Protein AF-0000000066233665 (afdb_homodimer)

Nearest PDB structures (foldseek):
  8wig-assembly1_B  TM=9.824E-01  e=1.191E-53  Escherichia coli
  8wih-assembly1_B  TM=9.790E-01  e=6.496E-54  Escherichia coli
  8h99-assembly1_B  TM=9.794E-01  e=9.043E-54  Escherichia coli
  8wia-assembly1_B  TM=9.807E-01  e=1.485E-53  Escherichia coli
  8wij-assembly1_A  TM=9.753E-01  e=6.954E-53  Escherichia coli

Solvent-accessible surface area (backbone atoms only — not comparable to full-atom values): 56764 Å² total; per-residue (Å²): 112,76,82,47,48,55,32,14,45,42,27,32,50,40,32,38,49,43,38,39,71,67,69,81,43,44,45,45,34,32,30,63,58,94,86,32,11,31,36,32,24,61,35,95,61,82,72,49,69,70,62,56,43,74,36,48,55,63,69,87,78,88,67,43,80,46,68,49,99,82,68,51,37,32,39,40,48,96,89,40,65,27,39,40,49,80,64,81,71,52,86,87,54,68,39,53,38,52,48,69,74,48,70,47,78,42,66,92,43,51,88,43,55,25,30,32,38,32,28,42,29,20,66,39,68,66,55,46,50,49,49,51,50,46,47,53,57,44,46,48,34,39,39,64,51,36,27,52,76,55,48,19,47,49,69,54,83,51,25,49,86,38,34,52,35,31,30,43,45,30,31,45,32,52,51,45,54,48,53,53,48,49,54,55,38,50,77,72,60,40,37,49,37,46,69,68,48,62,29,31,46,56,49,31,50,33,66,42,46,46,78,76,41,46,85,31,44,54,64,43,69,48,95,88,76,43,52,31,27,44,35,64,62,59,63,69,62,54,49,53,58,59,64,72,47,92,39,44,55,83,56,48,66,43,37,40,27,30,79,44,65,25,32,37,54,64,55,78,88,67,47,44,69,48,67,30,47,24,47,48,33,24,51,36,31,42,32,40,25,49,76,90,47,46,44,62,51,51,42,52,50,52,53,53,44,51,51,53,39,37,58,76,68,35,50,73,88,26,45,45,42,32,40,18,32,69,25,92,70,57,56,74,52,70,66,52,50,50,52,36,44,48,39,53,51,50,29,34,57,76,68,67,51,79,66,44,80,38,80,46,61,20,46,44,49,29,28,27,40,38,33,30,37,44,43,78,82,70,45,77,41,82,46,22,40,41,31,37,28,60,33,56,34,58,53,69,60,43,60,27,32,40,94,85,64,46,77,42,66,44,33,36,35,42,34,20,63,56,34,24,58,44,33,43,50,32,50,47,30,30,46,43,45,50,48,45,34,52,59,51,29,58,42,32,33,38,36,36,45,75,47,78,87,41,44,62,56,50,50,52,50,46,51,56,40,44,74,68,72,41,45,61,50,72,54,77,66,90,62,56,70,69,58,52,50,50,50,40,53,74,62,24,38,43,29,36,38,41,38,46,70,69,25,60,77,70,55,28,31,28,41,34,40,76,88,81,39,73,46,72,75,36,48,54,67,61,52,52,54,35,45,50,49,30,38,74,68,45,35,71,58,75,56,30,56,67,68,72,99,112,75,81,46,49,55,32,14,44,40,27,32,49,40,32,39,50,43,38,40,71,67,70,81,44,46,45,44,35,31,30,63,59,93,86,33,11,32,36,31,24,61,36,95,61,83,71,52,69,70,62,56,44,73,36,47,54,62,72,86,79,89,69,43,79,44,67,49,97,83,68,50,36,31,40,40,46,96,90,41,66,25,40,40,48,80,65,80,71,53,85,86,53,66,38,53,38,51,47,69,75,49,71,48,76,41,65,93,44,51,88,43,56,26,29,31,39,31,26,43,28,20,66,40,66,66,56,45,50,48,50,51,51,47,48,54,57,43,45,46,34,39,38,64,51,37,26,53,77,55,49,17,46,48,69,55,83,51,27,49,87,37,35,53,36,31,30,44,45,30,31,45,32,52,49,45,54,49,52,52,48,50,54,54,37,49,77,72,59,38,37,48,35,45,68,70,49,63,31,32,47,57,48,32,49,32,66,44,44,46,80,77,39,47,83,32,44,55,62,43,70,47,95,89,77,43,52,31,27,42,36,62,62,61,63,69,61,55,49,53,59,60,65,70,47,91,39,46,55,82,58,48,65,42,37,39,28,31,80,44,65,27,30,37,54,63,58,77,88,68,47,44,69,47,66,30,47,24,48,47,34,24,49,37,31,42,34,40,25,50,76,89,47,47,43,62,50,50,43,51,51,51,53,52,44,52,51,53,40,36,56,76,70,35,48,72,90,26,46,46,42,30,40,17,32,68,25,92,70,58,56,77,53,70,66,54,51,50,52,37,44,48,40,52,50,51,29,35,58,76,67,68,52,78,65,45,79,38,79,47,61,21,48,43,49,29,28,28,39,36,33,30,38,43,43,77,83,69,45,77,40,81,44,22,38,41,30,37,28,61,36,54,34,58,54,68,61,43,60,27,33,39,96,86,65,46,77,41,66,45,33,35,35,41,36,19,62,56,34,23,58,44,33,42,49,31,50,46,32,30,46,42,44,49,46,46,35,50,57,50,28,60,43,30,33,37,36,36,45,75,46,79,89,42,44,63,58,49,49,51,50,47,52,55,40,44,73,67,74,41,44,61,51,72,54,78,67,90,64,55,67,69,59,52,51,51,50,40,53,73,62,24,39,41,29,36,38,42,38,48,71,68,24,59,77,68,55,28,31,28,41,33,40,76,89,80,38,73,47,73,74,36,47,52,66,61,51,52,54,35,44,51,50,31,38,74,66,45,36,71,57,74,56,30,56,68,69,72,100

Sequence (1098 aa):
MESYKEVWLKAGLIYALNLLSSGNLKPVEIGLGERYFYVDIDSPDILTLDEAKDFAKYNQYDYQLVEDNRGSITVVYNGHQIKLNGGKPNQNVHPKYFQILSISVHHPSPEKQYVRVLGVGFEKEEQLKDYLNWLEKVSEYDHRIIGDRLDLFSFPEEAPPGVVLFHPNGQIIRKEMMRFMEEINDSMGYKEVYTSHVYRSLLWKISGHYDYYKDKMLLFEIDNDEELGIKPMNCPAHILIYKSKVRSYKDLPIRFSEFGHVYRWEKKGELYGLLRVRGFTQDDGHIFLREDQIKDEIKLLMKKTLDVLAIFGFKGDDVRVNLSTRPDESIGTDEQWNKATDALISALNELNIKYEVKEKEGAFYGPKIDFDIRDSLSRWWQLSTIQVDFNLPERFKLEYVDKDGSKKRPVMVHRAIYGSIDRFMAILLEHFRGKLPTWLSPIQVRVLPITDEIEDYGNSLMAKLRENKIRVDMDSGEETLSKRIKKAYDDGVPYLIIVGRKEKDEGKVTVRARGNIEIRGINVEKFVQALVEEIRNKDLNQSAVSKLKMESYKEVWLKAGLIYALNLLSSGNLKPVEIGLGERYFYVDIDSPDILTLDEAKDFAKYNQYDYQLVEDNRGSITVVYNGHQIKLNGGKPNQNVHPKYFQILSISVHHPSPEKQYVRVLGVGFEKEEQLKDYLNWLEKVSEYDHRIIGDRLDLFSFPEEAPPGVVLFHPNGQIIRKEMMRFMEEINDSMGYKEVYTSHVYRSLLWKISGHYDYYKDKMLLFEIDNDEELGIKPMNCPAHILIYKSKVRSYKDLPIRFSEFGHVYRWEKKGELYGLLRVRGFTQDDGHIFLREDQIKDEIKLLMKKTLDVLAIFGFKGDDVRVNLSTRPDESIGTDEQWNKATDALISALNELNIKYEVKEKEGAFYGPKIDFDIRDSLSRWWQLSTIQVDFNLPERFKLEYVDKDGSKKRPVMVHRAIYGSIDRFMAILLEHFRGKLPTWLSPIQVRVLPITDEIEDYGNSLMAKLRENKIRVDMDSGEETLSKRIKKAYDDGVPYLIIVGRKEKDEGKVTVRARGNIEIRGINVEKFVQALVEEIRNKDLNQSAVSKLK

InterPro domains:
  IPR002314 Aminoacyl-tRNA synthetase, class II (G/ P/ S/T) [PF00587] (220-432)
  IPR002320 Threonine-tRNA ligase, class IIa [MF_00184] (4-537)
  IPR002320 Threonine-tRNA ligase, class IIa [PR01047] (230-258)
  IPR002320 Threonine-tRNA ligase, class IIa [PR01047] (263-286)
  IPR002320 Threonine-tRNA ligase, class IIa [PR01047] (367-395)
  IPR002320 Threonine-tRNA ligase, class IIa [PR01047] (410-423)
  IPR002320 Threonine-tRNA ligase, class IIa [PR01047] (437-449)
  IPR002320 Threonine-tRNA ligase, class IIa [TIGR00418] (47-534)
  IPR004154 Anticodon-binding [PF03129] (444-533)
  IPR006195 Aminoacyl-tRNA synthetase, class II [PS50862] (130-437)
  IPR018163 Threonyl/alanyl tRNA synthetase, class II-like, putative editing domain superfamily [SSF55186] (23-139)
  IPR033728 Threonine-tRNA ligase catalytic core domain [cd00771] (142-442)
  IPR036621 Anticodon-binding domain superfamily [G3DSA:3.40.50.800] (435-547)
  IPR045864 Class II Aminoacyl-tRNA synthetase/Biotinyl protein ligase (BPL) and lipoyl protein ligase (LPL) [G3DSA:3.30.930.10] (121-434)
  IPR045864 Class II Aminoacyl-tRNA synthetase/Biotinyl protein ligase (BPL) and lipoyl protein ligase (LPL) [SSF55681] (142-429)
  IPR047246 Threonine-tRNA ligase, class IIa, anticodon-binding domain [cd00860] (442-532)

Secondary structure (DSSP, 8-state):
-GGGHHHHHHHHHHHHHHHHHTSS--EEEEEE-SSSEEEEE--SSPPPHHHHHTT-S------EEEE-TTS-EEEEETTEEEEE-SSPPPTT----EEEEEEEEEEEEETTEEEEEEEEEEESSHHHHHHHHHHHHHHHTT-HHHHHHHTT-EE--TTSPTT--EE-HHHHHHHHHHHHHHHHHHHHTT-EE-EE-SEEEHHHHHHHSHHHHHGGGSEEEEETTTEEEEE-S-SHHHHHHHHHTS--BGGGPSEEEEEEEEEE----GGG-BTTTB-SEEEEEEEEEEE-GGGHHHHHHHHHHHHHHHHHHTT--GGGEEEEEE---SS--S-HHHHHHHHHHHHHHHHHTT---EEETT-SBTTB-EEEEEEE-TTS-EEEEEEEEEESHHHHHTT--EE-TTS-EE--EEEEEEEEEEHHHHHHHHHHHTTT---GGG-S--EEEEESSGGGHHHHHHHHHHHHHTT--EEE---SS-HHHHHHHHHHTT-SEEEEE-HHHHHHTEEEEEETTTEEEEEEEHHHHHHHHHHHHHTT-SS-HHHHHH-/-GGGHHHHHHHHHHHHHHHHHHSS--EEEEEE-SSSEEEEE--SSPPPHHHHHTT-S------EEEE-TTS-EEEEETTEEEEE-S-PPPTT----EEEEEEEEEEEEETTEEEEEEEEEEESSHHHHHHHHHHHHHHHTT-HHHHHHHTT-EE--TTSPTT--EE-HHHHHHHHHHHHHHHHHHHHTT-EE-EE-SEEEHHHHHHHSHHHHHGGGSEEEEETTTEEEEE-S-SHHHHHHHHHTS--BGGGPSEEEEEEEEEE----GGG-BTTTB-SEEEEEEEEEEE-GGGHHHHHHHHHHHHHHHHHHTT--GGGEEEEEE---SS--S-HHHHHHHHHHHHHHHHHTT---EEETT-SBTTB-EEEEEEE-TTS-EEEEEEEEEESHHHHHTT--EE-TTS-EE--EEEEEEEEEEHHHHHHHHHHHTTT---GGG-S--EEEEESSGGGHHHHHHHHHHHHHTT--EEE---SS-HHHHHHHHHHTT-SEEEEE-HHHHHHTEEEEEETTTEEEEEEEHHHHHHHHHHHHHTT-SS-HHHHHH-

Foldseek 3Di:
DVVQLLLQLVQQVQLQVLQVVVVPWAWAEWEDDPQWIKTWIQDPDADDQVRSVVSNFFDDDDWDWDADPVGWIWIGDPNHIHTYYRHDHDPPHGFGGKDWDDWDWAPPDPVTIIIMTIMGTHNDPVVVVVSVVVCVVCCLFQLVNLCVLLVAWDDGPVDDFQDIDGDPQVVLLLVLVVVVVVVLCVVVPADEDDDDFKDFVVLCVLQVCCVVQVVFWAWDDDPPPTIMTTAQDCVSVVVVVLVPDAAALVCPWHKYWYQDKGATRDDNVPDDFLQRGGIFTFRKMKIWHALVCLLVVLLVQVVSLQVVCVLLPFHDPQKAKEKEAAAPQADDDPVLAVSFSVSNVVSCVVVVHDHYYDYRPADRFYIKMWMWGAAPVRDIDTFKMKTKGPDSQVSVVDWHQYPVRDIDTIIMIMITSRRTSRNNVSRSCSRCSSQFFLLSGSAQEEEEEQDPVCVVVVVVLVVVLVVLVHRYYYDDDPDHPVVVVVSCVSSNHAKYWYDYPVCSVLQFTWIAGPPRDIDGGFHSVLLSVLSSVSNVSSPRDSVSSVSRD/DVVQLLLQLVQQVQLQVLQVVVVPWAWAEWEDDPQWIKTWIQDPDADDQVRSVVSNFFDDDDWDWDADPVGWIWIGDPNHIHTYYRHDHDPPHGFGGKDWDDWDWAPPDPVTIIIMTIMGTHNDPVVVVVSVVVVVVCCLFQLVNLCVLLVAWDDGPVDDFQDIGGDPQVVLLLVLVVVVVVVLCVVVPADEDDDDFKDFVVLCVLQVCCVVQVVFWAWDDDPPPTIMTTAQDCVSVVVVVLVVDAAALVCPWHKYWYQDKGATRDDNVPDDFLQRGGIFTFRKMKIWHALVCLLVVLLVQVVSLQVVCVLLPFHDPQKAKEKEAAAPQADDDPVQAVSFSVSNVVSCVVVVHDHYYDYRPADRFYIKMWMWGAAQVRDIDTFKMKTKGPDSQVSVVDWHQYPVRDIDTIIMIMITSRRTSRNNVSRSCSRCSSQFFLLSGSAQEEEEEQDPVCVVVVVVLVVVLVVLVHRYYYDDDPDHPVVVVVSCVSSNHAKYWYDYPVCSVLQFTWIAGPPRDIDGGFHSVLLSVLSSVSNVSSPRDSVSSVSRD

Structure (mmCIF, N/CA/C/O backbone):
data_AF-0000000066233665-model_v1
#
loop_
_entity.id
_entity.type
_entity.pdbx_description
1 polymer 'Threonine--tRNA ligase catalytic subunit'
#
loop_
_atom_site.group_PDB
_atom_site.id
_atom_site.type_symbol
_atom_site.label_atom_id
_atom_site.label_alt_id
_atom_site.label_comp_id
_atom_site.label_asym_id
_atom_site.label_entity_id
_atom_site.label_seq_id
_atom_site.pdbx_PDB_ins_code
_atom_site.Cartn_x
_atom_site.Cartn_y
_atom_site.Cartn_z
_atom_site.occupancy
_atom_site.B_iso_or_equiv
_atom_site.auth_seq_id
_atom_site.auth_comp_id
_atom_site.auth_asym_id
_atom_site.auth_atom_id
_atom_site.pdbx_PDB_model_num
ATOM 1 N N . MET A 1 1 ? -17.406 -34.188 -2.75 1 59.78 1 MET A N 1
ATOM 2 C CA . MET A 1 1 ? -15.977 -34.062 -2.498 1 59.78 1 MET A CA 1
ATOM 3 C C . MET A 1 1 ? -15.625 -34.594 -1.113 1 59.78 1 MET A C 1
ATOM 5 O O . MET A 1 1 ? -14.625 -35.312 -0.953 1 59.78 1 MET A O 1
ATOM 9 N N . GLU A 1 2 ? -16.531 -34.438 -0.246 1 65.75 2 GLU A N 1
ATOM 10 C CA . GLU A 1 2 ? -16.281 -34.906 1.116 1 65.75 2 GLU A CA 1
ATOM 11 C C . GLU A 1 2 ? -16.234 -36.438 1.182 1 65.75 2 GLU A C 1
ATOM 13 O O . GLU A 1 2 ? -15.469 -37 1.967 1 65.75 2 GLU A O 1
ATOM 18 N N . SER A 1 3 ? -16.922 -37 0.228 1 73.75 3 SER A N 1
ATOM 19 C CA . SER A 1 3 ? -17.031 -38.469 0.243 1 73.75 3 SER A CA 1
ATOM 20 C C . SER A 1 3 ? -15.711 -39.125 -0.16 1 73.75 3 SER A C 1
ATOM 22 O O . SER A 1 3 ? -15.461 -40.281 0.162 1 73.75 3 SER A O 1
ATOM 24 N N . TYR A 1 4 ? -14.852 -38.344 -0.775 1 85.88 4 TYR A N 1
ATOM 25 C CA . TYR A 1 4 ? -13.617 -38.938 -1.283 1 85.88 4 TYR A CA 1
ATOM 26 C C . TYR A 1 4 ? -12.477 -38.781 -0.28 1 85.88 4 TYR A C 1
ATOM 28 O O . TYR A 1 4 ? -11.383 -39.281 -0.486 1 85.88 4 TYR A O 1
ATOM 36 N N . LYS A 1 5 ? -12.688 -38.156 0.796 1 88.44 5 LYS A N 1
ATOM 37 C CA . LYS A 1 5 ? -11.633 -37.844 1.759 1 88.44 5 LYS A CA 1
ATOM 38 C C . LYS A 1 5 ? -11.047 -39.125 2.34 1 88.44 5 LYS A C 1
ATOM 40 O O . LYS A 1 5 ? -9.828 -39.25 2.51 1 88.44 5 LYS A O 1
ATOM 45 N N . GLU A 1 6 ? -11.945 -40.062 2.58 1 90.19 6 GLU A N 1
ATOM 46 C CA . GLU A 1 6 ? -11.469 -41.312 3.141 1 90.19 6 GLU A CA 1
ATOM 47 C C . GLU A 1 6 ? -10.609 -42.094 2.139 1 90.19 6 GLU A C 1
ATOM 49 O O . GLU A 1 6 ? -9.594 -42.688 2.508 1 90.19 6 GLU A O 1
ATOM 54 N N . VAL A 1 7 ? -11.031 -42.062 0.941 1 93.38 7 VAL A N 1
ATOM 55 C CA . VAL A 1 7 ? -10.297 -42.75 -0.11 1 93.38 7 VAL A CA 1
ATOM 56 C C . VAL A 1 7 ? -8.953 -42.062 -0.349 1 93.38 7 VAL A C 1
ATOM 58 O O . VAL A 1 7 ? -7.938 -42.719 -0.551 1 93.38 7 VAL A O 1
ATOM 61 N N . TRP A 1 8 ? -8.977 -40.75 -0.298 1 94.31 8 TRP A N 1
ATOM 62 C CA . TRP A 1 8 ? -7.75 -40 -0.495 1 94.31 8 TRP A CA 1
ATOM 63 C C . TRP A 1 8 ? -6.758 -40.25 0.636 1 94.31 8 TRP A C 1
ATOM 65 O O . TRP A 1 8 ? -5.551 -40.344 0.402 1 94.31 8 TRP A O 1
ATOM 75 N N . LEU A 1 9 ? -7.293 -40.312 1.78 1 94.56 9 LEU A N 1
ATOM 76 C CA . LEU A 1 9 ? -6.41 -40.594 2.906 1 94.56 9 LEU A CA 1
ATOM 77 C C . LEU A 1 9 ? -5.711 -41.938 2.732 1 94.56 9 LEU A C 1
ATOM 79 O O . LEU A 1 9 ? -4.504 -42.031 2.947 1 94.56 9 LEU A O 1
ATOM 83 N N . LYS A 1 10 ? -6.477 -42.938 2.418 1 94.44 10 LYS A N 1
ATOM 84 C CA . LYS A 1 10 ? -5.914 -44.25 2.189 1 94.44 10 LYS A CA 1
ATOM 85 C C . LYS A 1 10 ? -4.934 -44.25 1.021 1 94.44 10 LYS A C 1
ATOM 87 O O . LYS A 1 10 ? -3.893 -44.906 1.073 1 94.44 10 LYS A O 1
ATOM 92 N N . ALA A 1 11 ? -5.297 -43.562 0.01 1 95.94 11 ALA A N 1
ATOM 93 C CA . ALA A 1 11 ? -4.41 -43.438 -1.144 1 95.94 11 ALA A CA 1
ATOM 94 C C . ALA A 1 11 ? -3.082 -42.812 -0.747 1 95.94 11 ALA A C 1
ATOM 96 O O . ALA A 1 11 ? -2.018 -43.25 -1.179 1 95.94 11 ALA A O 1
ATOM 97 N N . GLY A 1 12 ? -3.162 -41.719 0.009 1 96.44 12 GLY A N 1
ATOM 98 C CA . GLY A 1 12 ? -1.951 -41.062 0.504 1 96.44 12 GLY A CA 1
ATOM 99 C C . GLY A 1 12 ? -1.077 -42 1.321 1 96.44 12 GLY A C 1
ATOM 100 O O . GLY A 1 12 ? 0.15 -41.969 1.211 1 96.44 12 GLY A O 1
ATOM 101 N N . LEU A 1 13 ? -1.765 -42.781 2.078 1 96.12 13 LEU A N 1
ATOM 102 C CA . LEU A 1 13 ? -1.057 -43.75 2.896 1 96.12 13 LEU A CA 1
ATOM 103 C C . LEU A 1 13 ? -0.314 -44.781 2.021 1 96.12 13 LEU A C 1
ATOM 105 O O . LEU A 1 13 ? 0.868 -45.031 2.244 1 96.12 13 LEU A O 1
ATOM 109 N N . ILE A 1 14 ? -0.956 -45.312 1.066 1 96.12 14 ILE A N 1
ATOM 110 C CA . ILE A 1 14 ? -0.34 -46.281 0.156 1 96.12 14 ILE A CA 1
ATOM 111 C C . ILE A 1 14 ? 0.827 -45.625 -0.576 1 96.12 14 ILE A C 1
ATOM 113 O O . ILE A 1 14 ? 1.903 -46.219 -0.698 1 96.12 14 ILE A O 1
ATOM 117 N N . TYR A 1 15 ? 0.581 -44.406 -1.04 1 96.62 15 TYR A N 1
ATOM 118 C CA . TYR A 1 15 ? 1.618 -43.688 -1.743 1 96.62 15 TYR A CA 1
ATOM 119 C C . TYR A 1 15 ? 2.852 -43.5 -0.866 1 96.62 15 TYR A C 1
ATOM 121 O O . TYR A 1 15 ? 3.979 -43.719 -1.318 1 96.62 15 TYR A O 1
ATOM 129 N N . ALA A 1 16 ? 2.643 -43.156 0.366 1 96.62 16 ALA A N 1
ATOM 130 C CA . ALA A 1 16 ? 3.74 -42.938 1.307 1 96.62 16 ALA A CA 1
ATOM 131 C C . ALA A 1 16 ? 4.516 -44.25 1.536 1 96.62 16 ALA A C 1
ATOM 133 O O . ALA A 1 16 ? 5.746 -44.219 1.612 1 96.62 16 ALA A O 1
ATOM 134 N N . LEU A 1 17 ? 3.797 -45.25 1.627 1 95.75 17 LEU A N 1
ATOM 135 C CA . LEU A 1 17 ? 4.438 -46.531 1.875 1 95.75 17 LEU A CA 1
ATOM 136 C C . LEU A 1 17 ? 5.191 -47.031 0.638 1 95.75 17 LEU A C 1
ATOM 138 O O . LEU A 1 17 ? 6.23 -47.688 0.753 1 95.75 17 LEU A O 1
ATOM 142 N N . ASN A 1 18 ? 4.656 -46.719 -0.558 1 95.69 18 ASN A N 1
ATOM 143 C CA . ASN A 1 18 ? 5.41 -46.969 -1.781 1 95.69 18 ASN A CA 1
ATOM 144 C C . ASN A 1 18 ? 6.762 -46.25 -1.763 1 95.69 18 ASN A C 1
ATOM 146 O O . ASN A 1 18 ? 7.781 -46.844 -2.145 1 95.69 18 ASN A O 1
ATOM 150 N N . LEU A 1 19 ? 6.734 -45 -1.398 1 94.44 19 LEU A N 1
ATOM 151 C CA . LEU A 1 19 ? 7.953 -44.188 -1.303 1 94.44 19 LEU A CA 1
ATOM 152 C C . LEU A 1 19 ? 8.93 -44.812 -0.313 1 94.44 19 LEU A C 1
ATOM 154 O O . LEU A 1 19 ? 10.117 -44.969 -0.616 1 94.44 19 LEU A O 1
ATOM 158 N N . LEU A 1 20 ? 8.391 -45.188 0.808 1 93.25 20 LEU A N 1
ATOM 159 C CA . LEU A 1 20 ? 9.211 -45.75 1.872 1 93.25 20 LEU A CA 1
ATOM 160 C C . LEU A 1 20 ? 9.836 -47.062 1.438 1 93.25 20 LEU A C 1
ATOM 162 O O . LEU A 1 20 ? 10.992 -47.344 1.761 1 93.25 20 LEU A O 1
ATOM 166 N N . SER A 1 21 ? 9.141 -47.844 0.785 1 92.38 21 SER A N 1
ATOM 167 C CA . SER A 1 21 ? 9.586 -49.156 0.357 1 92.38 21 SER A CA 1
ATOM 168 C C . SER A 1 21 ? 10.672 -49.062 -0.706 1 92.38 21 SER A C 1
ATOM 170 O O . SER A 1 21 ? 11.438 -50 -0.905 1 92.38 21 SER A O 1
ATOM 172 N N . SER A 1 22 ? 10.664 -47.969 -1.394 1 87.56 22 SER A N 1
ATOM 173 C CA . SER A 1 22 ? 11.711 -47.75 -2.393 1 87.56 22 SER A CA 1
ATOM 174 C C . SER A 1 22 ? 13.078 -47.594 -1.736 1 87.56 22 SER A C 1
ATOM 176 O O . SER A 1 22 ? 14.109 -47.781 -2.383 1 87.56 22 SER A O 1
ATOM 178 N N . GLY A 1 23 ? 13.18 -47.219 -0.486 1 81.62 23 GLY A N 1
ATOM 179 C CA . GLY A 1 23 ? 14.398 -47.125 0.297 1 81.62 23 GLY A CA 1
ATOM 180 C C . GLY A 1 23 ? 15.078 -45.781 0.174 1 81.62 23 GLY A C 1
ATOM 181 O O . GLY A 1 23 ? 15.969 -45.438 0.965 1 81.62 23 GLY A O 1
ATOM 182 N N . ASN A 1 24 ? 14.734 -44.938 -0.724 1 82.75 24 ASN A N 1
ATOM 183 C CA . ASN A 1 24 ? 15.477 -43.719 -0.983 1 82.75 24 ASN A CA 1
ATOM 184 C C . ASN A 1 24 ? 14.742 -42.5 -0.442 1 82.75 24 ASN A C 1
ATOM 186 O O . ASN A 1 24 ? 15.336 -41.406 -0.31 1 82.75 24 ASN A O 1
ATOM 190 N N . LEU A 1 25 ? 13.5 -42.656 -0.173 1 89.69 25 LEU A N 1
ATOM 191 C CA . LEU A 1 25 ? 12.68 -41.5 0.232 1 89.69 25 LEU A CA 1
ATOM 192 C C . LEU A 1 25 ? 12.023 -41.781 1.585 1 89.69 25 LEU A C 1
ATOM 194 O O . LEU A 1 25 ? 11.695 -42.906 1.913 1 89.69 25 LEU A O 1
ATOM 198 N N . LYS A 1 26 ? 11.914 -40.719 2.381 1 91.88 26 LYS A N 1
ATOM 199 C CA . LYS A 1 26 ? 11.398 -40.844 3.738 1 91.88 26 LYS A CA 1
ATOM 200 C C . LYS A 1 26 ? 10.156 -39.969 3.93 1 91.88 26 LYS A C 1
ATOM 202 O O . LYS A 1 26 ? 10.25 -38.844 4.41 1 91.88 26 LYS A O 1
ATOM 207 N N . PRO A 1 27 ? 8.945 -40.594 3.645 1 95.5 27 PRO A N 1
ATOM 208 C CA . PRO A 1 27 ? 7.723 -39.844 3.971 1 95.5 27 PRO A CA 1
ATOM 209 C C . PRO A 1 27 ? 7.559 -39.625 5.469 1 95.5 27 PRO A C 1
ATOM 211 O O . PRO A 1 27 ? 7.863 -40.5 6.273 1 95.5 27 PRO A O 1
ATOM 214 N N . VAL A 1 28 ? 7.125 -38.375 5.809 1 95.06 28 VAL A N 1
ATOM 215 C CA . VAL A 1 28 ? 7.086 -38.062 7.23 1 95.06 28 VAL A CA 1
ATOM 216 C C . VAL A 1 28 ? 5.66 -37.688 7.637 1 95.06 28 VAL A C 1
ATOM 218 O O . VAL A 1 28 ? 5.305 -37.781 8.812 1 95.06 28 VAL A O 1
ATOM 221 N N . GLU A 1 29 ? 4.879 -37.281 6.719 1 94.94 29 GLU A N 1
ATOM 222 C CA . GLU A 1 29 ? 3.521 -36.875 7.059 1 94.94 29 GLU A CA 1
ATOM 223 C C . GLU A 1 29 ? 2.564 -37.094 5.891 1 94.94 29 GLU A C 1
ATOM 225 O O . GLU A 1 29 ? 2.945 -36.906 4.73 1 94.94 29 GLU A O 1
ATOM 230 N N . ILE A 1 30 ? 1.408 -37.562 6.254 1 95.38 30 ILE A N 1
ATOM 231 C CA . ILE A 1 30 ? 0.298 -37.688 5.316 1 95.38 30 ILE A CA 1
ATOM 232 C C . ILE A 1 30 ? -0.886 -36.844 5.797 1 95.38 30 ILE A C 1
ATOM 234 O O . ILE A 1 30 ? -1.184 -36.812 6.992 1 95.38 30 ILE A O 1
ATOM 238 N N . GLY A 1 31 ? -1.493 -36.188 4.824 1 92.81 31 GLY A N 1
ATOM 239 C CA . GLY A 1 31 ? -2.682 -35.438 5.203 1 92.81 31 GLY A CA 1
ATOM 240 C C . GLY A 1 31 ? -3.637 -35.219 4.047 1 92.81 31 GLY A C 1
ATOM 241 O O . GLY A 1 31 ? -3.469 -35.781 2.971 1 92.81 31 GLY A O 1
ATOM 242 N N . LEU A 1 32 ? -4.789 -34.469 4.426 1 89.25 32 LEU A N 1
ATOM 243 C CA . LEU A 1 32 ? -5.832 -34.156 3.447 1 89.25 32 LEU A CA 1
ATOM 244 C C . LEU A 1 32 ? -5.922 -32.656 3.186 1 89.25 32 LEU A C 1
ATOM 246 O O . LEU A 1 32 ? -5.781 -31.859 4.109 1 89.25 32 LEU A O 1
ATOM 250 N N . GLY A 1 33 ? -5.938 -32.375 1.944 1 81.75 33 GLY A N 1
ATOM 251 C CA . GLY A 1 33 ? -6.312 -31.016 1.539 1 81.75 33 GLY A CA 1
ATOM 252 C C . GLY A 1 33 ? -7.785 -30.891 1.19 1 81.75 33 GLY A C 1
ATOM 253 O O . GLY A 1 33 ? -8.602 -31.703 1.623 1 81.75 33 GLY A O 1
ATOM 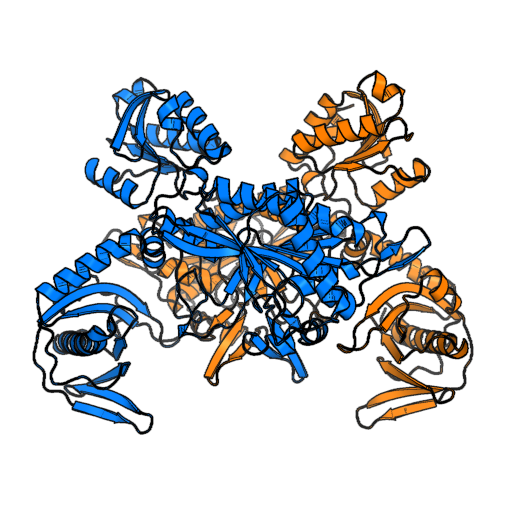254 N N . GLU A 1 34 ? -8.086 -29.828 0.481 1 76.44 34 GLU A N 1
ATOM 255 C CA . GLU A 1 34 ? -9.477 -29.609 0.093 1 76.44 34 GLU A CA 1
ATOM 256 C C . GLU A 1 34 ? -9.93 -30.625 -0.957 1 76.44 34 GLU A C 1
ATOM 258 O O . GLU A 1 34 ? -11.094 -31.031 -0.97 1 76.44 34 GLU A O 1
ATOM 263 N N . ARG A 1 35 ? -8.977 -30.906 -1.84 1 82.88 35 ARG A N 1
ATOM 264 C CA . ARG A 1 35 ? -9.375 -31.719 -2.982 1 82.88 35 ARG A CA 1
ATOM 265 C C . ARG A 1 35 ? -8.32 -32.781 -3.289 1 82.88 35 ARG A C 1
ATOM 267 O O . ARG A 1 35 ? -8.211 -33.25 -4.43 1 82.88 35 ARG A O 1
ATOM 274 N N . TYR A 1 36 ? -7.508 -33.094 -2.297 1 90.44 36 TYR A N 1
ATOM 275 C CA . TYR A 1 36 ? -6.391 -33.969 -2.545 1 90.44 36 TYR A CA 1
ATOM 276 C C . TYR A 1 36 ? -5.777 -34.469 -1.234 1 90.44 36 TYR A C 1
ATOM 278 O O . TYR A 1 36 ? -6.121 -33.969 -0.161 1 90.44 36 TYR A O 1
ATOM 286 N N . PHE A 1 37 ? -4.957 -35.5 -1.311 1 94.12 37 PHE A N 1
ATOM 287 C CA . PHE A 1 37 ? -4.059 -35.844 -0.212 1 94.12 37 PHE A CA 1
ATOM 288 C C . PHE A 1 37 ? -2.689 -35.188 -0.412 1 94.12 37 PHE A C 1
ATOM 290 O O . PHE A 1 37 ? -2.344 -34.781 -1.523 1 94.12 37 PHE A O 1
ATOM 297 N N . TYR A 1 38 ? -1.978 -35.031 0.66 1 94.31 38 TYR A N 1
ATOM 298 C CA . TYR A 1 38 ? -0.584 -34.625 0.53 1 94.31 38 TYR A CA 1
ATOM 299 C C . TYR A 1 38 ? 0.332 -35.562 1.324 1 94.31 38 TYR A C 1
ATOM 301 O O . TYR A 1 38 ? -0.09 -36.156 2.314 1 94.31 38 TYR A O 1
ATOM 309 N N . VAL A 1 39 ? 1.499 -35.781 0.805 1 95.5 39 VAL A N 1
ATOM 310 C CA . VAL A 1 39 ? 2.557 -36.531 1.479 1 95.5 39 VAL A CA 1
ATOM 311 C C . VAL A 1 3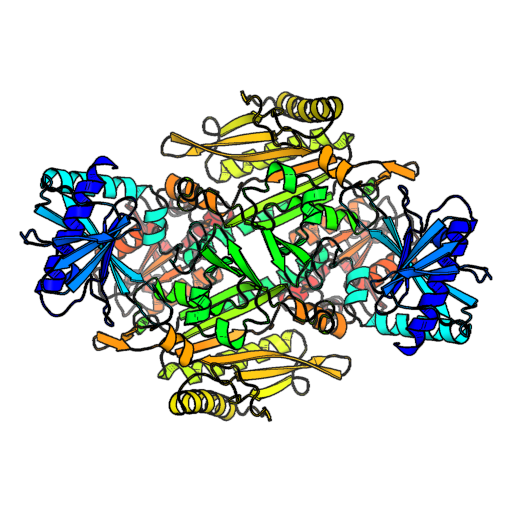9 ? 3.822 -35.688 1.558 1 95.5 39 VAL A C 1
ATOM 313 O O . VAL A 1 39 ? 4.336 -35.219 0.533 1 95.5 39 VAL A O 1
ATOM 316 N N . ASP A 1 40 ? 4.266 -35.438 2.727 1 94.12 40 ASP A N 1
ATOM 317 C CA . ASP A 1 40 ? 5.52 -34.719 2.939 1 94.12 40 ASP A CA 1
ATOM 318 C C . ASP A 1 40 ? 6.703 -35.688 3.002 1 94.12 40 ASP A C 1
ATOM 320 O O . ASP A 1 40 ? 6.645 -36.719 3.701 1 94.12 40 ASP A O 1
ATOM 324 N N . ILE A 1 41 ? 7.652 -35.438 2.275 1 94.19 41 ILE A N 1
ATOM 325 C CA . ILE A 1 41 ? 8.828 -36.281 2.168 1 94.19 41 ILE A CA 1
ATOM 326 C C . ILE A 1 41 ? 10.062 -35.531 2.662 1 94.19 41 ILE A C 1
ATOM 328 O O . ILE A 1 41 ? 10.352 -34.438 2.193 1 94.19 41 ILE A O 1
ATOM 332 N N . ASP A 1 42 ? 10.719 -36.094 3.629 1 90.5 42 ASP A N 1
ATOM 333 C CA . ASP A 1 42 ? 11.977 -35.531 4.098 1 90.5 42 ASP A CA 1
ATOM 334 C C . ASP A 1 42 ? 13.102 -35.781 3.092 1 90.5 42 ASP A C 1
ATOM 336 O O . ASP A 1 42 ? 13.781 -36.812 3.152 1 90.5 42 ASP A O 1
ATOM 340 N N . SER A 1 43 ? 13.18 -34.906 2.184 1 79.44 43 SER A N 1
ATOM 341 C CA . SER A 1 43 ? 14.188 -35 1.131 1 79.44 43 SER A CA 1
ATOM 342 C C . SER A 1 43 ? 14.836 -33.656 0.844 1 79.44 43 SER A C 1
ATOM 344 O O . SER A 1 43 ? 14.156 -32.625 0.774 1 79.44 43 SER A O 1
ATOM 346 N N . PRO A 1 44 ? 16.156 -33.781 0.846 1 66.94 44 PRO A N 1
ATOM 347 C CA . PRO A 1 44 ? 16.828 -32.531 0.477 1 66.94 44 PRO A CA 1
ATOM 348 C C . PRO A 1 44 ? 16.609 -32.156 -0.985 1 66.94 44 PRO A C 1
ATOM 350 O O . PRO A 1 44 ? 16.672 -30.969 -1.334 1 66.94 44 PRO A O 1
ATOM 353 N N . ASP A 1 45 ? 16.391 -33.188 -1.775 1 68.06 45 ASP A N 1
ATOM 354 C CA . ASP A 1 45 ? 16.266 -32.969 -3.209 1 68.06 45 ASP A CA 1
ATOM 355 C C . ASP A 1 45 ? 14.805 -32.844 -3.627 1 68.06 45 ASP A C 1
ATOM 357 O O . ASP A 1 45 ? 13.953 -33.562 -3.074 1 68.06 45 ASP A O 1
ATOM 361 N N . ILE A 1 46 ? 14.578 -31.938 -4.52 1 68.62 46 ILE A N 1
ATOM 362 C CA . ILE A 1 46 ? 13.219 -31.812 -5.039 1 68.62 46 ILE A CA 1
ATOM 363 C C . ILE A 1 46 ? 12.922 -32.969 -5.984 1 68.62 46 ILE A C 1
ATOM 365 O O . ILE A 1 46 ? 13.766 -33.375 -6.797 1 68.62 46 ILE A O 1
ATOM 369 N N . LEU A 1 47 ? 11.844 -33.719 -5.719 1 77.12 47 LEU A N 1
ATOM 370 C CA . LEU A 1 47 ? 11.32 -34.781 -6.605 1 77.12 47 LEU A CA 1
ATOM 371 C C . LEU A 1 47 ? 10.641 -34.156 -7.82 1 77.12 47 LEU A C 1
ATOM 373 O O . LEU A 1 47 ? 9.891 -33.156 -7.691 1 77.12 47 LEU A O 1
ATOM 377 N N . THR A 1 48 ? 11 -34.688 -9 1 78.81 48 THR A N 1
ATOM 378 C CA . THR A 1 48 ? 10.266 -34.25 -10.188 1 78.81 48 THR A CA 1
ATOM 379 C C . THR A 1 48 ? 8.875 -34.844 -10.219 1 78.81 48 THR A C 1
ATOM 381 O O . THR A 1 48 ? 8.617 -35.875 -9.547 1 78.81 48 THR A O 1
ATOM 384 N N . LEU A 1 49 ? 8.062 -34.312 -10.969 1 84.31 49 LEU A N 1
ATOM 385 C CA . LEU A 1 49 ? 6.699 -34.812 -11.102 1 84.31 49 LEU A CA 1
ATOM 386 C C . LEU A 1 49 ? 6.711 -36.25 -11.664 1 84.31 49 LEU A C 1
ATOM 388 O O . LEU A 1 49 ? 5.93 -37.094 -11.227 1 84.31 49 LEU A O 1
ATOM 392 N N . ASP A 1 50 ? 7.59 -36.469 -12.594 1 85.94 50 ASP A N 1
ATOM 393 C CA . ASP A 1 50 ? 7.668 -37.781 -13.203 1 85.94 50 ASP A CA 1
ATOM 394 C C . ASP A 1 50 ? 8.125 -38.844 -12.188 1 85.94 50 ASP A C 1
ATOM 396 O O . ASP A 1 50 ? 7.602 -39.938 -12.156 1 85.94 50 ASP A O 1
ATOM 400 N N . GLU A 1 51 ? 9.031 -38.438 -11.398 1 85.81 51 GLU A N 1
ATOM 401 C CA . GLU A 1 51 ? 9.492 -39.344 -10.352 1 85.81 51 GLU A CA 1
ATOM 402 C C . GLU A 1 51 ? 8.383 -39.625 -9.344 1 85.81 51 GLU A C 1
ATOM 404 O O . GLU A 1 51 ? 8.219 -40.781 -8.898 1 85.81 51 GLU A O 1
ATOM 409 N N . ALA A 1 52 ? 7.711 -38.625 -9.016 1 91.06 52 ALA A N 1
ATOM 410 C CA . ALA A 1 52 ? 6.637 -38.75 -8.039 1 91.06 52 ALA A CA 1
ATOM 411 C C . ALA A 1 52 ? 5.543 -39.688 -8.547 1 91.06 52 ALA A C 1
ATOM 413 O O . ALA A 1 52 ? 4.945 -40.438 -7.77 1 91.06 52 ALA A O 1
ATOM 414 N N . LYS A 1 53 ? 5.297 -39.688 -9.82 1 93.38 53 LYS A N 1
ATOM 415 C CA . LYS A 1 53 ? 4.238 -40.5 -10.438 1 93.38 53 LYS A CA 1
ATOM 416 C C . LYS A 1 53 ? 4.562 -42 -10.375 1 93.38 53 LYS A C 1
ATOM 418 O O . LYS A 1 53 ? 3.658 -42.812 -10.352 1 93.38 53 LYS A O 1
ATOM 423 N N . ASP A 1 54 ? 5.801 -42.281 -10.352 1 91.88 54 ASP A N 1
ATOM 424 C CA . ASP A 1 54 ? 6.234 -43.656 -10.359 1 91.88 54 ASP A CA 1
ATOM 425 C C . ASP A 1 54 ? 5.75 -44.406 -9.102 1 91.88 54 ASP A C 1
ATOM 427 O O . ASP A 1 54 ? 5.602 -45.625 -9.109 1 91.88 54 ASP A O 1
ATOM 431 N N . PHE A 1 55 ? 5.477 -43.688 -8.07 1 94 55 PHE A N 1
ATOM 432 C CA . PHE A 1 55 ? 5.09 -44.281 -6.805 1 94 55 PHE A CA 1
ATOM 433 C C . PHE A 1 55 ? 3.574 -44.312 -6.656 1 94 55 PHE A C 1
ATOM 435 O O . PHE A 1 55 ? 3.051 -44.844 -5.676 1 94 55 PHE A O 1
ATOM 442 N N . ALA A 1 56 ? 2.881 -43.75 -7.617 1 94.81 56 ALA A N 1
ATOM 443 C CA . ALA A 1 56 ? 1.423 -43.688 -7.566 1 94.81 56 ALA A CA 1
ATOM 444 C C . ALA A 1 56 ? 0.785 -44.969 -8.086 1 94.81 56 ALA A C 1
ATOM 446 O O . ALA A 1 56 ? 0.126 -44.969 -9.133 1 94.81 56 ALA A O 1
ATOM 447 N N . LYS A 1 57 ? 0.93 -46 -7.398 1 92.62 57 LYS A N 1
ATOM 448 C CA . LYS A 1 57 ? 0.393 -47.312 -7.762 1 92.62 57 LYS A CA 1
ATOM 449 C C . LYS A 1 57 ? -0.184 -48.031 -6.547 1 92.62 57 LYS A C 1
ATOM 451 O O . LYS A 1 57 ? 0.21 -47.75 -5.41 1 92.62 57 LYS A O 1
ATOM 456 N N . TYR A 1 58 ? -1.045 -48.906 -6.828 1 93.5 58 TYR A N 1
ATOM 457 C CA . TYR A 1 58 ? -1.686 -49.656 -5.75 1 93.5 58 TYR A CA 1
ATOM 458 C C . TYR A 1 58 ? -0.766 -50.75 -5.227 1 93.5 58 TYR A C 1
ATOM 460 O O . TYR A 1 58 ? -0.099 -51.438 -6.004 1 93.5 58 TYR A O 1
ATOM 468 N N . ASN A 1 59 ? -0.659 -50.812 -3.971 1 92.44 59 ASN A N 1
ATOM 469 C CA . ASN A 1 59 ? 0.024 -51.875 -3.25 1 92.44 59 ASN A CA 1
ATOM 470 C C . ASN A 1 59 ? -0.638 -52.156 -1.905 1 92.44 59 ASN A C 1
ATOM 472 O O . ASN A 1 59 ? -1.412 -51.344 -1.406 1 92.44 59 ASN A O 1
ATOM 476 N N . GLN A 1 60 ? -0.377 -53.312 -1.453 1 91 60 GLN A N 1
ATOM 477 C CA . GLN A 1 60 ? -0.888 -53.688 -0.139 1 91 60 GLN A CA 1
ATOM 478 C C . GLN A 1 60 ? 0.242 -53.812 0.881 1 91 60 GLN A C 1
ATOM 480 O O . GLN A 1 60 ? 1.294 -54.375 0.592 1 91 60 GLN A O 1
ATOM 485 N N . TYR A 1 61 ? -0.043 -53.125 1.963 1 92.56 61 TYR A N 1
ATOM 486 C CA . TYR A 1 61 ? 0.959 -53.156 3.023 1 92.56 61 TYR A CA 1
ATOM 487 C C . TYR A 1 61 ? 0.329 -53.5 4.363 1 92.56 61 TYR A C 1
ATOM 489 O O . TYR A 1 61 ? -0.84 -53.188 4.609 1 92.56 61 TYR A O 1
ATOM 497 N N . ASP A 1 62 ? 1.107 -54.188 5.137 1 91.12 62 ASP A N 1
ATOM 498 C CA . ASP A 1 62 ? 0.748 -54.406 6.535 1 91.12 62 ASP A CA 1
ATOM 499 C C . ASP A 1 62 ? 1.425 -53.375 7.438 1 91.12 62 ASP A C 1
ATOM 501 O O . ASP A 1 62 ? 2.646 -53.406 7.602 1 91.12 62 ASP A O 1
ATOM 505 N N . TYR A 1 63 ? 0.663 -52.438 7.973 1 93 63 TYR A N 1
ATOM 506 C CA . TYR A 1 63 ? 1.2 -51.406 8.828 1 93 63 TYR A CA 1
ATOM 507 C C . TYR A 1 63 ? 0.433 -51.312 10.141 1 93 63 TYR A C 1
ATOM 509 O O . TYR A 1 63 ? -0.634 -51.906 10.281 1 93 63 TYR A O 1
ATOM 517 N N . GLN A 1 64 ? 1.009 -50.625 11.133 1 93.56 64 GLN A N 1
ATOM 518 C CA . GLN A 1 64 ? 0.378 -50.438 12.43 1 93.56 64 GLN A CA 1
ATOM 519 C C . GLN A 1 64 ? -0.007 -48.969 12.641 1 93.56 64 GLN A C 1
ATOM 521 O O . GLN A 1 64 ? 0.699 -48.062 12.195 1 93.56 64 GLN A O 1
ATOM 526 N N . LEU A 1 65 ? -1.176 -48.781 13.242 1 93.56 65 LEU A N 1
ATOM 527 C CA . LEU A 1 65 ? -1.618 -47.469 13.617 1 93.56 65 LEU A CA 1
ATOM 528 C C . LEU A 1 65 ? -1.466 -47.25 15.125 1 93.56 65 LEU A C 1
ATOM 530 O O . LEU A 1 65 ? -1.91 -48.062 15.922 1 93.56 65 LEU A O 1
ATOM 534 N N . VAL A 1 66 ? -0.758 -46.219 15.406 1 92.81 66 VAL A N 1
ATOM 535 C CA . VAL A 1 66 ? -0.581 -45.875 16.812 1 92.81 66 VAL A CA 1
ATOM 536 C C . VAL A 1 66 ? -1.225 -44.5 17.078 1 92.81 66 VAL A C 1
ATOM 538 O O . VAL A 1 66 ? -0.987 -43.531 16.359 1 92.81 66 VAL A O 1
ATOM 541 N N . GLU A 1 67 ? -2.057 -44.469 18 1 90.88 67 GLU A N 1
ATOM 542 C CA . GLU A 1 67 ? -2.703 -43.219 18.406 1 90.88 67 GLU A CA 1
ATOM 543 C C . GLU A 1 67 ? -2.188 -42.75 19.766 1 90.88 67 GLU A C 1
ATOM 545 O O . GLU A 1 67 ? -2.141 -43.531 20.734 1 90.88 67 GLU A O 1
ATOM 550 N N . ASP A 1 68 ? -1.744 -41.562 19.766 1 85.56 68 ASP A N 1
ATOM 551 C CA . ASP A 1 68 ? -1.246 -41.031 21.031 1 85.56 68 ASP A CA 1
ATOM 552 C C . ASP A 1 68 ? -2.377 -40.438 21.859 1 85.56 68 ASP A C 1
ATOM 554 O O . ASP A 1 68 ? -3.537 -40.438 21.438 1 85.56 68 ASP A O 1
ATOM 558 N N . ASN A 1 69 ? -2.055 -39.906 23.156 1 82.94 69 ASN A N 1
ATOM 559 C CA . ASN A 1 69 ? -3.027 -39.406 24.109 1 82.94 69 ASN A CA 1
ATOM 560 C C . ASN A 1 69 ? -3.672 -38.094 23.609 1 82.94 69 ASN A C 1
ATOM 562 O O . ASN A 1 69 ? -4.742 -37.719 24.078 1 82.94 69 ASN A O 1
ATOM 566 N N . ARG A 1 70 ? -3.113 -37.594 22.672 1 78.06 70 ARG A N 1
ATOM 567 C CA . ARG A 1 70 ? -3.648 -36.312 22.188 1 78.06 70 ARG A CA 1
ATOM 568 C C . ARG A 1 70 ? -4.492 -36.531 20.922 1 78.06 70 ARG A C 1
ATOM 570 O O . ARG A 1 70 ? -4.93 -35.562 20.297 1 78.06 70 ARG A O 1
ATOM 577 N N . GLY A 1 71 ? -4.551 -37.719 20.516 1 81.94 71 GLY A N 1
ATOM 578 C CA . GLY A 1 71 ? -5.383 -38.031 19.359 1 81.94 71 GLY A CA 1
ATOM 579 C C . GLY A 1 71 ? -4.613 -38.031 18.047 1 81.94 71 GLY A C 1
ATOM 580 O O . GLY A 1 71 ? -5.203 -38.188 16.984 1 81.94 71 GLY A O 1
ATOM 581 N N . SER A 1 72 ? -3.342 -37.906 18.141 1 87.38 72 SER A N 1
ATOM 582 C CA . SER A 1 72 ? -2.521 -37.938 16.922 1 87.38 72 SER A CA 1
ATOM 583 C C . SER A 1 72 ? -2.27 -39.375 16.469 1 87.38 72 SER A C 1
ATOM 585 O O . SER A 1 72 ? -2.004 -40.25 17.281 1 87.38 72 SER A O 1
ATOM 587 N N . ILE A 1 73 ? -2.461 -39.625 15.219 1 93.06 73 ILE A N 1
ATOM 588 C CA . ILE A 1 73 ? -2.311 -40.938 14.664 1 93.06 73 ILE A CA 1
ATOM 589 C C . ILE A 1 73 ? -0.988 -41.062 13.906 1 93.06 73 ILE A C 1
ATOM 591 O O . ILE A 1 73 ? -0.625 -40.156 13.156 1 93.06 73 ILE A O 1
ATOM 595 N N . THR A 1 74 ? -0.274 -42.094 14.133 1 94.88 74 THR A N 1
ATOM 596 C CA . THR A 1 74 ? 0.99 -42.344 13.461 1 94.88 74 THR A CA 1
ATOM 597 C C . THR A 1 74 ? 0.969 -43.719 12.805 1 94.88 74 THR A C 1
ATOM 599 O O . THR A 1 74 ? 0.478 -44.688 13.391 1 94.88 74 THR A O 1
ATOM 602 N N . VAL A 1 75 ? 1.41 -43.781 11.609 1 94.56 75 VAL A N 1
ATOM 603 C CA . VAL A 1 75 ? 1.572 -45.062 10.891 1 94.56 75 VAL A CA 1
ATOM 604 C C . VAL A 1 75 ? 2.984 -45.594 11.109 1 94.56 75 VAL A C 1
ATOM 606 O O . VAL A 1 75 ? 3.967 -44.875 10.922 1 94.56 75 VAL A O 1
ATOM 609 N N . VAL A 1 76 ? 3.037 -46.812 11.578 1 94.62 76 VAL A N 1
ATOM 610 C CA . VAL A 1 76 ? 4.34 -47.438 11.789 1 94.62 76 VAL A CA 1
ATOM 611 C C . VAL A 1 76 ? 4.547 -48.562 10.773 1 94.62 76 VAL A C 1
ATOM 613 O O . VAL A 1 76 ? 3.734 -49.469 10.688 1 94.62 76 VAL A O 1
ATOM 616 N N . TYR A 1 77 ? 5.609 -48.469 9.992 1 93.88 77 TYR A N 1
ATOM 617 C CA . TYR A 1 77 ? 5.965 -49.469 8.992 1 93.88 77 TYR A CA 1
ATOM 618 C C . TYR A 1 77 ? 7.473 -49.688 8.953 1 93.88 77 TYR A C 1
ATOM 620 O O . TYR A 1 77 ? 8.242 -48.75 8.68 1 93.88 77 TYR A O 1
ATOM 628 N N . ASN A 1 78 ? 7.914 -50.875 9.203 1 90.5 78 ASN A N 1
ATOM 629 C CA . ASN A 1 78 ? 9.328 -51.25 9.211 1 90.5 78 ASN A CA 1
ATOM 630 C C . ASN A 1 78 ? 10.156 -50.312 10.055 1 90.5 78 ASN A C 1
ATOM 632 O O . ASN A 1 78 ? 11.195 -49.812 9.602 1 90.5 78 ASN A O 1
ATOM 636 N N . GLY A 1 79 ? 9.625 -49.906 11.18 1 89.94 79 GLY A N 1
ATOM 637 C CA . GLY A 1 79 ? 10.344 -49.062 12.125 1 89.94 79 GLY A CA 1
ATOM 638 C C . GLY A 1 79 ? 10.25 -47.594 11.812 1 89.94 79 GLY A C 1
ATOM 639 O O . GLY A 1 79 ? 10.734 -46.75 12.578 1 89.94 79 GLY A O 1
ATOM 640 N N . HIS A 1 80 ? 9.664 -47.281 10.703 1 93.62 80 HIS A N 1
ATOM 641 C CA . HIS A 1 80 ? 9.5 -45.875 10.32 1 93.62 80 HIS A CA 1
ATOM 642 C C . HIS A 1 80 ? 8.141 -45.344 10.742 1 93.62 80 HIS A C 1
ATOM 644 O O . HIS A 1 80 ? 7.133 -46.062 10.656 1 93.62 80 HIS A O 1
ATOM 650 N N . GLN A 1 81 ? 8.148 -44.125 11.195 1 94.75 81 GLN A N 1
ATOM 651 C CA . GLN A 1 81 ? 6.91 -43.469 11.656 1 94.75 81 GLN A CA 1
ATOM 652 C C . GLN A 1 81 ? 6.492 -42.344 10.719 1 94.75 81 GLN A C 1
ATOM 654 O O . GLN A 1 81 ? 7.312 -41.5 10.352 1 94.75 81 GLN A O 1
ATOM 659 N N . ILE A 1 82 ? 5.234 -42.406 10.312 1 96.19 82 ILE A N 1
ATOM 660 C CA . ILE A 1 82 ? 4.66 -41.375 9.469 1 96.19 82 ILE A CA 1
ATOM 661 C C . ILE A 1 82 ? 3.43 -40.781 10.148 1 96.19 82 ILE A C 1
ATOM 663 O O . ILE A 1 82 ? 2.486 -41.5 10.484 1 96.19 82 ILE A O 1
ATOM 667 N N . LYS A 1 83 ? 3.457 -39.469 10.344 1 95.06 83 LYS A N 1
ATOM 668 C CA . LYS A 1 83 ? 2.311 -38.812 10.953 1 95.06 83 LYS A CA 1
ATOM 669 C C . LYS A 1 83 ? 1.12 -38.781 10 1 95.06 83 LYS A C 1
ATOM 671 O O . LYS A 1 83 ? 1.274 -38.469 8.82 1 95.06 83 LYS A O 1
ATOM 676 N N . LEU A 1 84 ? -0.005 -39.125 10.477 1 93.81 84 LEU A N 1
ATOM 677 C CA . LEU A 1 84 ? -1.227 -39.125 9.68 1 93.81 84 LEU A CA 1
ATOM 678 C C . LEU A 1 84 ? -2.195 -38.062 10.156 1 93.81 84 LEU A C 1
ATOM 680 O O . LEU A 1 84 ? -2.736 -38.156 11.266 1 93.81 84 LEU A O 1
ATOM 684 N N . ASN A 1 85 ? -2.344 -36.969 9.219 1 88.31 85 ASN A N 1
ATOM 685 C CA . ASN A 1 85 ? -3.279 -35.906 9.492 1 88.31 85 ASN A CA 1
ATOM 686 C C . ASN A 1 85 ? -4.574 -36.062 8.695 1 88.31 85 ASN A C 1
ATOM 688 O O . ASN A 1 85 ? -4.555 -36.094 7.465 1 88.31 85 ASN A O 1
ATOM 692 N N . GLY A 1 86 ? -5.609 -36.5 9.234 1 79.06 86 GLY A N 1
ATOM 693 C CA . GLY A 1 86 ? -6.875 -36.688 8.539 1 79.06 86 GLY A CA 1
ATOM 694 C C . GLY A 1 86 ? -7.758 -37.719 9.172 1 79.06 86 GLY A C 1
ATOM 695 O O . GLY A 1 86 ? -8.812 -38.094 8.633 1 79.06 86 GLY A O 1
ATOM 696 N N . GLY A 1 87 ? -7.246 -38.281 10.211 1 82.19 87 GLY A N 1
ATOM 697 C CA . GLY A 1 87 ? -8.031 -39.281 10.906 1 82.19 87 GLY A CA 1
ATOM 698 C C . GLY A 1 87 ? -7.582 -40.688 10.625 1 82.19 87 GLY A C 1
ATOM 699 O O . GLY A 1 87 ? -6.535 -40.906 10.008 1 82.19 87 GLY A O 1
ATOM 700 N N . LYS A 1 88 ? -8.367 -41.656 11.125 1 87.19 88 LYS A N 1
ATOM 701 C CA . LYS A 1 88 ? -8.047 -43.062 10.953 1 87.19 88 LYS A CA 1
ATOM 702 C C . LYS A 1 88 ? -8.461 -43.562 9.57 1 87.19 88 LYS A C 1
ATOM 704 O O . LYS A 1 88 ? -9.57 -43.281 9.109 1 87.19 88 LYS A O 1
ATOM 709 N N . PRO A 1 89 ? -7.516 -44.25 8.945 1 89.94 89 PRO A N 1
ATOM 710 C CA . PRO A 1 89 ? -7.852 -44.75 7.621 1 89.94 89 PRO A CA 1
ATOM 711 C C . PRO A 1 89 ? -8.969 -45.812 7.656 1 89.94 89 PRO A C 1
ATOM 713 O O . PRO A 1 89 ? -9.016 -46.625 8.57 1 89.94 89 PRO A O 1
ATOM 716 N N . ASN A 1 90 ? -9.789 -45.688 6.727 1 88.75 90 ASN A N 1
ATOM 717 C CA . ASN A 1 90 ? -10.844 -46.688 6.562 1 88.75 90 ASN A CA 1
ATOM 718 C C . ASN A 1 90 ? -10.32 -47.969 5.934 1 88.75 90 ASN A C 1
ATOM 720 O O . ASN A 1 90 ? -9.859 -47.969 4.793 1 88.75 90 ASN A O 1
ATOM 724 N N . GLN A 1 91 ? -10.531 -49.062 6.582 1 85.25 91 GLN A N 1
ATOM 725 C CA . GLN A 1 91 ? -9.977 -50.312 6.133 1 85.25 91 GLN A CA 1
ATOM 726 C C . GLN A 1 91 ? -10.781 -50.906 4.969 1 85.25 91 GLN A C 1
ATOM 728 O O . GLN A 1 91 ? -10.297 -51.75 4.242 1 85.25 91 GLN A O 1
ATOM 733 N N . ASN A 1 92 ? -11.906 -50.344 4.762 1 88.5 92 ASN A N 1
ATOM 734 C CA . ASN A 1 92 ? -12.789 -50.906 3.742 1 88.5 92 ASN A CA 1
ATOM 735 C C . ASN A 1 92 ? -12.617 -50.188 2.406 1 88.5 92 ASN A C 1
ATOM 737 O O . ASN A 1 92 ? -13.305 -50.5 1.434 1 88.5 92 ASN A O 1
ATOM 741 N N . VAL A 1 93 ? -11.766 -49.25 2.393 1 90.88 93 VAL A N 1
ATOM 742 C CA . VAL A 1 93 ? -11.531 -48.5 1.155 1 90.88 93 VAL A CA 1
ATOM 743 C C . VAL A 1 93 ? -10.203 -48.938 0.534 1 90.88 93 VAL A C 1
ATOM 745 O O . VAL A 1 93 ? -9.211 -49.125 1.24 1 90.88 93 VAL A O 1
ATOM 748 N N . HIS A 1 94 ? -10.234 -49.188 -0.818 1 91.69 94 HIS A N 1
ATOM 749 C CA . HIS A 1 94 ? -9.039 -49.688 -1.501 1 91.69 94 HIS A CA 1
ATOM 750 C C . HIS A 1 94 ? -8.773 -48.875 -2.779 1 91.69 94 HIS A C 1
ATOM 752 O O . HIS A 1 94 ? -9.078 -49.344 -3.877 1 91.69 94 HIS A O 1
ATOM 758 N N . PRO A 1 95 ? -8.164 -47.75 -2.668 1 95.25 95 PRO A N 1
ATOM 759 C CA . PRO A 1 95 ? -7.828 -47 -3.873 1 95.25 95 PRO A CA 1
ATOM 760 C C . PRO A 1 95 ? -6.855 -47.75 -4.789 1 95.25 95 PRO A C 1
ATOM 762 O O . PRO A 1 95 ? -5.805 -48.188 -4.336 1 95.25 95 PRO A O 1
ATOM 765 N N . LYS A 1 96 ? -7.168 -47.844 -6.113 1 94.81 96 LYS A N 1
ATOM 766 C CA . LYS A 1 96 ? -6.352 -48.562 -7.074 1 94.81 96 LYS A CA 1
ATOM 767 C C . LYS A 1 96 ? -5.805 -47.625 -8.156 1 94.81 96 LYS A C 1
ATOM 769 O O . LYS A 1 96 ? -4.824 -47.969 -8.82 1 94.81 96 LYS A O 1
ATOM 774 N N . TYR A 1 97 ? -6.453 -46.562 -8.32 1 95.69 97 TYR A N 1
ATOM 775 C CA . TYR A 1 97 ? -6.074 -45.625 -9.359 1 95.69 97 TYR A CA 1
ATOM 776 C C . TYR A 1 97 ? -5.609 -44.312 -8.742 1 95.69 97 TYR A C 1
ATOM 778 O O . TYR A 1 97 ? -6.32 -43.719 -7.938 1 95.69 97 TYR A O 1
ATOM 786 N N . PHE A 1 98 ? -4.422 -43.906 -9.172 1 95.5 98 PHE A N 1
ATOM 787 C CA . PHE A 1 98 ? -3.781 -42.75 -8.57 1 95.5 98 PHE A CA 1
ATOM 788 C C . PHE A 1 98 ? -3.41 -41.719 -9.633 1 95.5 98 PHE A C 1
ATOM 790 O O . PHE A 1 98 ? -3.186 -42.062 -10.789 1 95.5 98 PHE A O 1
ATOM 797 N N . GLN A 1 99 ? -3.422 -40.438 -9.234 1 94.62 99 GLN A N 1
ATOM 798 C CA . GLN A 1 99 ? -2.854 -39.344 -10.031 1 94.62 99 GLN A CA 1
ATOM 799 C C . GLN A 1 99 ? -2.162 -38.312 -9.148 1 94.62 99 GLN A C 1
ATOM 801 O O . GLN A 1 99 ? -2.713 -37.906 -8.133 1 94.62 99 GLN A O 1
ATOM 806 N N . ILE A 1 100 ? -0.899 -38.031 -9.492 1 94.69 100 ILE A N 1
ATOM 807 C CA . ILE A 1 100 ? -0.184 -36.969 -8.797 1 94.69 100 ILE A CA 1
ATOM 808 C C . ILE A 1 100 ? -0.472 -35.625 -9.477 1 94.69 100 ILE A C 1
ATOM 810 O O . ILE A 1 100 ? -0.382 -35.5 -10.703 1 94.69 100 ILE A O 1
ATOM 814 N N . LEU A 1 101 ? -0.84 -34.719 -8.648 1 89 101 LEU A N 1
ATOM 815 C CA . LEU A 1 101 ? -1.304 -33.438 -9.172 1 89 101 LEU A CA 1
ATOM 816 C C . LEU A 1 101 ? -0.169 -32.406 -9.211 1 89 101 LEU A C 1
ATOM 818 O O . LEU A 1 101 ? -0.006 -31.688 -10.195 1 89 101 LEU A O 1
ATOM 822 N N . SER A 1 102 ? 0.569 -32.281 -8.133 1 87 102 SER A N 1
ATOM 823 C CA . SER A 1 102 ? 1.629 -31.281 -8.086 1 87 102 SER A CA 1
ATOM 824 C C . SER A 1 102 ? 2.648 -31.609 -7 1 87 102 SER A C 1
ATOM 826 O O . SER A 1 102 ? 2.426 -32.5 -6.176 1 87 102 SER A O 1
ATOM 828 N N . ILE A 1 103 ? 3.83 -30.938 -7.082 1 86.56 103 ILE A N 1
ATOM 829 C CA . ILE A 1 103 ? 4.906 -31.062 -6.102 1 86.56 103 ILE A CA 1
ATOM 830 C C . ILE A 1 103 ? 5.336 -29.672 -5.637 1 86.56 103 ILE A C 1
ATOM 832 O O . ILE A 1 103 ? 5.414 -28.734 -6.441 1 86.56 103 ILE A O 1
ATOM 836 N N . SER A 1 104 ? 5.504 -29.547 -4.301 1 82.38 104 SER A N 1
ATOM 837 C CA . SER A 1 104 ? 5.965 -28.281 -3.756 1 82.38 104 SER A CA 1
ATOM 838 C C . SER A 1 104 ? 6.926 -28.484 -2.592 1 82.38 104 SER A C 1
ATOM 840 O O . SER A 1 104 ? 7.277 -29.625 -2.27 1 82.38 104 SER A O 1
ATOM 842 N N . VAL A 1 105 ? 7.48 -27.422 -2.092 1 79.56 105 VAL A N 1
ATOM 843 C CA . VAL A 1 105 ? 8.375 -27.469 -0.939 1 79.56 105 VAL A CA 1
ATOM 844 C C . VAL A 1 105 ? 7.664 -26.891 0.288 1 79.56 105 VAL A C 1
ATOM 846 O O . VAL A 1 105 ? 6.82 -26 0.168 1 79.56 105 VAL A O 1
ATOM 849 N N . HIS A 1 106 ? 7.977 -27.547 1.388 1 80.19 106 HIS A N 1
ATOM 850 C CA . HIS A 1 106 ? 7.348 -27.188 2.652 1 80.19 106 HIS A CA 1
ATOM 851 C C . HIS A 1 106 ? 8.367 -27.141 3.783 1 80.19 106 HIS A C 1
ATOM 853 O O . HIS A 1 106 ? 9.234 -28.016 3.879 1 80.19 106 HIS A O 1
ATOM 859 N N . HIS A 1 107 ? 8.258 -26.062 4.664 1 79.31 107 HIS A N 1
ATOM 860 C CA . HIS A 1 107 ? 9.133 -25.953 5.828 1 79.31 107 HIS A CA 1
ATOM 861 C C . HIS A 1 107 ? 8.352 -26.172 7.121 1 79.31 107 HIS A C 1
ATOM 863 O O . HIS A 1 107 ? 7.797 -25.234 7.68 1 79.31 107 HIS A O 1
ATOM 869 N N . PRO A 1 108 ? 8.398 -27.375 7.656 1 80 108 PRO A N 1
ATOM 870 C CA . PRO A 1 108 ? 7.719 -27.594 8.938 1 80 108 PRO A CA 1
ATOM 871 C C . PRO A 1 108 ? 8.43 -26.922 10.109 1 80 108 PRO A C 1
ATOM 873 O O . PRO A 1 108 ? 7.805 -26.656 11.141 1 80 108 PRO A O 1
ATOM 876 N N . SER A 1 109 ? 9.742 -26.719 9.961 1 81.62 109 SER A N 1
ATOM 877 C CA . SER A 1 109 ? 10.586 -25.984 10.891 1 81.62 109 SER A CA 1
ATOM 878 C C . SER A 1 109 ? 11.656 -25.188 10.156 1 81.62 109 SER A C 1
ATOM 880 O O . SER A 1 109 ? 11.852 -25.359 8.953 1 81.62 109 SER A O 1
ATOM 882 N N . PRO A 1 110 ? 12.258 -24.375 10.883 1 77.81 110 PRO A N 1
ATOM 883 C CA . PRO A 1 110 ? 13.266 -23.547 10.227 1 77.81 110 PRO A CA 1
ATOM 884 C C . PRO A 1 110 ? 14.422 -24.359 9.648 1 77.81 110 PRO A C 1
ATOM 886 O O . PRO A 1 110 ? 15.055 -23.938 8.68 1 77.81 110 PRO A O 1
ATOM 889 N N . GLU A 1 111 ? 14.656 -25.438 10.219 1 80.94 111 GLU A N 1
ATOM 890 C CA . GLU A 1 111 ? 15.852 -26.188 9.867 1 80.94 111 GLU A CA 1
ATOM 891 C C . GLU A 1 111 ? 15.531 -27.281 8.859 1 80.94 111 GLU A C 1
ATOM 893 O O . GLU A 1 111 ? 16.438 -27.891 8.289 1 80.94 111 GLU A O 1
ATOM 898 N N . LYS A 1 112 ? 14.312 -27.531 8.672 1 84.94 112 LYS A N 1
ATOM 899 C CA . LYS A 1 112 ? 13.906 -28.672 7.859 1 84.94 112 LYS A CA 1
ATOM 900 C C . LYS A 1 112 ? 13.055 -28.234 6.676 1 84.94 112 LYS A C 1
ATOM 902 O O . LYS A 1 112 ? 12.195 -27.359 6.812 1 84.94 112 LYS A O 1
ATOM 907 N N . GLN A 1 113 ? 13.359 -28.797 5.574 1 84.25 113 GLN A N 1
ATOM 908 C CA . GLN A 1 113 ? 12.578 -28.625 4.359 1 84.25 113 GLN A CA 1
ATOM 909 C C . GLN A 1 113 ? 12.047 -29.953 3.844 1 84.25 113 GLN A C 1
ATOM 911 O O . GLN A 1 113 ? 12.773 -30.938 3.791 1 84.25 113 GLN A O 1
ATOM 916 N N . TYR A 1 114 ? 10.758 -29.984 3.527 1 89.06 114 TYR A N 1
ATOM 917 C CA . TYR A 1 114 ? 10.133 -31.172 2.957 1 89.06 114 TYR A CA 1
ATOM 918 C C . TYR A 1 114 ? 9.711 -30.922 1.512 1 89.06 114 TYR A C 1
ATOM 920 O O . TYR A 1 114 ? 9.617 -29.766 1.072 1 89.06 114 TYR A O 1
ATOM 928 N N . VAL A 1 115 ? 9.664 -31.984 0.809 1 89.12 115 VAL A N 1
ATOM 929 C CA . VAL A 1 115 ? 8.961 -32 -0.471 1 89.12 115 VAL A CA 1
ATOM 930 C C . VAL A 1 115 ? 7.527 -32.469 -0.269 1 89.12 115 VAL A C 1
ATOM 932 O O . VAL A 1 115 ? 7.289 -33.5 0.344 1 89.12 115 VAL A O 1
ATOM 935 N N . ARG A 1 116 ? 6.621 -31.672 -0.775 1 91.25 116 ARG A N 1
ATOM 936 C CA . ARG A 1 116 ? 5.219 -32.062 -0.639 1 91.25 116 ARG A CA 1
ATOM 937 C C . ARG A 1 116 ? 4.629 -32.469 -1.983 1 91.25 116 ARG A C 1
ATOM 939 O O . ARG A 1 116 ? 4.68 -31.703 -2.949 1 91.25 116 ARG A O 1
ATOM 946 N N . VAL A 1 117 ? 4.062 -33.688 -1.935 1 93.25 117 VAL A N 1
ATOM 947 C CA . VAL A 1 117 ? 3.412 -34.219 -3.133 1 93.25 117 VAL A CA 1
ATOM 948 C C . VAL A 1 117 ? 1.896 -34.188 -2.938 1 93.25 117 VAL A C 1
ATOM 950 O O . VAL A 1 117 ? 1.395 -34.688 -1.923 1 93.25 117 VAL A O 1
ATOM 953 N N . LEU A 1 118 ? 1.211 -33.625 -3.887 1 93.75 118 LEU A N 1
ATOM 954 C CA . LEU A 1 118 ? -0.248 -33.625 -3.896 1 93.75 118 LEU A CA 1
ATOM 955 C C . LEU A 1 118 ? -0.774 -34.656 -4.898 1 93.75 118 LEU A C 1
ATOM 957 O O . LEU A 1 118 ? -0.283 -34.75 -6.027 1 93.75 118 LEU A O 1
ATOM 961 N N . GLY A 1 119 ? -1.759 -35.469 -4.402 1 94.81 119 GLY A N 1
ATOM 962 C CA . GLY A 1 119 ? -2.338 -36.438 -5.297 1 94.81 119 GLY A CA 1
ATOM 963 C C . GLY A 1 119 ? -3.75 -36.844 -4.91 1 94.81 119 GLY A C 1
ATOM 964 O O . GLY A 1 119 ? -4.289 -36.344 -3.918 1 94.81 119 GLY A O 1
ATOM 965 N N . VAL A 1 120 ? -4.344 -37.688 -5.797 1 95.31 120 VAL A N 1
ATOM 966 C CA . VAL A 1 120 ? -5.668 -38.25 -5.551 1 95.31 120 VAL A CA 1
ATOM 967 C C . VAL A 1 120 ? -5.652 -39.75 -5.855 1 95.31 120 VAL A C 1
ATOM 969 O O . VAL A 1 120 ? -4.762 -40.25 -6.547 1 95.31 120 VAL A O 1
ATOM 972 N N . GLY A 1 121 ? -6.547 -40.438 -5.188 1 94.94 121 GLY A N 1
ATOM 973 C CA . GLY A 1 121 ? -6.75 -41.875 -5.418 1 94.94 121 GLY A CA 1
ATOM 974 C C . GLY A 1 121 ? -8.211 -42.281 -5.379 1 94.94 121 GLY A C 1
ATOM 975 O O . GLY A 1 121 ? -9 -41.719 -4.625 1 94.94 121 GLY A O 1
ATOM 976 N N . PHE A 1 122 ? -8.477 -43.281 -6.242 1 95.31 122 PHE A N 1
ATOM 977 C CA . PHE A 1 122 ? -9.852 -43.75 -6.32 1 95.31 122 PHE A CA 1
ATOM 978 C C . PHE A 1 122 ? -9.898 -45.25 -6.441 1 95.31 122 PHE A C 1
ATOM 980 O O . PHE A 1 122 ? -8.898 -45.906 -6.781 1 95.31 122 PHE A O 1
ATOM 987 N N . GLU A 1 123 ? -11.039 -45.812 -6.141 1 94.44 123 GLU A N 1
ATOM 988 C CA . GLU A 1 123 ? -11.219 -47.25 -6.207 1 94.44 123 GLU A CA 1
ATOM 989 C C . GLU A 1 123 ? -11.539 -47.688 -7.629 1 94.44 123 GLU A C 1
ATOM 991 O O . GLU A 1 123 ? -11.219 -48.812 -8.016 1 94.44 123 GLU A O 1
ATOM 996 N N . LYS A 1 124 ? -12.195 -46.844 -8.32 1 94.38 124 LYS A N 1
ATOM 997 C CA . LYS A 1 124 ? -12.562 -47.125 -9.703 1 94.38 124 LYS A CA 1
ATOM 998 C C . LYS A 1 124 ? -11.93 -46.125 -10.656 1 94.38 124 LYS A C 1
ATOM 1000 O O . LYS A 1 124 ? -11.758 -44.969 -10.32 1 94.38 124 LYS A O 1
ATOM 1005 N N . GLU A 1 125 ? -11.609 -46.75 -11.781 1 94.19 125 GLU A N 1
ATOM 1006 C CA . GLU A 1 125 ? -10.992 -45.906 -12.805 1 94.19 125 GLU A CA 1
ATOM 1007 C C . GLU A 1 125 ? -11.945 -44.781 -13.25 1 94.19 125 GLU A C 1
ATOM 1009 O O . GLU A 1 125 ? -11.516 -43.656 -13.508 1 94.19 125 GLU A O 1
ATOM 1014 N N . GLU A 1 126 ? -13.18 -45.125 -13.305 1 94.06 126 GLU A N 1
ATOM 1015 C CA . GLU A 1 126 ? -14.195 -44.188 -13.727 1 94.06 126 GLU A CA 1
ATOM 1016 C C . GLU A 1 126 ? -14.266 -43 -12.758 1 94.06 126 GLU A C 1
ATOM 1018 O O . GLU A 1 126 ? -14.484 -41.844 -13.172 1 94.06 126 GLU A O 1
ATOM 1023 N N . GLN A 1 127 ? -14.102 -43.312 -11.523 1 93.06 127 GLN A N 1
ATOM 1024 C CA . GLN A 1 127 ? -14.117 -42.25 -10.523 1 93.06 127 GLN A CA 1
ATOM 1025 C C . GLN A 1 127 ? -12.953 -41.281 -10.719 1 93.06 127 GLN A C 1
ATOM 1027 O O . GLN A 1 127 ? -13.117 -40.062 -10.555 1 93.06 127 GLN A O 1
ATOM 1032 N N . LEU A 1 128 ? -11.844 -41.812 -10.961 1 94.12 128 LEU A N 1
ATOM 1033 C CA . LEU A 1 128 ? -10.68 -40.969 -11.227 1 94.12 128 LEU A CA 1
ATOM 1034 C C . LEU A 1 128 ? -10.898 -40.094 -12.477 1 94.12 128 LEU A C 1
ATOM 1036 O O . LEU A 1 128 ? -10.617 -38.906 -12.461 1 94.12 128 LEU A O 1
ATOM 1040 N N . LYS A 1 129 ? -11.438 -40.719 -13.5 1 93.12 129 LYS A N 1
ATOM 1041 C CA . LYS A 1 129 ? -11.711 -40 -14.727 1 93.12 129 LYS A CA 1
ATOM 1042 C C . LYS A 1 129 ? -12.727 -38.875 -14.492 1 93.12 129 LYS A C 1
ATOM 1044 O O . LYS A 1 129 ? -12.562 -37.781 -14.992 1 93.12 129 LYS A O 1
ATOM 1049 N N . ASP A 1 130 ? -13.719 -39.219 -13.75 1 91.94 130 ASP A N 1
ATOM 1050 C CA . ASP A 1 130 ? -14.742 -38.219 -13.414 1 91.94 130 ASP A CA 1
ATOM 1051 C C . ASP A 1 130 ? -14.141 -37.062 -12.641 1 91.94 130 ASP A C 1
ATOM 1053 O O . ASP A 1 130 ? -14.477 -35.906 -12.891 1 91.94 130 ASP A O 1
ATOM 1057 N N . TYR A 1 131 ? -13.352 -37.344 -11.703 1 90.44 131 TYR A N 1
ATOM 1058 C CA . TYR A 1 131 ? -12.688 -36.312 -10.914 1 90.44 131 TYR A CA 1
ATOM 1059 C C . TYR A 1 131 ? -11.812 -35.438 -11.789 1 90.44 131 TYR A C 1
ATOM 1061 O O . TYR A 1 131 ? -11.828 -34.219 -11.664 1 90.44 131 TYR A O 1
ATOM 1069 N N . LEU A 1 132 ? -11.078 -36.094 -12.594 1 90.88 132 LEU A N 1
ATOM 1070 C CA . LEU A 1 132 ? -10.18 -35.344 -13.461 1 90.88 132 LEU A CA 1
ATOM 1071 C C . LEU A 1 132 ? -10.969 -34.469 -14.445 1 90.88 132 LEU A C 1
ATOM 1073 O O . LEU A 1 132 ? -10.562 -33.344 -14.742 1 90.88 132 LEU A O 1
ATOM 1077 N N . ASN A 1 133 ? -12.062 -35 -14.914 1 88.75 133 ASN A N 1
ATOM 1078 C CA . ASN A 1 133 ? -12.961 -34.188 -15.75 1 88.75 133 ASN A CA 1
ATOM 1079 C C . ASN A 1 133 ? -13.539 -33 -14.984 1 88.75 133 ASN A C 1
ATOM 1081 O O . ASN A 1 133 ? -13.641 -31.906 -15.523 1 88.75 133 ASN A O 1
ATOM 1085 N N . TRP A 1 134 ? -13.922 -33.344 -13.828 1 84.25 134 TRP A N 1
ATOM 1086 C CA . TRP A 1 134 ? -14.43 -32.281 -12.969 1 84.25 134 TRP A CA 1
ATOM 1087 C C . TRP A 1 134 ? -13.352 -31.219 -12.727 1 84.25 134 TRP A C 1
ATOM 1089 O O . TRP A 1 134 ? -13.625 -30.016 -12.797 1 84.25 134 TRP A O 1
ATOM 1099 N N . LEU A 1 135 ? -12.227 -31.703 -12.398 1 84.31 135 LEU A N 1
ATOM 1100 C CA . LEU A 1 135 ? -11.109 -30.797 -12.148 1 84.31 135 LEU A CA 1
ATOM 1101 C C . LEU A 1 135 ? -10.82 -29.938 -13.383 1 84.31 135 LEU A C 1
ATOM 1103 O O . LEU A 1 135 ? -10.523 -28.75 -13.258 1 84.31 135 LEU A O 1
ATOM 1107 N N . GLU A 1 136 ? -10.859 -30.531 -14.461 1 83.56 136 GLU A N 1
ATOM 1108 C CA . GLU A 1 136 ? -10.672 -29.812 -15.711 1 83.56 136 GLU A CA 1
ATOM 1109 C C . GLU A 1 136 ? -11.75 -28.75 -15.906 1 83.56 136 GLU A C 1
ATOM 1111 O O . GLU A 1 136 ? -11.453 -27.625 -16.312 1 83.56 136 GLU A O 1
ATOM 1116 N N . LYS A 1 137 ? -12.945 -29.078 -15.625 1 81.5 137 LYS A N 1
ATOM 1117 C CA . LYS A 1 137 ? -14.055 -28.141 -15.758 1 81.5 137 LYS A CA 1
ATOM 1118 C C . LYS A 1 137 ? -13.914 -26.984 -14.766 1 81.5 137 LYS A C 1
ATOM 1120 O O . LYS A 1 137 ? -14.078 -25.812 -15.133 1 81.5 137 LYS A O 1
ATOM 1125 N N . VAL A 1 138 ? -13.602 -27.406 -13.578 1 83.19 138 VAL A N 1
ATOM 1126 C CA . VAL A 1 138 ? -13.477 -26.375 -12.539 1 83.19 138 VAL A CA 1
ATOM 1127 C C . VAL A 1 138 ? -12.258 -25.5 -12.836 1 83.19 138 VAL A C 1
ATOM 1129 O O . VAL A 1 138 ? -12.266 -24.312 -12.523 1 83.19 138 VAL A O 1
ATOM 1132 N N . SER A 1 139 ? -11.258 -26.141 -13.359 1 83.62 139 SER A N 1
ATOM 1133 C CA . SER A 1 139 ? -10.031 -25.422 -13.672 1 83.62 139 SER A CA 1
ATOM 1134 C C . SER A 1 139 ? -10.289 -24.297 -14.68 1 83.62 139 SER A C 1
ATOM 1136 O O . SER A 1 139 ? -9.5 -23.359 -14.789 1 83.62 139 SER A O 1
ATOM 1138 N N . GLU A 1 140 ? -11.383 -24.453 -15.305 1 85.56 140 GLU A N 1
ATOM 1139 C CA . GLU A 1 140 ? -11.727 -23.453 -16.297 1 85.56 140 GLU A CA 1
ATOM 1140 C C . GLU A 1 140 ? -12.195 -22.156 -15.633 1 85.56 140 GLU A C 1
ATOM 1142 O O . GLU A 1 140 ? -12.07 -21.078 -16.219 1 85.56 140 GLU A O 1
ATOM 1147 N N . TYR A 1 141 ? -12.688 -22.359 -14.414 1 90 141 TYR A N 1
ATOM 1148 C CA . TYR A 1 141 ? -13.266 -21.125 -13.922 1 90 141 TYR A CA 1
ATOM 1149 C C . TYR A 1 141 ? -12.812 -20.828 -12.492 1 90 141 TYR A C 1
ATOM 1151 O O . TYR A 1 141 ? -12.914 -19.703 -12.023 1 90 141 TYR A O 1
ATOM 1159 N N . ASP A 1 142 ? -12.344 -21.781 -11.758 1 93.44 142 ASP A N 1
ATOM 1160 C CA . ASP A 1 142 ? -11.914 -21.547 -10.383 1 93.44 142 ASP A CA 1
ATOM 1161 C C . ASP A 1 142 ? -10.688 -20.641 -10.328 1 93.44 142 ASP A C 1
ATOM 1163 O O . ASP A 1 142 ? -9.617 -21.016 -10.828 1 93.44 142 ASP A O 1
ATOM 1167 N N . HIS A 1 143 ? -10.805 -19.469 -9.633 1 96.5 143 HIS A N 1
ATOM 1168 C CA . HIS A 1 143 ? -9.75 -18.469 -9.664 1 96.5 143 HIS A CA 1
ATOM 1169 C C . HIS A 1 143 ? -8.477 -18.984 -9.016 1 96.5 143 HIS A C 1
ATOM 1171 O O . HIS A 1 143 ? -7.379 -18.516 -9.328 1 96.5 143 HIS A O 1
ATOM 1177 N N . ARG A 1 144 ? -8.57 -19.969 -8.117 1 95.38 144 ARG A N 1
ATOM 1178 C CA . ARG A 1 144 ? -7.395 -20.531 -7.469 1 95.38 144 ARG A CA 1
ATOM 1179 C C . ARG A 1 144 ? -6.543 -21.312 -8.469 1 95.38 144 ARG A C 1
ATOM 1181 O O . ARG A 1 144 ? -5.312 -21.219 -8.453 1 95.38 144 ARG A O 1
ATOM 1188 N N . ILE A 1 145 ? -7.125 -22 -9.266 1 92.69 145 ILE A N 1
ATOM 1189 C CA . ILE A 1 145 ? -6.43 -22.797 -10.281 1 92.69 145 ILE A CA 1
ATOM 1190 C C . ILE A 1 145 ? -5.906 -21.875 -11.383 1 92.69 145 ILE A C 1
ATOM 1192 O O . ILE A 1 145 ? -4.766 -22.016 -11.828 1 92.69 145 ILE A O 1
ATOM 1196 N N . ILE A 1 146 ? -6.773 -20.953 -11.82 1 95.38 146 ILE A N 1
ATOM 1197 C CA . ILE A 1 146 ? -6.367 -19.969 -12.82 1 95.38 146 ILE A CA 1
ATOM 1198 C C . ILE A 1 146 ? -5.16 -19.188 -12.305 1 95.38 146 ILE A C 1
ATOM 1200 O O . ILE A 1 146 ? -4.203 -18.953 -13.047 1 95.38 146 ILE A O 1
ATOM 1204 N N . GLY A 1 147 ? -5.25 -18.766 -11.039 1 96.31 147 GLY A N 1
ATOM 1205 C CA . GLY A 1 147 ? -4.164 -18.016 -10.43 1 96.31 147 GLY A CA 1
ATOM 1206 C C . GLY A 1 147 ? -2.842 -18.766 -10.445 1 96.31 147 GLY A C 1
ATOM 1207 O O . GLY A 1 147 ? -1.791 -18.172 -10.703 1 96.31 147 GLY A O 1
ATOM 1208 N N . ASP A 1 148 ? -2.879 -20.016 -10.172 1 92 148 ASP A N 1
ATOM 1209 C CA . ASP A 1 148 ? -1.682 -20.844 -10.203 1 92 148 ASP A CA 1
ATOM 1210 C C . ASP A 1 148 ? -1.145 -20.984 -11.625 1 92 148 ASP A C 1
ATOM 1212 O O . ASP A 1 148 ? 0.048 -20.797 -11.867 1 92 148 ASP A O 1
ATOM 1216 N N . ARG A 1 149 ? -2.012 -21.297 -12.5 1 91.62 149 ARG A N 1
ATOM 1217 C CA . ARG A 1 149 ? -1.632 -21.5 -13.891 1 91.62 149 ARG A CA 1
ATOM 1218 C C . ARG A 1 149 ? -1.006 -20.234 -14.484 1 91.62 149 ARG A C 1
ATOM 1220 O O . ARG A 1 149 ? -0.009 -20.312 -15.203 1 91.62 149 ARG A O 1
ATOM 1227 N N . LEU A 1 150 ? -1.572 -19.094 -14.109 1 96 150 LEU A N 1
ATOM 1228 C CA . LEU A 1 150 ? -1.105 -17.828 -14.656 1 96 150 LEU A CA 1
ATOM 1229 C C . LEU A 1 150 ? -0.05 -17.203 -13.75 1 96 150 LEU A C 1
ATOM 1231 O O . LEU A 1 150 ? 0.406 -16.078 -14.008 1 96 150 LEU A O 1
ATOM 1235 N N . ASP A 1 151 ? 0.354 -17.828 -12.68 1 96.62 151 ASP A N 1
ATOM 1236 C CA . ASP A 1 151 ? 1.37 -17.375 -11.734 1 96.62 151 ASP A CA 1
ATOM 1237 C C . ASP A 1 151 ? 1.01 -16.016 -11.156 1 96.62 151 ASP A C 1
ATOM 1239 O O . ASP A 1 151 ? 1.82 -15.078 -11.195 1 96.62 151 ASP A O 1
ATOM 1243 N N . LEU A 1 152 ? -0.197 -15.875 -10.648 1 98.38 152 LEU A N 1
ATOM 1244 C CA . LEU A 1 152 ? -0.708 -14.578 -10.219 1 98.38 152 LEU A CA 1
ATOM 1245 C C . LEU A 1 152 ? -0.448 -14.352 -8.734 1 98.38 152 LEU A C 1
ATOM 1247 O O . LEU A 1 152 ? -0.104 -13.242 -8.32 1 98.38 152 LEU A O 1
ATOM 1251 N N . PHE A 1 153 ? -0.647 -15.375 -7.926 1 98.38 153 PHE A N 1
ATOM 1252 C CA . PHE A 1 153 ? -0.55 -15.258 -6.477 1 98.38 153 PHE A CA 1
ATOM 1253 C C . PHE A 1 153 ? -0.331 -16.625 -5.832 1 98.38 153 PHE A C 1
ATOM 1255 O O . PHE A 1 153 ? -0.447 -17.656 -6.496 1 98.38 153 PHE A O 1
ATOM 1262 N N . SER A 1 154 ? 0.03 -16.656 -4.531 1 96.5 154 SER A N 1
ATOM 1263 C CA . SER A 1 154 ? 0.208 -17.891 -3.783 1 96.5 154 SER A CA 1
ATOM 1264 C C . SER A 1 154 ? -0.127 -17.688 -2.307 1 96.5 154 SER A C 1
ATOM 1266 O O . SER A 1 154 ? -0.209 -16.562 -1.828 1 96.5 154 SER A O 1
ATOM 1268 N N . PHE A 1 155 ? -0.377 -18.734 -1.627 1 93.75 155 PHE A N 1
ATOM 1269 C CA . PHE A 1 155 ? -0.599 -18.828 -0.189 1 93.75 155 PHE A CA 1
ATOM 1270 C C . PHE A 1 155 ? 0.446 -19.734 0.461 1 93.75 155 PHE A C 1
ATOM 1272 O O . PHE A 1 155 ? 0.182 -20.906 0.729 1 93.75 155 PHE A O 1
ATOM 1279 N N . PRO A 1 156 ? 1.605 -19.125 0.754 1 91.94 156 PRO A N 1
ATOM 1280 C CA . PRO A 1 156 ? 2.652 -19.969 1.333 1 91.94 156 PRO A CA 1
ATOM 1281 C C . PRO A 1 156 ? 2.332 -20.422 2.758 1 91.94 156 PRO A C 1
ATOM 1283 O O . PRO A 1 156 ? 1.598 -19.734 3.473 1 91.94 156 PRO A O 1
ATOM 1286 N N . GLU A 1 157 ? 2.945 -21.469 3.189 1 88.31 157 GLU A N 1
ATOM 1287 C CA . GLU A 1 157 ? 2.691 -22.031 4.512 1 88.31 157 GLU A CA 1
ATOM 1288 C C . GLU A 1 157 ? 3.287 -21.156 5.609 1 88.31 157 GLU A C 1
ATOM 1290 O O . GLU A 1 157 ? 2.846 -21.203 6.758 1 88.31 157 GLU A O 1
ATOM 1295 N N . GLU A 1 158 ? 4.289 -20.406 5.234 1 92.25 158 GLU A N 1
ATOM 1296 C CA . GLU A 1 158 ? 4.938 -19.5 6.191 1 92.25 158 GLU A CA 1
ATOM 1297 C C . GLU A 1 158 ? 4.031 -18.328 6.551 1 92.25 158 GLU A C 1
ATOM 1299 O O . GLU A 1 158 ? 4.273 -17.625 7.535 1 92.25 158 GLU A O 1
ATOM 1304 N N . ALA A 1 159 ? 3.012 -18.125 5.73 1 92.69 159 ALA A N 1
ATOM 1305 C CA . ALA A 1 159 ? 1.95 -17.172 6.062 1 92.69 159 ALA A CA 1
ATOM 1306 C C . ALA A 1 159 ? 0.74 -17.891 6.656 1 92.69 159 ALA A C 1
ATOM 1308 O O . ALA A 1 159 ? 0.49 -19.062 6.348 1 92.69 159 ALA A O 1
ATOM 1309 N N . PRO A 1 160 ? 0.032 -17.203 7.543 1 93.19 160 PRO A N 1
ATOM 1310 C CA . PRO A 1 160 ? -1.213 -17.828 7.992 1 93.19 160 PRO A CA 1
ATOM 1311 C C . PRO A 1 160 ? -2.234 -17.969 6.867 1 93.19 160 PRO A C 1
ATOM 1313 O O . PRO A 1 160 ? -2.17 -17.25 5.867 1 93.19 160 PRO A O 1
ATOM 1316 N N . PRO A 1 161 ? -3.145 -18.922 7.062 1 91.69 161 PRO A N 1
ATOM 1317 C CA . PRO A 1 161 ? -4.191 -19.062 6.051 1 91.69 161 PRO A CA 1
ATOM 1318 C C . PRO A 1 161 ? -4.918 -17.75 5.762 1 91.69 161 PRO A C 1
ATOM 1320 O O . PRO A 1 161 ? -5.191 -16.984 6.684 1 91.69 161 PRO A O 1
ATOM 1323 N N . GLY A 1 162 ? -5.215 -17.531 4.543 1 94.75 162 GLY A N 1
ATOM 1324 C CA . GLY A 1 162 ? -5.965 -16.344 4.16 1 94.75 162 GLY A CA 1
ATOM 1325 C C . GLY A 1 162 ? -5.078 -15.141 3.908 1 94.75 162 GLY A C 1
ATOM 1326 O O . GLY A 1 162 ? -5.578 -14.055 3.617 1 94.75 162 GLY A O 1
ATOM 1327 N N . VAL A 1 163 ? -3.789 -15.297 3.986 1 96.75 163 VAL A N 1
ATOM 1328 C CA . VAL A 1 163 ? -2.844 -14.227 3.689 1 96.75 163 VAL A CA 1
ATOM 1329 C C . VAL A 1 163 ? -2.145 -14.508 2.361 1 96.75 163 VAL A C 1
ATOM 1331 O O . VAL A 1 163 ? -1.419 -15.492 2.232 1 96.75 163 VAL A O 1
ATOM 1334 N N . VAL A 1 164 ? -2.301 -13.625 1.408 1 97.69 164 VAL A N 1
ATOM 1335 C CA . VAL A 1 164 ? -1.915 -13.875 0.023 1 97.69 164 VAL A CA 1
ATOM 1336 C C . VAL A 1 164 ? -0.642 -13.102 -0.308 1 97.69 164 VAL A C 1
ATOM 1338 O O . VAL A 1 164 ? -0.394 -12.031 0.255 1 97.69 164 VAL A O 1
ATOM 1341 N N . LEU A 1 165 ? 0.229 -13.641 -1.146 1 98.44 165 LEU A N 1
ATOM 1342 C CA . LEU A 1 165 ? 1.323 -12.945 -1.821 1 98.44 165 LEU A CA 1
ATOM 1343 C C . LEU A 1 165 ? 1.047 -12.82 -3.314 1 98.44 165 LEU A C 1
ATOM 1345 O O . LEU A 1 165 ? 0.787 -13.82 -3.988 1 98.44 165 LEU A O 1
ATOM 1349 N N . PHE A 1 166 ? 1.1 -11.672 -3.834 1 98.81 166 PHE A N 1
ATOM 1350 C CA . PHE A 1 166 ? 0.877 -11.469 -5.262 1 98.81 166 PHE A CA 1
ATOM 1351 C C . PHE A 1 166 ? 2.199 -11.477 -6.02 1 98.81 166 PHE A C 1
ATOM 1353 O O . PHE A 1 166 ? 3.135 -10.766 -5.656 1 98.81 166 PHE A O 1
ATOM 1360 N N . HIS A 1 167 ? 2.246 -12.336 -7.004 1 98.62 167 HIS A N 1
ATOM 1361 C CA . HIS A 1 167 ? 3.377 -12.406 -7.922 1 98.62 167 HIS A CA 1
ATOM 1362 C C . HIS A 1 167 ? 3.35 -11.258 -8.922 1 98.62 167 HIS A C 1
ATOM 1364 O O . HIS A 1 167 ? 2.439 -10.43 -8.898 1 98.62 167 HIS A O 1
ATOM 1370 N N . PRO A 1 168 ? 4.352 -11.148 -9.773 1 98.44 168 PRO A N 1
ATOM 1371 C CA . PRO A 1 168 ? 4.418 -10.008 -10.695 1 98.44 168 PRO A CA 1
ATOM 1372 C C . PRO A 1 168 ? 3.162 -9.859 -11.547 1 98.44 168 PRO A C 1
ATOM 1374 O O . PRO A 1 168 ? 2.607 -8.766 -11.656 1 98.44 168 PRO A O 1
ATOM 1377 N N . ASN A 1 169 ? 2.68 -10.945 -12.148 1 98.5 169 ASN A N 1
ATOM 1378 C CA . ASN A 1 169 ? 1.497 -10.867 -13 1 98.5 169 ASN A CA 1
ATOM 1379 C C . ASN A 1 169 ? 0.257 -10.469 -12.203 1 98.5 169 ASN A C 1
ATOM 1381 O O . ASN A 1 169 ? -0.579 -9.711 -12.688 1 98.5 169 ASN A O 1
ATOM 1385 N N . GLY A 1 170 ? 0.13 -11.039 -11.016 1 98.75 170 GLY A N 1
ATOM 1386 C CA . GLY A 1 170 ? -0.976 -10.648 -10.156 1 98.75 170 GLY A CA 1
ATOM 1387 C C . GLY A 1 170 ? -0.931 -9.18 -9.766 1 98.75 170 GLY A C 1
ATOM 1388 O O . GLY A 1 170 ? -1.962 -8.508 -9.742 1 98.75 170 GLY A O 1
ATOM 1389 N N . GLN A 1 171 ? 0.265 -8.719 -9.453 1 98.81 171 GLN A N 1
ATOM 1390 C CA . GLN A 1 171 ? 0.429 -7.324 -9.055 1 98.81 171 GLN A CA 1
ATOM 1391 C C . GLN A 1 171 ? 0.109 -6.379 -10.203 1 98.81 171 GLN A C 1
ATOM 1393 O O . GLN A 1 171 ? -0.405 -5.277 -9.992 1 98.81 171 GLN A O 1
ATOM 1398 N N . ILE A 1 172 ? 0.386 -6.766 -11.445 1 98.56 172 ILE A N 1
ATOM 1399 C CA . ILE A 1 172 ? 0.042 -5.953 -12.609 1 98.56 172 ILE A CA 1
ATOM 1400 C C . ILE A 1 172 ? -1.472 -5.766 -12.672 1 98.56 172 ILE A C 1
ATOM 1402 O O . ILE A 1 172 ? -1.955 -4.652 -12.883 1 98.56 172 ILE A O 1
ATOM 1406 N N . ILE A 1 173 ? -2.213 -6.836 -12.484 1 98.75 173 ILE A N 1
ATOM 1407 C CA . ILE A 1 173 ? -3.668 -6.754 -12.508 1 98.75 173 ILE A CA 1
ATOM 1408 C C . ILE A 1 173 ? -4.148 -5.828 -11.391 1 98.75 173 ILE A C 1
ATOM 1410 O O . ILE A 1 173 ? -4.977 -4.941 -11.625 1 98.75 173 ILE A O 1
ATOM 1414 N N . ARG A 1 174 ? -3.607 -6.008 -10.195 1 98.62 174 ARG A N 1
ATOM 1415 C CA . ARG A 1 174 ? -3.963 -5.168 -9.055 1 98.62 174 ARG A CA 1
ATOM 1416 C C . ARG A 1 174 ? -3.727 -3.695 -9.367 1 98.62 174 ARG A C 1
ATOM 1418 O O . ARG A 1 174 ? -4.598 -2.855 -9.125 1 98.62 174 ARG A O 1
ATOM 1425 N N . LYS A 1 175 ? -2.582 -3.43 -9.875 1 98.19 175 LYS A N 1
ATOM 1426 C CA . LYS A 1 175 ? -2.199 -2.047 -10.141 1 98.19 175 LYS A CA 1
ATOM 1427 C C . LYS A 1 175 ? -3.094 -1.424 -11.211 1 98.19 175 LYS A C 1
ATOM 1429 O O . LYS A 1 175 ? -3.445 -0.245 -11.125 1 98.19 175 LYS A O 1
ATOM 1434 N N . GLU A 1 176 ? -3.432 -2.199 -12.234 1 98.25 176 GLU A N 1
ATOM 1435 C CA . GLU A 1 176 ? -4.324 -1.679 -13.266 1 98.25 176 GLU A CA 1
ATOM 1436 C C . GLU A 1 176 ? -5.703 -1.36 -12.695 1 98.25 176 GLU A C 1
ATOM 1438 O O . GLU A 1 176 ? -6.309 -0.346 -13.047 1 98.25 176 GLU A O 1
ATOM 1443 N N . MET A 1 177 ? -6.188 -2.244 -11.859 1 98.44 177 MET A N 1
ATOM 1444 C CA . MET A 1 177 ? -7.457 -1.988 -11.188 1 98.44 177 MET A CA 1
ATOM 1445 C C . MET A 1 177 ? -7.375 -0.731 -10.336 1 98.44 177 MET A C 1
ATOM 1447 O O . MET A 1 177 ? -8.289 0.096 -10.344 1 98.44 177 MET A O 1
ATOM 1451 N N . MET A 1 178 ? -6.324 -0.556 -9.625 1 98.5 178 MET A N 1
ATOM 1452 C CA . MET A 1 178 ? -6.145 0.596 -8.742 1 98.5 178 MET A CA 1
ATOM 1453 C C . MET A 1 178 ? -6.023 1.884 -9.555 1 98.5 178 MET A C 1
ATOM 1455 O O . MET A 1 178 ? -6.594 2.91 -9.18 1 98.5 178 MET A O 1
ATOM 1459 N N . ARG A 1 179 ? -5.246 1.816 -10.641 1 97.5 179 ARG A N 1
ATOM 1460 C CA . ARG A 1 179 ? -5.09 2.994 -11.492 1 97.5 179 ARG A CA 1
ATOM 1461 C C . ARG A 1 179 ? -6.434 3.461 -12.039 1 97.5 179 ARG A C 1
ATOM 1463 O O . ARG A 1 179 ? -6.715 4.66 -12.07 1 97.5 179 ARG A O 1
ATOM 1470 N N . PHE A 1 180 ? -7.188 2.543 -12.477 1 98.06 180 PHE A N 1
ATOM 1471 C CA . PHE A 1 180 ? -8.516 2.895 -12.977 1 98.06 180 PHE A CA 1
ATOM 1472 C C . PHE A 1 180 ? -9.359 3.518 -11.867 1 98.06 180 PHE A C 1
ATOM 1474 O O . PHE A 1 180 ? -10.031 4.527 -12.094 1 98.06 180 PHE A O 1
ATOM 1481 N N . MET A 1 181 ? -9.375 2.934 -10.688 1 98.5 181 MET A N 1
ATOM 1482 C CA . MET A 1 181 ? -10.141 3.469 -9.562 1 98.5 181 MET A CA 1
ATOM 1483 C C . MET A 1 181 ? -9.656 4.867 -9.195 1 98.5 181 MET A C 1
ATOM 1485 O O . MET A 1 181 ? -10.453 5.719 -8.797 1 98.5 181 MET A O 1
ATOM 1489 N N . GLU A 1 182 ? -8.375 5.094 -9.25 1 97.81 182 GLU A N 1
ATOM 1490 C CA . GLU A 1 182 ? -7.844 6.43 -8.992 1 97.81 182 GLU A CA 1
ATOM 1491 C C . GLU A 1 182 ? -8.461 7.453 -9.938 1 97.81 182 GLU A C 1
ATOM 1493 O O . GLU A 1 182 ? -8.797 8.57 -9.531 1 97.81 182 GLU A O 1
ATOM 1498 N N . GLU A 1 183 ? -8.57 7.062 -11.211 1 96.44 183 GLU A N 1
ATOM 1499 C CA . GLU A 1 183 ? -9.203 7.941 -12.188 1 96.44 183 GLU A CA 1
ATOM 1500 C C . GLU A 1 183 ? -10.656 8.227 -11.812 1 96.44 183 GLU A C 1
ATOM 1502 O O . GLU A 1 183 ? -11.109 9.367 -11.906 1 96.44 183 GLU A O 1
ATOM 1507 N N . ILE A 1 184 ? -11.32 7.176 -11.391 1 97.62 184 ILE A N 1
ATOM 1508 C CA . ILE A 1 184 ? -12.719 7.309 -10.984 1 97.62 184 ILE A CA 1
ATOM 1509 C C . ILE A 1 184 ? -12.82 8.227 -9.766 1 97.62 184 ILE A C 1
ATOM 1511 O O . ILE A 1 184 ? -13.641 9.148 -9.742 1 97.62 184 ILE A O 1
ATOM 1515 N N . ASN A 1 185 ? -11.992 8.008 -8.781 1 98.12 185 ASN A N 1
ATOM 1516 C CA . ASN A 1 185 ? -11.977 8.82 -7.574 1 98.12 185 ASN A CA 1
ATOM 1517 C C . ASN A 1 185 ? -11.688 10.289 -7.891 1 98.12 185 ASN A C 1
ATOM 1519 O O . ASN A 1 185 ? -12.328 11.18 -7.344 1 98.12 185 ASN A O 1
ATOM 1523 N N . ASP A 1 186 ? -10.758 10.5 -8.766 1 95.31 186 ASP A N 1
ATOM 1524 C CA . ASP A 1 186 ? -10.398 11.859 -9.156 1 95.31 186 ASP A CA 1
ATOM 1525 C C . ASP A 1 186 ? -11.594 12.578 -9.797 1 95.31 186 ASP A C 1
ATOM 1527 O O . ASP A 1 186 ? -11.82 13.766 -9.539 1 95.31 186 ASP A O 1
ATOM 1531 N N . SER A 1 187 ? -12.305 11.891 -10.594 1 95 187 SER A N 1
ATOM 1532 C CA . SER A 1 187 ? -13.453 12.477 -11.281 1 95 187 SER A CA 1
ATOM 1533 C C . SER A 1 187 ? -14.539 12.891 -10.297 1 95 187 SER A C 1
ATOM 1535 O O . SER A 1 187 ? -15.383 13.727 -10.617 1 95 187 SER A O 1
ATOM 1537 N N . MET A 1 188 ? -14.477 12.281 -9.109 1 96.81 188 MET A N 1
ATOM 1538 C CA . MET A 1 188 ? -15.484 12.594 -8.094 1 96.81 188 MET A CA 1
ATOM 1539 C C . MET A 1 188 ? -14.93 13.562 -7.055 1 96.81 188 MET A C 1
ATOM 1541 O O . MET A 1 188 ? -15.641 13.945 -6.121 1 96.81 188 MET A O 1
ATOM 1545 N N . GLY A 1 189 ? -13.68 13.891 -7.172 1 95.12 189 GLY A N 1
ATOM 1546 C CA . GLY A 1 189 ? -13.094 14.875 -6.285 1 95.12 189 GLY A CA 1
ATOM 1547 C C . GLY A 1 189 ? -12.516 14.273 -5.02 1 95.12 189 GLY A C 1
ATOM 1548 O O . GLY A 1 189 ? -12.328 14.977 -4.02 1 95.12 189 GLY A O 1
ATOM 1549 N N . TYR A 1 190 ? -12.25 12.984 -4.996 1 98.25 190 TYR A N 1
ATOM 1550 C CA . TYR A 1 190 ? -11.625 12.352 -3.844 1 98.25 190 TYR A CA 1
ATOM 1551 C C . TYR A 1 190 ? -10.156 12.75 -3.73 1 98.25 190 TYR A C 1
ATOM 1553 O O . TYR A 1 190 ? -9.484 12.969 -4.742 1 98.25 190 TYR A O 1
ATOM 1561 N N . LYS A 1 191 ? -9.688 12.867 -2.533 1 98 191 LYS A N 1
ATOM 1562 C CA . LYS A 1 191 ? -8.273 13.016 -2.211 1 98 191 LYS A CA 1
ATOM 1563 C C . LYS A 1 191 ? -7.73 11.766 -1.529 1 98 191 LYS A C 1
ATOM 1565 O O . LYS A 1 191 ? -8.25 11.336 -0.497 1 98 191 LYS A O 1
ATOM 1570 N N . GLU A 1 192 ? -6.738 11.219 -2.105 1 98.62 192 GLU A N 1
ATOM 1571 C CA . GLU A 1 192 ? -6.195 9.969 -1.58 1 98.62 192 GLU A CA 1
ATOM 1572 C C . GLU A 1 192 ? -5.34 10.211 -0.341 1 98.62 192 GLU A C 1
ATOM 1574 O O . GLU A 1 192 ? -4.57 11.172 -0.293 1 98.62 192 GLU A O 1
ATOM 1579 N N . VAL A 1 193 ? -5.492 9.453 0.706 1 98.81 193 VAL A N 1
ATOM 1580 C CA . VAL A 1 193 ? -4.691 9.469 1.924 1 98.81 193 VAL A CA 1
ATOM 1581 C C . VAL A 1 193 ? -4.004 8.117 2.105 1 98.81 193 VAL A C 1
ATOM 1583 O O . VAL A 1 193 ? -4.234 7.184 1.329 1 98.81 193 VAL A O 1
ATOM 1586 N N . TYR A 1 194 ? -3.096 7.949 3.014 1 98.62 194 TYR A N 1
ATOM 1587 C CA . TYR A 1 194 ? -2.469 6.684 3.381 1 98.62 194 TYR A CA 1
ATOM 1588 C C . TYR A 1 194 ? -2.373 6.543 4.895 1 98.62 194 TYR A C 1
ATOM 1590 O O . TYR A 1 194 ? -1.807 7.406 5.57 1 98.62 194 TYR A O 1
ATOM 1598 N N . THR A 1 195 ? -2.904 5.492 5.379 1 98.19 195 THR A N 1
ATOM 1599 C CA . THR A 1 195 ? -2.891 5.27 6.82 1 98.19 195 THR A CA 1
ATOM 1600 C C . THR A 1 195 ? -2.223 3.936 7.152 1 98.19 195 THR A C 1
ATOM 1602 O O . THR A 1 195 ? -2.383 2.957 6.422 1 98.19 195 THR A O 1
ATOM 1605 N N . SER A 1 196 ? -1.417 3.879 8.164 1 96.69 196 SER A N 1
ATOM 1606 C CA . SER A 1 196 ? -0.703 2.691 8.625 1 96.69 196 SER A CA 1
ATOM 1607 C C . SER A 1 196 ? -1.671 1.622 9.117 1 96.69 196 SER A C 1
ATOM 1609 O O . SER A 1 196 ? -2.889 1.79 9.031 1 96.69 196 SER A O 1
ATOM 1611 N N . HIS A 1 197 ? -1.115 0.496 9.664 1 97.69 197 HIS A N 1
ATOM 1612 C CA . HIS A 1 197 ? -1.972 -0.657 9.914 1 97.69 197 HIS A CA 1
ATOM 1613 C C . HIS A 1 197 ? -2.189 -0.864 11.406 1 97.69 197 HIS A C 1
ATOM 1615 O O . HIS A 1 197 ? -3.186 -1.463 11.82 1 97.69 197 HIS A O 1
ATOM 1621 N N . VAL A 1 198 ? -1.3 -0.333 12.234 1 97.62 198 VAL A N 1
ATOM 1622 C CA . VAL A 1 198 ? -1.317 -0.651 13.656 1 97.62 198 VAL A CA 1
ATOM 1623 C C . VAL A 1 198 ? -1.826 0.552 14.453 1 97.62 198 VAL A C 1
ATOM 1625 O O . VAL A 1 198 ? -1.344 1.672 14.266 1 97.62 198 VAL A O 1
ATOM 1628 N N . TYR A 1 199 ? -2.791 0.302 15.367 1 97.38 199 TYR A N 1
ATOM 1629 C CA . TYR A 1 199 ? -3.346 1.35 16.219 1 97.38 199 TYR A CA 1
ATOM 1630 C C . TYR A 1 199 ? -3.562 0.841 17.641 1 97.38 199 TYR A C 1
ATOM 1632 O O . TYR A 1 199 ? -3.502 -0.365 17.891 1 97.38 199 TYR A O 1
ATOM 1640 N N . ARG A 1 200 ? -3.789 1.797 18.547 1 96 200 ARG A N 1
ATOM 1641 C CA . ARG A 1 200 ? -4.254 1.455 19.891 1 96 200 ARG A CA 1
ATOM 1642 C C . ARG A 1 200 ? -5.707 0.992 19.859 1 96 200 ARG A C 1
ATOM 1644 O O . ARG A 1 200 ? -6.516 1.514 19.094 1 96 200 ARG A O 1
ATOM 1651 N N . SER A 1 201 ? -6.016 0.027 20.766 1 95.12 201 SER A N 1
ATOM 1652 C CA . SER A 1 201 ? -7.375 -0.496 20.812 1 95.12 201 SER A CA 1
ATOM 1653 C C . SER A 1 201 ? -8.383 0.607 21.125 1 95.12 201 SER A C 1
ATOM 1655 O O . SER A 1 201 ? -9.555 0.501 20.766 1 95.12 201 SER A O 1
ATOM 1657 N N . LEU A 1 202 ? -7.949 1.66 21.75 1 94.44 202 LEU A N 1
ATOM 1658 C CA . LEU A 1 202 ? -8.773 2.818 22.078 1 94.44 202 LEU A CA 1
ATOM 1659 C C . LEU A 1 202 ? -9.516 3.322 20.844 1 94.44 202 LEU A C 1
ATOM 1661 O O . LEU A 1 202 ? -10.68 3.73 20.938 1 94.44 202 LEU A O 1
ATOM 1665 N N . LEU A 1 203 ? -8.883 3.312 19.719 1 96 203 LEU A N 1
ATOM 1666 C CA . LEU A 1 203 ? -9.469 3.805 18.484 1 96 203 LEU A CA 1
ATOM 1667 C C . LEU A 1 203 ? -10.75 3.047 18.141 1 96 203 LEU A C 1
ATOM 1669 O O . LEU A 1 203 ? -11.758 3.656 17.797 1 96 203 LEU A O 1
ATOM 1673 N N . TRP A 1 204 ? -10.719 1.771 18.328 1 96.19 204 TRP A N 1
ATOM 1674 C CA . TRP A 1 204 ? -11.852 0.934 17.953 1 96.19 204 TRP A CA 1
ATOM 1675 C C . TRP A 1 204 ? -12.891 0.881 19.062 1 96.19 204 TRP A C 1
ATOM 1677 O O . TRP A 1 204 ? -14.047 0.547 18.828 1 96.19 204 TRP A O 1
ATOM 1687 N N . LYS A 1 205 ? -12.422 1.177 20.281 1 95.25 205 LYS A N 1
ATOM 1688 C CA . LYS A 1 205 ? -13.391 1.357 21.359 1 95.25 205 LYS A CA 1
ATOM 1689 C C . LYS A 1 205 ? -14.227 2.615 21.141 1 95.25 205 LYS A C 1
ATOM 1691 O O . LYS A 1 205 ? -15.438 2.613 21.406 1 95.25 205 LYS A O 1
ATOM 1696 N N . ILE A 1 206 ? -13.625 3.65 20.656 1 94.31 206 ILE A N 1
ATOM 1697 C CA . ILE A 1 206 ? -14.344 4.875 20.328 1 94.31 206 ILE A CA 1
ATOM 1698 C C . ILE A 1 206 ? -15.312 4.605 19.188 1 94.31 206 ILE A C 1
ATOM 1700 O O . ILE A 1 206 ? -16.5 4.941 19.266 1 94.31 206 ILE A O 1
ATOM 1704 N N . SER A 1 207 ? -14.844 3.943 18.109 1 94.25 207 SER A N 1
ATOM 1705 C CA . SER A 1 207 ? -15.656 3.744 16.922 1 94.25 207 SER A CA 1
ATOM 1706 C C . SER A 1 207 ? -16.734 2.695 17.156 1 94.25 207 SER A C 1
ATOM 1708 O O . SER A 1 207 ? -17.688 2.59 16.391 1 94.25 207 SER A O 1
ATOM 1710 N N . GLY A 1 208 ? -16.594 1.864 18.188 1 92.94 208 GLY A N 1
ATOM 1711 C CA . GLY A 1 208 ? -17.547 0.81 18.484 1 92.94 208 GLY A CA 1
ATOM 1712 C C . GLY A 1 208 ? -17.188 -0.522 17.859 1 92.94 208 GLY A C 1
ATOM 1713 O O . GLY A 1 208 ? -17.766 -1.556 18.203 1 92.94 208 GLY A O 1
ATOM 1714 N N . HIS A 1 209 ? -16.156 -0.548 17.031 1 93.06 209 HIS A N 1
ATOM 1715 C CA . HIS A 1 209 ? -15.75 -1.779 16.375 1 93.06 209 HIS A CA 1
ATOM 1716 C C . HIS A 1 209 ? -15.242 -2.811 17.375 1 93.06 209 HIS A C 1
ATOM 1718 O O . HIS A 1 209 ? -15.406 -4.016 17.172 1 93.06 209 HIS A O 1
ATOM 1724 N N . TYR A 1 210 ? -14.617 -2.342 18.406 1 93.75 210 TYR A N 1
ATOM 1725 C CA . TYR A 1 210 ? -14.102 -3.234 19.438 1 93.75 210 TYR A CA 1
ATOM 1726 C C . TYR A 1 210 ? -15.211 -4.105 20.016 1 93.75 210 TYR A C 1
ATOM 1728 O O . TYR A 1 210 ? -15.016 -5.297 20.25 1 93.75 210 TYR A O 1
ATOM 1736 N N . ASP A 1 211 ? -16.359 -3.576 20.156 1 89.94 211 ASP A N 1
ATOM 1737 C CA . ASP A 1 211 ? -17.484 -4.273 20.781 1 89.94 211 ASP A CA 1
ATOM 1738 C C . ASP A 1 211 ? -18.172 -5.207 19.781 1 89.94 211 ASP A C 1
ATOM 1740 O O . ASP A 1 211 ? -18.594 -6.305 20.156 1 89.94 211 ASP A O 1
ATOM 1744 N N . TYR A 1 212 ? -18.172 -4.805 18.578 1 85.94 212 TYR A N 1
ATOM 1745 C CA . TYR A 1 212 ? -19.031 -5.508 17.625 1 85.94 212 TYR A CA 1
ATOM 1746 C C . TYR A 1 212 ? -18.188 -6.426 16.734 1 85.94 212 TYR A C 1
ATOM 1748 O O . TYR A 1 212 ? -18.734 -7.332 16.094 1 85.94 212 TYR A O 1
ATOM 1756 N N . TYR A 1 213 ? -16.859 -6.23 16.688 1 85.56 213 TYR A N 1
ATOM 1757 C CA . TYR A 1 213 ? -16.016 -6.926 15.719 1 85.56 213 TYR A CA 1
ATOM 1758 C C . TYR A 1 213 ? -14.82 -7.578 16.391 1 85.56 213 TYR A C 1
ATOM 1760 O O . TYR A 1 213 ? -13.938 -8.125 15.727 1 85.56 213 TYR A O 1
ATOM 1768 N N . LYS A 1 214 ? -14.734 -7.621 17.672 1 89.44 214 LYS A N 1
ATOM 1769 C CA . LYS A 1 214 ? -13.531 -8.016 18.391 1 89.44 214 LYS A CA 1
ATOM 1770 C C . LYS A 1 214 ? -13.086 -9.422 18 1 89.44 214 LYS A C 1
ATOM 1772 O O . LYS A 1 214 ? -11.891 -9.688 17.875 1 89.44 214 LYS A O 1
ATOM 1777 N N . ASP A 1 215 ? -14.016 -10.273 17.703 1 88.88 215 ASP A N 1
ATOM 1778 C CA . ASP A 1 215 ? -13.719 -11.664 17.391 1 88.88 215 ASP A CA 1
ATOM 1779 C C . ASP A 1 215 ? -13.008 -11.797 16.047 1 88.88 215 ASP A C 1
ATOM 1781 O O . ASP A 1 215 ? -12.367 -12.812 15.781 1 88.88 215 ASP A O 1
ATOM 1785 N N . LYS A 1 216 ? -13.094 -10.758 15.266 1 92.44 216 LYS A N 1
ATOM 1786 C CA . LYS A 1 216 ? -12.484 -10.805 13.945 1 92.44 216 LYS A CA 1
ATOM 1787 C C . LYS A 1 216 ? -11.273 -9.875 13.875 1 92.44 216 LYS A C 1
ATOM 1789 O O . LYS A 1 216 ? -10.719 -9.648 12.789 1 92.44 216 LYS A O 1
ATOM 1794 N N . MET A 1 217 ? -10.891 -9.367 15.07 1 95.06 217 MET A N 1
ATOM 1795 C CA . MET A 1 217 ? -9.773 -8.43 15.07 1 95.06 217 MET A CA 1
ATOM 1796 C C . MET A 1 217 ? -8.492 -9.117 15.523 1 95.06 217 MET A C 1
ATOM 1798 O O . MET A 1 217 ? -8.531 -10.086 16.281 1 95.06 217 MET A O 1
ATOM 1802 N N . LEU A 1 218 ? -7.367 -8.68 14.984 1 95.19 218 LEU A N 1
ATOM 1803 C CA . LEU A 1 218 ? -6.051 -9.055 15.477 1 95.19 218 LEU A CA 1
ATOM 1804 C C . LEU A 1 218 ? -5.574 -8.086 16.562 1 95.19 218 LEU A C 1
ATOM 1806 O O . LEU A 1 218 ? -4.988 -7.047 16.25 1 95.19 218 LEU A O 1
ATOM 1810 N N . LEU A 1 219 ? -5.789 -8.469 17.797 1 94.81 219 LEU A N 1
ATOM 1811 C CA . LEU A 1 219 ? -5.395 -7.664 18.938 1 94.81 219 LEU A CA 1
ATOM 1812 C C . LEU A 1 219 ? -4.234 -8.312 19.688 1 94.81 219 LEU A C 1
ATOM 1814 O O . LEU A 1 219 ? -4.152 -9.547 19.766 1 94.81 219 LEU A O 1
ATOM 1818 N N . PHE A 1 220 ? -3.283 -7.512 20.172 1 93.62 220 PHE A N 1
ATOM 1819 C CA . PHE A 1 220 ? -2.139 -8.039 20.906 1 93.62 220 PHE A CA 1
ATOM 1820 C C . PHE A 1 220 ? -1.594 -6.996 21.875 1 93.62 220 PHE A C 1
ATOM 1822 O O . PHE A 1 220 ? -1.878 -5.805 21.734 1 93.62 220 PHE A O 1
ATOM 1829 N N . GLU A 1 221 ? -0.892 -7.434 22.891 1 92.19 221 GLU A N 1
ATOM 1830 C CA . GLU A 1 221 ? -0.309 -6.555 23.906 1 92.19 221 GLU A CA 1
ATOM 1831 C C . GLU A 1 221 ? 1.193 -6.395 23.688 1 92.19 221 GLU A C 1
ATOM 1833 O O . GLU A 1 221 ? 1.883 -7.352 23.328 1 92.19 221 GLU A O 1
ATOM 1838 N N . ILE A 1 222 ? 1.626 -5.188 23.812 1 86.31 222 ILE A N 1
ATOM 1839 C CA . ILE A 1 222 ? 3.057 -4.91 23.734 1 86.31 222 ILE A CA 1
ATOM 1840 C C . ILE A 1 222 ? 3.484 -4.121 24.969 1 86.31 222 ILE A C 1
ATOM 1842 O O . ILE A 1 222 ? 2.686 -3.381 25.547 1 86.31 222 ILE A O 1
ATOM 1846 N N . ASP A 1 223 ? 4.859 -4.18 25.453 1 74.19 223 ASP A N 1
ATOM 1847 C CA . ASP A 1 223 ? 5.523 -3.445 26.516 1 74.19 223 ASP A CA 1
ATOM 1848 C C . ASP A 1 223 ? 4.656 -3.406 27.781 1 74.19 223 ASP A C 1
ATOM 1850 O O . ASP A 1 223 ? 4.574 -2.375 28.453 1 74.19 223 ASP A O 1
ATOM 1854 N N . ASN A 1 224 ? 4.023 -4.434 28.188 1 65.38 224 ASN A N 1
ATOM 1855 C CA . ASN A 1 224 ? 3.287 -4.664 29.422 1 65.38 224 ASN A CA 1
ATOM 1856 C C . ASN A 1 224 ? 2.17 -3.639 29.609 1 65.38 224 ASN A C 1
ATOM 1858 O O . ASN A 1 224 ? 1.932 -3.17 30.719 1 65.38 224 ASN A O 1
ATOM 1862 N N . ASP A 1 225 ? 1.433 -3.301 28.562 1 72.44 225 ASP A N 1
ATOM 1863 C CA . ASP A 1 225 ? 0.282 -2.539 29.031 1 72.44 225 ASP A CA 1
ATOM 1864 C C . ASP A 1 225 ? -0.411 -1.816 27.875 1 72.44 225 ASP A C 1
ATOM 1866 O O . ASP A 1 225 ? -1.311 -1.002 28.109 1 72.44 225 ASP A O 1
ATOM 1870 N N . GLU A 1 226 ? 0.085 -1.959 26.812 1 86.19 226 GLU A N 1
ATOM 1871 C CA . GLU A 1 226 ? -0.628 -1.277 25.734 1 86.19 226 GLU A CA 1
ATOM 1872 C C . GLU A 1 226 ? -1.237 -2.277 24.75 1 86.19 226 GLU A C 1
ATOM 1874 O O . GLU A 1 226 ? -0.532 -3.127 24.219 1 86.19 226 GLU A O 1
ATOM 1879 N N . GLU A 1 227 ? -2.57 -2.242 24.672 1 93.88 227 GLU A N 1
ATOM 1880 C CA . GLU A 1 227 ? -3.25 -3.107 23.719 1 93.88 227 GLU A CA 1
ATOM 1881 C C . GLU A 1 227 ? -3.301 -2.469 22.328 1 93.88 227 GLU A C 1
ATOM 1883 O O . GLU A 1 227 ? -3.873 -1.39 22.172 1 93.88 227 GLU A O 1
ATOM 1888 N N . LEU A 1 228 ? -2.648 -3.104 21.438 1 96.12 228 LEU A N 1
ATOM 1889 C CA . LEU A 1 228 ? -2.615 -2.672 20.031 1 96.12 228 LEU A CA 1
ATOM 1890 C C . LEU A 1 228 ? -3.4 -3.631 19.156 1 96.12 228 LEU A C 1
ATOM 1892 O O . LEU A 1 228 ? -3.77 -4.723 19.594 1 96.12 228 LEU A O 1
ATOM 1896 N N . GLY A 1 229 ? -3.666 -3.23 17.969 1 96.62 229 GLY A N 1
ATOM 1897 C CA . GLY A 1 229 ? -4.285 -4.078 16.969 1 96.62 229 GLY A CA 1
ATOM 1898 C C . GLY A 1 229 ? -3.984 -3.639 15.539 1 96.62 229 GLY A C 1
ATOM 1899 O O . GLY A 1 229 ? -3.445 -2.553 15.32 1 96.62 229 GLY A O 1
ATOM 1900 N N . ILE A 1 230 ? -4.23 -4.574 14.633 1 97.69 230 ILE A N 1
ATOM 1901 C CA . ILE A 1 230 ? -4.16 -4.266 13.211 1 97.69 230 ILE A CA 1
ATOM 1902 C C . ILE A 1 230 ? -5.539 -3.857 12.703 1 97.69 230 ILE A C 1
ATOM 1904 O O . ILE A 1 230 ? -6.543 -4.496 13.023 1 97.69 230 ILE A O 1
ATOM 1908 N N . LYS A 1 231 ? -5.594 -2.797 11.914 1 97.94 231 LYS A N 1
ATOM 1909 C CA . LYS A 1 231 ? -6.875 -2.195 11.562 1 97.94 231 LYS A CA 1
ATOM 1910 C C . LYS A 1 231 ? -7.738 -3.17 10.766 1 97.94 231 LYS A C 1
ATOM 1912 O O . LYS A 1 231 ? -7.297 -3.723 9.758 1 97.94 231 LYS A O 1
ATOM 1917 N N . PRO A 1 232 ? -9.008 -3.4 11.148 1 97.25 232 PRO A N 1
ATOM 1918 C CA . PRO A 1 232 ? -9.969 -4.199 10.383 1 97.25 232 PRO A CA 1
ATOM 1919 C C . PRO A 1 232 ? -10.734 -3.379 9.344 1 97.25 232 PRO A C 1
ATOM 1921 O O . PRO A 1 232 ? -11.43 -3.941 8.5 1 97.25 232 PRO A O 1
ATOM 1924 N N . MET A 1 233 ? -10.602 -2.039 9.422 1 96.88 233 MET A N 1
ATOM 1925 C CA . MET A 1 233 ? -11.234 -1.086 8.516 1 96.88 233 MET A CA 1
ATOM 1926 C C . MET A 1 233 ? -10.469 0.232 8.492 1 96.88 233 MET A C 1
ATOM 1928 O O . MET A 1 233 ? -9.656 0.502 9.383 1 96.88 233 MET A O 1
ATOM 1932 N N . ASN A 1 234 ? -10.734 1.042 7.586 1 98.06 234 ASN A N 1
ATOM 1933 C CA . ASN A 1 234 ? -9.945 2.252 7.391 1 98.06 234 ASN A CA 1
ATOM 1934 C C . ASN A 1 234 ? -10.641 3.48 7.965 1 98.06 234 ASN A C 1
ATOM 1936 O O . ASN A 1 234 ? -10.008 4.512 8.195 1 98.06 234 ASN A O 1
ATOM 1940 N N . CYS A 1 235 ? -11.906 3.461 8.219 1 98.12 235 CYS A N 1
ATOM 1941 C CA . CYS A 1 235 ? -12.727 4.637 8.477 1 98.12 235 CYS A CA 1
ATOM 1942 C C . CYS A 1 235 ? -12.227 5.391 9.703 1 98.12 235 CYS A C 1
ATOM 1944 O O . CYS A 1 235 ? -12.148 6.621 9.695 1 98.12 235 CYS A O 1
ATOM 1946 N N . PRO A 1 236 ? -11.844 4.691 10.836 1 97.69 236 PRO A N 1
ATOM 1947 C CA . PRO A 1 236 ? -11.398 5.469 11.992 1 97.69 236 PRO A CA 1
ATOM 1948 C C . PRO A 1 236 ? -10.164 6.32 11.695 1 97.69 236 PRO A C 1
ATOM 1950 O O . PRO A 1 236 ? -10.055 7.441 12.195 1 97.69 236 PRO A O 1
ATOM 1953 N N . ALA A 1 237 ? -9.266 5.766 10.922 1 98.19 237 ALA A N 1
ATOM 1954 C CA . ALA A 1 237 ? -8.062 6.523 10.594 1 98.19 237 ALA A CA 1
ATOM 1955 C C . ALA A 1 237 ? -8.398 7.738 9.734 1 98.19 237 ALA A C 1
ATOM 1957 O O . ALA A 1 237 ? -7.785 8.797 9.883 1 98.19 237 ALA A O 1
ATOM 1958 N N . HIS A 1 238 ? -9.32 7.59 8.758 1 98.62 238 HIS A N 1
ATOM 1959 C CA . HIS A 1 238 ? -9.766 8.727 7.961 1 98.62 238 HIS A CA 1
ATOM 1960 C C . HIS A 1 238 ? -10.391 9.805 8.844 1 98.62 238 HIS A C 1
ATOM 1962 O O . HIS A 1 238 ? -10.234 10.992 8.578 1 98.62 238 HIS A O 1
ATOM 1968 N N . ILE A 1 239 ? -11.094 9.367 9.875 1 98.06 239 ILE A N 1
ATOM 1969 C CA . ILE A 1 239 ? -11.727 10.281 10.82 1 98.06 239 ILE A CA 1
ATOM 1970 C C . ILE A 1 239 ? -10.648 11.078 11.555 1 98.06 239 ILE A C 1
ATOM 1972 O O . ILE A 1 239 ? -10.789 12.289 11.758 1 98.06 239 ILE A O 1
ATOM 1976 N N . LEU A 1 240 ? -9.578 10.391 11.945 1 97.12 240 LEU A N 1
ATOM 1977 C CA . LEU A 1 240 ? -8.484 11.086 12.609 1 97.12 240 LEU A CA 1
ATOM 1978 C C . LEU A 1 240 ? -7.891 12.164 11.711 1 97.12 240 LEU A C 1
ATOM 1980 O O . LEU A 1 240 ? -7.496 13.234 12.18 1 97.12 240 LEU A O 1
ATOM 1984 N N . ILE A 1 241 ? -7.793 11.906 10.422 1 97.88 241 ILE A N 1
ATOM 1985 C CA . ILE A 1 241 ? -7.285 12.898 9.477 1 97.88 241 ILE A CA 1
ATOM 1986 C C . ILE A 1 241 ? -8.258 14.07 9.383 1 97.88 241 ILE A C 1
ATOM 1988 O O . ILE A 1 241 ? -7.848 15.227 9.383 1 97.88 241 ILE A O 1
ATOM 1992 N N . TYR A 1 242 ? -9.555 13.812 9.297 1 97.5 242 TYR A N 1
ATOM 1993 C CA . TYR A 1 242 ? -10.555 14.875 9.305 1 97.5 242 TYR A CA 1
ATOM 1994 C C . TYR A 1 242 ? -10.391 15.766 10.531 1 97.5 242 TYR A C 1
ATOM 1996 O O . TYR A 1 242 ? -10.484 17 10.43 1 97.5 242 TYR A O 1
ATOM 2004 N N . LYS A 1 243 ? -10.148 15.172 11.68 1 93.44 243 LYS A N 1
ATOM 2005 C CA . LYS A 1 243 ? -10.102 15.852 12.969 1 93.44 243 LYS A CA 1
ATOM 2006 C C . LYS A 1 243 ? -8.812 16.656 13.109 1 93.44 243 LYS A C 1
ATOM 2008 O O . LYS A 1 243 ? -8.703 17.5 14.008 1 93.44 243 LYS A O 1
ATOM 2013 N N . SER A 1 244 ? -7.938 16.453 12.289 1 90.56 244 SER A N 1
ATOM 2014 C CA . SER A 1 244 ? -6.609 17.047 12.438 1 90.56 244 SER A CA 1
ATOM 2015 C C . SER A 1 244 ? -6.641 18.547 12.195 1 90.56 244 SER A C 1
ATOM 2017 O O . SER A 1 244 ? -5.68 19.266 12.508 1 90.56 244 SER A O 1
ATOM 2019 N N . LYS A 1 245 ? -7.734 19.062 11.68 1 88.44 245 LYS A N 1
ATOM 2020 C CA . LYS A 1 245 ? -7.867 20.5 11.461 1 88.44 245 LYS A CA 1
ATOM 2021 C C . LYS A 1 245 ? -9.312 20.953 11.648 1 88.44 245 LYS A C 1
ATOM 2023 O O . LYS A 1 245 ? -10.242 20.141 11.562 1 88.44 245 LYS A O 1
ATOM 2028 N N . VAL A 1 246 ? -9.398 22.188 11.898 1 88.06 246 VAL A N 1
ATOM 2029 C CA . VAL A 1 246 ? -10.734 22.781 11.961 1 88.06 246 VAL A CA 1
ATOM 2030 C C . VAL A 1 246 ? -11.352 22.812 10.57 1 88.06 246 VAL A C 1
ATOM 2032 O O . VAL A 1 246 ? -10.68 23.156 9.594 1 88.06 246 VAL A O 1
ATOM 2035 N N . ARG A 1 247 ? -12.578 22.391 10.5 1 94.12 247 ARG A N 1
ATOM 2036 C CA . ARG A 1 247 ? -13.273 22.328 9.219 1 94.12 247 ARG A CA 1
ATOM 2037 C C . ARG A 1 247 ? -14.383 23.359 9.148 1 94.12 247 ARG A C 1
ATOM 2039 O O . ARG A 1 247 ? -15.07 23.625 10.141 1 94.12 247 ARG A O 1
ATOM 2046 N N . SER A 1 248 ? -14.516 23.953 8.008 1 94.44 248 SER A N 1
ATOM 2047 C CA . SER A 1 248 ? -15.602 24.891 7.723 1 94.44 248 SER A CA 1
ATOM 2048 C C . SER A 1 248 ? -16.672 24.25 6.855 1 94.44 248 SER A C 1
ATOM 2050 O O . SER A 1 248 ? -16.406 23.297 6.117 1 94.44 248 SER A O 1
ATOM 2052 N N . TYR A 1 249 ? -17.922 24.844 6.914 1 95.31 249 TYR A N 1
ATOM 2053 C CA . TYR A 1 249 ? -19 24.375 6.062 1 95.31 249 TYR A CA 1
ATOM 2054 C C . TYR A 1 249 ? -18.641 24.5 4.59 1 95.31 249 TYR A C 1
ATOM 2056 O O . TYR A 1 249 ? -19.125 23.734 3.752 1 95.31 249 TYR A O 1
ATOM 2064 N N . LYS A 1 250 ? -17.734 25.344 4.281 1 91.88 250 LYS A N 1
ATOM 2065 C CA . LYS A 1 250 ? -17.312 25.578 2.902 1 91.88 250 LYS A CA 1
ATOM 2066 C C . LYS A 1 250 ? -16.406 24.453 2.404 1 91.88 250 LYS A C 1
ATOM 2068 O O . LYS A 1 250 ? -16.281 24.234 1.197 1 91.88 250 LYS A O 1
ATOM 2073 N N . ASP A 1 251 ? -15.805 23.781 3.328 1 93.62 251 ASP A N 1
ATOM 2074 C CA . ASP A 1 251 ? -14.906 22.688 2.98 1 93.62 251 ASP A CA 1
ATOM 2075 C C . ASP A 1 251 ? -15.688 21.438 2.574 1 93.62 251 ASP A C 1
ATOM 2077 O O . ASP A 1 251 ? -15.156 20.562 1.899 1 93.62 251 ASP A O 1
ATOM 2081 N N . LEU A 1 252 ? -16.953 21.359 2.984 1 97.31 252 LEU A N 1
ATOM 2082 C CA . LEU A 1 252 ? -17.734 20.141 2.812 1 97.31 252 LEU A CA 1
ATOM 2083 C C . LEU A 1 252 ? -18.469 20.156 1.48 1 97.31 252 LEU A C 1
ATOM 2085 O O . LEU A 1 252 ? -18.984 21.188 1.056 1 97.31 252 LEU A O 1
ATOM 2089 N N . PRO A 1 253 ? -18.453 19.062 0.826 1 98 253 PRO A N 1
ATOM 2090 C CA . PRO A 1 253 ? -18.016 17.734 1.268 1 98 253 PRO A CA 1
ATOM 2091 C C . PRO A 1 253 ? -16.516 17.531 1.135 1 98 253 PRO A C 1
ATOM 2093 O O . PRO A 1 253 ? -15.891 18.047 0.202 1 98 253 PRO A O 1
ATOM 2096 N N . ILE A 1 254 ? -15.922 16.828 2.076 1 98.25 254 ILE A N 1
ATOM 2097 C CA . ILE A 1 254 ? -14.547 16.328 2.021 1 98.25 254 ILE A CA 1
ATOM 2098 C C . ILE A 1 254 ? -14.555 14.836 1.722 1 98.25 254 ILE A C 1
ATOM 2100 O O . ILE A 1 254 ? -15.219 14.062 2.408 1 98.25 254 ILE A O 1
ATOM 2104 N N . ARG A 1 255 ? -13.867 14.422 0.649 1 98.69 255 ARG A N 1
ATOM 2105 C CA . ARG A 1 255 ? -13.852 13.023 0.213 1 98.69 255 ARG A CA 1
ATOM 2106 C C . ARG A 1 255 ? -12.445 12.445 0.287 1 98.69 255 ARG A C 1
ATOM 2108 O O . ARG A 1 255 ? -11.555 12.859 -0.46 1 98.69 255 ARG A O 1
ATOM 2115 N N . PHE A 1 256 ? -12.234 11.469 1.166 1 98.81 256 PHE A N 1
ATOM 2116 C CA . PHE A 1 256 ? -10.969 10.758 1.266 1 98.81 256 PHE A CA 1
ATOM 2117 C C . PHE A 1 256 ? -11.062 9.375 0.628 1 98.81 256 PHE A C 1
ATOM 2119 O O . PHE A 1 256 ? -12.094 8.711 0.741 1 98.81 256 PHE A O 1
ATOM 2126 N N . SER A 1 257 ? -10.078 8.945 -0.047 1 98.75 257 SER A N 1
ATOM 2127 C CA . SER A 1 257 ? -9.977 7.582 -0.563 1 98.75 257 SER A CA 1
ATOM 2128 C C . SER A 1 257 ? -8.648 6.941 -0.17 1 98.75 257 SER A C 1
ATOM 2130 O O . SER A 1 257 ? -7.672 7.641 0.103 1 98.75 257 SER A O 1
ATOM 2132 N N . GLU A 1 258 ? -8.625 5.668 -0.107 1 98.75 258 GLU A N 1
ATOM 2133 C CA . GLU A 1 258 ? -7.422 4.902 0.197 1 98.75 258 GLU A CA 1
ATOM 2134 C C . GLU A 1 258 ? -7.535 3.471 -0.318 1 98.75 258 GLU A C 1
ATOM 2136 O O . GLU A 1 258 ? -8.594 2.846 -0.205 1 98.75 258 GLU A O 1
ATOM 2141 N N . PHE A 1 259 ? -6.457 3.035 -0.926 1 98.62 259 PHE A N 1
ATOM 2142 C CA . PHE A 1 259 ? -6.32 1.591 -1.076 1 98.62 259 PHE A CA 1
ATOM 2143 C C . PHE A 1 259 ? -5.742 0.967 0.19 1 98.62 259 PHE A C 1
ATOM 2145 O O . PHE A 1 259 ? -4.562 0.616 0.233 1 98.62 259 PHE A O 1
ATOM 2152 N N . GLY A 1 260 ? -6.656 0.853 1.165 1 98.31 260 GLY A N 1
ATOM 2153 C CA . GLY A 1 260 ? -6.227 0.478 2.502 1 98.31 260 GLY A CA 1
ATOM 2154 C C . GLY A 1 260 ? -6.215 -1.022 2.727 1 98.31 260 GLY A C 1
ATOM 2155 O O . GLY A 1 260 ? -7.215 -1.699 2.488 1 98.31 260 GLY A O 1
ATOM 2156 N N . HIS A 1 261 ? -5.074 -1.572 3.098 1 98.12 261 HIS A N 1
ATOM 2157 C CA . HIS A 1 261 ? -4.949 -2.982 3.447 1 98.12 261 HIS A CA 1
ATOM 2158 C C . HIS A 1 261 ? -5.41 -3.238 4.879 1 98.12 261 HIS A C 1
ATOM 2160 O O . HIS A 1 261 ? -4.918 -2.609 5.816 1 98.12 261 HIS A O 1
ATOM 2166 N N . VAL A 1 262 ? -6.375 -4.102 5.07 1 98.25 262 VAL A N 1
ATOM 2167 C CA . VAL A 1 262 ? -6.961 -4.375 6.383 1 98.25 262 VAL A CA 1
ATOM 2168 C C . VAL A 1 262 ? -6.898 -5.871 6.676 1 98.25 262 VAL A C 1
ATOM 2170 O O . VAL A 1 262 ? -6.609 -6.672 5.785 1 98.25 262 VAL A O 1
ATOM 2173 N N . TYR A 1 263 ? -7.109 -6.25 7.918 1 97.69 263 TYR A N 1
ATOM 2174 C CA . TYR A 1 263 ? -7.113 -7.645 8.344 1 97.69 263 TYR A CA 1
ATOM 2175 C C . TYR A 1 263 ? -8.391 -7.977 9.109 1 97.69 263 TYR A C 1
ATOM 2177 O O . TYR A 1 263 ? -8.789 -7.242 10.023 1 97.69 263 TYR A O 1
ATOM 2185 N N . ARG A 1 264 ? -9.078 -8.938 8.734 1 96.56 264 ARG A N 1
ATOM 2186 C CA . ARG A 1 264 ? -10.203 -9.555 9.43 1 96.56 264 ARG A CA 1
ATOM 2187 C C . ARG A 1 264 ? -9.969 -11.055 9.625 1 96.56 264 ARG A C 1
ATOM 2189 O O . ARG A 1 264 ? -9.867 -11.805 8.656 1 96.56 264 ARG A O 1
ATOM 2196 N N . TRP A 1 265 ? -9.93 -11.445 10.867 1 94 265 TRP A N 1
ATOM 2197 C CA . TRP A 1 265 ? -9.484 -12.789 11.195 1 94 265 TRP A CA 1
ATOM 2198 C C . TRP A 1 265 ? -10.625 -13.789 11.055 1 94 265 TRP A C 1
ATOM 2200 O O . TRP A 1 265 ? -11.047 -14.406 12.039 1 94 265 TRP A O 1
ATOM 2210 N N . GLU A 1 266 ? -10.969 -14.031 9.82 1 92.19 266 GLU A N 1
ATOM 2211 C CA . GLU A 1 266 ? -12.023 -14.977 9.461 1 92.19 266 GLU A CA 1
ATOM 2212 C C . GLU A 1 266 ? -11.664 -16.391 9.922 1 92.19 266 GLU A C 1
ATOM 2214 O O . GLU A 1 266 ? -10.492 -16.734 10.039 1 92.19 266 GLU A O 1
ATOM 2219 N N . LYS A 1 267 ? -12.734 -17.156 10.18 1 88.81 267 LYS A N 1
ATOM 2220 C CA . LYS A 1 267 ? -12.5 -18.562 10.516 1 88.81 267 LYS A CA 1
ATOM 2221 C C . LYS A 1 267 ? -11.883 -19.312 9.336 1 88.81 267 LYS A C 1
ATOM 2223 O O . LYS A 1 267 ? -12.18 -19 8.18 1 88.81 267 LYS A O 1
ATOM 2228 N N . LYS A 1 268 ? -11.078 -20.25 9.664 1 85.62 268 LYS A N 1
ATOM 2229 C CA . LYS A 1 268 ? -10.352 -21 8.656 1 85.62 268 LYS A CA 1
ATOM 2230 C C . LYS A 1 268 ? -11.305 -21.641 7.645 1 85.62 268 LYS A C 1
ATOM 2232 O O . LYS A 1 268 ? -11.023 -21.656 6.445 1 85.62 268 LYS A O 1
ATOM 2237 N N . GLY A 1 269 ? -12.375 -22.125 8.078 1 82.5 269 GLY A N 1
ATOM 2238 C CA . GLY A 1 269 ? -13.336 -22.812 7.223 1 82.5 269 GLY A CA 1
ATOM 2239 C C . GLY A 1 269 ? -14.055 -21.891 6.27 1 82.5 269 GLY A C 1
ATOM 2240 O O . GLY A 1 269 ? -14.641 -22.328 5.277 1 82.5 269 GLY A O 1
ATOM 2241 N N . GLU A 1 270 ? -14 -20.531 6.543 1 87.56 270 GLU A N 1
ATOM 2242 C CA . GLU A 1 270 ? -14.703 -19.547 5.727 1 87.56 270 GLU A CA 1
ATOM 2243 C C . GLU A 1 270 ? -13.812 -19.031 4.598 1 87.56 270 GLU A C 1
ATOM 2245 O O . GLU A 1 270 ? -14.305 -18.438 3.637 1 87.56 270 GLU A O 1
ATOM 2250 N N . LEU A 1 271 ? -12.562 -19.281 4.715 1 92.06 271 LEU A N 1
ATOM 2251 C CA . LEU A 1 271 ? -11.594 -18.766 3.752 1 92.06 271 LEU A CA 1
ATOM 2252 C C . LEU A 1 271 ? -11.734 -19.469 2.408 1 92.06 271 LEU A C 1
ATOM 2254 O O . LEU A 1 271 ? -11.992 -20.688 2.363 1 92.06 271 LEU A O 1
ATOM 2258 N N . TYR A 1 272 ? -11.562 -18.719 1.294 1 91.62 272 TYR A N 1
ATOM 2259 C CA . TYR A 1 272 ? -11.664 -19.297 -0.043 1 91.62 272 TYR A CA 1
ATOM 2260 C C . TYR A 1 272 ? -10.883 -18.453 -1.055 1 91.62 272 TYR A C 1
ATOM 2262 O O . TYR A 1 272 ? -11.445 -17.547 -1.68 1 91.62 272 TYR A O 1
ATOM 2270 N N . GLY A 1 273 ? -9.711 -18.906 -1.297 1 95 273 GLY A N 1
ATOM 2271 C CA . GLY A 1 273 ? -8.883 -18.188 -2.246 1 95 273 GLY A CA 1
ATOM 2272 C C . GLY A 1 273 ? -8.836 -16.688 -1.984 1 95 273 GLY A C 1
ATOM 2273 O O . GLY A 1 273 ? -8.547 -16.266 -0.865 1 95 273 GLY A O 1
ATOM 2274 N N . LEU A 1 274 ? -9.156 -15.961 -3.037 1 97.81 274 LEU A N 1
ATOM 2275 C CA . LEU A 1 274 ? -9.164 -14.5 -2.936 1 97.81 274 LEU A CA 1
ATOM 2276 C C . LEU A 1 274 ? -10.562 -13.984 -2.627 1 97.81 274 LEU A C 1
ATOM 2278 O O . LEU A 1 274 ? -10.75 -12.797 -2.355 1 97.81 274 LEU A O 1
ATOM 2282 N N . LEU A 1 275 ? -11.531 -14.836 -2.611 1 96.38 275 LEU A N 1
ATOM 2283 C CA . LEU A 1 275 ? -12.914 -14.422 -2.406 1 96.38 275 LEU A CA 1
ATOM 2284 C C . LEU A 1 275 ? -13.172 -14.086 -0.94 1 96.38 275 LEU A C 1
ATOM 2286 O O . LEU A 1 275 ? -14 -13.227 -0.63 1 96.38 275 LEU A O 1
ATOM 2290 N N . ARG A 1 276 ? -12.539 -14.812 -0.093 1 94.81 276 ARG A N 1
ATOM 2291 C CA . ARG A 1 276 ? -12.586 -14.578 1.346 1 94.81 276 ARG A CA 1
ATOM 2292 C C . ARG A 1 276 ? -11.227 -14.82 1.992 1 94.81 276 ARG A C 1
ATOM 2294 O O . ARG A 1 276 ? -10.812 -15.969 2.164 1 94.81 276 ARG A O 1
ATOM 2301 N N . VAL A 1 277 ? -10.547 -13.711 2.348 1 97.19 277 VAL A N 1
ATOM 2302 C CA . VAL A 1 277 ? -9.18 -13.742 2.857 1 97.19 277 VAL A CA 1
ATOM 2303 C C . VAL A 1 277 ? -9.109 -13.016 4.195 1 97.19 277 VAL A C 1
ATOM 2305 O O . VAL A 1 277 ? -10.078 -12.375 4.609 1 97.19 277 VAL A O 1
ATOM 2308 N N . ARG A 1 278 ? -8.008 -13.133 4.891 1 97.38 278 ARG A N 1
ATOM 2309 C CA . ARG A 1 278 ? -7.805 -12.469 6.176 1 97.38 278 ARG A CA 1
ATOM 2310 C C . ARG A 1 278 ? -7.168 -11.094 5.988 1 97.38 278 ARG A C 1
ATOM 2312 O O . ARG A 1 278 ? -7.418 -10.172 6.766 1 97.38 278 ARG A O 1
ATOM 2319 N N . GLY A 1 279 ? -6.277 -10.961 5.066 1 97.62 279 GLY A N 1
ATOM 2320 C CA . GLY A 1 279 ? -5.691 -9.688 4.676 1 97.62 279 GLY A CA 1
ATOM 2321 C C . GLY A 1 279 ? -6.039 -9.281 3.256 1 97.62 279 GLY A C 1
ATOM 2322 O O . GLY A 1 279 ? -5.82 -10.047 2.314 1 97.62 279 GLY A O 1
ATOM 2323 N N . PHE A 1 280 ? -6.66 -8.094 3.078 1 98.06 280 PHE A N 1
ATOM 2324 C CA . PHE A 1 280 ? -7.074 -7.676 1.744 1 98.06 280 PHE A CA 1
ATOM 2325 C C . PHE A 1 280 ? -7.066 -6.156 1.626 1 98.06 280 PHE A C 1
ATOM 2327 O O . PHE A 1 280 ? -7.008 -5.449 2.635 1 98.06 280 PHE A O 1
ATOM 2334 N N . THR A 1 281 ? -7.062 -5.648 0.424 1 98.56 281 THR A N 1
ATOM 2335 C CA . THR A 1 281 ? -7.012 -4.219 0.146 1 98.56 281 THR A CA 1
ATOM 2336 C C . THR A 1 281 ? -8.383 -3.705 -0.292 1 98.56 281 THR A C 1
ATOM 2338 O O . THR A 1 281 ? -8.922 -4.148 -1.31 1 98.56 281 THR A O 1
ATOM 2341 N N . GLN A 1 282 ? -8.875 -2.762 0.425 1 98.31 282 GLN A N 1
ATOM 2342 C CA . GLN A 1 282 ? -10.148 -2.146 0.083 1 98.31 282 GLN A CA 1
ATOM 2343 C C . GLN A 1 282 ? -9.945 -0.861 -0.713 1 98.31 282 GLN A C 1
ATOM 2345 O O . GLN A 1 282 ? -9 -0.11 -0.459 1 98.31 282 GLN A O 1
ATOM 2350 N N . ASP A 1 283 ? -10.773 -0.616 -1.716 1 98.25 283 ASP A N 1
ATOM 2351 C CA . ASP A 1 283 ? -10.828 0.69 -2.365 1 98.25 283 ASP A CA 1
ATOM 2352 C C . ASP A 1 283 ? -11.742 1.648 -1.601 1 98.25 283 ASP A C 1
ATOM 2354 O O . ASP A 1 283 ? -12.656 2.234 -2.178 1 98.25 283 ASP A O 1
ATOM 2358 N N . ASP A 1 284 ? -11.422 1.942 -0.45 1 97.81 284 ASP A N 1
ATOM 2359 C CA . ASP A 1 284 ? -12.273 2.6 0.532 1 97.81 284 ASP A CA 1
ATOM 2360 C C . ASP A 1 284 ? -12.367 4.102 0.264 1 97.81 284 ASP A C 1
ATOM 2362 O O . ASP A 1 284 ? -11.383 4.73 -0.113 1 97.81 284 ASP A O 1
ATOM 2366 N N . GLY A 1 285 ? -13.562 4.605 0.41 1 98.5 285 GLY A N 1
ATOM 2367 C CA . GLY A 1 285 ? -13.82 6.035 0.384 1 98.5 285 GLY A CA 1
ATOM 2368 C C . GLY A 1 285 ? -14.711 6.5 1.522 1 98.5 285 GLY A C 1
ATOM 2369 O O . GLY A 1 285 ? -15.656 5.805 1.904 1 98.5 285 GLY A O 1
ATOM 2370 N N . HIS A 1 286 ? -14.391 7.57 2.084 1 98.88 286 HIS A N 1
ATOM 2371 C CA . HIS A 1 286 ? -15.188 8.188 3.137 1 98.88 286 HIS A CA 1
ATOM 2372 C C . HIS A 1 286 ? -15.445 9.664 2.838 1 98.88 286 HIS A C 1
ATOM 2374 O O . HIS A 1 286 ? -14.508 10.422 2.596 1 98.88 286 HIS A O 1
ATOM 2380 N N . ILE A 1 287 ? -16.688 10.023 2.918 1 98.81 287 ILE A N 1
ATOM 2381 C CA . ILE A 1 287 ? -17.125 11.383 2.629 1 98.81 287 ILE A CA 1
ATOM 2382 C C . ILE A 1 287 ? -17.719 12.023 3.885 1 98.81 287 ILE A C 1
ATOM 2384 O O . ILE A 1 287 ? -18.578 11.43 4.535 1 98.81 287 ILE A O 1
ATOM 2388 N N . PHE A 1 288 ? -17.219 13.141 4.254 1 98.75 288 PHE A N 1
ATOM 2389 C CA . PHE A 1 288 ? -17.781 13.969 5.316 1 98.75 288 PHE A CA 1
ATOM 2390 C C . PHE A 1 288 ? -18.625 15.094 4.734 1 98.75 288 PHE A C 1
ATOM 2392 O O . PHE A 1 288 ? -18.141 15.891 3.926 1 98.75 288 PHE A O 1
ATOM 2399 N N . LEU A 1 289 ? -19.812 15.156 5.09 1 97.88 289 LEU A N 1
ATOM 2400 C CA . LEU A 1 289 ? -20.688 16.094 4.406 1 97.88 289 LEU A CA 1
ATOM 2401 C C . LEU A 1 289 ? -21.719 16.672 5.363 1 97.88 289 LEU A C 1
ATOM 2403 O O . LEU A 1 289 ? -21.906 16.156 6.469 1 97.88 289 LEU A O 1
ATOM 2407 N N . ARG A 1 290 ? -22.312 17.797 4.926 1 97.62 290 ARG A N 1
ATOM 2408 C CA . ARG A 1 290 ? -23.484 18.328 5.613 1 97.62 290 ARG A CA 1
ATOM 2409 C C . ARG A 1 290 ? -24.719 17.469 5.336 1 97.62 290 ARG A C 1
ATOM 2411 O O . ARG A 1 290 ? -24.781 16.766 4.32 1 97.62 290 ARG A O 1
ATOM 2418 N N . GLU A 1 291 ? -25.688 17.594 6.188 1 95.5 291 GLU A N 1
ATOM 2419 C CA . GLU A 1 291 ? -26.891 16.797 6.043 1 95.5 291 GLU A CA 1
ATOM 2420 C C . GLU A 1 291 ? -27.594 17.078 4.723 1 95.5 291 GLU A C 1
ATOM 2422 O O . GLU A 1 291 ? -28.156 16.188 4.102 1 95.5 291 GLU A O 1
ATOM 2427 N N . ASP A 1 292 ? -27.562 18.328 4.293 1 95.81 292 ASP A N 1
ATOM 2428 C CA . ASP A 1 292 ? -28.281 18.734 3.09 1 95.81 292 ASP A CA 1
ATOM 2429 C C . ASP A 1 292 ? -27.578 18.219 1.833 1 95.81 292 ASP A C 1
ATOM 2431 O O . ASP A 1 292 ? -28.156 18.266 0.74 1 95.81 292 ASP A O 1
ATOM 2435 N N . GLN A 1 293 ? -26.438 17.688 1.938 1 97.25 293 GLN A N 1
ATOM 2436 C CA . GLN A 1 293 ? -25.656 17.219 0.798 1 97.25 293 GLN A CA 1
ATOM 2437 C C . GLN A 1 293 ? -25.797 15.711 0.607 1 97.25 293 GLN A C 1
ATOM 2439 O O . GLN A 1 293 ? -25.344 15.156 -0.4 1 97.25 293 GLN A O 1
ATOM 2444 N N . ILE A 1 294 ? -26.469 14.984 1.486 1 97.12 294 ILE A N 1
ATOM 2445 C CA . ILE A 1 294 ? -26.484 13.531 1.561 1 97.12 294 ILE A CA 1
ATOM 2446 C C . ILE A 1 294 ? -27.109 12.953 0.292 1 97.12 294 ILE A C 1
ATOM 2448 O O . ILE A 1 294 ? -26.5 12.102 -0.367 1 97.12 294 ILE A O 1
ATOM 2452 N N . LYS A 1 295 ? -28.25 13.406 -0.038 1 95.81 295 LYS A N 1
ATOM 2453 C CA . LYS A 1 295 ? -29 12.828 -1.15 1 95.81 295 LYS A CA 1
ATOM 2454 C C . LYS A 1 295 ? -28.219 12.938 -2.455 1 95.81 295 LYS A C 1
ATOM 2456 O O . LYS A 1 295 ? -28.109 11.961 -3.199 1 95.81 295 LYS A O 1
ATOM 2461 N N . ASP A 1 296 ? -27.672 14.102 -2.738 1 96.62 296 ASP A N 1
ATOM 2462 C CA . ASP A 1 296 ? -26.922 14.32 -3.967 1 96.62 296 ASP A CA 1
ATOM 2463 C C . ASP A 1 296 ? -25.672 13.445 -4 1 96.62 296 ASP A C 1
ATOM 2465 O O . ASP A 1 296 ? -25.281 12.938 -5.059 1 96.62 296 ASP A O 1
ATOM 2469 N N . GLU A 1 297 ? -25.031 13.328 -2.867 1 98.06 297 GLU A N 1
ATOM 2470 C CA . GLU A 1 297 ? -23.859 12.469 -2.783 1 98.06 297 GLU A CA 1
ATOM 2471 C C . GLU A 1 297 ? -24.203 11.016 -3.086 1 98.06 297 GLU A C 1
ATOM 2473 O O . GLU A 1 297 ? -23.469 10.344 -3.822 1 98.06 297 GLU A O 1
ATOM 2478 N N . ILE A 1 298 ? -25.297 10.516 -2.525 1 97.94 298 ILE A N 1
ATOM 2479 C CA . ILE A 1 298 ? -25.703 9.133 -2.736 1 97.94 298 ILE A CA 1
ATOM 2480 C C . ILE A 1 298 ? -26.031 8.914 -4.211 1 97.94 298 ILE A C 1
ATOM 2482 O O . ILE A 1 298 ? -25.656 7.887 -4.785 1 97.94 298 ILE A O 1
ATOM 2486 N N . LYS A 1 299 ? -26.719 9.859 -4.828 1 97.81 299 LYS A N 1
ATOM 2487 C CA . LYS A 1 299 ? -27.047 9.75 -6.246 1 97.81 299 LYS A CA 1
ATOM 2488 C C . LYS A 1 299 ? -25.781 9.664 -7.102 1 97.81 299 LYS A C 1
ATOM 2490 O O . LYS A 1 299 ? -25.719 8.859 -8.031 1 97.81 299 LYS A O 1
ATOM 2495 N N . LEU A 1 300 ? -24.844 10.531 -6.762 1 97.75 300 LEU A N 1
ATOM 2496 C CA . LEU A 1 300 ? -23.578 10.523 -7.473 1 97.75 300 LEU A CA 1
ATOM 2497 C C . LEU A 1 300 ? -22.891 9.164 -7.352 1 97.75 300 LEU A C 1
ATOM 2499 O O . LEU A 1 300 ? -22.406 8.617 -8.344 1 97.75 300 LEU A O 1
ATOM 2503 N N . LEU A 1 301 ? -22.859 8.633 -6.18 1 98.31 301 LEU A N 1
ATOM 2504 C CA . LEU A 1 301 ? -22.188 7.363 -5.91 1 98.31 301 LEU A CA 1
ATOM 2505 C C . LEU A 1 301 ? -22.922 6.219 -6.613 1 98.31 301 LEU A C 1
ATOM 2507 O O . LEU A 1 301 ? -22.281 5.297 -7.129 1 98.31 301 LEU A O 1
ATOM 2511 N N . MET A 1 302 ? -24.25 6.258 -6.617 1 97.56 302 MET A N 1
ATOM 2512 C CA . MET A 1 302 ? -25.031 5.242 -7.305 1 97.56 302 MET A CA 1
ATOM 2513 C C . MET A 1 302 ? -24.703 5.203 -8.789 1 97.56 302 MET A C 1
ATOM 2515 O O . MET A 1 302 ? -24.406 4.141 -9.344 1 97.56 302 MET A O 1
ATOM 2519 N N . LYS A 1 303 ? -24.703 6.332 -9.375 1 97.12 303 LYS A N 1
ATOM 2520 C CA . LYS A 1 303 ? -24.438 6.434 -10.805 1 97.12 303 LYS A CA 1
ATOM 2521 C C . LYS A 1 303 ? -23.016 5.961 -11.133 1 97.12 303 LYS A C 1
ATOM 2523 O O . LYS A 1 303 ? -22.828 5.18 -12.07 1 97.12 303 LYS A O 1
ATOM 2528 N N . LYS A 1 304 ? -22.047 6.469 -10.391 1 97.88 304 LYS A N 1
ATOM 2529 C CA . LYS A 1 304 ? -20.656 6.121 -10.648 1 97.88 304 LYS A CA 1
ATOM 2530 C C . LYS A 1 304 ? -20.406 4.633 -10.43 1 97.88 304 LYS A C 1
ATOM 2532 O O . LYS A 1 304 ? -19.641 4.012 -11.172 1 97.88 304 LYS A O 1
ATOM 2537 N N . THR A 1 305 ? -21 4.043 -9.375 1 98.12 305 THR A N 1
ATOM 2538 C CA . THR A 1 305 ? -20.844 2.619 -9.094 1 98.12 305 THR A CA 1
ATOM 2539 C C . THR A 1 305 ? -21.375 1.778 -10.258 1 98.12 305 THR A C 1
ATOM 2541 O O . THR A 1 305 ? -20.688 0.858 -10.719 1 98.12 305 THR A O 1
ATOM 2544 N N . LEU A 1 306 ? -22.547 2.113 -10.711 1 97.38 306 LEU A N 1
ATOM 2545 C CA . LEU A 1 306 ? -23.156 1.379 -11.82 1 97.38 306 LEU A CA 1
ATOM 2546 C C . LEU A 1 306 ? -22.328 1.534 -13.094 1 97.38 306 LEU A C 1
ATOM 2548 O O . LEU A 1 306 ? -22.172 0.58 -13.859 1 97.38 306 LEU A O 1
ATOM 2552 N N . ASP A 1 307 ? -21.781 2.729 -13.297 1 97.19 307 ASP A N 1
ATOM 2553 C CA . ASP A 1 307 ? -20.922 2.975 -14.453 1 97.19 307 ASP A CA 1
ATOM 2554 C C . ASP A 1 307 ? -19.688 2.084 -14.414 1 97.19 307 ASP A C 1
ATOM 2556 O O . ASP A 1 307 ? -19.312 1.492 -15.43 1 97.19 307 ASP A O 1
ATOM 2560 N N . VAL A 1 308 ? -19.078 2.014 -13.289 1 97.75 308 VAL A N 1
ATOM 2561 C CA . VAL A 1 308 ? -17.844 1.231 -13.141 1 97.75 308 VAL A CA 1
ATOM 2562 C C . VAL A 1 308 ? -18.156 -0.25 -13.352 1 97.75 308 VAL A C 1
ATOM 2564 O O . VAL A 1 308 ? -17.422 -0.95 -14.047 1 97.75 308 VAL A O 1
ATOM 2567 N N . LEU A 1 309 ? -19.203 -0.752 -12.695 1 97.69 309 LEU A N 1
ATOM 2568 C CA . LEU A 1 309 ? -19.578 -2.15 -12.867 1 97.69 309 LEU A CA 1
ATOM 2569 C C . LEU A 1 309 ? -19.844 -2.473 -14.328 1 97.69 309 LEU A C 1
ATOM 2571 O O . LEU A 1 309 ? -19.469 -3.541 -14.812 1 97.69 309 LEU A O 1
ATOM 2575 N N . ALA A 1 310 ? -20.453 -1.536 -15.047 1 96.94 310 ALA A N 1
ATOM 2576 C CA . ALA A 1 310 ? -20.75 -1.722 -16.453 1 96.94 310 ALA A CA 1
ATOM 2577 C C . ALA A 1 310 ? -19.484 -1.845 -17.281 1 96.94 310 ALA A C 1
ATOM 2579 O O . ALA A 1 310 ? -19.438 -2.602 -18.266 1 96.94 310 ALA A O 1
ATOM 2580 N N . ILE A 1 311 ? -18.484 -1.137 -16.953 1 96.81 311 ILE A N 1
ATOM 2581 C CA . ILE A 1 311 ? -17.203 -1.169 -17.672 1 96.81 311 ILE A CA 1
ATOM 2582 C C . ILE A 1 311 ? -16.594 -2.564 -17.562 1 96.81 311 ILE A C 1
ATOM 2584 O O . ILE A 1 311 ? -15.938 -3.027 -18.5 1 96.81 311 ILE A O 1
ATOM 2588 N N . PHE A 1 312 ? -16.891 -3.266 -16.484 1 96.94 312 PHE A N 1
ATOM 2589 C CA . PHE A 1 312 ? -16.359 -4.609 -16.281 1 96.94 312 PHE A CA 1
ATOM 2590 C C . PHE A 1 312 ? -17.328 -5.656 -16.828 1 96.94 312 PHE A C 1
ATOM 2592 O O . PHE A 1 312 ? -17.109 -6.855 -16.672 1 96.94 312 PHE A O 1
ATOM 2599 N N . GLY A 1 313 ? -18.453 -5.172 -17.391 1 95.06 313 GLY A N 1
ATOM 2600 C CA . GLY A 1 313 ? -19.359 -6.082 -18.062 1 95.06 313 GLY A CA 1
ATOM 2601 C C . GLY A 1 313 ? -20.578 -6.445 -17.234 1 95.06 313 GLY A C 1
ATOM 2602 O O . GLY A 1 313 ? -21.375 -7.301 -17.641 1 95.06 313 GLY A O 1
ATOM 2603 N N . PHE A 1 314 ? -20.719 -5.836 -16.109 1 96.44 314 PHE A N 1
ATOM 2604 C CA . PHE A 1 314 ? -21.875 -6.086 -15.258 1 96.44 314 PHE A CA 1
ATOM 2605 C C . PHE A 1 314 ? -22.906 -4.969 -15.406 1 96.44 314 PHE A C 1
ATOM 2607 O O . PHE A 1 314 ? -22.719 -3.871 -14.875 1 96.44 314 PHE A O 1
ATOM 2614 N N . LYS A 1 315 ? -24.031 -5.23 -16.031 1 93.38 315 LYS A N 1
ATOM 2615 C CA . LYS A 1 315 ? -25.062 -4.223 -16.281 1 93.38 315 LYS A CA 1
ATOM 2616 C C . LYS A 1 315 ? -26.438 -4.867 -16.422 1 93.38 315 LYS A C 1
ATOM 2618 O O . LYS A 1 315 ? -26.547 -6.09 -16.547 1 93.38 315 LYS A O 1
ATOM 2623 N N . GLY A 1 316 ? -27.406 -4.059 -16.328 1 92.44 316 GLY A N 1
ATOM 2624 C CA . GLY A 1 316 ? -28.766 -4.531 -16.484 1 92.44 316 GLY A CA 1
ATOM 2625 C C . GLY A 1 316 ? -29.172 -5.562 -15.453 1 92.44 316 GLY A C 1
ATOM 2626 O O . GLY A 1 316 ? -29.016 -5.336 -14.25 1 92.44 316 GLY A O 1
ATOM 2627 N N . ASP A 1 317 ? -29.484 -6.754 -15.961 1 91.69 317 ASP A N 1
ATOM 2628 C CA . ASP A 1 317 ? -30 -7.801 -15.094 1 91.69 317 ASP A CA 1
ATOM 2629 C C . ASP A 1 317 ? -28.891 -8.469 -14.305 1 91.69 317 ASP A C 1
ATOM 2631 O O . ASP A 1 317 ? -29.156 -9.234 -13.375 1 91.69 317 ASP A O 1
ATOM 2635 N N . ASP A 1 318 ? -27.75 -8.094 -14.625 1 95.25 318 ASP A N 1
ATOM 2636 C CA . ASP A 1 318 ? -26.625 -8.719 -13.945 1 95.25 318 ASP A CA 1
ATOM 2637 C C . ASP A 1 318 ? -26.203 -7.918 -12.711 1 95.25 318 ASP A C 1
ATOM 2639 O O . ASP A 1 318 ? -25.188 -8.219 -12.086 1 95.25 318 ASP A O 1
ATOM 2643 N N . VAL A 1 319 ? -26.969 -6.859 -12.406 1 97.19 319 VAL A N 1
ATOM 2644 C CA . VAL A 1 319 ? -26.719 -6.066 -11.211 1 97.19 319 VAL A CA 1
ATOM 2645 C C . VAL A 1 319 ? -28 -5.938 -10.398 1 97.19 319 VAL A C 1
ATOM 2647 O O . VAL A 1 319 ? -29.047 -5.574 -10.938 1 97.19 319 VAL A O 1
ATOM 2650 N N . ARG A 1 320 ? -27.922 -6.27 -9.188 1 96.56 320 ARG A N 1
ATOM 2651 C CA . ARG A 1 320 ? -29.031 -6.105 -8.25 1 96.56 320 ARG A CA 1
ATOM 2652 C C . ARG A 1 320 ? -28.656 -5.145 -7.125 1 96.56 320 ARG A C 1
ATOM 2654 O O . ARG A 1 320 ? -27.578 -5.242 -6.547 1 96.56 320 ARG A O 1
ATOM 2661 N N . VAL A 1 321 ? -29.594 -4.246 -6.855 1 97.44 321 VAL A N 1
ATOM 2662 C CA . VAL A 1 321 ? -29.391 -3.275 -5.781 1 97.44 321 VAL A CA 1
ATOM 2663 C C . VAL A 1 321 ? -30.219 -3.676 -4.562 1 97.44 321 VAL A C 1
ATOM 2665 O O . VAL A 1 321 ? -31.406 -3.982 -4.684 1 97.44 321 VAL A O 1
ATOM 2668 N N . ASN A 1 322 ? -29.578 -3.691 -3.426 1 97.31 322 ASN A N 1
ATOM 2669 C CA . ASN A 1 322 ? -30.234 -4.051 -2.174 1 97.31 322 ASN A CA 1
ATOM 2670 C C . ASN A 1 322 ? -30.125 -2.93 -1.145 1 97.31 322 ASN A C 1
ATOM 2672 O O . ASN A 1 322 ? -29.094 -2.262 -1.05 1 97.31 322 ASN A O 1
ATOM 2676 N N . LEU A 1 323 ? -31.203 -2.693 -0.5 1 97.5 323 LEU A N 1
ATOM 2677 C CA . LEU A 1 323 ? -31.203 -1.812 0.662 1 97.5 323 LEU A CA 1
ATOM 2678 C C . LEU A 1 323 ? -31.188 -2.619 1.956 1 97.5 323 LEU A C 1
ATOM 2680 O O . LEU A 1 323 ? -32.156 -3.303 2.279 1 97.5 323 LEU A O 1
ATOM 2684 N N . SER A 1 324 ? -30.125 -2.566 2.639 1 95.62 324 SER A N 1
ATOM 2685 C CA . SER A 1 324 ? -29.984 -3.277 3.904 1 95.62 324 SER A CA 1
ATOM 2686 C C . SER A 1 324 ? -30.297 -2.365 5.09 1 95.62 324 SER A C 1
ATOM 2688 O O . SER A 1 324 ? -29.625 -1.34 5.273 1 95.62 324 SER A O 1
ATOM 2690 N N . THR A 1 325 ? -31.188 -2.826 5.926 1 94.94 325 THR A N 1
ATOM 2691 C CA . THR A 1 325 ? -31.688 -1.96 6.988 1 94.94 325 THR A CA 1
ATOM 2692 C C . THR A 1 325 ? -31.078 -2.344 8.336 1 94.94 325 THR A C 1
ATOM 2694 O O . THR A 1 325 ? -30.109 -3.102 8.391 1 94.94 325 THR A O 1
ATOM 2697 N N . ARG A 1 326 ? -31.547 -1.81 9.414 1 94.81 326 ARG A N 1
ATOM 2698 C CA . ARG A 1 326 ? -30.953 -1.839 10.742 1 94.81 326 ARG A CA 1
ATOM 2699 C C . ARG A 1 326 ? -30.875 -3.264 11.281 1 94.81 326 ARG A C 1
ATOM 2701 O O . ARG A 1 326 ? -31.906 -3.939 11.398 1 94.81 326 ARG A O 1
ATOM 2708 N N . PRO A 1 327 ? -29.688 -3.676 11.68 1 93.19 327 PRO A N 1
ATOM 2709 C CA . PRO A 1 327 ? -29.562 -4.988 12.32 1 93.19 327 PRO A CA 1
ATOM 2710 C C . PRO A 1 327 ? -30 -4.977 13.789 1 93.19 327 PRO A C 1
ATOM 2712 O O . PRO A 1 327 ? -30.25 -3.91 14.352 1 93.19 327 PRO A O 1
ATOM 2715 N N . ASP A 1 328 ? -29.984 -6.141 14.352 1 90.06 328 ASP A N 1
ATOM 2716 C CA . ASP A 1 328 ? -30.359 -6.254 15.766 1 90.06 328 ASP A CA 1
ATOM 2717 C C . ASP A 1 328 ? -29.312 -5.594 16.656 1 90.06 328 ASP A C 1
ATOM 2719 O O . ASP A 1 328 ? -29.656 -4.867 17.594 1 90.06 328 ASP A O 1
ATOM 2723 N N . GLU A 1 329 ? -28.109 -5.875 16.297 1 87.69 329 GLU A N 1
ATOM 2724 C CA . GLU A 1 329 ? -27 -5.246 17 1 87.69 329 GLU A CA 1
ATOM 2725 C C . GLU A 1 329 ? -26.531 -3.982 16.297 1 87.69 329 GLU A C 1
ATOM 2727 O O . GLU A 1 329 ? -25.859 -4.059 15.258 1 87.69 329 GLU A O 1
ATOM 2732 N N . SER A 1 330 ? -27.016 -2.881 16.797 1 91 330 SER A N 1
ATOM 2733 C CA . SER A 1 330 ? -26.672 -1.621 16.141 1 91 330 SER A CA 1
ATOM 2734 C C . SER A 1 330 ? -26.469 -0.505 17.156 1 91 330 SER A C 1
ATOM 2736 O O . SER A 1 330 ? -26.859 -0.645 18.328 1 91 330 SER A O 1
ATOM 2738 N N . ILE A 1 331 ? -25.812 0.523 16.734 1 90.81 331 ILE A N 1
ATOM 2739 C CA . ILE A 1 331 ? -25.609 1.708 17.562 1 90.81 331 ILE A CA 1
ATOM 2740 C C . ILE A 1 331 ? -26.344 2.898 16.953 1 90.81 331 ILE A C 1
ATOM 2742 O O . ILE A 1 331 ? -26.547 2.943 15.734 1 90.81 331 ILE A O 1
ATOM 2746 N N . GLY A 1 332 ? -26.766 3.811 17.844 1 90.69 332 GLY A N 1
ATOM 2747 C CA . GLY A 1 332 ? -27.391 5.031 17.359 1 90.69 332 GLY A CA 1
ATOM 2748 C C . GLY A 1 332 ? -28.875 5.117 17.719 1 90.69 332 GLY A C 1
ATOM 2749 O O . GLY A 1 332 ? -29.469 4.121 18.125 1 90.69 332 GLY A O 1
ATOM 2750 N N . THR A 1 333 ? -29.484 6.262 17.5 1 93.5 333 THR A N 1
ATOM 2751 C CA . THR A 1 333 ? -30.875 6.508 17.844 1 93.5 333 THR A CA 1
ATOM 2752 C C . THR A 1 333 ? -31.797 6.141 16.688 1 93.5 333 THR A C 1
ATOM 2754 O O . THR A 1 333 ? -31.328 6.008 15.547 1 93.5 333 THR A O 1
ATOM 2757 N N . ASP A 1 334 ? -33 5.992 17.016 1 94.12 334 ASP A N 1
ATOM 2758 C CA . ASP A 1 334 ? -34 5.73 15.977 1 94.12 334 ASP A CA 1
ATOM 2759 C C . ASP A 1 334 ? -34.031 6.867 14.961 1 94.12 334 ASP A C 1
ATOM 2761 O O . ASP A 1 334 ? -34.219 6.629 13.766 1 94.12 334 ASP A O 1
ATOM 2765 N N . GLU A 1 335 ? -33.906 8.023 15.469 1 94.19 335 GLU A N 1
ATOM 2766 C CA . GLU A 1 335 ? -33.938 9.195 14.594 1 94.19 335 GLU A CA 1
ATOM 2767 C C . GLU A 1 335 ? -32.812 9.164 13.578 1 94.19 335 GLU A C 1
ATOM 2769 O O . GLU A 1 335 ? -33 9.438 12.398 1 94.19 335 GLU A O 1
ATOM 2774 N N . GLN A 1 336 ? -31.688 8.859 14.07 1 92.31 336 GLN A N 1
ATOM 2775 C CA . GLN A 1 336 ? -30.516 8.781 13.188 1 92.31 336 GLN A CA 1
ATOM 2776 C C . GLN A 1 336 ? -30.719 7.707 12.117 1 92.31 336 GLN A C 1
ATOM 2778 O O . GLN A 1 336 ? -30.406 7.934 10.945 1 92.31 336 GLN A O 1
ATOM 2783 N N . TRP A 1 337 ? -31.219 6.594 12.461 1 95.12 337 TRP A N 1
ATOM 2784 C CA . TRP A 1 337 ? -31.438 5.488 11.531 1 95.12 337 TRP A CA 1
ATOM 2785 C C . TRP A 1 337 ? -32.531 5.84 10.516 1 95.12 337 TRP A C 1
ATOM 2787 O O . TRP A 1 337 ? -32.406 5.52 9.336 1 95.12 337 TRP A O 1
ATOM 2797 N N . ASN A 1 338 ? -33.531 6.438 11.023 1 94.75 338 ASN A N 1
ATOM 2798 C CA . ASN A 1 338 ? -34.594 6.852 10.109 1 94.75 338 ASN A CA 1
ATOM 2799 C C . ASN A 1 338 ? -34.094 7.848 9.07 1 94.75 338 ASN A C 1
ATOM 2801 O O . ASN A 1 338 ? -34.406 7.73 7.887 1 94.75 338 ASN A O 1
ATOM 2805 N N . LYS A 1 339 ? -33.344 8.781 9.523 1 93.56 339 LYS A N 1
ATOM 2806 C CA . LYS A 1 339 ? -32.75 9.781 8.617 1 93.56 339 LYS A CA 1
ATOM 2807 C C . LYS A 1 339 ? -31.875 9.125 7.57 1 93.56 339 LYS A C 1
ATOM 2809 O O . LYS A 1 339 ? -31.953 9.445 6.383 1 93.56 339 LYS A O 1
ATOM 2814 N N . ALA A 1 340 ? -31.016 8.289 8.047 1 94.62 340 ALA A N 1
ATOM 2815 C CA . ALA A 1 340 ? -30.078 7.617 7.16 1 94.62 340 ALA A CA 1
ATOM 2816 C C . ALA A 1 340 ? -30.797 6.746 6.141 1 94.62 340 ALA A C 1
ATOM 2818 O O . ALA A 1 340 ? -30.484 6.789 4.945 1 94.62 340 ALA A O 1
ATOM 2819 N N . THR A 1 341 ? -31.781 5.98 6.578 1 96.12 341 THR A N 1
ATOM 2820 C CA . THR A 1 341 ? -32.531 5.078 5.707 1 96.12 341 THR A CA 1
ATOM 2821 C C . THR A 1 341 ? -33.344 5.859 4.688 1 96.12 341 THR A C 1
ATOM 2823 O O . THR A 1 341 ? -33.375 5.504 3.508 1 96.12 341 THR A O 1
ATOM 2826 N N . ASP A 1 342 ? -33.938 6.91 5.148 1 95.31 342 ASP A N 1
ATOM 2827 C CA . ASP A 1 342 ? -34.75 7.742 4.27 1 95.31 342 ASP A CA 1
ATOM 2828 C C . ASP A 1 342 ? -33.906 8.391 3.18 1 95.31 342 ASP A C 1
ATOM 2830 O O . ASP A 1 342 ? -34.375 8.578 2.053 1 95.31 342 ASP A O 1
ATOM 2834 N N . ALA A 1 343 ? -32.75 8.773 3.551 1 94.19 343 ALA A N 1
ATOM 2835 C CA . ALA A 1 343 ? -31.859 9.359 2.564 1 94.19 343 ALA A CA 1
ATOM 2836 C C . ALA A 1 343 ? -31.547 8.375 1.439 1 94.19 343 ALA A C 1
ATOM 2838 O O . ALA A 1 343 ? -31.516 8.75 0.266 1 94.19 343 ALA A O 1
ATOM 2839 N N . LEU A 1 344 ? -31.297 7.129 1.792 1 96.75 344 LEU A N 1
ATOM 2840 C CA . LEU A 1 344 ? -31.016 6.09 0.804 1 96.75 344 LEU A CA 1
ATOM 2841 C C . LEU A 1 344 ? -32.219 5.828 -0.072 1 96.75 344 LEU A C 1
ATOM 2843 O O . LEU A 1 344 ? -32.125 5.75 -1.297 1 96.75 344 LEU A O 1
ATOM 2847 N N . ILE A 1 345 ? -33.375 5.738 0.55 1 96.62 345 ILE A N 1
ATOM 2848 C CA . ILE A 1 345 ? -34.625 5.457 -0.164 1 96.62 345 ILE A CA 1
ATOM 2849 C C . ILE A 1 345 ? -34.938 6.602 -1.124 1 96.62 345 ILE A C 1
ATOM 2851 O O . ILE A 1 345 ? -35.312 6.371 -2.277 1 96.62 345 ILE A O 1
ATOM 2855 N N . SER A 1 346 ? -34.812 7.781 -0.642 1 95.94 346 SER A N 1
ATOM 2856 C CA . SER A 1 346 ? -35.094 8.961 -1.454 1 95.94 346 SER A CA 1
ATOM 2857 C C . SER A 1 346 ? -34.219 9 -2.695 1 95.94 346 SER A C 1
ATOM 2859 O O . SER A 1 346 ? -34.656 9.352 -3.781 1 95.94 346 SER A O 1
ATOM 2861 N N . ALA A 1 347 ? -32.938 8.75 -2.494 1 95.62 347 ALA A N 1
ATOM 2862 C CA . ALA A 1 347 ? -32 8.727 -3.621 1 95.62 347 ALA A CA 1
ATOM 2863 C C . ALA A 1 347 ? -32.375 7.645 -4.625 1 95.62 347 ALA A C 1
ATOM 2865 O O . ALA A 1 347 ? -32.375 7.883 -5.836 1 95.62 347 ALA A O 1
ATOM 2866 N N . LEU A 1 348 ? -32.688 6.449 -4.168 1 96.75 348 LEU A N 1
ATOM 2867 C CA . LEU A 1 348 ? -33.062 5.332 -5.02 1 96.75 348 LEU A CA 1
ATOM 2868 C C . LEU A 1 348 ? -34.312 5.66 -5.812 1 96.75 348 LEU A C 1
ATOM 2870 O O . LEU A 1 348 ? -34.406 5.383 -7.012 1 96.75 348 LEU A O 1
ATOM 2874 N N . ASN A 1 349 ? -35.281 6.301 -5.164 1 96.25 349 ASN A N 1
ATOM 2875 C CA . ASN A 1 349 ? -36.562 6.664 -5.805 1 96.25 349 ASN A CA 1
ATOM 2876 C C . ASN A 1 349 ? -36.344 7.73 -6.879 1 96.25 349 ASN A C 1
ATOM 2878 O O . ASN A 1 349 ? -36.906 7.633 -7.973 1 96.25 349 ASN A O 1
ATOM 2882 N N . GLU A 1 350 ? -35.594 8.688 -6.555 1 96.25 350 GLU A N 1
ATOM 2883 C CA . GLU A 1 350 ? -35.344 9.766 -7.508 1 96.25 350 GLU A CA 1
ATOM 2884 C C . GLU A 1 350 ? -34.625 9.242 -8.75 1 96.25 350 GLU A C 1
ATOM 2886 O O . GLU A 1 350 ? -34.844 9.742 -9.859 1 96.25 350 GLU A O 1
ATOM 2891 N N . LEU A 1 351 ? -33.781 8.281 -8.547 1 95.5 351 LEU A N 1
ATOM 2892 C CA . LEU A 1 351 ? -33.031 7.707 -9.664 1 95.5 351 LEU A CA 1
ATOM 2893 C C . LEU A 1 351 ? -33.844 6.617 -10.352 1 95.5 351 LEU A C 1
ATOM 2895 O O . LEU A 1 351 ? -33.438 6.07 -11.375 1 95.5 351 LEU A O 1
ATOM 2899 N N . ASN A 1 352 ? -35 6.293 -9.797 1 95.5 352 ASN A N 1
ATOM 2900 C CA . ASN A 1 352 ? -35.875 5.246 -10.32 1 95.5 352 ASN A CA 1
ATOM 2901 C C . ASN A 1 352 ? -35.156 3.902 -10.398 1 95.5 352 ASN A C 1
ATOM 2903 O O . ASN A 1 352 ? -35.219 3.223 -11.422 1 95.5 352 ASN A O 1
ATOM 2907 N N . ILE A 1 353 ? -34.438 3.635 -9.398 1 95.12 353 ILE A N 1
ATOM 2908 C CA . ILE A 1 353 ? -33.719 2.367 -9.328 1 95.12 353 ILE A CA 1
ATOM 2909 C C . ILE A 1 353 ? -34.531 1.354 -8.531 1 95.12 353 ILE A C 1
ATOM 2911 O O . ILE A 1 353 ? -34.906 1.625 -7.395 1 95.12 353 ILE A O 1
ATOM 2915 N N . LYS A 1 354 ? -34.781 0.239 -9.125 1 94.31 354 LYS A N 1
ATOM 2916 C CA . LYS A 1 354 ? -35.438 -0.86 -8.406 1 94.31 354 LYS A CA 1
ATOM 2917 C C . LYS A 1 354 ? -34.469 -1.499 -7.406 1 94.31 354 LYS A C 1
ATOM 2919 O O . LYS A 1 354 ? -33.281 -1.675 -7.695 1 94.31 354 LYS A O 1
ATOM 2924 N N . TYR A 1 355 ? -34.938 -1.752 -6.25 1 96.19 355 TYR A N 1
ATOM 2925 C CA . TYR A 1 355 ? -34.094 -2.359 -5.227 1 96.19 355 TYR A CA 1
ATOM 2926 C C . TYR A 1 355 ? -34.906 -3.342 -4.375 1 96.19 355 TYR A C 1
ATOM 2928 O O . TYR A 1 355 ? -36.125 -3.307 -4.363 1 96.19 355 TYR A O 1
ATOM 2936 N N . GLU A 1 356 ? -34.219 -4.27 -3.771 1 95.31 356 GLU A N 1
ATOM 2937 C CA . GLU A 1 356 ? -34.781 -5.195 -2.791 1 95.31 356 GLU A CA 1
ATOM 2938 C C . GLU A 1 356 ? -34.375 -4.812 -1.372 1 95.31 356 GLU A C 1
ATOM 2940 O O . GLU A 1 356 ? -33.25 -4.371 -1.143 1 95.31 356 GLU A O 1
ATOM 2945 N N . VAL A 1 357 ? -35.281 -5.016 -0.443 1 95.62 357 VAL A N 1
ATOM 2946 C CA . VAL A 1 357 ? -34.969 -4.699 0.949 1 95.62 357 VAL A CA 1
ATOM 2947 C C . VAL A 1 357 ? -34.469 -5.949 1.663 1 95.62 357 VAL A C 1
ATOM 2949 O O . VAL A 1 357 ? -35.125 -6.996 1.633 1 95.62 357 VAL A O 1
ATOM 2952 N N . LYS A 1 358 ? -33.312 -5.832 2.145 1 94.5 358 LYS A N 1
ATOM 2953 C CA . LYS A 1 358 ? -32.75 -6.859 3.016 1 94.5 358 LYS A CA 1
ATOM 2954 C C . LYS A 1 358 ? -32.781 -6.434 4.48 1 94.5 358 LYS A C 1
ATOM 2956 O O . LYS A 1 358 ? -31.922 -5.707 4.957 1 94.5 358 LYS A O 1
ATOM 2961 N N . GLU A 1 359 ? -33.656 -7.055 5.164 1 92.44 359 GLU A N 1
ATOM 2962 C CA . GLU A 1 359 ? -33.906 -6.645 6.547 1 92.44 359 GLU A CA 1
ATOM 2963 C C . GLU A 1 359 ? -32.75 -7.066 7.453 1 92.44 359 GLU A C 1
ATOM 2965 O O . GLU A 1 359 ? -32.219 -8.18 7.336 1 92.44 359 GLU A O 1
ATOM 2970 N N . LYS A 1 360 ? -32.25 -6.215 8.25 1 91.56 360 LYS A N 1
ATOM 2971 C CA . LYS A 1 360 ? -31.328 -6.453 9.344 1 91.56 360 LYS A CA 1
ATOM 2972 C C . LYS A 1 360 ? -29.938 -6.789 8.812 1 91.56 360 LYS A C 1
ATOM 2974 O O . LYS A 1 360 ? -29.156 -7.469 9.484 1 91.56 360 LYS A O 1
ATOM 2979 N N . GLU A 1 361 ? -29.625 -6.312 7.605 1 89 361 GLU A N 1
ATOM 2980 C CA . GLU A 1 361 ? -28.328 -6.645 7.016 1 89 361 GLU A CA 1
ATOM 2981 C C . GLU A 1 361 ? -27.453 -5.398 6.859 1 89 361 GLU A C 1
ATOM 2983 O O . GLU A 1 361 ? -26.438 -5.43 6.16 1 89 361 GLU A O 1
ATOM 2988 N N . GLY A 1 362 ? -27.875 -4.422 7.473 1 88.94 362 GLY A N 1
ATOM 2989 C CA . GLY A 1 362 ? -27.062 -3.217 7.457 1 88.94 362 GLY A CA 1
ATOM 2990 C C . GLY A 1 362 ? -25.859 -3.301 8.367 1 88.94 362 GLY A C 1
ATOM 2991 O O . GLY A 1 362 ? -25.625 -4.324 9.023 1 88.94 362 GLY A O 1
ATOM 2992 N N . ALA A 1 363 ? -24.984 -2.361 8.281 1 86.88 363 ALA A N 1
ATOM 2993 C CA . ALA A 1 363 ? -23.891 -2.248 9.242 1 86.88 363 ALA A CA 1
ATOM 2994 C C . ALA A 1 363 ? -24.406 -1.87 10.625 1 86.88 363 ALA A C 1
ATOM 2996 O O . ALA A 1 363 ? -25.516 -1.38 10.766 1 86.88 363 ALA A O 1
ATOM 2997 N N . PHE A 1 364 ? -23.578 -2.041 11.602 1 89.88 364 PHE A N 1
ATOM 2998 C CA . PHE A 1 364 ? -24.031 -1.78 12.961 1 89.88 364 PHE A CA 1
ATOM 2999 C C . PHE A 1 364 ? -24.172 -0.282 13.211 1 89.88 364 PHE A C 1
ATOM 3001 O O . PHE A 1 364 ? -24.812 0.135 14.18 1 89.88 364 PHE A O 1
ATOM 3008 N N . TYR A 1 365 ? -23.625 0.517 12.297 1 89 365 TYR A N 1
ATOM 3009 C CA . TYR A 1 365 ? -23.625 1.958 12.523 1 89 365 TYR A CA 1
ATOM 3010 C C . TYR A 1 365 ? -24.516 2.664 11.516 1 89 365 TYR A C 1
ATOM 3012 O O . TYR A 1 365 ? -24.703 3.883 11.57 1 89 365 TYR A O 1
ATOM 3020 N N . GLY A 1 366 ? -25.109 1.903 10.461 1 91.75 366 GLY A N 1
ATOM 3021 C CA . GLY A 1 366 ? -25.969 2.561 9.492 1 91.75 366 GLY A CA 1
ATOM 3022 C C . GLY A 1 366 ? -26.453 1.627 8.406 1 91.75 366 GLY A C 1
ATOM 3023 O O . GLY A 1 366 ? -25.906 0.545 8.203 1 91.75 366 GLY A O 1
ATOM 3024 N N . PRO A 1 367 ? -27.531 2.105 7.73 1 96 367 PRO A N 1
ATOM 3025 C CA . PRO A 1 367 ? -28.047 1.337 6.594 1 96 367 PRO A CA 1
ATOM 3026 C C . PRO A 1 367 ? -27.125 1.412 5.375 1 96 367 PRO A C 1
ATOM 3028 O O . PRO A 1 367 ? -26.25 2.287 5.305 1 96 367 PRO A O 1
ATOM 3031 N N . LYS A 1 368 ? -27.281 0.476 4.484 1 96.81 368 LYS A N 1
ATOM 3032 C CA . LYS A 1 368 ? -26.375 0.471 3.336 1 96.81 368 LYS A CA 1
ATOM 3033 C C . LYS A 1 368 ? -27.094 -0.009 2.076 1 96.81 368 LYS A C 1
ATOM 3035 O O . LYS A 1 368 ? -28.109 -0.691 2.156 1 96.81 368 LYS A O 1
ATOM 3040 N N . ILE A 1 369 ? -26.688 0.49 0.988 1 97.69 369 ILE A N 1
ATOM 3041 C CA . ILE A 1 369 ? -26.984 -0.05 -0.332 1 97.69 369 ILE A CA 1
ATOM 3042 C C . ILE A 1 369 ? -25.875 -1 -0.771 1 97.69 369 ILE A C 1
ATOM 3044 O O . ILE A 1 369 ? -24.703 -0.638 -0.747 1 97.69 369 ILE A O 1
ATOM 3048 N N . ASP A 1 370 ? -26.234 -2.186 -1.119 1 96.69 370 ASP A N 1
ATOM 3049 C CA . ASP A 1 370 ? -25.297 -3.18 -1.638 1 96.69 370 ASP A CA 1
ATOM 3050 C C . ASP A 1 370 ? -25.594 -3.492 -3.104 1 96.69 370 ASP A C 1
ATOM 3052 O O . ASP A 1 370 ? -26.75 -3.473 -3.533 1 96.69 370 ASP A O 1
ATOM 3056 N N . PHE A 1 371 ? -24.594 -3.764 -3.803 1 97.5 371 PHE A N 1
ATOM 3057 C CA . PHE A 1 371 ? -24.703 -4.164 -5.203 1 97.5 371 PHE A CA 1
ATOM 3058 C C . PHE A 1 371 ? -24.281 -5.613 -5.383 1 97.5 371 PHE A C 1
ATOM 3060 O O . PHE A 1 371 ? -23.156 -5.984 -5.027 1 97.5 371 PHE A O 1
ATOM 3067 N N . ASP A 1 372 ? -25.141 -6.422 -5.859 1 95.88 372 ASP A N 1
ATOM 3068 C CA . ASP A 1 372 ? -24.812 -7.781 -6.273 1 95.88 372 ASP A CA 1
ATOM 3069 C C . ASP A 1 372 ? -24.578 -7.855 -7.781 1 95.88 372 ASP A C 1
ATOM 3071 O O . ASP A 1 372 ? -25.281 -7.207 -8.555 1 95.88 372 ASP A O 1
ATOM 3075 N N . ILE A 1 373 ? -23.641 -8.562 -8.156 1 96.94 373 ILE A N 1
ATOM 3076 C CA . ILE A 1 373 ? -23.391 -8.781 -9.578 1 96.94 373 ILE A CA 1
ATOM 3077 C C . ILE A 1 373 ? -23.484 -10.266 -9.891 1 96.94 373 ILE A C 1
ATOM 3079 O O . ILE A 1 373 ? -23.109 -11.109 -9.07 1 96.94 373 ILE A O 1
ATOM 3083 N N . ARG A 1 374 ? -23.938 -10.57 -11.008 1 94.5 374 ARG A N 1
ATOM 3084 C CA . ARG A 1 374 ? -24 -11.938 -11.492 1 94.5 374 ARG A CA 1
ATOM 3085 C C . ARG A 1 374 ? -22.875 -12.227 -12.484 1 94.5 374 ARG A C 1
ATOM 3087 O O . ARG A 1 374 ? -22.734 -11.523 -13.492 1 94.5 374 ARG A O 1
ATOM 3094 N N . ASP A 1 375 ? -22.094 -13.289 -12.164 1 91.69 375 ASP A N 1
ATOM 3095 C CA . ASP A 1 375 ? -20.984 -13.602 -13.047 1 91.69 375 ASP A CA 1
ATOM 3096 C C . ASP A 1 375 ? -21.422 -14.516 -14.188 1 91.69 375 ASP A C 1
ATOM 3098 O O . ASP A 1 375 ? -22.609 -14.812 -14.328 1 91.69 375 ASP A O 1
ATOM 3102 N N . SER A 1 376 ? -20.516 -14.859 -15.07 1 89.12 376 SER A N 1
ATOM 3103 C CA . SER A 1 376 ? -20.797 -15.633 -16.281 1 89.12 376 SER A CA 1
ATOM 3104 C C . SER A 1 376 ? -21.281 -17.031 -15.938 1 89.12 376 SER A C 1
ATOM 3106 O O . SER A 1 376 ? -21.828 -17.734 -16.797 1 89.12 376 SER A O 1
ATOM 3108 N N . LEU A 1 377 ? -21.078 -17.438 -14.68 1 86.12 377 LEU A N 1
ATOM 3109 C CA . LEU A 1 377 ? -21.531 -18.734 -14.219 1 86.12 377 LEU A CA 1
ATOM 3110 C C . LEU A 1 377 ? -22.875 -18.609 -13.492 1 86.12 377 LEU A C 1
ATOM 3112 O O . LEU A 1 377 ? -23.328 -19.562 -12.859 1 86.12 377 LEU A O 1
ATOM 3116 N N . SER A 1 378 ? -23.422 -17.469 -13.516 1 87.38 378 SER A N 1
ATOM 3117 C CA . SER A 1 378 ? -24.734 -17.156 -12.969 1 87.38 378 SER A CA 1
ATOM 3118 C C . SER A 1 378 ? -24.719 -17.188 -11.445 1 87.38 378 SER A C 1
ATOM 3120 O O . SER A 1 378 ? -25.719 -17.531 -10.82 1 87.38 378 SER A O 1
ATOM 3122 N N . ARG A 1 379 ? -23.656 -17.016 -10.93 1 91.19 379 ARG A N 1
ATOM 3123 C CA . ARG A 1 379 ? -23.547 -16.859 -9.484 1 91.19 379 ARG A CA 1
ATOM 3124 C C . ARG A 1 379 ? -23.641 -15.391 -9.086 1 91.19 379 ARG A C 1
ATOM 3126 O O . ARG A 1 379 ? -23.125 -14.516 -9.797 1 91.19 379 ARG A O 1
ATOM 3133 N N . TRP A 1 380 ? -24.203 -15.141 -7.973 1 91.81 380 TRP A N 1
ATOM 3134 C CA . TRP A 1 380 ? -24.344 -13.781 -7.473 1 91.81 380 TRP A CA 1
ATOM 3135 C C . TRP A 1 380 ? -23.297 -13.477 -6.41 1 91.81 380 TRP A C 1
ATOM 3137 O O . TRP A 1 380 ? -23.031 -14.305 -5.531 1 91.81 380 TRP A O 1
ATOM 3147 N N . TRP A 1 381 ? -22.688 -12.367 -6.547 1 93.62 381 TRP A N 1
ATOM 3148 C CA . TRP A 1 381 ? -21.672 -11.914 -5.602 1 93.62 381 TRP A CA 1
ATOM 3149 C C . TRP A 1 381 ? -22.016 -10.531 -5.066 1 93.62 381 TRP A C 1
ATOM 3151 O O . TRP A 1 381 ? -22.25 -9.602 -5.844 1 93.62 381 TRP A O 1
ATOM 3161 N N . GLN A 1 382 ? -22.078 -10.367 -3.732 1 93.56 382 GLN A N 1
ATOM 3162 C CA . GLN A 1 382 ? -22.156 -9.031 -3.148 1 93.56 382 GLN A CA 1
ATOM 3163 C C . GLN A 1 382 ? -20.812 -8.305 -3.26 1 93.56 382 GLN A C 1
ATOM 3165 O O . GLN A 1 382 ? -19.766 -8.859 -2.902 1 93.56 382 GLN A O 1
ATOM 3170 N N . LEU A 1 383 ? -20.766 -7.121 -3.746 1 94.5 383 LEU A N 1
ATOM 3171 C CA . LEU A 1 383 ? -19.5 -6.461 -4.043 1 94.5 383 LEU A CA 1
ATOM 3172 C C . LEU A 1 383 ? -19.5 -5.031 -3.518 1 94.5 383 LEU A C 1
ATOM 3174 O O . LEU A 1 383 ? -19.234 -4.797 -2.336 1 94.5 383 LEU A O 1
ATOM 3178 N N . SER A 1 384 ? -20.125 -4.004 -4.164 1 96.31 384 SER A N 1
ATOM 3179 C CA . SER A 1 384 ? -20.062 -2.576 -3.867 1 96.31 384 SER A CA 1
ATOM 3180 C C . SER A 1 384 ? -21.016 -2.205 -2.732 1 96.31 384 SER A C 1
ATOM 3182 O O . SER A 1 384 ? -22.031 -2.871 -2.523 1 96.31 384 SER A O 1
ATOM 3184 N N . THR A 1 385 ? -20.656 -1.195 -2.002 1 97 385 THR A N 1
ATOM 3185 C CA . THR A 1 385 ? -21.5 -0.765 -0.895 1 97 385 THR A CA 1
ATOM 3186 C C . THR A 1 385 ? -21.469 0.752 -0.742 1 97 385 THR A C 1
ATOM 3188 O O . THR A 1 385 ? -20.469 1.393 -1.091 1 97 385 THR A O 1
ATOM 3191 N N . ILE A 1 386 ? -22.562 1.317 -0.368 1 98.25 386 ILE A N 1
ATOM 3192 C CA . ILE A 1 386 ? -22.734 2.703 0.057 1 98.25 386 ILE A CA 1
ATOM 3193 C C . ILE A 1 386 ? -23.453 2.742 1.401 1 98.25 386 ILE A C 1
ATOM 3195 O O . ILE A 1 386 ? -24.562 2.213 1.534 1 98.25 386 ILE A O 1
ATOM 3199 N N . GLN A 1 387 ? -22.844 3.328 2.396 1 97.56 387 GLN A N 1
ATOM 3200 C CA . GLN A 1 387 ? -23.406 3.355 3.74 1 97.56 387 GLN A CA 1
ATOM 3201 C C . GLN A 1 387 ? -23.531 4.785 4.258 1 97.56 387 GLN A C 1
ATOM 3203 O O . GLN A 1 387 ? -22.625 5.602 4.059 1 97.56 387 GLN A O 1
ATOM 3208 N N . VAL A 1 388 ? -24.625 5.113 4.848 1 97.69 388 VAL A N 1
ATOM 3209 C CA . VAL A 1 388 ? -24.812 6.414 5.48 1 97.69 388 VAL A CA 1
ATOM 3210 C C . VAL A 1 388 ? -24.672 6.273 6.996 1 97.69 388 VAL A C 1
ATOM 3212 O O . VAL A 1 388 ? -25.375 5.473 7.617 1 97.69 388 VAL A O 1
ATOM 3215 N N . ASP A 1 389 ? -23.781 7.074 7.578 1 97.06 389 ASP A N 1
ATOM 3216 C CA . ASP A 1 389 ? -23.375 6.887 8.969 1 97.06 389 ASP A CA 1
ATOM 3217 C C . ASP A 1 389 ? -23.484 8.195 9.75 1 97.06 389 ASP A C 1
ATOM 3219 O O . ASP A 1 389 ? -22.688 9.109 9.562 1 97.06 389 ASP A O 1
ATOM 3223 N N . PHE A 1 390 ? -24.453 8.258 10.688 1 95.69 390 PHE A N 1
ATOM 3224 C CA . PHE A 1 390 ? -24.609 9.383 11.609 1 95.69 390 PHE A CA 1
ATOM 3225 C C . PHE A 1 390 ? -23.922 9.094 12.938 1 95.69 390 PHE A C 1
ATOM 3227 O O . PHE A 1 390 ? -23.719 10 13.742 1 95.69 390 PHE A O 1
ATOM 3234 N N . ASN A 1 391 ? -23.438 7.898 13.102 1 94.12 391 ASN A N 1
ATOM 3235 C CA . ASN A 1 391 ? -23.016 7.434 14.422 1 94.12 391 ASN A CA 1
ATOM 3236 C C . ASN A 1 391 ? -21.547 7.73 14.68 1 94.12 391 ASN A C 1
ATOM 3238 O O . ASN A 1 391 ? -21.188 8.289 15.719 1 94.12 391 ASN A O 1
ATOM 3242 N N . LEU A 1 392 ? -20.688 7.387 13.789 1 95.88 392 LEU A N 1
ATOM 3243 C CA . LEU A 1 392 ? -19.25 7.559 14.023 1 95.88 392 LEU A CA 1
ATOM 3244 C C . LEU A 1 392 ? -18.906 9.031 14.203 1 95.88 392 LEU A C 1
ATOM 3246 O O . LEU A 1 392 ? -18.078 9.383 15.047 1 95.88 392 LEU A O 1
ATOM 3250 N N . PRO A 1 393 ? -19.5 9.914 13.391 1 96.81 393 PRO A N 1
ATOM 3251 C CA . PRO A 1 393 ? -19.234 11.328 13.633 1 96.81 393 PRO A CA 1
ATOM 3252 C C . PRO A 1 393 ? -19.609 11.766 15.047 1 96.81 393 PRO A C 1
ATOM 3254 O O . PRO A 1 393 ? -18.922 12.602 15.641 1 96.81 393 PRO A O 1
ATOM 3257 N N . GLU A 1 394 ? -20.672 11.227 15.539 1 94.12 394 GLU A N 1
ATOM 3258 C CA . GLU A 1 394 ? -21.094 11.531 16.906 1 94.12 394 GLU A CA 1
ATOM 3259 C C . GLU A 1 394 ? -20.109 10.961 17.922 1 94.12 394 GLU A C 1
ATOM 3261 O O . GLU A 1 394 ? -19.75 11.633 18.891 1 94.12 394 GLU A O 1
ATOM 3266 N N . ARG A 1 395 ? -19.75 9.766 17.719 1 92.81 395 ARG A N 1
ATOM 3267 C CA . ARG A 1 395 ? -18.875 9.078 18.672 1 92.81 395 ARG A CA 1
ATOM 3268 C C . ARG A 1 395 ? -17.5 9.734 18.719 1 92.81 395 ARG A C 1
ATOM 3270 O O . ARG A 1 395 ? -16.875 9.805 19.797 1 92.81 395 ARG A O 1
ATOM 3277 N N . PHE A 1 396 ? -17.047 10.211 17.562 1 94.38 396 PHE A N 1
ATOM 3278 C CA . PHE A 1 396 ? -15.742 10.859 17.5 1 94.38 396 PHE A CA 1
ATOM 3279 C C . PHE A 1 396 ? -15.875 12.367 17.719 1 94.38 396 PHE A C 1
ATOM 3281 O O . PHE A 1 396 ? -14.883 13.094 17.656 1 94.38 396 PHE A O 1
ATOM 3288 N N . LYS A 1 397 ? -17.094 12.836 17.859 1 92.19 397 LYS A N 1
ATOM 3289 C CA . LYS A 1 397 ? -17.406 14.242 18.109 1 92.19 397 LYS A CA 1
ATOM 3290 C C . LYS A 1 397 ? -16.844 15.133 17.016 1 92.19 397 LYS A C 1
ATOM 3292 O O . LYS A 1 397 ? -16.172 16.125 17.297 1 92.19 397 LYS A O 1
ATOM 3297 N N . LEU A 1 398 ? -17.078 14.727 15.828 1 95.06 398 LEU A N 1
ATOM 3298 C CA . LEU A 1 398 ? -16.641 15.539 14.695 1 95.06 398 LEU A CA 1
ATOM 3299 C C . LEU A 1 398 ? -17.422 16.844 14.609 1 95.06 398 LEU A C 1
ATOM 3301 O O . LEU A 1 398 ? -18.594 16.891 14.984 1 95.06 398 LEU A O 1
ATOM 3305 N N . GLU A 1 399 ? -16.734 17.875 14.133 1 94.12 399 GLU A N 1
ATOM 3306 C CA . GLU A 1 399 ? -17.406 19.156 14 1 94.12 399 GLU A CA 1
ATOM 3307 C C . GLU A 1 399 ? -16.906 19.906 12.766 1 94.12 399 GLU A C 1
ATOM 3309 O O . GLU A 1 399 ? -15.828 19.609 12.242 1 94.12 399 GLU A O 1
ATOM 3314 N N . TYR A 1 400 ? -17.781 20.766 12.273 1 95.62 400 TYR A N 1
ATOM 3315 C CA . TYR A 1 400 ? -17.422 21.844 11.352 1 95.62 400 TYR A CA 1
ATOM 3316 C C . TYR A 1 400 ? -18.078 23.141 11.766 1 95.62 400 TYR A C 1
ATOM 3318 O O . TYR A 1 400 ? -19.125 23.141 12.438 1 95.62 400 TYR A O 1
ATOM 3326 N N . VAL A 1 401 ? -17.453 24.203 11.414 1 94.31 401 VAL A N 1
ATOM 3327 C CA . VAL A 1 401 ? -18.016 25.516 11.695 1 94.31 401 VAL A CA 1
ATOM 3328 C C . VAL A 1 401 ? -18.984 25.922 10.586 1 94.31 401 VAL A C 1
ATOM 3330 O O . VAL A 1 401 ? -18.609 25.969 9.414 1 94.31 401 VAL A O 1
ATOM 3333 N N . ASP A 1 402 ? -20.156 26.234 10.977 1 95 402 ASP A N 1
ATOM 3334 C CA . ASP A 1 402 ? -21.188 26.578 10.008 1 95 402 ASP A CA 1
ATOM 3335 C C . ASP A 1 402 ? -21.156 28.078 9.672 1 95 402 ASP A C 1
ATOM 3337 O O . ASP A 1 402 ? -20.281 28.797 10.156 1 95 402 ASP A O 1
ATOM 3341 N N . LYS A 1 403 ? -22.031 28.516 8.844 1 92.06 403 LYS A N 1
ATOM 3342 C CA . LYS A 1 403 ? -22.094 29.891 8.344 1 92.06 403 LYS A CA 1
ATOM 3343 C C . LYS A 1 403 ? -22.25 30.891 9.477 1 92.06 403 LYS A C 1
ATOM 3345 O O . LYS A 1 403 ? -21.688 31.984 9.43 1 92.06 403 LYS A O 1
ATOM 3350 N N . ASP A 1 404 ? -22.938 30.531 10.484 1 93.19 404 ASP A N 1
ATOM 3351 C CA . ASP A 1 404 ? -23.234 31.422 11.594 1 93.19 404 ASP A CA 1
ATOM 3352 C C . ASP A 1 404 ? -22.188 31.312 12.695 1 93.19 404 ASP A C 1
ATOM 3354 O O . ASP A 1 404 ? -22.344 31.891 13.773 1 93.19 404 ASP A O 1
ATOM 3358 N N . GLY A 1 405 ? -21.219 30.484 12.438 1 90.81 405 GLY A N 1
ATOM 3359 C CA . GLY A 1 405 ? -20.172 30.328 13.422 1 90.81 405 GLY A CA 1
ATOM 3360 C C . GLY A 1 405 ? -20.422 29.188 14.398 1 90.81 405 GLY A C 1
ATOM 3361 O O . GLY A 1 405 ? -19.531 28.812 15.164 1 90.81 405 GLY A O 1
ATOM 3362 N N . SER A 1 406 ? -21.594 28.688 14.281 1 93.56 406 SER A N 1
ATOM 3363 C CA . SER A 1 406 ? -21.922 27.578 15.172 1 93.56 406 SER A CA 1
ATOM 3364 C C . SER A 1 406 ? -21.203 26.297 14.742 1 93.56 406 SER A C 1
ATOM 3366 O O . SER A 1 406 ? -20.859 26.141 13.57 1 93.56 406 SER A O 1
ATOM 3368 N N . LYS A 1 407 ? -21.031 25.422 15.719 1 92.25 407 LYS A N 1
ATOM 3369 C CA . LYS A 1 407 ? -20.422 24.109 15.445 1 92.25 407 LYS A CA 1
ATOM 3370 C C . LYS A 1 407 ? -21.5 23.062 15.203 1 92.25 407 LYS A C 1
ATOM 3372 O O . LYS A 1 407 ? -22.469 22.969 15.953 1 92.25 407 LYS A O 1
ATOM 3377 N N . LYS A 1 408 ? -21.297 22.328 14.133 1 95.94 408 LYS A N 1
ATOM 3378 C CA . LYS A 1 408 ? -22.234 21.266 13.781 1 95.94 408 LYS A CA 1
ATOM 3379 C C . LYS A 1 408 ? -21.516 19.953 13.492 1 95.94 408 LYS A C 1
ATOM 3381 O O . LYS A 1 408 ? -20.297 19.938 13.312 1 95.94 408 LYS A O 1
ATOM 3386 N N . ARG A 1 409 ? -22.312 18.906 13.562 1 96.38 409 ARG A N 1
ATOM 3387 C CA . ARG A 1 409 ? -21.781 17.578 13.305 1 96.38 409 ARG A CA 1
ATOM 3388 C C . ARG A 1 409 ? -21.953 17.188 11.844 1 96.38 409 ARG A C 1
ATOM 3390 O O . ARG A 1 409 ? -23.047 17.312 11.289 1 96.38 409 ARG A O 1
ATOM 3397 N N . PRO A 1 410 ? -20.891 16.781 11.18 1 98 410 PRO A N 1
ATOM 3398 C CA . PRO A 1 410 ? -21.062 16.266 9.82 1 98 410 PRO A CA 1
ATOM 3399 C C . PRO A 1 410 ? -21.641 14.844 9.805 1 98 410 PRO A C 1
ATOM 3401 O O . PRO A 1 410 ? -21.766 14.211 10.859 1 98 410 PRO A O 1
ATOM 3404 N N . VAL A 1 411 ? -22.109 14.445 8.672 1 97.69 411 VAL A N 1
ATOM 3405 C CA . VAL A 1 411 ? -22.5 13.062 8.406 1 97.69 411 VAL A CA 1
ATOM 3406 C C . VAL A 1 411 ? -21.453 12.383 7.535 1 97.69 411 VAL A C 1
ATOM 3408 O O . VAL A 1 411 ? -20.75 13.039 6.773 1 97.69 411 VAL A O 1
ATOM 3411 N N . MET A 1 412 ? -21.328 11.102 7.707 1 98.31 412 MET A N 1
ATOM 3412 C CA . MET A 1 412 ? -20.328 10.359 6.949 1 98.31 412 MET A CA 1
ATOM 3413 C C . MET A 1 412 ? -20.984 9.375 5.988 1 98.31 412 MET A C 1
ATOM 3415 O O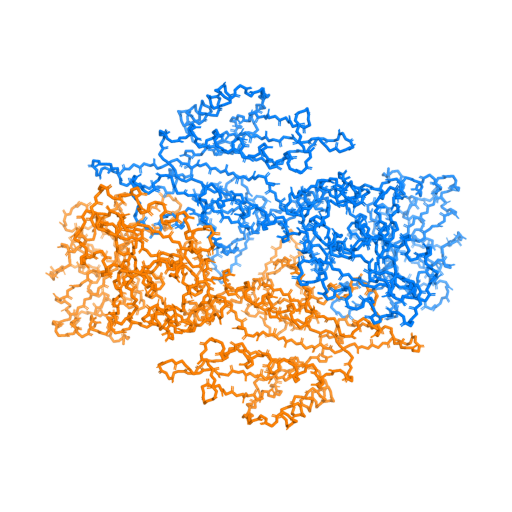 . MET A 1 412 ? -21.969 8.727 6.34 1 98.31 412 MET A O 1
ATOM 3419 N N . VAL A 1 413 ? -20.5 9.266 4.809 1 98.56 413 VAL A N 1
ATOM 3420 C CA . VAL A 1 413 ? -20.875 8.219 3.857 1 98.56 413 VAL A CA 1
ATOM 3421 C C . VAL A 1 413 ? -19.656 7.328 3.588 1 98.56 413 VAL A C 1
ATOM 3423 O O . VAL A 1 413 ? -18.562 7.824 3.291 1 98.56 413 VAL A O 1
ATOM 3426 N N . HIS A 1 414 ? -19.797 6.051 3.818 1 98.56 414 HIS A N 1
ATOM 3427 C CA . HIS A 1 414 ? -18.797 5.047 3.484 1 98.56 414 HIS A CA 1
ATOM 3428 C C . HIS A 1 414 ? -19.078 4.418 2.125 1 98.56 414 HIS A C 1
ATOM 3430 O O . HIS A 1 414 ? -20.234 4.117 1.8 1 98.56 414 HIS A O 1
ATOM 3436 N N . ARG A 1 415 ? -18.047 4.242 1.341 1 98.5 415 ARG A N 1
ATOM 3437 C CA . ARG A 1 415 ? -18.281 3.592 0.057 1 98.5 415 ARG A CA 1
ATOM 3438 C C . ARG A 1 415 ? -17.078 2.746 -0.359 1 98.5 415 ARG A C 1
ATOM 3440 O O . ARG A 1 415 ? -15.938 3.1 -0.072 1 98.5 415 ARG A O 1
ATOM 3447 N N . ALA A 1 416 ? -17.328 1.638 -0.963 1 98.19 416 ALA A N 1
ATOM 3448 C CA . ALA A 1 416 ? -16.391 0.823 -1.736 1 98.19 416 ALA A CA 1
ATOM 3449 C C . ALA A 1 416 ? -17.031 0.36 -3.047 1 98.19 416 ALA A C 1
ATOM 3451 O O . ALA A 1 416 ? -18.141 -0.18 -3.051 1 98.19 416 ALA A O 1
ATOM 3452 N N . ILE A 1 417 ? -16.406 0.576 -4.133 1 97.94 417 ILE A N 1
ATOM 3453 C CA . ILE A 1 417 ? -16.969 0.214 -5.426 1 97.94 417 ILE A CA 1
ATOM 3454 C C . ILE A 1 417 ? -16.547 -1.208 -5.793 1 97.94 417 ILE A C 1
ATOM 3456 O O . ILE A 1 417 ? -17.391 -2.053 -6.094 1 97.94 417 ILE A O 1
ATOM 3460 N N . TYR A 1 418 ? -15.219 -1.529 -5.691 1 97.56 418 TYR A N 1
ATOM 3461 C CA . TYR A 1 418 ? -14.742 -2.895 -5.895 1 97.56 418 TYR A CA 1
ATOM 3462 C C . TYR A 1 418 ? -15.039 -3.764 -4.68 1 97.56 418 TYR A C 1
ATOM 3464 O O . TYR A 1 418 ? -15.039 -4.992 -4.773 1 97.56 418 TYR A O 1
ATOM 3472 N N . GLY A 1 419 ? -15.352 -3.104 -3.547 1 96.31 419 GLY A N 1
ATOM 3473 C CA . GLY A 1 419 ? -15.281 -3.824 -2.285 1 96.31 419 GLY A CA 1
ATOM 3474 C C . GLY A 1 419 ? -13.867 -4.074 -1.815 1 96.31 419 GLY A C 1
ATOM 3475 O O . GLY A 1 419 ? -13.328 -3.316 -1.003 1 96.31 419 GLY A O 1
ATOM 3476 N N . SER A 1 420 ? -13.219 -5.008 -2.367 1 97.38 420 SER A N 1
ATOM 3477 C CA . SER A 1 420 ? -11.789 -5.238 -2.221 1 97.38 420 SER A CA 1
ATOM 3478 C C . SER A 1 420 ? -11.148 -5.617 -3.555 1 97.38 420 SER A C 1
ATOM 3480 O O . SER A 1 420 ? -11.797 -6.238 -4.402 1 97.38 420 SER A O 1
ATOM 3482 N N . ILE A 1 421 ? -9.914 -5.234 -3.725 1 98.31 421 ILE A N 1
ATOM 3483 C CA . ILE A 1 421 ? -9.164 -5.559 -4.93 1 98.31 421 ILE A CA 1
ATOM 3484 C C . ILE A 1 421 ? -9.047 -7.074 -5.074 1 98.31 421 ILE A C 1
ATOM 3486 O O . ILE A 1 421 ? -9.203 -7.613 -6.172 1 98.31 421 ILE A O 1
ATOM 3490 N N . ASP A 1 422 ? -8.852 -7.781 -4 1 98.19 422 ASP A N 1
ATOM 3491 C CA . ASP A 1 422 ? -8.633 -9.227 -3.969 1 98.19 422 ASP A CA 1
ATOM 3492 C C . ASP A 1 422 ? -9.883 -9.977 -4.422 1 98.19 422 ASP A C 1
ATOM 3494 O O . ASP A 1 422 ? -9.828 -10.781 -5.352 1 98.19 422 ASP A O 1
ATOM 3498 N N . ARG A 1 423 ? -10.992 -9.664 -3.781 1 97.5 423 ARG A N 1
ATOM 3499 C CA . ARG A 1 423 ? -12.242 -10.344 -4.102 1 97.5 423 ARG A CA 1
ATOM 3500 C C . ARG A 1 423 ? -12.664 -10.055 -5.535 1 97.5 423 ARG A C 1
ATOM 3502 O O . ARG A 1 423 ? -13.094 -10.961 -6.254 1 97.5 423 ARG A O 1
ATOM 3509 N N . PHE A 1 424 ? -12.609 -8.812 -5.969 1 98.5 424 PHE A N 1
ATOM 3510 C CA . PHE A 1 424 ? -13.039 -8.453 -7.312 1 98.5 424 PHE A CA 1
ATOM 3511 C C . PHE A 1 424 ? -12.156 -9.117 -8.359 1 98.5 424 PHE A C 1
ATOM 3513 O O . PHE A 1 424 ? -12.633 -9.516 -9.422 1 98.5 424 PHE A O 1
ATOM 3520 N N . MET A 1 425 ? -10.828 -9.203 -8.117 1 98.5 425 MET A N 1
ATOM 3521 C CA . MET A 1 425 ? -9.93 -9.922 -9.016 1 98.5 425 MET A CA 1
ATOM 3522 C C . MET A 1 425 ? -10.375 -11.375 -9.18 1 98.5 425 MET A C 1
ATOM 3524 O O . MET A 1 425 ? -10.375 -11.906 -10.289 1 98.5 425 MET A O 1
ATOM 3528 N N . ALA A 1 426 ? -10.672 -12.008 -8.039 1 98.19 426 ALA A N 1
ATOM 3529 C CA . ALA A 1 426 ? -11.148 -13.391 -8.086 1 98.19 426 ALA A CA 1
ATOM 3530 C C . ALA A 1 426 ? -12.391 -13.516 -8.961 1 98.19 426 ALA A C 1
ATOM 3532 O O . ALA A 1 426 ? -12.484 -14.414 -9.797 1 98.19 426 ALA A O 1
ATOM 3533 N N . ILE A 1 427 ? -13.32 -12.617 -8.758 1 97.62 427 ILE A N 1
ATOM 3534 C CA . ILE A 1 427 ? -14.57 -12.633 -9.516 1 97.62 427 ILE A CA 1
ATOM 3535 C C . ILE A 1 427 ? -14.273 -12.438 -11 1 97.62 427 ILE A C 1
ATOM 3537 O O . ILE A 1 427 ? -14.828 -13.148 -11.844 1 97.62 427 ILE A O 1
ATOM 3541 N N . LEU A 1 428 ? -13.43 -11.539 -11.344 1 98.12 428 LEU A N 1
ATOM 3542 C CA . LEU A 1 428 ? -13.094 -11.273 -12.734 1 98.12 428 LEU A CA 1
ATOM 3543 C C . LEU A 1 428 ? -12.414 -12.477 -13.375 1 98.12 428 LEU A C 1
ATOM 3545 O O . LEU A 1 428 ? -12.695 -12.82 -14.523 1 98.12 428 LEU A O 1
ATOM 3549 N N . LEU A 1 429 ? -11.445 -13.055 -12.641 1 97.88 429 LEU A N 1
ATOM 3550 C CA . LEU A 1 429 ? -10.758 -14.234 -13.156 1 97.88 429 LEU A CA 1
ATOM 3551 C C . LEU A 1 429 ? -11.75 -15.344 -13.492 1 97.88 429 LEU A C 1
ATOM 3553 O O . LEU A 1 429 ? -11.633 -15.992 -14.531 1 97.88 429 LEU A O 1
ATOM 3557 N N . GLU A 1 430 ? -12.695 -15.547 -12.609 1 96.62 430 GLU A N 1
ATOM 3558 C CA . GLU A 1 430 ? -13.688 -16.594 -12.844 1 96.62 430 GLU A CA 1
ATOM 3559 C C . GLU A 1 430 ? -14.672 -16.188 -13.938 1 96.62 430 GLU A C 1
ATOM 3561 O O . GLU A 1 430 ? -15.016 -17 -14.797 1 96.62 430 GLU A O 1
ATOM 3566 N N . HIS A 1 431 ? -15.102 -14.938 -13.898 1 96.12 431 HIS A N 1
ATOM 3567 C CA . HIS A 1 431 ? -16.047 -14.406 -14.883 1 96.12 431 HIS A CA 1
ATOM 3568 C C . HIS A 1 431 ? -15.492 -14.539 -16.297 1 96.12 431 HIS A C 1
ATOM 3570 O O . HIS A 1 431 ? -16.234 -14.891 -17.219 1 96.12 431 HIS A O 1
ATOM 3576 N N . PHE A 1 432 ? -14.219 -14.289 -16.469 1 96.12 432 PHE A N 1
ATOM 3577 C CA . PHE A 1 432 ? -13.602 -14.297 -17.781 1 96.12 432 PHE A CA 1
ATOM 3578 C C . PHE A 1 432 ? -12.844 -15.602 -18.016 1 96.12 432 PHE A C 1
ATOM 3580 O O . PHE A 1 432 ? -12.188 -15.766 -19.047 1 96.12 432 PHE A O 1
ATOM 3587 N N . ARG A 1 433 ? -12.805 -16.484 -17.062 1 94.44 433 ARG A N 1
ATOM 3588 C CA . ARG A 1 433 ? -12.141 -17.781 -17.156 1 94.44 433 ARG A CA 1
ATOM 3589 C C . ARG A 1 433 ? -10.648 -17.609 -17.438 1 94.44 433 ARG A C 1
ATOM 3591 O O . ARG A 1 433 ? -10.094 -18.281 -18.297 1 94.44 433 ARG A O 1
ATOM 3598 N N . GLY A 1 434 ? -10.133 -16.594 -16.844 1 95.31 434 GLY A N 1
ATOM 3599 C CA . GLY A 1 434 ? -8.703 -16.344 -16.969 1 95.31 434 GLY A CA 1
ATOM 3600 C C . GLY A 1 434 ? -8.336 -15.539 -18.188 1 95.31 434 GLY A C 1
ATOM 3601 O O . GLY A 1 434 ? -7.195 -15.086 -18.328 1 95.31 434 GLY A O 1
ATOM 3602 N N . LYS A 1 435 ? -9.258 -15.32 -19.078 1 96 435 LYS A N 1
ATOM 3603 C CA . LYS A 1 435 ? -9.039 -14.516 -20.266 1 96 435 LYS A CA 1
ATOM 3604 C C . LYS A 1 435 ? -9.516 -13.078 -20.062 1 96 435 LYS A C 1
ATOM 3606 O O . LYS A 1 435 ? -10.5 -12.656 -20.672 1 96 435 LYS A O 1
ATOM 3611 N N . LEU A 1 436 ? -8.727 -12.312 -19.391 1 97.75 436 LEU A N 1
ATOM 3612 C CA . LEU A 1 436 ? -9.078 -10.953 -18.984 1 97.75 436 LEU A CA 1
ATOM 3613 C C . LEU A 1 436 ? -9.062 -10 -20.172 1 97.75 436 LEU A C 1
ATOM 3615 O O . LEU A 1 436 ? -8.352 -10.242 -21.156 1 97.75 436 LEU A O 1
ATOM 3619 N N . PRO A 1 437 ? -9.875 -8.93 -20.078 1 97.94 437 PRO A N 1
ATOM 3620 C CA . PRO A 1 437 ? -9.75 -7.883 -21.094 1 97.94 437 PRO A CA 1
ATOM 3621 C C . PRO A 1 437 ? -8.312 -7.402 -21.281 1 97.94 437 PRO A C 1
ATOM 3623 O O . PRO A 1 437 ? -7.527 -7.418 -20.328 1 97.94 437 PRO A O 1
ATOM 3626 N N . THR A 1 438 ? -8 -6.898 -22.453 1 98.44 438 THR A N 1
ATOM 3627 C CA . THR A 1 438 ? -6.637 -6.551 -22.828 1 98.44 438 THR A CA 1
ATOM 3628 C C . THR A 1 438 ? -6.023 -5.578 -21.828 1 98.44 438 THR A C 1
ATOM 3630 O O . THR A 1 438 ? -4.871 -5.734 -21.422 1 98.44 438 THR A O 1
ATOM 3633 N N . TRP A 1 439 ? -6.758 -4.605 -21.375 1 98.25 439 TRP A N 1
ATOM 3634 C CA . TRP A 1 439 ? -6.195 -3.572 -20.516 1 98.25 439 TRP A CA 1
ATOM 3635 C C . TRP A 1 439 ? -5.832 -4.145 -19.141 1 98.25 439 TRP A C 1
ATOM 3637 O O . TRP A 1 439 ? -4.965 -3.605 -18.453 1 98.25 439 TRP A O 1
ATOM 3647 N N . LEU A 1 440 ? -6.402 -5.281 -18.734 1 98.19 440 LEU A N 1
ATOM 3648 C CA . LEU A 1 440 ? -6.16 -5.887 -17.422 1 98.19 440 LEU A CA 1
ATOM 3649 C C . LEU A 1 440 ? -5.141 -7.016 -17.531 1 98.19 440 LEU A C 1
ATOM 3651 O O . LEU A 1 440 ? -4.617 -7.484 -16.516 1 98.19 440 LEU A O 1
ATOM 3655 N N . SER A 1 441 ? -4.883 -7.484 -18.719 1 98.5 441 SER A N 1
ATOM 3656 C CA . SER A 1 441 ? -4.012 -8.641 -18.906 1 98.5 441 SER A CA 1
ATOM 3657 C C . SER A 1 441 ? -2.559 -8.289 -18.594 1 98.5 441 SER A C 1
ATOM 3659 O O . SER A 1 441 ? -2.051 -7.266 -19.062 1 98.5 441 SER A O 1
ATOM 3661 N N . PRO A 1 442 ? -1.866 -9.125 -17.859 1 98 442 PRO A N 1
ATOM 3662 C CA . PRO A 1 442 ? -0.467 -8.852 -17.531 1 98 442 PRO A CA 1
ATOM 3663 C C . PRO A 1 442 ? 0.426 -8.742 -18.766 1 98 442 PRO A C 1
ATOM 3665 O O . PRO A 1 442 ? 1.3 -7.875 -18.828 1 98 442 PRO A O 1
ATOM 3668 N N . ILE A 1 443 ? 0.209 -9.656 -19.688 1 98.06 443 ILE A N 1
ATOM 3669 C CA . ILE A 1 443 ? 0.822 -9.594 -21 1 98.06 443 ILE A CA 1
ATOM 3670 C C . ILE A 1 443 ? -0.251 -9.344 -22.062 1 98.06 443 ILE A C 1
ATOM 3672 O O . ILE A 1 443 ? -1.194 -10.125 -22.203 1 98.06 443 ILE A O 1
ATOM 3676 N N . GLN A 1 444 ? -0.054 -8.297 -22.719 1 98.56 444 GLN A N 1
ATOM 3677 C CA . GLN A 1 444 ? -1.088 -7.891 -23.656 1 98.56 444 GLN A CA 1
ATOM 3678 C C . GLN A 1 444 ? -0.786 -8.414 -25.062 1 98.56 444 GLN A C 1
ATOM 3680 O O . GLN A 1 444 ? -1.703 -8.719 -25.828 1 98.56 444 GLN A O 1
ATOM 3685 N N . VAL A 1 445 ? 0.514 -8.484 -25.359 1 98.5 445 VAL A N 1
ATOM 3686 C CA . VAL A 1 445 ? 0.965 -8.977 -26.656 1 98.5 445 VAL A CA 1
ATOM 3687 C C . VAL A 1 445 ? 2.164 -9.906 -26.469 1 98.5 445 VAL A C 1
ATOM 3689 O O . VAL A 1 445 ? 3.055 -9.625 -25.672 1 98.5 445 VAL A O 1
ATOM 3692 N N . ARG A 1 446 ? 2.164 -11.016 -27.125 1 98.12 446 ARG A N 1
ATOM 3693 C CA . ARG A 1 446 ? 3.334 -11.891 -27.203 1 98.12 446 ARG A CA 1
ATOM 3694 C C . ARG A 1 446 ? 3.82 -12.031 -28.641 1 98.12 446 ARG A C 1
ATOM 3696 O O . ARG A 1 446 ? 3.047 -12.398 -29.531 1 98.12 446 ARG A O 1
ATOM 3703 N N . VAL A 1 447 ? 5.086 -11.727 -28.859 1 97.38 447 VAL A N 1
ATOM 3704 C CA . VAL A 1 447 ? 5.691 -11.836 -30.188 1 97.38 447 VAL A CA 1
ATOM 3705 C C . VAL A 1 447 ? 6.258 -13.234 -30.375 1 97.38 447 VAL A C 1
ATOM 3707 O O . VAL A 1 447 ? 6.992 -13.742 -29.516 1 97.38 447 VAL A O 1
ATOM 3710 N N . LEU A 1 448 ? 5.914 -13.852 -31.484 1 96.38 448 LEU A N 1
ATOM 3711 C CA . LEU A 1 448 ? 6.367 -15.195 -31.828 1 96.38 448 LEU A CA 1
ATOM 3712 C C . LEU A 1 448 ? 7.133 -15.188 -33.156 1 96.38 448 LEU A C 1
ATOM 3714 O O . LEU A 1 448 ? 6.547 -15.359 -34.219 1 96.38 448 LEU A O 1
ATOM 3718 N N . PRO A 1 449 ? 8.43 -15.102 -33.062 1 94.62 449 PRO A N 1
ATOM 3719 C CA . PRO A 1 449 ? 9.227 -15.219 -34.312 1 94.62 449 PRO A CA 1
ATOM 3720 C C . PRO A 1 449 ? 9.242 -16.641 -34.844 1 94.62 449 PRO A C 1
ATOM 3722 O O . PRO A 1 449 ? 9.391 -17.609 -34.094 1 94.62 449 PRO A O 1
ATOM 3725 N N . ILE A 1 450 ? 9.164 -16.781 -36.094 1 90.75 450 ILE A N 1
ATOM 3726 C CA . ILE A 1 450 ? 9.117 -18.109 -36.719 1 90.75 450 ILE A CA 1
ATOM 3727 C C . ILE A 1 450 ? 10.508 -18.719 -36.719 1 90.75 450 ILE A C 1
ATOM 3729 O O . ILE A 1 450 ? 10.656 -19.938 -36.562 1 90.75 450 ILE A O 1
ATOM 3733 N N . THR A 1 451 ? 11.531 -17.828 -37 1 86.38 451 THR A N 1
ATOM 3734 C CA . THR A 1 451 ? 12.906 -18.312 -37 1 86.38 451 THR A CA 1
ATOM 3735 C C . THR A 1 451 ? 13.781 -17.422 -36.125 1 86.38 451 THR A C 1
ATOM 3737 O O . THR A 1 451 ? 13.422 -16.266 -35.844 1 86.38 451 THR A O 1
ATOM 3740 N N . ASP A 1 452 ? 14.898 -17.922 -35.719 1 83.25 452 ASP A N 1
ATOM 3741 C CA . ASP A 1 452 ? 15.836 -17.203 -34.875 1 83.25 452 ASP A CA 1
ATOM 3742 C C . ASP A 1 452 ? 16.438 -16 -35.594 1 83.25 452 ASP A C 1
ATOM 3744 O O . ASP A 1 452 ? 16.812 -15.016 -34.938 1 83.25 452 ASP A O 1
ATOM 3748 N N . GLU A 1 453 ? 16.422 -16.125 -36.875 1 80.81 453 GLU A N 1
ATOM 3749 C CA . GLU A 1 453 ? 17.047 -15.078 -37.688 1 80.81 453 GLU A CA 1
ATOM 3750 C C . GLU A 1 453 ? 16.266 -13.773 -37.594 1 80.81 453 GLU A C 1
ATOM 3752 O O . GLU A 1 453 ? 16.797 -12.703 -37.875 1 80.81 453 GLU A O 1
ATOM 3757 N N . ILE A 1 454 ? 15.125 -13.93 -37.125 1 86.94 454 ILE A N 1
ATOM 3758 C CA . ILE A 1 454 ? 14.258 -12.758 -37.156 1 86.94 454 ILE A CA 1
ATOM 3759 C C . ILE A 1 454 ? 14.047 -12.211 -35.75 1 86.94 454 ILE A C 1
ATOM 3761 O O . ILE A 1 454 ? 13.219 -11.328 -35.531 1 86.94 454 ILE A O 1
ATOM 3765 N N . GLU A 1 455 ? 14.797 -12.648 -34.844 1 87.44 455 GLU A N 1
ATOM 3766 C CA . GLU A 1 455 ? 14.68 -12.227 -33.469 1 87.44 455 GLU A CA 1
ATOM 3767 C C . GLU A 1 455 ? 14.922 -10.727 -33.312 1 87.44 455 GLU A C 1
ATOM 3769 O O . GLU A 1 455 ? 14.328 -10.07 -32.469 1 87.44 455 GLU A O 1
ATOM 3774 N N . ASP A 1 456 ? 15.703 -10.234 -34.156 1 90.06 456 ASP A N 1
ATOM 3775 C CA . ASP A 1 456 ? 15.992 -8.805 -34.125 1 90.06 456 ASP A CA 1
ATOM 3776 C C . ASP A 1 456 ? 14.742 -7.988 -34.469 1 90.06 456 ASP A C 1
ATOM 3778 O O . ASP A 1 456 ? 14.508 -6.934 -33.875 1 90.06 456 ASP A O 1
ATOM 3782 N N . TYR A 1 457 ? 14.07 -8.516 -35.469 1 91.62 457 TYR A N 1
ATOM 3783 C CA . TYR A 1 457 ? 12.812 -7.848 -35.812 1 91.62 457 TYR A CA 1
ATOM 3784 C C . TYR A 1 457 ? 11.82 -7.934 -34.656 1 91.62 457 TYR A C 1
ATOM 3786 O O . TYR A 1 457 ? 11.125 -6.965 -34.375 1 91.62 457 TYR A O 1
ATOM 3794 N N . GLY A 1 458 ? 11.75 -9.062 -34 1 93.5 458 GLY A N 1
ATOM 3795 C CA . GLY A 1 458 ? 10.922 -9.219 -32.844 1 93.5 458 GLY A CA 1
ATOM 3796 C C . GLY A 1 458 ? 11.25 -8.219 -31.734 1 93.5 458 GLY A C 1
ATOM 3797 O O . GLY A 1 458 ? 10.352 -7.641 -31.125 1 93.5 458 GLY A O 1
ATOM 3798 N N . ASN A 1 459 ? 12.484 -7.996 -31.547 1 93.75 459 ASN A N 1
ATOM 3799 C CA . ASN A 1 459 ? 12.953 -7.047 -30.531 1 93.75 459 ASN A CA 1
ATOM 3800 C C . ASN A 1 459 ? 12.555 -5.617 -30.891 1 93.75 459 ASN A C 1
ATOM 3802 O O . ASN A 1 459 ? 12.203 -4.832 -30 1 93.75 459 ASN A O 1
ATOM 3806 N N . SER A 1 460 ? 12.688 -5.355 -32.125 1 93.88 460 SER A N 1
ATOM 3807 C CA . SER A 1 460 ? 12.289 -4.027 -32.562 1 93.88 460 SER A CA 1
ATOM 3808 C C . SER A 1 460 ? 10.797 -3.793 -32.344 1 93.88 460 SER A C 1
ATOM 3810 O O . SER A 1 460 ? 10.383 -2.695 -31.984 1 93.88 460 SER A O 1
ATOM 3812 N N . LEU A 1 461 ? 10.031 -4.789 -32.625 1 94.94 461 LEU A N 1
ATOM 3813 C CA . LEU A 1 461 ? 8.594 -4.715 -32.406 1 94.94 461 LEU A CA 1
ATOM 3814 C C . LEU A 1 461 ? 8.281 -4.52 -30.922 1 94.94 461 LEU A C 1
ATOM 3816 O O . LEU A 1 461 ? 7.422 -3.711 -30.562 1 94.94 461 LEU A O 1
ATOM 3820 N N . MET A 1 462 ? 8.945 -5.262 -30.094 1 95.81 462 MET A N 1
ATOM 3821 C CA . MET A 1 462 ? 8.758 -5.129 -28.641 1 95.81 462 MET A CA 1
ATOM 3822 C C . MET A 1 462 ? 9.055 -3.703 -28.188 1 95.81 462 MET A C 1
ATOM 3824 O O . MET A 1 462 ? 8.32 -3.143 -27.375 1 95.81 462 MET A O 1
ATOM 3828 N N . ALA A 1 463 ? 10.102 -3.145 -28.703 1 94.81 463 ALA A N 1
ATOM 3829 C CA . ALA A 1 463 ? 10.477 -1.78 -28.344 1 94.81 463 ALA A CA 1
ATOM 3830 C C . ALA A 1 463 ? 9.383 -0.788 -28.734 1 94.81 463 ALA A C 1
ATOM 3832 O O . ALA A 1 463 ? 9.047 0.11 -27.953 1 94.81 463 ALA A O 1
ATOM 3833 N N . LYS A 1 464 ? 8.883 -0.988 -29.891 1 94.94 464 LYS A N 1
ATOM 3834 C CA . LYS A 1 464 ? 7.828 -0.113 -30.375 1 94.94 464 LYS A CA 1
ATOM 3835 C C . LYS A 1 464 ? 6.578 -0.22 -29.516 1 94.94 464 LYS A C 1
ATOM 3837 O O . LYS A 1 464 ? 5.949 0.792 -29.188 1 94.94 464 LYS A O 1
ATOM 3842 N N . LEU A 1 465 ? 6.211 -1.422 -29.203 1 97.38 465 LEU A N 1
ATOM 3843 C CA . LEU A 1 465 ? 5.039 -1.646 -28.375 1 97.38 465 LEU A CA 1
ATOM 3844 C C . LEU A 1 465 ? 5.25 -1.063 -26.969 1 97.38 465 LEU A C 1
ATOM 3846 O O . LEU A 1 465 ? 4.352 -0.423 -26.422 1 97.38 465 LEU A O 1
ATOM 3850 N N . ARG A 1 466 ? 6.449 -1.22 -26.406 1 95.38 466 ARG A N 1
ATOM 3851 C CA . ARG A 1 466 ? 6.766 -0.705 -25.078 1 95.38 466 ARG A CA 1
ATOM 3852 C C . ARG A 1 466 ? 6.742 0.82 -25.062 1 95.38 466 ARG A C 1
ATOM 3854 O O . ARG A 1 466 ? 6.355 1.429 -24.062 1 95.38 466 ARG A O 1
ATOM 3861 N N . GLU A 1 467 ? 7.152 1.394 -26.125 1 94.25 467 GLU A N 1
ATOM 3862 C CA . GLU A 1 467 ? 7.113 2.848 -26.25 1 94.25 467 GLU A CA 1
ATOM 3863 C C . GLU A 1 467 ? 5.684 3.373 -26.141 1 94.25 467 GLU A C 1
ATOM 3865 O O . GLU A 1 467 ? 5.465 4.508 -25.703 1 94.25 467 GLU A O 1
ATOM 3870 N N . ASN A 1 468 ? 4.812 2.539 -26.516 1 95.75 468 ASN A N 1
ATOM 3871 C CA . ASN A 1 468 ? 3.402 2.91 -26.438 1 95.75 468 ASN A CA 1
ATOM 3872 C C . ASN A 1 468 ? 2.738 2.346 -25.188 1 95.75 468 ASN A C 1
ATOM 3874 O O . ASN A 1 468 ? 1.512 2.262 -25.109 1 95.75 468 ASN A O 1
ATOM 3878 N N . LYS A 1 469 ? 3.506 1.887 -24.234 1 94.56 469 LYS A N 1
ATOM 3879 C CA . LYS A 1 469 ? 3.09 1.444 -22.906 1 94.56 469 LYS A CA 1
ATOM 3880 C C . LYS A 1 469 ? 2.254 0.171 -22.984 1 94.56 469 LYS A C 1
ATOM 3882 O O . LYS A 1 469 ? 1.298 0 -22.219 1 94.56 469 LYS A O 1
ATOM 3887 N N . ILE A 1 470 ? 2.584 -0.648 -24.016 1 98.06 470 ILE A N 1
ATOM 3888 C CA . ILE A 1 470 ? 1.946 -1.953 -24.141 1 98.06 470 ILE A CA 1
ATOM 3889 C C . ILE A 1 470 ? 2.82 -3.023 -23.5 1 98.06 470 ILE A C 1
ATOM 3891 O O . ILE A 1 470 ? 4.027 -3.086 -23.75 1 98.06 470 ILE A O 1
ATOM 3895 N N . ARG A 1 471 ? 2.217 -3.803 -22.609 1 98 471 ARG A N 1
ATOM 3896 C CA . ARG A 1 471 ? 2.949 -4.891 -21.969 1 98 471 ARG A CA 1
ATOM 3897 C C . ARG A 1 471 ? 3.158 -6.055 -22.938 1 98 471 ARG A C 1
ATOM 3899 O O . ARG A 1 471 ? 2.197 -6.703 -23.344 1 98 471 ARG A O 1
ATOM 3906 N N . VAL A 1 472 ? 4.441 -6.289 -23.297 1 97.81 472 VAL A N 1
ATOM 3907 C CA . VAL A 1 472 ? 4.758 -7.223 -24.375 1 97.81 472 VAL A CA 1
ATOM 3908 C C . VAL A 1 472 ? 5.906 -8.133 -23.953 1 97.81 472 VAL A C 1
ATOM 3910 O O . VAL A 1 472 ? 6.777 -7.723 -23.172 1 97.81 472 VAL A O 1
ATOM 3913 N N . ASP A 1 473 ? 5.801 -9.359 -24.328 1 96.19 473 ASP A N 1
ATOM 3914 C CA . ASP A 1 473 ? 6.945 -10.266 -24.219 1 96.19 473 ASP A CA 1
ATOM 3915 C C . ASP A 1 473 ? 7.145 -11.055 -25.516 1 96.19 473 ASP A C 1
ATOM 3917 O O . ASP A 1 473 ? 6.461 -10.805 -26.516 1 96.19 473 ASP A O 1
ATOM 3921 N N . MET A 1 474 ? 8.25 -11.812 -25.594 1 95.31 474 MET A N 1
ATOM 3922 C CA . MET A 1 474 ? 8.578 -12.609 -26.766 1 95.31 474 MET A CA 1
ATOM 3923 C C . MET A 1 474 ? 8.883 -14.055 -26.391 1 95.31 474 MET A C 1
ATOM 3925 O O . MET A 1 474 ? 9.508 -14.312 -25.359 1 95.31 474 MET A O 1
ATOM 3929 N N . ASP A 1 475 ? 8.336 -14.961 -27.141 1 94.25 475 ASP A N 1
ATOM 3930 C CA . ASP A 1 475 ? 8.648 -16.391 -27 1 94.25 475 ASP A CA 1
ATOM 3931 C C . ASP A 1 475 ? 9.438 -16.891 -28.203 1 94.25 475 ASP A C 1
ATOM 3933 O O . ASP A 1 475 ? 8.859 -17.188 -29.25 1 94.25 475 ASP A O 1
ATOM 3937 N N . SER A 1 476 ? 10.711 -17 -27.969 1 87.75 476 SER A N 1
ATOM 3938 C CA . SER A 1 476 ? 11.602 -17.5 -29.031 1 87.75 476 SER A CA 1
ATOM 3939 C C . SER A 1 476 ? 12.047 -18.922 -28.75 1 87.75 476 SER A C 1
ATOM 3941 O O . SER A 1 476 ? 13.148 -19.328 -29.125 1 87.75 476 SER A O 1
ATOM 3943 N N . GLY A 1 477 ? 11.242 -19.688 -28.125 1 83.12 477 GLY A N 1
ATOM 3944 C CA . GLY A 1 477 ? 11.602 -21.031 -27.734 1 83.12 477 GLY A CA 1
ATOM 3945 C C . GLY A 1 477 ? 11.789 -21.969 -28.922 1 83.12 477 GLY A C 1
ATOM 3946 O O . GLY A 1 477 ? 11.5 -21.594 -30.062 1 83.12 477 GLY A O 1
ATOM 3947 N N . GLU A 1 478 ? 12.234 -23.188 -28.625 1 84.94 478 GLU A N 1
ATOM 3948 C CA . GLU A 1 478 ? 12.586 -24.156 -29.656 1 84.94 478 GLU A CA 1
ATOM 3949 C C . GLU A 1 478 ? 11.367 -24.984 -30.078 1 84.94 478 GLU A C 1
ATOM 3951 O O . GLU A 1 478 ? 11.398 -25.656 -31.094 1 84.94 478 GLU A O 1
ATOM 3956 N N . GLU A 1 479 ? 10.344 -24.797 -29.406 1 89.94 479 GLU A N 1
ATOM 3957 C CA . GLU A 1 479 ? 9.141 -25.547 -29.734 1 89.94 479 GLU A CA 1
ATOM 3958 C C . GLU A 1 479 ? 8.539 -25.094 -31.062 1 89.94 479 GLU A C 1
ATOM 3960 O O . GLU A 1 479 ? 8.914 -24.062 -31.594 1 89.94 479 GLU A O 1
ATOM 3965 N N . THR A 1 480 ? 7.613 -25.938 -31.531 1 93 480 THR A N 1
ATOM 3966 C CA . THR A 1 480 ? 6.926 -25.594 -32.781 1 93 480 THR A CA 1
ATOM 3967 C C . THR A 1 480 ? 6.055 -24.359 -32.594 1 93 480 THR A C 1
ATOM 3969 O O . THR A 1 480 ? 5.668 -24.031 -31.469 1 93 480 THR A O 1
ATOM 3972 N N . LEU A 1 481 ? 5.754 -23.688 -33.625 1 92.88 481 LEU A N 1
ATOM 3973 C CA . LEU A 1 481 ? 4.914 -22.5 -33.594 1 92.88 481 LEU A CA 1
ATOM 3974 C C . LEU A 1 481 ? 3.547 -22.828 -33 1 92.88 481 LEU A C 1
ATOM 3976 O O . LEU A 1 481 ? 3 -22.047 -32.219 1 92.88 481 LEU A O 1
ATOM 3980 N N . SER A 1 482 ? 3.018 -23.922 -33.375 1 94.06 482 SER A N 1
ATOM 3981 C CA . SER A 1 482 ? 1.702 -24.328 -32.906 1 94.06 482 SER A CA 1
ATOM 3982 C C . SER A 1 482 ? 1.692 -24.5 -31.391 1 94.06 482 SER A C 1
ATOM 3984 O O . SER A 1 482 ? 0.732 -24.109 -30.719 1 94.06 482 SER A O 1
ATOM 3986 N N . LYS A 1 483 ? 2.719 -25.078 -30.875 1 95.12 483 LYS A N 1
ATOM 3987 C CA . LYS A 1 483 ? 2.828 -25.266 -29.438 1 95.12 483 LYS A CA 1
ATOM 3988 C C . LYS A 1 483 ? 2.986 -23.922 -28.719 1 95.12 483 LYS A C 1
ATOM 3990 O O . LYS A 1 483 ? 2.443 -23.734 -27.625 1 95.12 483 LYS A O 1
ATOM 3995 N N . ARG A 1 484 ? 3.721 -23.062 -29.328 1 95.44 484 ARG A N 1
ATOM 3996 C CA . ARG A 1 484 ? 3.932 -21.75 -28.734 1 95.44 484 ARG A CA 1
ATOM 3997 C C . ARG A 1 484 ? 2.646 -20.938 -28.75 1 95.44 484 ARG A C 1
ATOM 3999 O O . ARG A 1 484 ? 2.373 -20.172 -27.828 1 95.44 484 ARG A O 1
ATOM 4006 N N . ILE A 1 485 ? 1.9 -21.078 -29.781 1 95.31 485 ILE A N 1
ATOM 4007 C CA . ILE A 1 485 ? 0.606 -20.406 -29.875 1 95.31 485 ILE A CA 1
ATOM 4008 C C . ILE A 1 485 ? -0.327 -20.938 -28.797 1 95.31 485 ILE A C 1
ATOM 4010 O O . ILE A 1 485 ? -0.995 -20.156 -28.109 1 95.31 485 ILE A O 1
ATOM 4014 N N . LYS A 1 486 ? -0.386 -22.188 -28.625 1 94.31 486 LYS A N 1
ATOM 4015 C CA . LYS A 1 486 ? -1.23 -22.797 -27.609 1 94.31 486 LYS A CA 1
ATOM 4016 C C . LYS A 1 486 ? -0.842 -22.312 -26.219 1 94.31 486 LYS A C 1
ATOM 4018 O O . LYS A 1 486 ? -1.708 -22 -25.391 1 94.31 486 LYS A O 1
ATOM 4023 N N . LYS A 1 487 ? 0.462 -22.297 -25.969 1 94.44 487 LYS A N 1
ATOM 4024 C CA . LYS A 1 487 ? 0.95 -21.828 -24.688 1 94.44 487 LYS A CA 1
ATOM 4025 C C . LYS A 1 487 ? 0.505 -20.391 -24.422 1 94.44 487 LYS A C 1
ATOM 4027 O O . LYS A 1 487 ? 0.103 -20.047 -23.297 1 94.44 487 LYS A O 1
ATOM 4032 N N . ALA A 1 488 ? 0.624 -19.578 -25.406 1 95.69 488 ALA A N 1
ATOM 4033 C CA . ALA A 1 488 ? 0.213 -18.172 -25.281 1 95.69 488 ALA A CA 1
ATOM 4034 C C . ALA A 1 488 ? -1.276 -18.078 -24.969 1 95.69 488 ALA A C 1
ATOM 4036 O O . ALA A 1 488 ? -1.689 -17.234 -24.156 1 95.69 488 ALA A O 1
ATOM 4037 N N . TYR A 1 489 ? -2.027 -18.906 -25.594 1 92.81 489 TYR A N 1
ATOM 4038 C CA . TYR A 1 489 ? -3.461 -18.953 -25.328 1 92.81 489 TYR A CA 1
ATOM 4039 C C . TYR A 1 489 ? -3.742 -19.391 -23.906 1 92.81 489 TYR A C 1
ATOM 4041 O O . TYR A 1 489 ? -4.609 -18.828 -23.219 1 92.81 489 TYR A O 1
ATOM 4049 N N . ASP A 1 490 ? -3.029 -20.359 -23.484 1 91.69 490 ASP A N 1
ATOM 4050 C CA . ASP A 1 490 ? -3.195 -20.875 -22.125 1 91.69 490 ASP A CA 1
ATOM 4051 C C . ASP A 1 490 ? -2.793 -19.828 -21.094 1 91.69 490 ASP A C 1
ATOM 4053 O O . ASP A 1 490 ? -3.365 -19.766 -20 1 91.69 490 ASP A O 1
ATOM 4057 N N . ASP A 1 491 ? -1.872 -18.984 -21.516 1 94.94 491 ASP A N 1
ATOM 4058 C CA . ASP A 1 491 ? -1.403 -17.922 -20.641 1 94.94 491 ASP A CA 1
ATOM 4059 C C . ASP A 1 491 ? -2.379 -16.75 -20.625 1 94.94 491 ASP A C 1
ATOM 4061 O O . ASP A 1 491 ? -2.193 -15.781 -19.875 1 94.94 491 ASP A O 1
ATOM 4065 N N . GLY A 1 492 ? -3.387 -16.812 -21.406 1 94.88 492 GLY A N 1
ATOM 4066 C CA . GLY A 1 492 ? -4.426 -15.797 -21.438 1 94.88 492 GLY A CA 1
ATOM 4067 C C . GLY A 1 492 ? -4.004 -14.539 -22.172 1 94.88 492 GLY A C 1
ATOM 4068 O O . GLY A 1 492 ? -4.57 -13.469 -21.953 1 94.88 492 GLY A O 1
ATOM 4069 N N . VAL A 1 493 ? -3.016 -14.594 -23.109 1 98 493 VAL A N 1
ATOM 4070 C CA . VAL A 1 493 ? -2.527 -13.43 -23.828 1 98 493 VAL A CA 1
ATOM 4071 C C . VAL A 1 493 ? -3.545 -13.016 -24.891 1 98 493 VAL A C 1
ATOM 4073 O O . VAL A 1 493 ? -3.924 -13.82 -25.75 1 98 493 VAL A O 1
ATOM 4076 N N . PRO A 1 494 ? -3.936 -11.797 -24.875 1 98.12 494 PRO A N 1
ATOM 4077 C CA . PRO A 1 494 ? -5 -11.367 -25.797 1 98.12 494 PRO A CA 1
ATOM 4078 C C . PRO A 1 494 ? -4.57 -11.383 -27.25 1 98.12 494 PRO A C 1
ATOM 4080 O O . PRO A 1 494 ? -5.34 -11.797 -28.125 1 98.12 494 PRO A O 1
ATOM 4083 N N . TYR A 1 495 ? -3.328 -10.945 -27.5 1 98.38 495 TYR A N 1
ATOM 4084 C CA . TYR A 1 495 ? -2.885 -10.82 -28.891 1 98.38 495 TYR A CA 1
ATOM 4085 C C . TYR A 1 495 ? -1.531 -11.492 -29.094 1 98.38 495 TYR A C 1
ATOM 4087 O O . TYR A 1 495 ? -0.649 -11.391 -28.234 1 98.38 495 TYR A O 1
ATOM 4095 N N . LEU A 1 496 ? -1.424 -12.172 -30.203 1 97.94 496 LEU A N 1
ATOM 4096 C CA . LEU A 1 496 ? -0.158 -12.742 -30.641 1 97.94 496 LEU A CA 1
ATOM 4097 C C . LEU A 1 496 ? 0.287 -12.125 -31.969 1 97.94 496 LEU A C 1
ATOM 4099 O O . LEU A 1 496 ? -0.538 -11.875 -32.844 1 97.94 496 LEU A O 1
ATOM 4103 N N . ILE A 1 497 ? 1.543 -11.828 -32.031 1 97.12 497 ILE A N 1
ATOM 4104 C CA . ILE A 1 497 ? 2.123 -11.328 -33.281 1 97.12 497 ILE A CA 1
ATOM 4105 C C . ILE A 1 497 ? 3.111 -12.352 -33.844 1 97.12 497 ILE A C 1
ATOM 4107 O O . ILE A 1 497 ? 4.129 -12.648 -33.188 1 97.12 497 ILE A O 1
ATOM 4111 N N . ILE A 1 498 ? 2.803 -12.836 -34.906 1 95.56 498 ILE A N 1
ATOM 4112 C CA . ILE A 1 498 ? 3.67 -13.789 -35.594 1 95.56 498 ILE A CA 1
ATOM 4113 C C . ILE A 1 498 ? 4.469 -13.078 -36.688 1 95.56 498 ILE A C 1
ATOM 4115 O O . ILE A 1 498 ? 3.898 -12.414 -37.562 1 95.56 498 ILE A O 1
ATOM 4119 N N . VAL A 1 499 ? 5.777 -13.266 -36.625 1 94.19 499 VAL A N 1
ATOM 4120 C CA . VAL A 1 499 ? 6.598 -12.562 -37.594 1 94.19 499 VAL A CA 1
ATOM 4121 C C . VAL A 1 499 ? 7.57 -13.531 -38.25 1 94.19 499 VAL A C 1
ATOM 4123 O O . VAL A 1 499 ? 8.18 -14.367 -37.594 1 94.19 499 VAL A O 1
ATOM 4126 N N . GLY A 1 500 ? 7.621 -13.469 -39.594 1 91 500 GLY A N 1
ATOM 4127 C CA . GLY A 1 500 ? 8.578 -14.18 -40.406 1 91 500 GLY A CA 1
ATOM 4128 C C . GLY A 1 500 ? 9.391 -13.266 -41.312 1 91 500 GLY A C 1
ATOM 4129 O O . GLY A 1 500 ? 9.43 -12.047 -41.094 1 91 500 GLY A O 1
ATOM 4130 N N . ARG A 1 501 ? 10.07 -13.867 -42.219 1 89.31 501 ARG A N 1
ATOM 4131 C CA . ARG A 1 501 ? 10.93 -13.125 -43.125 1 89.31 501 ARG A CA 1
ATOM 4132 C C . ARG A 1 501 ? 10.125 -12.148 -43.969 1 89.31 501 ARG A C 1
ATOM 4134 O O . ARG A 1 501 ? 10.531 -11.008 -44.188 1 89.31 501 ARG A O 1
ATOM 4141 N N . LYS A 1 502 ? 9.094 -12.609 -44.469 1 88.44 502 LYS A N 1
ATOM 4142 C CA . LYS A 1 502 ? 8.234 -11.773 -45.312 1 88.44 502 LYS A CA 1
ATOM 4143 C C . LYS A 1 502 ? 7.738 -10.555 -44.562 1 88.44 502 LYS A C 1
ATOM 4145 O O . LYS A 1 502 ? 7.758 -9.438 -45.062 1 88.44 502 LYS A O 1
ATOM 4150 N N . GLU A 1 503 ? 7.27 -10.758 -43.312 1 88.69 503 GLU A N 1
ATOM 4151 C CA . GLU A 1 503 ? 6.77 -9.68 -42.469 1 88.69 503 GLU A CA 1
ATOM 4152 C C . GLU A 1 503 ? 7.863 -8.664 -42.188 1 88.69 503 GLU A C 1
ATOM 4154 O O . GLU A 1 503 ? 7.613 -7.453 -42.188 1 88.69 503 GLU A O 1
ATOM 4159 N N . LYS A 1 504 ? 9.039 -9.156 -41.906 1 89.31 504 LYS A N 1
ATOM 4160 C CA . LYS A 1 504 ? 10.172 -8.281 -41.625 1 89.31 504 LYS A CA 1
ATOM 4161 C C . LYS A 1 504 ? 10.469 -7.363 -42.812 1 89.31 504 LYS A C 1
ATOM 4163 O O . LYS A 1 504 ? 10.633 -6.152 -42.625 1 89.31 504 LYS A O 1
ATOM 4168 N N . ASP A 1 505 ? 10.461 -7.906 -44 1 89.19 505 ASP A N 1
ATOM 4169 C CA . ASP A 1 505 ? 10.82 -7.16 -45.188 1 89.19 505 ASP A CA 1
ATOM 4170 C C . ASP A 1 505 ? 9.773 -6.094 -45.5 1 89.19 505 ASP A C 1
ATOM 4172 O O . ASP A 1 505 ? 10.109 -5.023 -46.031 1 89.19 505 ASP A O 1
ATOM 4176 N N . GLU A 1 506 ? 8.617 -6.348 -45.125 1 91.12 506 GLU A N 1
ATOM 4177 C CA . GLU A 1 506 ? 7.52 -5.445 -45.5 1 91.12 506 GLU A CA 1
ATOM 4178 C C . GLU A 1 506 ? 7.125 -4.566 -44.312 1 91.12 506 GLU A C 1
ATOM 4180 O O . GLU A 1 506 ? 6.309 -3.65 -44.469 1 91.12 506 GLU A O 1
ATOM 4185 N N . GLY A 1 507 ? 7.629 -4.82 -43.125 1 88.75 507 GLY A N 1
ATOM 4186 C CA . GLY A 1 507 ? 7.242 -4.082 -41.938 1 88.75 507 GLY A CA 1
ATOM 4187 C C . GLY A 1 507 ? 5.832 -4.391 -41.469 1 88.75 507 GLY A C 1
ATOM 4188 O O . GLY A 1 507 ? 5.125 -3.506 -40.969 1 88.75 507 GLY A O 1
ATOM 4189 N N . LYS A 1 508 ? 5.43 -5.551 -41.812 1 92.81 508 LYS A N 1
ATOM 4190 C CA . LYS A 1 508 ? 4.078 -5.996 -41.469 1 92.81 508 LYS A CA 1
ATOM 4191 C C . LYS A 1 508 ? 4.109 -7.125 -40.438 1 92.81 508 LYS A C 1
ATOM 4193 O O . LYS A 1 508 ? 5.188 -7.559 -40.031 1 92.81 508 LYS A O 1
ATOM 4198 N N . VAL A 1 509 ? 2.994 -7.457 -39.906 1 95.25 509 VAL A N 1
ATOM 4199 C CA . VAL A 1 509 ? 2.896 -8.531 -38.938 1 95.25 509 VAL A CA 1
ATOM 4200 C C . VAL A 1 509 ? 1.612 -9.328 -39.156 1 95.25 509 VAL A C 1
ATOM 4202 O O . VAL A 1 509 ? 0.675 -8.836 -39.781 1 95.25 509 VAL A O 1
ATOM 4205 N N . THR A 1 510 ? 1.615 -10.523 -38.75 1 96.06 510 THR A N 1
ATOM 4206 C CA . THR A 1 510 ? 0.403 -11.32 -38.594 1 96.06 510 THR A CA 1
ATOM 4207 C C . THR A 1 510 ? -0.099 -11.305 -37.156 1 96.06 510 THR A C 1
ATOM 4209 O O . THR A 1 510 ? 0.645 -11.633 -36.25 1 96.06 510 THR A O 1
ATOM 4212 N N . VAL A 1 511 ? -1.355 -10.883 -37 1 97.25 511 VAL A N 1
ATOM 4213 C CA . VAL A 1 511 ? -1.927 -10.734 -35.688 1 97.25 511 VAL A CA 1
ATOM 4214 C C . VAL A 1 511 ? -2.941 -11.852 -35.438 1 97.25 511 VAL A C 1
ATOM 4216 O O . VAL A 1 511 ? -3.822 -12.094 -36.25 1 97.25 511 VAL A O 1
ATOM 4219 N N . ARG A 1 512 ? -2.764 -12.5 -34.344 1 97.12 512 ARG A N 1
ATOM 4220 C CA . ARG A 1 512 ? -3.746 -13.477 -33.875 1 97.12 512 ARG A CA 1
ATOM 4221 C C . ARG A 1 512 ? -4.445 -12.992 -32.625 1 97.12 512 ARG A C 1
ATOM 4223 O O . ARG A 1 512 ? -3.805 -12.461 -31.703 1 97.12 512 ARG A O 1
ATOM 4230 N N . ALA A 1 513 ? -5.746 -13.094 -32.594 1 96.75 513 ALA A N 1
ATOM 4231 C CA . ALA A 1 513 ? -6.559 -12.727 -31.438 1 96.75 513 ALA A CA 1
ATOM 4232 C C . ALA A 1 513 ? -7.348 -13.922 -30.922 1 96.75 513 ALA A C 1
ATOM 4234 O O . ALA A 1 513 ? -7.266 -15.016 -31.469 1 96.75 513 ALA A O 1
ATOM 4235 N N . ARG A 1 514 ? -8.055 -13.711 -29.812 1 94.62 514 ARG A N 1
ATOM 4236 C CA . ARG A 1 514 ? -8.875 -14.766 -29.219 1 94.62 514 ARG A CA 1
ATOM 4237 C C . ARG A 1 514 ? -9.953 -15.219 -30.203 1 94.62 514 ARG A C 1
ATOM 4239 O O . ARG A 1 514 ? -10.398 -14.445 -31.047 1 94.62 514 ARG A O 1
ATOM 4246 N N . GLY A 1 515 ? -10.336 -16.484 -30.094 1 89.88 515 GLY A N 1
ATOM 4247 C CA . GLY A 1 515 ? -11.328 -17.031 -31 1 89.88 515 GLY A CA 1
ATOM 4248 C C . GLY A 1 515 ? -10.734 -17.484 -32.312 1 89.88 515 GLY A C 1
ATOM 4249 O O . GLY A 1 515 ? -11.422 -17.516 -33.344 1 89.88 515 GLY A O 1
ATOM 4250 N N . ASN A 1 516 ? -9.508 -17.641 -32.312 1 89.94 516 ASN A N 1
ATOM 4251 C CA . ASN A 1 516 ? -8.781 -18.141 -33.469 1 89.94 516 ASN A CA 1
ATOM 4252 C C . ASN A 1 516 ? -8.867 -17.172 -34.656 1 89.94 516 ASN A C 1
ATOM 4254 O O . ASN A 1 516 ? -8.992 -17.594 -35.812 1 89.94 516 ASN A O 1
ATOM 4258 N N . ILE A 1 517 ? -8.898 -15.961 -34.375 1 94 517 ILE A N 1
ATOM 4259 C CA . ILE A 1 517 ? -8.883 -14.93 -35.406 1 94 517 ILE A CA 1
ATOM 4260 C C . ILE A 1 517 ? -7.449 -14.633 -35.812 1 94 517 ILE A C 1
ATOM 4262 O O . ILE A 1 517 ? -6.574 -14.445 -34.969 1 94 517 ILE A O 1
ATOM 4266 N N . GLU A 1 518 ? -7.23 -14.68 -37.062 1 95.75 518 GLU A N 1
ATOM 4267 C CA . GLU A 1 518 ? -5.914 -14.375 -37.625 1 95.75 518 GLU A CA 1
ATOM 4268 C C . GLU A 1 518 ? -6.008 -13.344 -38.719 1 95.75 518 GLU A C 1
ATOM 4270 O O . GLU A 1 518 ? -6.801 -13.5 -39.656 1 95.75 518 GLU A O 1
ATOM 4275 N N . ILE A 1 519 ? -5.273 -12.297 -38.656 1 95.75 519 ILE A N 1
ATOM 4276 C CA . ILE A 1 519 ? -5.223 -11.242 -39.656 1 95.75 519 ILE A CA 1
ATOM 4277 C C . ILE A 1 519 ? -3.791 -11.086 -40.156 1 95.75 519 ILE A C 1
ATOM 4279 O O . ILE A 1 519 ? -2.889 -10.742 -39.406 1 95.75 519 ILE A O 1
ATOM 4283 N N . ARG A 1 520 ? -3.611 -11.188 -41.438 1 93.69 520 ARG A N 1
ATOM 4284 C CA . ARG A 1 520 ? -2.277 -11.203 -42.031 1 93.69 520 ARG A CA 1
ATOM 4285 C C . ARG A 1 520 ? -1.963 -9.867 -42.719 1 93.69 520 ARG A C 1
ATOM 4287 O O . ARG A 1 520 ? -2.871 -9.148 -43.125 1 93.69 520 ARG A O 1
ATOM 4294 N N . GLY A 1 521 ? -0.678 -9.57 -42.719 1 92.75 521 GLY A N 1
ATOM 4295 C CA . GLY A 1 521 ? -0.191 -8.438 -43.5 1 92.75 521 GLY A CA 1
ATOM 4296 C C . GLY A 1 521 ? -0.613 -7.098 -42.938 1 92.75 521 GLY A C 1
ATOM 4297 O O . GLY A 1 521 ? -0.95 -6.18 -43.688 1 92.75 521 GLY A O 1
ATOM 4298 N N . ILE A 1 522 ? -0.637 -6.953 -41.656 1 94.44 522 ILE A N 1
ATOM 4299 C CA . ILE A 1 522 ? -1.052 -5.715 -41 1 94.44 522 ILE A CA 1
ATOM 4300 C C . ILE A 1 522 ? 0.167 -4.832 -40.75 1 94.44 522 ILE A C 1
ATOM 4302 O O . ILE A 1 522 ? 1.216 -5.316 -40.312 1 94.44 522 ILE A O 1
ATOM 4306 N N . ASN A 1 523 ? -0.032 -3.594 -41.062 1 94.44 523 ASN A N 1
ATOM 4307 C CA . ASN A 1 523 ? 0.993 -2.627 -40.688 1 94.44 523 ASN A CA 1
ATOM 4308 C C . ASN A 1 523 ? 1.117 -2.504 -39.156 1 94.44 523 ASN A C 1
ATOM 4310 O O . ASN A 1 523 ? 0.111 -2.395 -38.469 1 94.44 523 ASN A O 1
ATOM 4314 N N . VAL A 1 524 ? 2.338 -2.475 -38.688 1 94.75 524 VAL A N 1
ATOM 4315 C CA . VAL A 1 524 ? 2.596 -2.469 -37.25 1 94.75 524 VAL A CA 1
ATOM 4316 C C . VAL A 1 524 ? 1.985 -1.221 -36.625 1 94.75 524 VAL A C 1
ATOM 4318 O O . VAL A 1 524 ? 1.403 -1.287 -35.531 1 94.75 524 VAL A O 1
ATOM 4321 N N . GLU A 1 525 ? 2.072 -0.113 -37.219 1 95.25 525 GLU A N 1
ATOM 4322 C CA . GLU A 1 525 ? 1.557 1.146 -36.719 1 95.25 525 GLU A CA 1
ATOM 4323 C C . GLU A 1 525 ? 0.04 1.097 -36.531 1 95.25 525 GLU A C 1
ATOM 4325 O O . GLU A 1 525 ? -0.502 1.607 -35.562 1 95.25 525 GLU A O 1
ATOM 4330 N N . LYS A 1 526 ? -0.585 0.548 -37.531 1 96.06 526 LYS A N 1
ATOM 4331 C CA . LYS A 1 526 ? -2.039 0.416 -37.469 1 96.06 526 LYS A CA 1
ATOM 4332 C C . LYS A 1 526 ? -2.463 -0.476 -36.312 1 96.06 526 LYS A C 1
ATOM 4334 O O . LYS A 1 526 ? -3.439 -0.179 -35.594 1 96.06 526 LYS A O 1
ATOM 4339 N N . PHE A 1 527 ? -1.764 -1.533 -36.125 1 96.62 527 PHE A N 1
ATOM 4340 C CA . PHE A 1 527 ? -2.055 -2.443 -35.031 1 96.62 527 PHE A CA 1
ATOM 4341 C C . PHE A 1 527 ? -1.879 -1.743 -33.688 1 96.62 527 PHE A C 1
ATOM 4343 O O . PHE A 1 527 ? -2.748 -1.83 -32.812 1 96.62 527 PHE A O 1
ATOM 4350 N N . VAL A 1 528 ? -0.737 -1.04 -33.5 1 97.44 528 VAL A N 1
ATOM 4351 C CA . VAL A 1 528 ? -0.421 -0.354 -32.25 1 97.44 528 VAL A CA 1
ATOM 4352 C C . VAL A 1 528 ? -1.506 0.674 -31.953 1 97.44 528 VAL A C 1
ATOM 4354 O O . VAL A 1 528 ? -1.98 0.758 -30.812 1 97.44 528 VAL A O 1
ATOM 4357 N N . GLN A 1 529 ? -1.931 1.407 -32.906 1 97.5 529 GLN A N 1
ATOM 4358 C CA . GLN A 1 529 ? -2.949 2.434 -32.719 1 97.5 529 GLN A CA 1
ATOM 4359 C C . GLN A 1 529 ? -4.273 1.815 -32.281 1 97.5 529 GLN A C 1
ATOM 4361 O O . GLN A 1 529 ? -4.926 2.312 -31.359 1 97.5 529 GLN A O 1
ATOM 4366 N N . ALA A 1 530 ? -4.656 0.742 -32.969 1 97.75 530 ALA A N 1
ATOM 4367 C CA . ALA A 1 530 ? -5.906 0.068 -32.656 1 97.75 530 ALA A CA 1
ATOM 4368 C C . ALA A 1 530 ? -5.867 -0.502 -31.234 1 97.75 530 ALA A C 1
ATOM 4370 O O . ALA A 1 530 ? -6.855 -0.427 -30.5 1 97.75 530 ALA A O 1
ATOM 4371 N N . LEU A 1 531 ? -4.746 -1.07 -30.906 1 98.25 531 LEU A N 1
ATOM 4372 C CA . LEU A 1 531 ? -4.598 -1.699 -29.609 1 98.25 531 LEU A CA 1
ATOM 4373 C C . LEU A 1 531 ? -4.598 -0.652 -28.5 1 98.25 531 LEU A C 1
ATOM 4375 O O . LEU A 1 531 ? -5.199 -0.857 -27.438 1 98.25 531 LEU A O 1
ATOM 4379 N N . VAL A 1 532 ? -3.896 0.446 -28.688 1 98.19 532 VAL A N 1
ATOM 4380 C CA . VAL A 1 532 ? -3.838 1.525 -27.719 1 98.19 532 VAL A CA 1
ATOM 4381 C C . VAL A 1 532 ? -5.242 2.059 -27.453 1 98.19 532 VAL A C 1
ATOM 4383 O O . VAL A 1 532 ? -5.598 2.352 -26.297 1 98.19 532 VAL A O 1
ATOM 4386 N N . GLU A 1 533 ? -6.012 2.199 -28.453 1 97.81 533 GLU A N 1
ATOM 4387 C CA . GLU A 1 533 ? -7.391 2.656 -28.312 1 97.81 533 GLU A CA 1
ATOM 4388 C C . GLU A 1 533 ? -8.219 1.654 -27.516 1 97.81 533 GLU A C 1
ATOM 4390 O O . GLU A 1 533 ? -9.008 2.041 -26.641 1 97.81 533 GLU A O 1
ATOM 4395 N N . GLU A 1 534 ? -8.07 0.383 -27.828 1 98.12 534 GLU A N 1
ATOM 4396 C CA . GLU A 1 534 ? -8.766 -0.674 -27.109 1 98.12 534 GLU A CA 1
ATOM 4397 C C . GLU A 1 534 ? -8.445 -0.625 -25.609 1 98.12 534 GLU A C 1
ATOM 4399 O O . GLU A 1 534 ? -9.344 -0.742 -24.781 1 98.12 534 GLU A O 1
ATOM 4404 N N . ILE A 1 535 ? -7.18 -0.425 -25.312 1 98.19 535 ILE A N 1
ATOM 4405 C CA . ILE A 1 535 ? -6.711 -0.388 -23.922 1 98.19 535 ILE A CA 1
ATOM 4406 C C . ILE A 1 535 ? -7.246 0.861 -23.234 1 98.19 535 ILE A C 1
ATOM 4408 O O . ILE A 1 535 ? -7.758 0.786 -22.109 1 98.19 535 ILE A O 1
ATOM 4412 N N . ARG A 1 536 ? -7.184 1.995 -23.922 1 96.38 536 ARG A N 1
ATOM 4413 C CA . ARG A 1 536 ? -7.629 3.271 -23.375 1 96.38 536 ARG A CA 1
ATOM 4414 C C . ARG A 1 536 ? -9.125 3.242 -23.062 1 96.38 536 ARG A C 1
ATOM 4416 O O . ARG A 1 536 ? -9.562 3.768 -22.031 1 96.38 536 ARG A O 1
ATOM 4423 N N . ASN A 1 537 ? -9.859 2.607 -23.953 1 96.5 537 ASN A N 1
ATOM 4424 C CA . ASN A 1 537 ? -11.305 2.564 -23.812 1 96.5 537 ASN A CA 1
ATOM 4425 C C . ASN A 1 537 ? -11.742 1.482 -22.828 1 96.5 537 ASN A C 1
ATOM 4427 O O . ASN A 1 537 ? -12.93 1.374 -22.5 1 96.5 537 ASN A O 1
ATOM 4431 N N . LYS A 1 538 ? -10.789 0.73 -22.391 1 97.31 538 LYS A N 1
ATOM 4432 C CA . LYS A 1 538 ? -11.055 -0.387 -21.484 1 97.31 538 LYS A CA 1
ATOM 4433 C C . LYS A 1 538 ? -12.125 -1.314 -22.062 1 97.31 538 LYS A C 1
ATOM 4435 O O . LYS A 1 538 ? -13.062 -1.703 -21.375 1 97.31 538 LYS A O 1
ATOM 4440 N N . ASP A 1 539 ? -11.891 -1.628 -23.312 1 96.69 539 ASP A N 1
ATOM 4441 C CA . ASP A 1 539 ? -12.844 -2.502 -23.984 1 96.69 539 ASP A CA 1
ATOM 4442 C C . ASP A 1 539 ? -12.797 -3.916 -23.422 1 96.69 539 ASP A C 1
ATOM 4444 O O . ASP A 1 539 ? -11.727 -4.43 -23.094 1 96.69 539 ASP A O 1
ATOM 4448 N N . LEU A 1 540 ? -13.969 -4.512 -23.344 1 94.88 540 LEU A N 1
ATOM 4449 C CA . LEU A 1 540 ? -14.055 -5.887 -22.859 1 94.88 540 LEU A CA 1
ATOM 4450 C C . LEU A 1 540 ? -13.758 -6.875 -23.984 1 94.88 540 LEU A C 1
ATOM 4452 O O . LEU A 1 540 ? -13.281 -7.984 -23.734 1 94.88 540 LEU A O 1
ATOM 4456 N N . ASN A 1 541 ? -14.109 -6.395 -25.141 1 91.81 541 ASN A N 1
ATOM 4457 C CA . ASN A 1 541 ? -13.859 -7.223 -26.312 1 91.81 541 ASN A CA 1
ATOM 4458 C C . ASN A 1 541 ? -12.641 -6.738 -27.094 1 91.81 541 ASN A C 1
ATOM 4460 O O . ASN A 1 541 ? -12.18 -5.617 -26.891 1 91.81 541 ASN A O 1
ATOM 4464 N N . GLN A 1 542 ? -12.109 -7.562 -27.875 1 95.12 542 GLN A N 1
ATOM 4465 C CA . GLN A 1 542 ? -10.945 -7.215 -28.672 1 95.12 542 GLN A CA 1
ATOM 4466 C C . GLN A 1 542 ? -11.336 -6.367 -29.875 1 95.12 542 GLN A C 1
ATOM 4468 O O . GLN A 1 542 ? -11.242 -6.82 -31.016 1 95.12 542 GLN A O 1
ATOM 4473 N N . SER A 1 543 ? -11.625 -5.113 -29.625 1 95.31 543 SER A N 1
ATOM 4474 C CA . SER A 1 543 ? -12.148 -4.188 -30.625 1 95.31 543 SER A CA 1
ATOM 4475 C C . SER A 1 543 ? -11.094 -3.848 -31.672 1 95.31 543 SER A C 1
ATOM 4477 O O . SER A 1 543 ? -11.422 -3.41 -32.781 1 95.31 543 SER A O 1
ATOM 4479 N N . ALA A 1 544 ? -9.852 -3.994 -31.328 1 95.69 544 ALA A N 1
ATOM 4480 C CA . ALA A 1 544 ? -8.781 -3.746 -32.281 1 95.69 544 ALA A CA 1
ATOM 4481 C C . ALA A 1 544 ? -8.914 -4.656 -33.5 1 95.69 544 ALA A C 1
ATOM 4483 O O . ALA A 1 544 ? -8.578 -4.258 -34.625 1 95.69 544 ALA A O 1
ATOM 4484 N N . VAL A 1 545 ? -9.375 -5.84 -33.312 1 94.81 545 VAL A N 1
ATOM 4485 C CA . VAL A 1 545 ? -9.539 -6.82 -34.375 1 94.81 545 VAL A CA 1
ATOM 4486 C C . VAL A 1 545 ? -10.461 -6.262 -35.469 1 94.81 545 VAL A C 1
ATOM 4488 O O . VAL A 1 545 ? -10.18 -6.383 -36.656 1 94.81 545 VAL A O 1
ATOM 4491 N N . SER A 1 546 ? -11.547 -5.66 -35.062 1 93.44 546 SER A N 1
ATOM 4492 C CA . SER A 1 546 ? -12.523 -5.098 -35.969 1 93.44 546 SER A CA 1
ATOM 4493 C C . SER A 1 546 ? -11.922 -3.949 -36.781 1 93.44 546 SER A C 1
ATOM 4495 O O . SER A 1 546 ? -12.305 -3.725 -37.938 1 93.44 546 SER A O 1
ATOM 4497 N N . LYS A 1 547 ? -10.992 -3.301 -36.219 1 92.5 547 LYS A N 1
ATOM 4498 C CA . LYS A 1 547 ? -10.367 -2.166 -36.906 1 92.5 547 LYS A CA 1
ATOM 4499 C C . LYS A 1 547 ? -9.281 -2.629 -37.875 1 92.5 547 LYS A C 1
ATOM 4501 O O . LYS A 1 547 ? -8.914 -1.901 -38.781 1 92.5 547 LYS A O 1
ATOM 4506 N N . LEU A 1 548 ? -8.742 -3.744 -37.594 1 92.12 548 LEU A N 1
ATOM 4507 C CA . LEU A 1 548 ? -7.641 -4.254 -38.406 1 92.12 548 LEU A CA 1
ATOM 4508 C C . LEU A 1 548 ? -8.164 -5.035 -39.625 1 92.12 548 LEU A C 1
ATOM 4510 O O . LEU A 1 548 ? -7.457 -5.191 -40.625 1 92.12 548 LEU A O 1
ATOM 4514 N N . LYS A 1 549 ? -9.352 -5.523 -39.5 1 84.5 549 LYS A N 1
ATOM 4515 C CA . LYS A 1 549 ? -9.977 -6.203 -40.656 1 84.5 549 LYS A CA 1
ATOM 4516 C C . LYS A 1 549 ? -10.367 -5.211 -41.75 1 84.5 549 LYS A C 1
ATOM 4518 O O . LYS A 1 549 ? -10.75 -4.078 -41.438 1 84.5 549 LYS A O 1
ATOM 4523 N N . MET B 1 1 ? 17.547 22.75 25.297 1 59.19 1 MET B N 1
ATOM 4524 C CA . MET B 1 1 ? 16.109 22.531 25.344 1 59.19 1 MET B CA 1
ATOM 4525 C C . MET B 1 1 ? 15.711 21.781 26.609 1 59.19 1 MET B C 1
ATOM 4527 O O . MET B 1 1 ? 14.703 22.109 27.234 1 59.19 1 MET B O 1
ATOM 4531 N N . GLU B 1 2 ? 16.594 21.016 27.047 1 65.31 2 GLU B N 1
ATOM 4532 C CA . GLU B 1 2 ? 16.297 20.234 28.25 1 65.31 2 GLU B CA 1
ATOM 4533 C C . GLU B 1 2 ? 16.234 21.141 29.484 1 65.31 2 GLU B C 1
ATOM 4535 O O . GLU B 1 2 ? 15.445 20.891 30.406 1 65.31 2 GLU B O 1
ATOM 4540 N N . SER B 1 3 ? 16.938 22.25 29.359 1 73.12 3 SER B N 1
ATOM 4541 C CA . SER B 1 3 ? 17.016 23.141 30.516 1 73.12 3 SER B CA 1
ATOM 4542 C C . SER B 1 3 ? 15.703 23.875 30.734 1 73.12 3 SER B C 1
ATOM 4544 O O . SER B 1 3 ? 15.438 24.344 31.844 1 73.12 3 SER B O 1
ATOM 4546 N N . TYR B 1 4 ? 14.852 23.859 29.734 1 85.75 4 TYR B N 1
ATOM 4547 C CA . TYR B 1 4 ? 13.617 24.641 29.859 1 85.75 4 TYR B CA 1
ATOM 4548 C C . TYR B 1 4 ? 12.469 23.75 30.328 1 85.75 4 TYR B C 1
ATOM 4550 O O . TYR B 1 4 ? 11.367 24.25 30.578 1 85.75 4 TYR B O 1
ATOM 4558 N N . LYS B 1 5 ? 12.672 22.516 30.516 1 88.44 5 LYS B N 1
ATOM 4559 C CA . LYS B 1 5 ? 11.602 21.594 30.859 1 88.44 5 LYS B CA 1
ATOM 4560 C C . LYS B 1 5 ? 10.984 21.953 32.219 1 88.44 5 LYS B C 1
ATOM 4562 O O . LYS B 1 5 ? 9.766 21.891 32.375 1 88.44 5 LYS B O 1
ATOM 4567 N N . GLU B 1 6 ? 11.852 22.328 33.094 1 90.25 6 GLU B N 1
ATOM 4568 C CA . GLU B 1 6 ? 11.352 22.688 34.438 1 90.25 6 GLU B CA 1
ATOM 4569 C C . GLU B 1 6 ? 10.5 23.953 34.375 1 90.25 6 GLU B C 1
ATOM 4571 O O . GLU B 1 6 ? 9.461 24.031 35.031 1 90.25 6 GLU B O 1
ATOM 4576 N N . VAL B 1 7 ? 10.953 24.859 33.625 1 93.44 7 VAL B N 1
ATOM 4577 C CA . VAL B 1 7 ? 10.227 26.125 33.5 1 93.44 7 VAL B CA 1
ATOM 4578 C C . VAL B 1 7 ? 8.898 25.891 32.781 1 93.44 7 VAL B C 1
ATOM 4580 O O . VAL B 1 7 ? 7.875 26.469 33.125 1 93.44 7 VAL B O 1
ATOM 4583 N N . TRP B 1 8 ? 8.938 25.031 31.781 1 94.38 8 TRP B N 1
ATOM 4584 C CA . TRP B 1 8 ? 7.723 24.719 31.031 1 94.38 8 TRP B CA 1
ATOM 4585 C C . TRP B 1 8 ? 6.707 24 31.922 1 94.38 8 TRP B C 1
ATOM 4587 O O . TRP B 1 8 ? 5.504 24.25 31.828 1 94.38 8 TRP B O 1
ATOM 4597 N N . LEU B 1 9 ? 7.215 23.141 32.688 1 94.62 9 LEU B N 1
ATOM 4598 C CA . LEU B 1 9 ? 6.305 22.438 33.594 1 94.62 9 LEU B CA 1
ATOM 4599 C C . LEU B 1 9 ? 5.594 23.422 34.531 1 94.62 9 LEU B C 1
ATOM 4601 O O . LEU B 1 9 ? 4.379 23.328 34.719 1 94.62 9 LEU B O 1
ATOM 4605 N N . LYS B 1 10 ? 6.355 24.281 35.125 1 94.5 10 LYS B N 1
ATOM 4606 C CA . LYS B 1 10 ? 5.781 25.297 36 1 94.5 10 LYS B CA 1
ATOM 4607 C C . LYS B 1 10 ? 4.82 26.203 35.25 1 94.5 10 LYS B C 1
ATOM 4609 O O . LYS B 1 10 ? 3.77 26.578 35.75 1 94.5 10 LYS B O 1
ATOM 4614 N N . ALA B 1 11 ? 5.215 26.562 34.094 1 95.94 11 ALA B N 1
ATOM 4615 C CA . ALA B 1 11 ? 4.352 27.391 33.25 1 95.94 11 ALA B CA 1
ATOM 4616 C C . ALA B 1 11 ? 3.027 26.688 32.969 1 95.94 11 ALA B C 1
ATOM 4618 O O . ALA B 1 11 ? 1.965 27.312 33.031 1 95.94 11 ALA B O 1
ATOM 4619 N N . GLY B 1 12 ? 3.102 25.422 32.562 1 96.44 12 GLY B N 1
ATOM 4620 C CA . GLY B 1 12 ? 1.892 24.656 32.344 1 96.44 12 GLY B CA 1
ATOM 4621 C C . GLY B 1 12 ? 0.988 24.594 33.562 1 96.44 12 GLY B C 1
ATOM 4622 O O . GLY B 1 12 ? -0.237 24.672 33.438 1 96.44 12 GLY B O 1
ATOM 4623 N N . LEU B 1 13 ? 1.654 24.484 34.688 1 96.19 13 LEU B N 1
ATOM 4624 C CA . LEU B 1 13 ? 0.917 24.453 35.938 1 96.19 13 LEU B CA 1
ATOM 4625 C C . LEU B 1 13 ? 0.177 25.766 36.156 1 96.19 13 LEU B C 1
ATOM 4627 O O . LEU B 1 13 ? -1.013 25.766 36.5 1 96.19 13 LEU B O 1
ATOM 4631 N N . ILE B 1 14 ? 0.829 26.859 36 1 96.12 14 ILE B N 1
ATOM 4632 C CA . ILE B 1 14 ? 0.217 28.172 36.188 1 96.12 14 ILE B CA 1
ATOM 4633 C C . ILE B 1 14 ? -0.927 28.344 35.188 1 96.12 14 ILE B C 1
ATOM 4635 O O . ILE B 1 14 ? -2.008 28.812 35.531 1 96.12 14 ILE B O 1
ATOM 4639 N N . TYR B 1 15 ? -0.656 27.953 33.969 1 96.69 15 TYR B N 1
ATOM 4640 C CA . TYR B 1 15 ? -1.669 28.047 32.906 1 96.69 15 TYR B CA 1
ATOM 4641 C C . TYR B 1 15 ? -2.918 27.266 33.312 1 96.69 15 TYR B C 1
ATOM 4643 O O . TYR B 1 15 ? -4.039 27.766 33.156 1 96.69 15 TYR B O 1
ATOM 4651 N N . ALA B 1 16 ? -2.734 26.078 33.781 1 96.62 16 ALA B N 1
ATOM 4652 C CA . ALA B 1 16 ? -3.848 25.234 34.188 1 96.62 16 ALA B CA 1
ATOM 4653 C C . ALA B 1 16 ? -4.645 25.859 35.344 1 96.62 16 ALA B C 1
ATOM 4655 O O . ALA B 1 16 ? -5.875 25.797 35.344 1 96.62 16 ALA B O 1
ATOM 4656 N N . LEU B 1 17 ? -3.941 26.422 36.219 1 95.75 17 LEU B N 1
ATOM 4657 C CA . LEU B 1 17 ? -4.609 27.031 37.344 1 95.75 17 LEU B CA 1
ATOM 4658 C C . LEU B 1 17 ? -5.344 28.297 36.938 1 95.75 17 LEU B C 1
ATOM 4660 O O . LEU B 1 17 ? -6.395 28.625 37.5 1 95.75 17 LEU B O 1
ATOM 4664 N N . ASN B 1 18 ? -4.781 29.031 35.969 1 95.69 18 ASN B N 1
ATOM 4665 C CA . ASN B 1 18 ? -5.516 30.141 35.375 1 95.69 18 ASN B CA 1
ATOM 4666 C C . ASN B 1 18 ? -6.855 29.703 34.812 1 95.69 18 ASN B C 1
ATOM 4668 O O . ASN B 1 18 ? -7.875 30.359 35 1 95.69 18 ASN B O 1
ATOM 4672 N N . LEU B 1 19 ? -6.816 28.625 34.031 1 94.38 19 LEU B N 1
ATOM 4673 C CA . LEU B 1 19 ? -8.023 28.062 33.438 1 94.38 19 LEU B CA 1
ATOM 4674 C C . LEU B 1 19 ? -9.031 27.688 34.531 1 94.38 19 LEU B C 1
ATOM 4676 O O . LEU B 1 19 ? -10.219 28.016 34.438 1 94.38 19 LEU B O 1
ATOM 4680 N N . LEU B 1 20 ? -8.523 27.031 35.531 1 93.12 20 LEU B N 1
ATOM 4681 C CA . LEU B 1 20 ? -9.375 26.562 36.625 1 93.12 20 LEU B CA 1
ATOM 4682 C C . LEU B 1 20 ? -10.008 27.719 37.344 1 93.12 20 LEU B C 1
ATOM 4684 O O . LEU B 1 20 ? -11.172 27.656 37.75 1 93.12 20 LEU B O 1
ATOM 4688 N N . SER B 1 21 ? -9.312 28.703 37.562 1 92.19 21 SER B N 1
ATOM 4689 C CA . SER B 1 21 ? -9.766 29.875 38.312 1 92.19 21 SER B CA 1
ATOM 4690 C C . SER B 1 21 ? -10.828 30.641 37.562 1 92.19 21 SER B C 1
ATOM 4692 O O . SER B 1 21 ? -11.609 31.391 38.156 1 92.19 21 SER B O 1
ATOM 4694 N N . SER B 1 22 ? -10.805 30.5 36.281 1 87.44 22 SER B N 1
ATOM 4695 C CA . SER B 1 22 ? -11.828 31.156 35.469 1 87.44 22 SER B CA 1
ATOM 4696 C C . SER B 1 22 ? -13.203 30.547 35.688 1 87.44 22 SER B C 1
ATOM 4698 O O . SER B 1 22 ? -14.227 31.172 35.406 1 87.44 22 SER B O 1
ATOM 4700 N N . GLY B 1 23 ? -13.312 29.328 36.188 1 81.5 23 GLY B N 1
ATOM 4701 C CA . GLY B 1 23 ? -14.547 28.672 36.594 1 81.5 23 GLY B CA 1
ATOM 4702 C C . GLY B 1 23 ? -15.211 27.922 35.438 1 81.5 23 GLY B C 1
ATOM 4703 O O . GLY B 1 23 ? -16.094 27.094 35.656 1 81.5 23 GLY B O 1
ATOM 4704 N N . ASN B 1 24 ? -14.836 28.109 34.25 1 82.31 24 ASN B N 1
ATOM 4705 C CA . ASN B 1 24 ? -15.555 27.547 33.094 1 82.31 24 ASN B CA 1
ATOM 4706 C C . ASN B 1 24 ? -14.812 26.359 32.5 1 82.31 24 ASN B C 1
ATOM 4708 O O . ASN B 1 24 ? -15.391 25.594 31.734 1 82.31 24 ASN B O 1
ATOM 4712 N N . LEU B 1 25 ? -13.578 26.25 32.812 1 89.38 25 LEU B N 1
ATOM 4713 C CA . LEU B 1 25 ? -12.742 25.219 32.188 1 89.38 25 LEU B CA 1
ATOM 4714 C C . LEU B 1 25 ? -12.117 24.312 33.25 1 89.38 25 LEU B C 1
ATOM 4716 O O . LEU B 1 25 ? -11.805 24.781 34.344 1 89.38 25 LEU B O 1
ATOM 4720 N N . LYS B 1 26 ? -12.008 23.047 32.938 1 91.81 26 LYS B N 1
ATOM 4721 C CA . LYS B 1 26 ? -11.508 22.062 33.906 1 91.81 26 LYS B CA 1
ATOM 4722 C C . LYS B 1 26 ? -10.258 21.359 33.375 1 91.81 26 LYS B C 1
ATOM 4724 O O . LYS B 1 26 ? -10.344 20.281 32.781 1 91.81 26 LYS B O 1
ATOM 4729 N N . PRO B 1 27 ? -9.055 21.953 33.688 1 95.5 27 PRO B N 1
ATOM 4730 C CA . PRO B 1 27 ? -7.832 21.219 33.344 1 95.5 27 PRO B CA 1
ATOM 4731 C C . PRO B 1 27 ? -7.691 19.906 34.094 1 95.5 27 PRO B C 1
ATOM 4733 O O . PRO B 1 27 ? -8.023 19.828 35.281 1 95.5 27 PRO B O 1
ATOM 4736 N N . VAL B 1 28 ? -7.23 18.875 33.375 1 95.06 28 VAL B N 1
ATOM 4737 C CA . VAL B 1 28 ? -7.215 17.562 34 1 95.06 28 VAL B CA 1
ATOM 4738 C C . VAL B 1 28 ? -5.793 17 34 1 95.06 28 VAL B C 1
ATOM 4740 O O . VAL B 1 28 ? -5.461 16.125 34.781 1 95.06 28 VAL B O 1
ATOM 4743 N N . GLU B 1 29 ? -4.988 17.469 33.125 1 95 29 GLU B N 1
ATOM 4744 C CA . GLU B 1 29 ? -3.635 16.938 33.031 1 95 29 GLU B CA 1
ATOM 4745 C C . GLU B 1 29 ? -2.658 17.984 32.5 1 95 29 GLU B C 1
ATOM 4747 O O . GLU B 1 29 ? -3.014 18.781 31.625 1 95 29 GLU B O 1
ATOM 4752 N N . ILE B 1 30 ? -1.517 17.969 33.125 1 95.38 30 ILE B N 1
ATOM 4753 C CA . ILE B 1 30 ? -0.391 18.781 32.656 1 95.38 30 ILE B CA 1
ATOM 4754 C C . ILE B 1 30 ? 0.796 17.875 32.344 1 95.38 30 ILE B C 1
ATOM 4756 O O . ILE B 1 30 ? 1.07 16.922 33.062 1 95.38 30 ILE B O 1
ATOM 4760 N N . GLY B 1 31 ? 1.424 18.219 31.219 1 92.81 31 GLY B N 1
ATOM 4761 C CA . GLY B 1 31 ? 2.617 17.453 30.891 1 92.81 31 GLY B CA 1
ATOM 4762 C C . GLY B 1 31 ? 3.598 18.203 30.016 1 92.81 31 GLY B C 1
ATOM 4763 O O . GLY B 1 31 ? 3.443 19.406 29.797 1 92.81 31 GLY B O 1
ATOM 4764 N N . LEU B 1 32 ? 4.754 17.438 29.703 1 89.25 32 LEU B N 1
ATOM 4765 C CA . LEU B 1 32 ? 5.82 18.016 28.891 1 89.25 32 LEU B CA 1
ATOM 4766 C C . LEU B 1 32 ? 5.934 17.281 27.562 1 89.25 32 LEU B C 1
ATOM 4768 O O . LEU B 1 32 ? 5.793 16.062 27.5 1 89.25 32 LEU B O 1
ATOM 4772 N N . GLY B 1 33 ? 5.977 18.062 26.547 1 81.81 33 GLY B N 1
ATOM 4773 C CA . GLY B 1 33 ? 6.383 17.531 25.25 1 81.81 33 GLY B CA 1
ATOM 4774 C C . GLY B 1 33 ? 7.863 17.719 24.969 1 81.81 33 GLY B C 1
ATOM 4775 O O . GLY B 1 33 ? 8.656 17.891 25.906 1 81.81 33 GLY B O 1
ATOM 4776 N N . GLU B 1 34 ? 8.195 17.609 23.703 1 76.31 34 GLU B N 1
ATOM 4777 C CA . GLU B 1 34 ? 9.594 17.766 23.328 1 76.31 34 GLU B CA 1
ATOM 4778 C C . GLU B 1 34 ? 10.055 19.219 23.469 1 76.31 34 GLU B C 1
ATOM 4780 O O . GLU B 1 34 ? 11.211 19.484 23.797 1 76.31 34 GLU B O 1
ATOM 4785 N N . ARG B 1 35 ? 9.109 20.094 23.125 1 82.69 35 ARG B N 1
ATOM 4786 C CA . ARG B 1 35 ? 9.516 21.5 23.047 1 82.69 35 ARG B CA 1
ATOM 4787 C C . ARG B 1 35 ? 8.453 22.406 23.672 1 82.69 35 ARG B C 1
ATOM 4789 O O . ARG B 1 35 ? 8.352 23.578 23.312 1 82.69 35 ARG B O 1
ATOM 4796 N N . TYR B 1 36 ? 7.613 21.828 24.5 1 90.44 36 TYR B N 1
ATOM 4797 C CA . TYR B 1 36 ? 6.488 22.594 25.031 1 90.44 36 TYR B CA 1
ATOM 4798 C C . TYR B 1 36 ? 5.844 21.859 26.203 1 90.44 36 TYR B C 1
ATOM 4800 O O . TYR B 1 36 ? 6.176 20.719 26.484 1 90.44 36 TYR B O 1
ATOM 4808 N N . PHE B 1 37 ? 5.02 22.578 26.938 1 94.19 37 PHE B N 1
ATOM 4809 C CA . PHE B 1 37 ? 4.098 21.938 27.875 1 94.19 37 PHE B CA 1
ATOM 4810 C C . PHE B 1 37 ? 2.742 21.703 27.219 1 94.19 37 PHE B C 1
ATOM 4812 O O . PHE B 1 37 ? 2.422 22.312 26.203 1 94.19 37 PHE B O 1
ATOM 4819 N N . TYR B 1 38 ? 2.008 20.766 27.734 1 94.31 38 TYR B N 1
ATOM 4820 C CA . TYR B 1 38 ? 0.623 20.609 27.312 1 94.31 38 TYR B CA 1
ATOM 4821 C C . TYR B 1 38 ? -0.321 20.578 28.5 1 94.31 38 TYR B C 1
ATOM 4823 O O . TYR B 1 38 ? 0.075 20.172 29.594 1 94.31 38 TYR B O 1
ATOM 4831 N N . VAL B 1 39 ? -1.478 21.141 28.328 1 95.5 39 VAL B N 1
ATOM 4832 C CA . VAL B 1 39 ? -2.559 21.078 29.312 1 95.5 39 VAL B CA 1
ATOM 4833 C C . VAL B 1 39 ? -3.811 20.5 28.656 1 95.5 39 VAL B C 1
ATOM 4835 O O . VAL B 1 39 ? -4.297 21.016 27.656 1 95.5 39 VAL B O 1
ATOM 4838 N N . ASP B 1 40 ? -4.281 19.438 29.219 1 94.12 40 ASP B N 1
ATOM 4839 C CA . ASP B 1 40 ? -5.531 18.828 28.766 1 94.12 40 ASP B CA 1
ATOM 4840 C C . ASP B 1 40 ? -6.727 19.391 29.531 1 94.12 40 ASP B C 1
ATOM 4842 O O . ASP B 1 40 ? -6.695 19.484 30.75 1 94.12 40 ASP B O 1
ATOM 4846 N N . ILE B 1 41 ? -7.66 19.797 28.844 1 94.19 41 ILE B N 1
ATOM 4847 C CA . ILE B 1 41 ? -8.844 20.422 29.406 1 94.19 41 ILE B CA 1
ATOM 4848 C C . ILE B 1 41 ? -10.078 19.578 29.109 1 94.19 41 ILE B C 1
ATOM 4850 O O . ILE B 1 41 ? -10.336 19.25 27.938 1 94.19 41 ILE B O 1
ATOM 4854 N N . ASP B 1 42 ? -10.758 19.172 30.141 1 90.44 42 ASP B N 1
ATOM 4855 C CA . ASP B 1 42 ? -12.016 18.469 29.969 1 90.44 42 ASP B CA 1
ATOM 4856 C C . ASP B 1 42 ? -13.125 19.422 29.5 1 90.44 42 ASP B C 1
ATOM 4858 O O . ASP B 1 42 ? -13.82 20 30.328 1 90.44 42 ASP B O 1
ATOM 4862 N N . SER B 1 43 ? -13.18 19.578 28.25 1 79.56 43 SER B N 1
ATOM 4863 C CA . SER B 1 43 ? -14.164 20.484 27.656 1 79.56 43 SER B CA 1
ATOM 4864 C C . SER B 1 43 ? -14.789 19.875 26.422 1 79.56 43 SER B C 1
ATOM 4866 O O . SER B 1 43 ? -14.094 19.281 25.578 1 79.56 43 SER B O 1
ATOM 4868 N N . PRO B 1 44 ? -16.109 19.969 26.469 1 66.81 44 PRO B N 1
ATOM 4869 C CA . PRO B 1 44 ? -16.766 19.484 25.25 1 66.81 44 PRO B CA 1
ATOM 4870 C C . PRO B 1 44 ? -16.516 20.391 24.047 1 66.81 44 PRO B C 1
ATOM 4872 O O . PRO B 1 44 ? -16.562 19.922 22.906 1 66.81 44 PRO B O 1
ATOM 4875 N N . ASP B 1 45 ? -16.297 21.656 24.375 1 67.88 45 ASP B N 1
ATOM 4876 C CA . ASP B 1 45 ? -16.141 22.625 23.297 1 67.88 45 ASP B CA 1
ATOM 4877 C C . ASP B 1 45 ? -14.672 22.875 22.984 1 67.88 45 ASP B C 1
ATOM 4879 O O . ASP B 1 45 ? -13.836 22.875 23.891 1 67.88 45 ASP B O 1
ATOM 4883 N N . ILE B 1 46 ? -14.414 22.984 21.719 1 68.69 46 ILE B N 1
ATOM 4884 C CA . ILE B 1 46 ? -13.047 23.297 21.328 1 68.69 46 ILE B CA 1
ATOM 4885 C C . ILE B 1 46 ? -12.742 24.766 21.641 1 68.69 46 ILE B C 1
ATOM 4887 O O . ILE B 1 46 ? -13.578 25.641 21.406 1 68.69 46 ILE B O 1
ATOM 4891 N N . LEU B 1 47 ? -11.672 25.016 22.406 1 76.88 47 LEU B N 1
ATOM 4892 C CA . LEU B 1 47 ? -11.148 26.359 22.672 1 76.88 47 LEU B CA 1
ATOM 4893 C C . LEU B 1 47 ? -10.438 26.906 21.453 1 76.88 47 LEU B C 1
ATOM 4895 O O . LEU B 1 47 ? -9.688 26.203 20.781 1 76.88 47 LEU B O 1
ATOM 4899 N N . THR B 1 48 ? -10.789 28.156 21.125 1 78.75 48 THR B N 1
ATOM 4900 C CA . THR B 1 48 ? -10.023 28.812 20.062 1 78.75 48 THR B CA 1
ATOM 4901 C C . THR B 1 48 ? -8.641 29.203 20.562 1 78.75 48 THR B C 1
ATOM 4903 O O . THR B 1 48 ? -8.414 29.312 21.766 1 78.75 48 THR B O 1
ATOM 4906 N N . LEU B 1 49 ? -7.801 29.453 19.688 1 84.19 49 LEU B N 1
ATOM 4907 C CA . LEU B 1 49 ? -6.445 29.859 20.031 1 84.19 49 LEU B CA 1
ATOM 4908 C C . LEU B 1 49 ? -6.465 31.188 20.797 1 84.19 49 LEU B C 1
ATOM 4910 O O . LEU B 1 49 ? -5.707 31.375 21.75 1 84.19 49 LEU B O 1
ATOM 4914 N N . ASP B 1 50 ? -7.332 32.062 20.375 1 85.75 50 ASP B N 1
ATOM 4915 C CA . ASP B 1 50 ? -7.418 33.375 21.031 1 85.75 50 ASP B CA 1
ATOM 4916 C C . ASP B 1 50 ? -7.914 33.219 22.469 1 85.75 50 ASP B C 1
ATOM 4918 O O . ASP B 1 50 ? -7.41 33.906 23.359 1 85.75 50 ASP B O 1
ATOM 4922 N N . GLU B 1 51 ? -8.812 32.375 22.641 1 85.56 51 GLU B N 1
ATOM 4923 C CA . GLU B 1 51 ? -9.312 32.125 23.984 1 85.56 51 GLU B CA 1
ATOM 4924 C C . GLU B 1 51 ? -8.227 31.516 24.859 1 85.56 51 GLU B C 1
ATOM 4926 O O . GLU B 1 51 ? -8.102 31.875 26.031 1 85.56 51 GLU B O 1
ATOM 4931 N N . ALA B 1 52 ? -7.555 30.625 24.297 1 91 52 ALA B N 1
ATOM 4932 C CA . ALA B 1 52 ? -6.5 29.938 25.031 1 91 52 ALA B CA 1
ATOM 4933 C C . ALA B 1 52 ? -5.41 30.906 25.469 1 91 52 ALA B C 1
ATOM 4935 O O . ALA B 1 52 ? -4.836 30.766 26.562 1 91 52 ALA B O 1
ATOM 4936 N N . LYS B 1 53 ? -5.145 31.906 24.688 1 93.31 53 LYS B N 1
ATOM 4937 C CA . LYS B 1 53 ? -4.082 32.875 24.953 1 93.31 53 LYS B CA 1
ATOM 4938 C C . LYS B 1 53 ? -4.43 33.75 26.141 1 93.31 53 LYS B C 1
ATOM 4940 O O . LYS B 1 53 ? -3.539 34.25 26.828 1 93.31 53 LYS B O 1
ATOM 4945 N N . ASP B 1 54 ? -5.676 33.938 26.359 1 91.75 54 ASP B N 1
ATOM 4946 C CA . ASP B 1 54 ? -6.129 34.812 27.438 1 91.75 54 ASP B CA 1
ATOM 4947 C C . ASP B 1 54 ? -5.68 34.281 28.797 1 91.75 54 ASP B C 1
ATOM 4949 O O . ASP B 1 54 ? -5.551 35.031 29.75 1 91.75 54 ASP B O 1
ATOM 4953 N N . PHE B 1 55 ? -5.41 33.031 28.875 1 93.94 55 PHE B N 1
ATOM 4954 C CA . PHE B 1 55 ? -5.055 32.406 30.141 1 93.94 55 PHE B CA 1
ATOM 4955 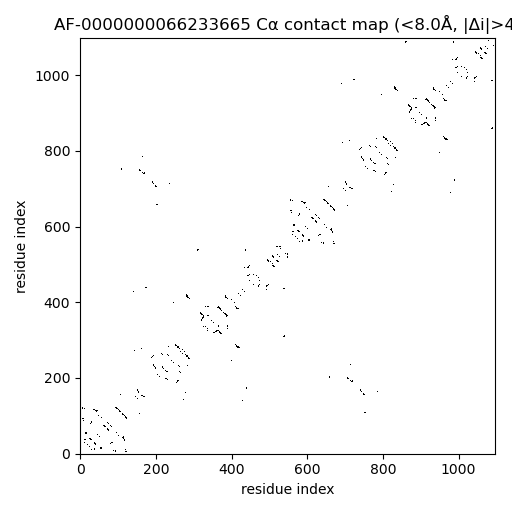C C . PHE B 1 55 ? -3.543 32.281 30.297 1 93.94 55 PHE B C 1
ATOM 4957 O O . PHE B 1 55 ? -3.043 31.844 31.328 1 93.94 55 PHE B O 1
ATOM 4964 N N . ALA B 1 56 ? -2.824 32.688 29.297 1 94.88 56 ALA B N 1
ATOM 4965 C CA . ALA B 1 56 ? -1.367 32.594 29.297 1 94.88 56 ALA B CA 1
ATOM 4966 C C . ALA B 1 56 ? -0.737 33.812 29.984 1 94.88 56 ALA B C 1
ATOM 4968 O O . ALA B 1 56 ? -0.062 34.625 29.344 1 94.88 56 ALA B O 1
ATOM 4969 N N . LYS B 1 57 ? -0.911 33.906 31.219 1 92.69 57 LYS B N 1
ATOM 4970 C CA . LYS B 1 57 ? -0.387 35 32.031 1 92.69 57 LYS B CA 1
ATOM 4971 C C . LYS B 1 57 ? 0.158 34.5 33.344 1 92.69 57 LYS B C 1
ATOM 4973 O O . LYS B 1 57 ? -0.248 33.438 33.844 1 92.69 57 LYS B O 1
ATOM 4978 N N . TYR B 1 58 ? 1.002 35.25 33.906 1 93.56 58 TYR B N 1
ATOM 4979 C CA . TYR B 1 58 ? 1.611 34.875 35.156 1 93.56 58 TYR B CA 1
ATOM 4980 C C . TYR B 1 58 ? 0.668 35.156 36.344 1 93.56 58 TYR B C 1
ATOM 4982 O O . TYR B 1 58 ? 0.014 36.219 36.375 1 93.56 58 TYR B O 1
ATOM 4990 N N . ASN B 1 59 ? 0.537 34.25 37.156 1 92.5 59 ASN B N 1
ATOM 4991 C CA . ASN B 1 59 ? -0.173 34.344 38.438 1 92.5 59 ASN B CA 1
ATOM 4992 C C . ASN B 1 59 ? 0.458 33.469 39.5 1 92.5 59 ASN B C 1
ATOM 4994 O O . ASN B 1 59 ? 1.23 32.562 39.188 1 92.5 59 ASN B O 1
ATOM 4998 N N . GLN B 1 60 ? 0.178 33.812 40.688 1 91.06 60 GLN B N 1
ATOM 4999 C CA . GLN B 1 60 ? 0.658 33.031 41.781 1 91.06 60 GLN B CA 1
ATOM 5000 C C . GLN B 1 60 ? -0.493 32.312 42.5 1 91.06 60 GLN B C 1
ATOM 5002 O O . GLN B 1 60 ? -1.547 32.906 42.719 1 91.06 60 GLN B O 1
ATOM 5007 N N . TYR B 1 61 ? -0.221 31.031 42.656 1 92.56 61 TYR B N 1
ATOM 5008 C CA . TYR B 1 61 ? -1.244 30.219 43.312 1 92.56 61 TYR B CA 1
ATOM 5009 C C . TYR B 1 61 ? -0.646 29.391 44.438 1 92.56 61 TYR B C 1
ATOM 5011 O O . TYR B 1 61 ? 0.522 29 44.375 1 92.56 61 TYR B O 1
ATOM 5019 N N . ASP B 1 62 ? -1.451 29.234 45.438 1 91.12 62 ASP B N 1
ATOM 5020 C CA . ASP B 1 62 ? -1.123 28.266 46.469 1 91.12 62 ASP B CA 1
ATOM 5021 C C . ASP B 1 62 ? -1.8 26.922 46.219 1 91.12 62 ASP B C 1
ATOM 5023 O O . ASP B 1 62 ? -3.025 26.812 46.312 1 91.12 62 ASP B O 1
ATOM 5027 N N . TYR B 1 63 ? -1.026 25.906 45.844 1 92.94 63 TYR B N 1
ATOM 5028 C CA . TYR B 1 63 ? -1.562 24.594 45.562 1 92.94 63 TYR B CA 1
ATOM 5029 C C . TYR B 1 63 ? -0.82 23.5 46.312 1 92.94 63 TYR B C 1
ATOM 5031 O O . TYR B 1 63 ? 0.235 23.766 46.906 1 92.94 63 TYR B O 1
ATOM 5039 N N . GLN B 1 64 ? -1.404 22.312 46.375 1 93.62 64 GLN B N 1
ATOM 5040 C CA . GLN B 1 64 ? -0.794 21.172 47.062 1 93.62 64 GLN B CA 1
ATOM 5041 C C . GLN B 1 64 ? -0.395 20.094 46.062 1 93.62 64 GLN B C 1
ATOM 5043 O O . GLN B 1 64 ? -1.08 19.891 45.062 1 93.62 64 GLN B O 1
ATOM 5048 N N . LEU B 1 65 ? 0.757 19.5 46.312 1 93.62 65 LEU B N 1
ATOM 5049 C CA . LEU B 1 65 ? 1.209 18.375 45.531 1 93.62 65 LEU B CA 1
ATOM 5050 C C . LEU B 1 65 ? 1.031 17.062 46.281 1 93.62 65 LEU B C 1
ATOM 5052 O O . LEU B 1 65 ? 1.443 16.953 47.438 1 93.62 65 LEU B O 1
ATOM 5056 N N . VAL B 1 66 ? 0.347 16.219 45.625 1 92.88 66 VAL B N 1
ATOM 5057 C CA . VAL B 1 66 ? 0.15 14.891 46.25 1 92.88 66 VAL B CA 1
ATOM 5058 C C . VAL B 1 66 ? 0.809 13.828 45.375 1 92.88 66 VAL B C 1
ATOM 5060 O O . VAL B 1 66 ? 0.599 13.797 44.156 1 92.88 66 VAL B O 1
ATOM 5063 N N . GLU B 1 67 ? 1.605 13.062 45.906 1 91.06 67 GLU B N 1
ATOM 5064 C CA . GLU B 1 67 ? 2.262 11.961 45.219 1 91.06 67 GLU B CA 1
ATOM 5065 C C . GLU B 1 67 ? 1.725 10.609 45.688 1 91.06 67 GLU B C 1
ATOM 5067 O O . GLU B 1 67 ? 1.646 10.344 46.875 1 91.06 67 GLU B O 1
ATOM 5072 N N . ASP B 1 68 ? 1.309 9.883 44.719 1 85.88 68 ASP B N 1
ATOM 5073 C CA . ASP B 1 68 ? 0.791 8.578 45.094 1 85.88 68 ASP B CA 1
ATOM 5074 C C . ASP B 1 68 ? 1.912 7.543 45.188 1 85.88 68 ASP B C 1
ATOM 5076 O O . ASP B 1 68 ? 3.08 7.871 44.969 1 85.88 68 ASP B O 1
ATOM 5080 N N . ASN B 1 69 ? 1.554 6.219 45.562 1 83.44 69 ASN B N 1
ATOM 5081 C CA . ASN B 1 69 ? 2.512 5.141 45.781 1 83.44 69 ASN B CA 1
ATOM 5082 C C . ASN B 1 69 ? 3.188 4.723 44.469 1 83.44 69 ASN B C 1
ATOM 5084 O O . ASN B 1 69 ? 4.254 4.105 44.5 1 83.44 69 ASN B O 1
ATOM 5088 N N . ARG B 1 70 ? 2.662 5.145 43.469 1 78.38 70 ARG B N 1
ATOM 5089 C CA . ARG B 1 70 ? 3.23 4.738 42.188 1 78.38 70 ARG B CA 1
ATOM 5090 C C . ARG B 1 70 ? 4.094 5.848 41.594 1 78.38 70 ARG B C 1
ATOM 5092 O O . ARG B 1 70 ? 4.57 5.734 40.469 1 78.38 70 ARG B O 1
ATOM 5099 N N . GLY B 1 71 ? 4.141 6.891 42.281 1 82.19 71 GLY B N 1
ATOM 5100 C CA . GLY B 1 71 ? 4.992 7.98 41.844 1 82.19 71 GLY B CA 1
ATOM 5101 C C . GLY B 1 71 ? 4.254 9.016 41 1 82.19 71 GLY B C 1
ATOM 5102 O O . GLY B 1 71 ? 4.863 9.953 40.469 1 82.19 71 GLY B O 1
ATOM 5103 N N . SER B 1 72 ? 2.99 8.867 40.906 1 87.5 72 SER B N 1
ATOM 5104 C CA . SER B 1 72 ? 2.195 9.836 40.156 1 87.5 72 SER B CA 1
ATOM 5105 C C . SER B 1 72 ? 1.929 11.086 40.969 1 87.5 72 SER B C 1
ATOM 5107 O O . SER B 1 72 ? 1.64 11 42.188 1 87.5 72 SER B O 1
ATOM 5109 N N . ILE B 1 73 ? 2.146 12.227 40.406 1 93.12 73 ILE B N 1
ATOM 5110 C CA . ILE B 1 73 ? 1.985 13.5 41.094 1 93.12 73 ILE B CA 1
ATOM 5111 C C . ILE B 1 73 ? 0.677 14.156 40.688 1 93.12 73 ILE B C 1
ATOM 5113 O O . ILE B 1 73 ? 0.343 14.18 39.5 1 93.12 73 ILE B O 1
ATOM 5117 N N . THR B 1 74 ? -0.063 14.625 41.594 1 94.94 74 THR B N 1
ATOM 5118 C CA . THR B 1 74 ? -1.319 15.328 41.375 1 94.94 74 THR B CA 1
ATOM 5119 C C . THR B 1 74 ? -1.307 16.703 42.031 1 94.94 74 THR B C 1
ATOM 5121 O O . THR B 1 74 ? -0.838 16.844 43.156 1 94.94 74 THR B O 1
ATOM 5124 N N . VAL B 1 75 ? -1.724 17.688 41.344 1 94.56 75 VAL B N 1
ATOM 5125 C CA . VAL B 1 75 ? -1.892 19.031 41.875 1 94.56 75 VAL B CA 1
ATOM 5126 C C . VAL B 1 75 ? -3.314 19.203 42.406 1 94.56 75 VAL B C 1
ATOM 5128 O O . VAL B 1 75 ? -4.281 18.906 41.688 1 94.56 75 VAL B O 1
ATOM 5131 N N . VAL B 1 76 ? -3.404 19.594 43.625 1 94.56 76 VAL B N 1
ATOM 5132 C CA . VAL B 1 76 ? -4.719 19.828 44.219 1 94.56 76 VAL B CA 1
ATOM 5133 C C . VAL B 1 76 ? -4.922 21.328 44.469 1 94.56 76 VAL B C 1
ATOM 5135 O O . VAL B 1 76 ? -4.121 21.969 45.156 1 94.56 76 VAL B O 1
ATOM 5138 N N . TYR B 1 77 ? -5.969 21.875 43.875 1 93.88 77 TYR B N 1
ATOM 5139 C CA . TYR B 1 77 ? -6.32 23.281 44.031 1 93.88 77 TYR B CA 1
ATOM 5140 C C . TYR B 1 77 ? -7.828 23.469 44.125 1 93.88 77 TYR B C 1
ATOM 5142 O O . TYR B 1 77 ? -8.578 23.094 43.219 1 93.88 77 TYR B O 1
ATOM 5150 N N . ASN B 1 78 ? -8.297 24.031 45.219 1 90.44 78 ASN B N 1
ATOM 5151 C CA . ASN B 1 78 ? -9.719 24.281 45.469 1 90.44 78 ASN B CA 1
ATOM 5152 C C . ASN B 1 78 ? -10.547 23.016 45.219 1 90.44 78 ASN B C 1
ATOM 5154 O O . ASN B 1 78 ? -11.562 23.062 44.531 1 90.44 78 ASN B O 1
ATOM 5158 N N . GLY B 1 79 ? -10.023 21.891 45.625 1 89.88 79 GLY B N 1
ATOM 5159 C CA . GLY B 1 79 ? -10.758 20.641 45.562 1 89.88 79 GLY B CA 1
ATOM 5160 C C . GLY B 1 79 ? -10.633 19.953 44.188 1 89.88 79 GLY B C 1
ATOM 5161 O O . GLY B 1 79 ? -11.125 18.844 44 1 89.88 79 GLY B O 1
ATOM 5162 N N . HIS B 1 80 ? -10 20.625 43.281 1 93.69 80 HIS B N 1
ATOM 5163 C CA . HIS B 1 80 ? -9.812 20.047 41.969 1 93.69 80 HIS B CA 1
ATOM 5164 C C . HIS B 1 80 ? -8.453 19.375 41.844 1 93.69 80 HIS B C 1
ATOM 5166 O O . HIS B 1 80 ? -7.457 19.875 42.375 1 93.69 80 HIS B O 1
ATOM 5172 N N . GLN B 1 81 ? -8.438 18.234 41.156 1 94.75 81 GLN B N 1
ATOM 5173 C CA . GLN B 1 81 ? -7.203 17.484 40.969 1 94.75 81 GLN B CA 1
ATOM 5174 C C . GLN B 1 81 ? -6.746 17.5 39.531 1 94.75 81 GLN B C 1
ATOM 5176 O O . GLN B 1 81 ? -7.547 17.281 38.625 1 94.75 81 GLN B O 1
ATOM 5181 N N . ILE B 1 82 ? -5.492 17.844 39.344 1 96.19 82 ILE B N 1
ATOM 5182 C CA . ILE B 1 82 ? -4.883 17.859 38.031 1 96.19 82 ILE B CA 1
ATOM 5183 C C . ILE B 1 82 ? -3.658 16.938 38 1 96.19 82 ILE B C 1
ATOM 5185 O O . ILE B 1 82 ? -2.734 17.125 38.812 1 96.19 82 ILE B O 1
ATOM 5189 N N . LYS B 1 83 ? -3.664 15.992 37.125 1 95.12 83 LYS B N 1
ATOM 5190 C CA . LYS B 1 83 ? -2.52 15.094 37 1 95.12 83 LYS B CA 1
ATOM 5191 C C . LYS B 1 83 ? -1.311 15.812 36.438 1 95.12 83 LYS B C 1
ATOM 5193 O O . LYS B 1 83 ? -1.438 16.562 35.438 1 95.12 83 LYS B O 1
ATOM 5198 N N . LEU B 1 84 ? -0.199 15.633 37 1 93.88 84 LEU B N 1
ATOM 5199 C CA . LEU B 1 84 ? 1.038 16.25 36.531 1 93.88 84 LEU B CA 1
ATOM 5200 C C . LEU B 1 84 ? 2.012 15.203 36 1 93.88 84 LEU B C 1
ATOM 5202 O O . LEU B 1 84 ? 2.533 14.398 36.781 1 93.88 84 LEU B O 1
ATOM 5206 N N . ASN B 1 85 ? 2.191 15.273 34.594 1 88.38 85 ASN B N 1
ATOM 5207 C CA . ASN B 1 85 ? 3.129 14.375 33.938 1 88.38 85 ASN B CA 1
ATOM 5208 C C . ASN B 1 85 ? 4.438 15.086 33.594 1 88.38 85 ASN B C 1
ATOM 5210 O O . ASN B 1 85 ? 4.445 16.047 32.812 1 88.38 85 ASN B O 1
ATOM 5214 N N . GLY B 1 86 ? 5.438 14.984 34.312 1 79.06 86 GLY B N 1
ATOM 5215 C CA . GLY B 1 86 ? 6.719 15.625 34.062 1 79.06 86 GLY B CA 1
ATOM 5216 C C . GLY B 1 86 ? 7.574 15.781 35.312 1 79.06 86 GLY B C 1
ATOM 5217 O O . GLY B 1 86 ? 8.633 16.422 35.25 1 79.06 86 GLY B O 1
ATOM 5218 N N . GLY B 1 87 ? 7.035 15.297 36.344 1 82.31 87 GLY B N 1
ATOM 5219 C CA . GLY B 1 87 ? 7.793 15.367 37.594 1 82.31 87 GLY B CA 1
ATOM 5220 C C . GLY B 1 87 ? 7.328 16.484 38.531 1 82.31 87 GLY B C 1
ATOM 5221 O O . GLY B 1 87 ? 6.297 17.109 38.281 1 82.31 87 GLY B O 1
ATOM 5222 N N . LYS B 1 88 ? 8.086 16.672 39.562 1 87.19 88 LYS B N 1
ATOM 5223 C CA . LYS B 1 88 ? 7.75 17.688 40.562 1 87.19 88 LYS B CA 1
ATOM 5224 C C . LYS B 1 88 ? 8.188 19.078 40.094 1 87.19 88 LYS B C 1
ATOM 5226 O O . LYS B 1 88 ? 9.305 19.25 39.625 1 87.19 88 LYS B O 1
ATOM 5231 N N . PRO B 1 89 ? 7.238 19.984 40.25 1 90 89 PRO B N 1
ATOM 5232 C CA . PRO B 1 89 ? 7.598 21.344 39.812 1 90 89 PRO B CA 1
ATOM 5233 C C . PRO B 1 89 ? 8.695 21.953 40.688 1 90 89 PRO B C 1
ATOM 5235 O O . PRO B 1 89 ? 8.703 21.766 41.906 1 90 89 PRO B O 1
ATOM 5238 N N . ASN B 1 90 ? 9.539 22.609 40.062 1 88.75 90 ASN B N 1
ATOM 5239 C CA . ASN B 1 90 ? 10.586 23.344 40.75 1 88.75 90 ASN B CA 1
ATOM 5240 C C . ASN B 1 90 ? 10.055 24.641 41.375 1 88.75 90 ASN B C 1
ATOM 5242 O O . ASN B 1 90 ? 9.609 25.547 40.625 1 88.75 90 ASN B O 1
ATOM 5246 N N . GLN B 1 91 ? 10.234 24.812 42.594 1 85.25 91 GLN B N 1
ATOM 5247 C CA . GLN B 1 91 ? 9.664 25.953 43.312 1 85.25 91 GLN B CA 1
ATOM 5248 C C . GLN B 1 91 ? 10.484 27.219 43.031 1 85.25 91 GLN B C 1
ATOM 5250 O O . GLN B 1 91 ? 10 28.328 43.25 1 85.25 91 GLN B O 1
ATOM 5255 N N . ASN B 1 92 ? 11.625 27.031 42.531 1 88.56 92 ASN B N 1
ATOM 5256 C CA . ASN B 1 92 ? 12.516 28.172 42.344 1 88.56 92 ASN B CA 1
ATOM 5257 C C . ASN B 1 92 ? 12.391 28.766 40.938 1 88.56 92 ASN B C 1
ATOM 5259 O O . ASN B 1 92 ? 13.086 29.734 40.594 1 88.56 92 ASN B O 1
ATOM 5263 N N . VAL B 1 93 ? 11.539 28.188 40.188 1 90.94 93 VAL B N 1
ATOM 5264 C CA . VAL B 1 93 ? 11.344 28.703 38.812 1 90.94 93 VAL B CA 1
ATOM 5265 C C . VAL B 1 93 ? 10.023 29.469 38.75 1 90.94 93 VAL B C 1
ATOM 5267 O O . VAL B 1 93 ? 9.008 29.031 39.312 1 90.94 93 VAL B O 1
ATOM 5270 N N . HIS B 1 94 ? 10.078 30.672 38.094 1 91.69 94 HIS B N 1
ATOM 5271 C CA . HIS B 1 94 ? 8.891 31.516 38.031 1 91.69 94 HIS B CA 1
ATOM 5272 C C . HIS B 1 94 ? 8.664 32.031 36.594 1 91.69 94 HIS B C 1
ATOM 5274 O O . HIS B 1 94 ? 8.984 33.188 36.281 1 91.69 94 HIS B O 1
ATOM 5280 N N . PRO B 1 95 ? 8.055 31.234 35.781 1 95.25 95 PRO B N 1
ATOM 5281 C CA . PRO B 1 95 ? 7.754 31.719 34.406 1 95.25 95 PRO B CA 1
ATOM 5282 C C . PRO B 1 95 ? 6.785 32.906 34.406 1 95.25 95 PRO B C 1
ATOM 5284 O O . PRO B 1 95 ? 5.723 32.844 35.031 1 95.25 95 PRO B O 1
ATOM 5287 N N . LYS B 1 96 ? 7.129 34 33.656 1 94.81 96 LYS B N 1
ATOM 5288 C CA . LYS B 1 96 ? 6.316 35.219 33.625 1 94.81 96 LYS B CA 1
ATOM 5289 C C . LYS B 1 96 ? 5.805 35.469 32.219 1 94.81 96 LYS B C 1
ATOM 5291 O O . LYS B 1 96 ? 4.828 36.188 32.031 1 94.81 96 LYS B O 1
ATOM 5296 N N . TYR B 1 97 ? 6.473 34.938 31.281 1 95.75 97 TYR B N 1
ATOM 5297 C CA . TYR B 1 97 ? 6.129 35.156 29.891 1 95.75 97 TYR B CA 1
ATOM 5298 C C . TYR B 1 97 ? 5.672 33.875 29.219 1 95.75 97 TYR B C 1
ATOM 5300 O O . TYR B 1 97 ? 6.371 32.844 29.281 1 95.75 97 TYR B O 1
ATOM 5308 N N . PHE B 1 98 ? 4.496 33.969 28.609 1 95.56 98 PHE B N 1
ATOM 5309 C CA . PHE B 1 98 ? 3.865 32.75 28.062 1 95.56 98 PHE B CA 1
ATOM 5310 C C . PHE B 1 98 ? 3.529 32.969 26.594 1 95.56 98 PHE B C 1
ATOM 5312 O O . PHE B 1 98 ? 3.32 34.094 26.141 1 95.56 98 PHE B O 1
ATOM 5319 N N . GLN B 1 99 ? 3.545 31.844 25.844 1 94.69 99 GLN B N 1
ATOM 5320 C CA . GLN B 1 99 ? 3.014 31.797 24.484 1 94.69 99 GLN B CA 1
ATOM 5321 C C . GLN B 1 99 ? 2.318 30.469 24.203 1 94.69 99 GLN B C 1
ATOM 5323 O O . GLN B 1 99 ? 2.854 29.406 24.531 1 94.69 99 GLN B O 1
ATOM 5328 N N . ILE B 1 100 ? 1.067 30.562 23.734 1 94.75 100 ILE B N 1
ATOM 5329 C CA . ILE B 1 100 ? 0.355 29.359 23.312 1 94.75 100 ILE B CA 1
ATOM 5330 C C . ILE B 1 100 ? 0.674 29.062 21.859 1 94.75 100 ILE B C 1
ATOM 5332 O O . ILE B 1 100 ? 0.607 29.953 21 1 94.75 100 ILE B O 1
ATOM 5336 N N . LEU B 1 101 ? 1.038 27.844 21.672 1 89 101 LEU B N 1
ATOM 5337 C CA . LEU B 1 101 ? 1.529 27.453 20.344 1 89 101 LEU B CA 1
ATOM 5338 C C . LEU B 1 101 ? 0.41 26.859 19.5 1 89 101 LEU B C 1
ATOM 5340 O O . LEU B 1 101 ? 0.278 27.172 18.328 1 89 101 LEU B O 1
ATOM 5344 N N . SER B 1 102 ? -0.341 25.922 20.062 1 87.06 102 SER B N 1
ATOM 5345 C CA . SER B 1 102 ? -1.387 25.266 19.281 1 87.06 102 SER B CA 1
ATOM 5346 C C . SER B 1 102 ? -2.432 24.625 20.188 1 87.06 102 SER B C 1
ATOM 5348 O O . SER B 1 102 ? -2.234 24.531 21.406 1 87.06 102 SER B O 1
ATOM 5350 N N . ILE B 1 103 ? -3.596 24.297 19.594 1 86.62 103 ILE B N 1
ATOM 5351 C CA . ILE B 1 103 ? -4.688 23.609 20.266 1 86.62 103 ILE B CA 1
ATOM 5352 C C . ILE B 1 103 ? -5.109 22.375 19.453 1 86.62 103 ILE B C 1
ATOM 5354 O O . ILE B 1 103 ? -5.16 22.422 18.234 1 86.62 103 ILE B O 1
ATOM 5358 N N . SER B 1 104 ? -5.305 21.25 20.188 1 82.69 104 SER B N 1
ATOM 5359 C CA . SER B 1 104 ? -5.762 20.031 19.516 1 82.69 104 SER B CA 1
ATOM 5360 C C . SER B 1 104 ? -6.746 19.266 20.391 1 82.69 104 SER B C 1
ATOM 5362 O O . SER B 1 104 ? -7.109 19.719 21.484 1 82.69 104 SER B O 1
ATOM 5364 N N . VAL B 1 105 ? -7.297 18.219 19.844 1 79.94 105 VAL B N 1
ATOM 5365 C CA . VAL B 1 105 ? -8.211 17.359 20.594 1 79.94 105 VAL B CA 1
ATOM 5366 C C . VAL B 1 105 ? -7.527 16.031 20.906 1 79.94 105 VAL B C 1
ATOM 5368 O O . VAL B 1 105 ? -6.68 15.562 20.156 1 79.94 105 VAL B O 1
ATOM 5371 N N . HIS B 1 106 ? -7.863 15.57 22.094 1 80.44 106 HIS B N 1
ATOM 5372 C CA . HIS B 1 106 ? -7.258 14.344 22.609 1 80.44 106 HIS B CA 1
ATOM 5373 C C . HIS B 1 106 ? -8.305 13.445 23.266 1 80.44 106 HIS B C 1
ATOM 5375 O O . HIS B 1 106 ? -9.172 13.922 23.984 1 80.44 106 HIS B O 1
ATOM 5381 N N . HIS B 1 107 ? -8.195 12.094 22.984 1 79.88 107 HIS B N 1
ATOM 5382 C CA . HIS B 1 107 ? -9.086 11.125 23.609 1 79.88 107 HIS B CA 1
ATOM 5383 C C . HIS B 1 107 ? -8.344 10.242 24.594 1 79.88 107 HIS B C 1
ATOM 5385 O O . HIS B 1 107 ? -7.785 9.211 24.219 1 79.88 107 HIS B O 1
ATOM 5391 N N . PRO B 1 108 ? -8.406 10.578 25.875 1 80.25 108 PRO B N 1
ATOM 5392 C CA . PRO B 1 108 ? -7.758 9.711 26.859 1 80.25 108 PRO B CA 1
ATOM 5393 C C . PRO B 1 108 ? -8.484 8.375 27.047 1 80.25 108 PRO B C 1
ATOM 5395 O O . PRO B 1 108 ? -7.883 7.398 27.5 1 80.25 108 PRO B O 1
ATOM 5398 N N . SER B 1 109 ? -9.789 8.383 26.766 1 82.19 109 SER B N 1
ATOM 5399 C CA . SER B 1 109 ? -10.648 7.203 26.766 1 82.19 109 SER B CA 1
ATOM 5400 C C . SER B 1 109 ? -11.695 7.289 25.656 1 82.19 109 SER B C 1
ATOM 5402 O O . SER B 1 109 ? -11.867 8.344 25.031 1 82.19 109 SER B O 1
ATOM 5404 N N . PRO B 1 110 ? -12.305 6.227 25.453 1 78.44 110 PRO B N 1
ATOM 5405 C CA . PRO B 1 110 ? -13.297 6.23 24.375 1 78.44 110 PRO B CA 1
ATOM 5406 C C . PRO B 1 110 ? -14.445 7.203 24.641 1 78.44 110 PRO B C 1
ATOM 5408 O O . PRO B 1 110 ? -15.062 7.707 23.688 1 78.44 110 PRO B O 1
ATOM 5411 N N . GLU B 1 111 ? -14.695 7.418 25.828 1 81.5 111 GLU B N 1
ATOM 5412 C CA . GLU B 1 111 ? -15.891 8.18 26.172 1 81.5 111 GLU B CA 1
ATOM 5413 C C . GLU B 1 111 ? -15.562 9.648 26.406 1 81.5 111 GLU B C 1
ATOM 5415 O O . GLU B 1 111 ? -16.469 10.484 26.516 1 81.5 111 GLU B O 1
ATOM 5420 N N . LYS B 1 112 ? -14.336 9.938 26.516 1 85.25 112 LYS B N 1
ATOM 5421 C CA . LYS B 1 112 ? -13.93 11.281 26.906 1 85.25 112 LYS B CA 1
ATOM 5422 C C . LYS B 1 112 ? -13.047 11.922 25.844 1 85.25 112 LYS B C 1
ATOM 5424 O O . LYS B 1 112 ? -12.188 11.258 25.25 1 85.25 112 LYS B O 1
ATOM 5429 N N . GLN B 1 113 ? -13.344 13.148 25.594 1 84.69 113 GLN B N 1
ATOM 5430 C CA . GLN B 1 113 ? -12.531 13.977 24.703 1 84.69 113 GLN B CA 1
ATOM 5431 C C . GLN B 1 113 ? -12 15.203 25.438 1 84.69 113 GLN B C 1
ATOM 5433 O O . GLN B 1 113 ? -12.742 15.875 26.156 1 84.69 113 GLN B O 1
ATOM 5438 N N . TYR B 1 114 ? -10.703 15.453 25.297 1 89.19 114 TYR B N 1
ATOM 5439 C CA . TYR B 1 114 ? -10.078 16.641 25.875 1 89.19 114 TYR B CA 1
ATOM 5440 C C . TYR B 1 114 ? -9.625 17.609 24.797 1 89.19 114 TYR B C 1
ATOM 5442 O O . TYR B 1 114 ? -9.5 17.234 23.625 1 89.19 114 TYR B O 1
ATOM 5450 N N . VAL B 1 115 ? -9.586 18.812 25.172 1 89.19 115 VAL B N 1
ATOM 5451 C CA . VAL B 1 115 ? -8.867 19.812 24.406 1 89.19 115 VAL B CA 1
ATOM 5452 C C . VAL B 1 115 ? -7.441 19.953 24.938 1 89.19 115 VAL B C 1
ATOM 5454 O O . VAL B 1 115 ? -7.23 20.125 26.141 1 89.19 115 VAL B O 1
ATOM 5457 N N . ARG B 1 116 ? -6.516 19.844 24.016 1 91.31 116 ARG B N 1
ATOM 5458 C CA . ARG B 1 116 ? -5.121 19.953 24.438 1 91.31 116 ARG B CA 1
ATOM 5459 C C . ARG B 1 116 ? -4.512 21.266 23.938 1 91.31 116 ARG B C 1
ATOM 5461 O O . ARG B 1 116 ? -4.535 21.547 22.734 1 91.31 116 ARG B O 1
ATOM 5468 N N . VAL B 1 117 ? -3.967 21.984 24.938 1 93.31 117 VAL B N 1
ATOM 5469 C CA . VAL B 1 117 ? -3.299 23.25 24.609 1 93.31 117 VAL B CA 1
ATOM 5470 C C . VAL B 1 117 ? -1.788 23.078 24.766 1 93.31 117 VAL B C 1
ATOM 5472 O O . VAL B 1 117 ? -1.312 22.594 25.781 1 93.31 117 VAL B O 1
ATOM 5475 N N . LEU B 1 118 ? -1.08 23.453 23.734 1 93.81 118 LEU B N 1
ATOM 5476 C CA . LEU B 1 118 ? 0.379 23.453 23.766 1 93.81 118 LEU B CA 1
ATOM 5477 C C . LEU B 1 118 ? 0.911 24.875 23.953 1 93.81 118 LEU B C 1
ATOM 5479 O O . LEU B 1 118 ? 0.444 25.797 23.297 1 93.81 118 LEU B O 1
ATOM 5483 N N . GLY B 1 119 ? 1.869 24.984 24.922 1 94.81 119 GLY B N 1
ATOM 5484 C CA . GLY B 1 119 ? 2.451 26.297 25.141 1 94.81 119 GLY B CA 1
ATOM 5485 C C . GLY B 1 119 ? 3.848 26.234 25.734 1 94.81 119 GLY B C 1
ATOM 5486 O O . GLY B 1 119 ? 4.383 25.141 25.969 1 94.81 119 GLY B O 1
ATOM 5487 N N . VAL B 1 120 ? 4.453 27.438 25.859 1 95.31 120 VAL B N 1
ATOM 5488 C CA . VAL B 1 120 ? 5.762 27.594 26.484 1 95.31 120 VAL B CA 1
ATOM 5489 C C . VAL B 1 120 ? 5.73 28.766 27.469 1 95.31 120 VAL B C 1
ATOM 5491 O O . VAL B 1 120 ? 4.848 29.625 27.391 1 95.31 120 VAL B O 1
ATOM 5494 N N . GLY B 1 121 ? 6.598 28.688 28.438 1 94.94 121 GLY B N 1
ATOM 5495 C CA . GLY B 1 121 ? 6.785 29.75 29.406 1 94.94 121 GLY B CA 1
ATOM 5496 C C . GLY B 1 121 ? 8.242 29.953 29.781 1 94.94 121 GLY B C 1
ATOM 5497 O O . GLY B 1 121 ? 9.023 29 29.828 1 94.94 121 GLY B O 1
ATOM 5498 N N . PHE B 1 122 ? 8.508 31.25 30.047 1 95.38 122 PHE B N 1
ATOM 5499 C CA . PHE B 1 122 ? 9.875 31.594 30.406 1 95.38 122 PHE B CA 1
ATOM 5500 C C . PHE B 1 122 ? 9.906 32.625 31.516 1 95.38 122 PHE B C 1
ATOM 5502 O O . PHE B 1 122 ? 8.898 33.312 31.766 1 95.38 122 PHE B O 1
ATOM 5509 N N . GLU B 1 123 ? 11.023 32.75 32.156 1 94.44 123 GLU B N 1
ATOM 5510 C CA . GLU B 1 123 ? 11.188 33.688 33.25 1 94.44 123 GLU B CA 1
ATOM 5511 C C . GLU B 1 123 ? 11.523 35.094 32.719 1 94.44 123 GLU B C 1
ATOM 5513 O O . GLU B 1 123 ? 11.195 36.094 33.344 1 94.44 123 GLU B O 1
ATOM 5518 N N . LYS B 1 124 ? 12.203 35.094 31.641 1 94.38 124 LYS B N 1
ATOM 5519 C CA . LYS B 1 124 ? 12.594 36.344 31.016 1 94.38 124 LYS B CA 1
ATOM 5520 C C . LYS B 1 124 ? 11.992 36.469 29.609 1 94.38 124 LYS B C 1
ATOM 5522 O O . LYS B 1 124 ? 11.836 35.469 28.906 1 94.38 124 LYS B O 1
ATOM 5527 N N . GLU B 1 125 ? 11.695 37.719 29.391 1 94.19 125 GLU B N 1
ATOM 5528 C CA . GLU B 1 125 ? 11.117 38 28.078 1 94.19 125 GLU B CA 1
ATOM 5529 C C . GLU B 1 125 ? 12.086 37.656 26.953 1 94.19 125 GLU B C 1
ATOM 5531 O O . GLU B 1 125 ? 11.68 37.156 25.906 1 94.19 125 GLU B O 1
ATOM 5536 N N . GLU B 1 126 ? 13.32 37.906 27.219 1 94 126 GLU B N 1
ATOM 5537 C CA . GLU B 1 126 ? 14.359 37.625 26.234 1 94 126 GLU B CA 1
ATOM 5538 C C . GLU B 1 126 ? 14.422 36.125 25.906 1 94 126 GLU B C 1
ATOM 5540 O O . GLU B 1 126 ? 14.672 35.75 24.766 1 94 126 GLU B O 1
ATOM 5545 N N . GLN B 1 127 ? 14.227 35.375 26.906 1 93.06 127 GLN B N 1
ATOM 5546 C CA . GLN B 1 127 ? 14.242 33.906 26.703 1 93.06 127 GLN B CA 1
ATOM 5547 C C . GLN B 1 127 ? 13.094 33.469 25.797 1 93.06 127 GLN B C 1
ATOM 5549 O O . GLN B 1 127 ? 13.273 32.594 24.953 1 93.06 127 GLN B O 1
ATOM 5554 N N . LEU B 1 128 ? 11.984 34 26.031 1 94.19 128 LEU B N 1
ATOM 5555 C CA . LEU B 1 128 ? 10.836 33.688 25.172 1 94.19 128 LEU B CA 1
ATOM 5556 C C . LEU B 1 128 ? 11.094 34.125 23.734 1 94.19 128 LEU B C 1
ATOM 5558 O O . LEU B 1 128 ? 10.828 33.375 22.797 1 94.19 128 LEU B O 1
ATOM 5562 N N . LYS B 1 129 ? 11.633 35.312 23.609 1 93.12 129 LYS B N 1
ATOM 5563 C CA . LYS B 1 129 ? 11.938 35.844 22.281 1 93.12 129 LYS B CA 1
ATOM 5564 C C . LYS B 1 129 ? 12.969 34.938 21.578 1 93.12 129 LYS B C 1
ATOM 5566 O O . LYS B 1 129 ? 12.836 34.656 20.391 1 93.12 129 LYS B O 1
ATOM 5571 N N . ASP B 1 130 ? 13.945 34.562 22.328 1 91.88 130 ASP B N 1
ATOM 5572 C CA . ASP B 1 130 ? 14.969 33.688 21.781 1 91.88 130 ASP B CA 1
ATOM 5573 C C . ASP B 1 130 ? 14.375 32.344 21.344 1 91.88 130 ASP B C 1
ATOM 5575 O O . ASP B 1 130 ? 14.742 31.812 20.281 1 91.88 130 ASP B O 1
ATOM 5579 N N . TYR B 1 131 ? 13.562 31.812 22.141 1 90.38 131 TYR B N 1
ATOM 5580 C CA . TYR B 1 131 ? 12.906 30.547 21.797 1 90.38 131 TYR B CA 1
ATOM 5581 C C . TYR B 1 131 ? 12.055 30.688 20.547 1 90.38 131 TYR B C 1
ATOM 5583 O O . TYR B 1 131 ? 12.094 29.828 19.672 1 90.38 131 TYR B O 1
ATOM 5591 N N . LEU B 1 132 ? 11.336 31.734 20.531 1 90.88 132 LEU B N 1
ATOM 5592 C CA . LEU B 1 132 ? 10.461 31.938 19.375 1 90.88 132 LEU B CA 1
ATOM 5593 C C . LEU B 1 132 ? 11.281 32.156 18.109 1 90.88 132 LEU B C 1
ATOM 5595 O O . LEU B 1 132 ? 10.898 31.703 17.031 1 90.88 132 LEU B O 1
ATOM 5599 N N . ASN B 1 133 ? 12.375 32.844 18.266 1 88.75 133 ASN B N 1
ATOM 5600 C CA . ASN B 1 133 ? 13.297 33.031 17.141 1 88.75 133 ASN B CA 1
ATOM 5601 C C . ASN B 1 133 ? 13.891 31.672 16.703 1 88.75 133 ASN B C 1
ATOM 5603 O O . ASN B 1 133 ? 14.016 31.406 15.516 1 88.75 133 ASN B O 1
ATOM 5607 N N . TRP B 1 134 ? 14.242 30.969 17.688 1 84.19 134 TRP B N 1
ATOM 5608 C CA . TRP B 1 134 ? 14.75 29.625 17.391 1 84.19 134 TRP B CA 1
ATOM 5609 C C . TRP B 1 134 ? 13.688 28.781 16.703 1 84.19 134 TRP B C 1
ATOM 5611 O O . TRP B 1 134 ? 13.977 28.094 15.719 1 84.19 134 TRP B O 1
ATOM 5621 N N . LEU B 1 135 ? 12.539 28.844 17.25 1 84.25 135 LEU B N 1
ATOM 5622 C CA . LEU B 1 135 ? 11.43 28.094 16.672 1 84.25 135 LEU B CA 1
ATOM 5623 C C . LEU B 1 135 ? 11.18 28.516 15.227 1 84.25 135 LEU B C 1
ATOM 5625 O O . LEU B 1 135 ? 10.898 27.688 14.367 1 84.25 135 LEU B O 1
ATOM 5629 N N . GLU B 1 136 ? 11.234 29.734 15.031 1 83.62 136 GLU B N 1
ATOM 5630 C CA . GLU B 1 136 ? 11.086 30.266 13.68 1 83.62 136 GLU B CA 1
ATOM 5631 C C . GLU B 1 136 ? 12.188 29.75 12.758 1 83.62 136 GLU B C 1
ATOM 5633 O O . GLU B 1 136 ? 11.914 29.375 11.617 1 83.62 136 GLU B O 1
ATOM 5638 N N . LYS B 1 137 ? 13.375 29.734 13.219 1 81.5 137 LYS B N 1
ATOM 5639 C CA . LYS B 1 137 ? 14.5 29.234 12.43 1 81.5 137 LYS B CA 1
ATOM 5640 C C . LYS B 1 137 ? 14.359 27.75 12.141 1 81.5 137 LYS B C 1
ATOM 5642 O O . LYS B 1 137 ? 14.555 27.312 11 1 81.5 137 LYS B O 1
ATOM 5647 N N . VAL B 1 138 ? 14.016 27.078 13.203 1 83 138 VAL B N 1
ATOM 5648 C CA . VAL B 1 138 ? 13.883 25.641 13.039 1 83 138 VAL B CA 1
ATOM 5649 C C . VAL B 1 138 ? 12.688 25.328 12.133 1 83 138 VAL B C 1
ATOM 5651 O O . VAL B 1 138 ? 12.711 24.344 11.391 1 83 138 VAL B O 1
ATOM 5654 N N . SER B 1 139 ? 11.68 26.141 12.281 1 83.62 139 SER B N 1
ATOM 5655 C CA . SER B 1 139 ? 10.477 25.953 11.484 1 83.62 139 SER B CA 1
ATOM 5656 C C . SER B 1 139 ? 10.773 26.047 9.992 1 83.62 139 SER B C 1
ATOM 5658 O O . SER B 1 139 ? 10.008 25.547 9.172 1 83.62 139 SER B O 1
ATOM 5660 N N . GLU B 1 140 ? 11.883 26.625 9.766 1 85.56 140 GLU B N 1
ATOM 5661 C CA . GLU B 1 140 ? 12.266 26.766 8.367 1 85.56 140 GLU B CA 1
ATOM 5662 C C . GLU B 1 140 ? 12.742 25.438 7.781 1 85.56 140 GLU B C 1
ATOM 5664 O O . GLU B 1 140 ? 12.656 25.219 6.57 1 85.56 140 GLU B O 1
ATOM 5669 N N . TYR B 1 141 ? 13.203 24.609 8.711 1 89.94 141 TYR B N 1
ATOM 5670 C CA . TYR B 1 141 ? 13.797 23.453 8.062 1 89.94 141 TYR B CA 1
ATOM 5671 C C . TYR B 1 141 ? 13.32 22.156 8.719 1 89.94 141 TYR B C 1
ATOM 5673 O O . TYR B 1 141 ? 13.43 21.078 8.125 1 89.94 141 TYR B O 1
ATOM 5681 N N . ASP B 1 142 ? 12.812 22.172 9.891 1 93.44 142 ASP B N 1
ATOM 5682 C CA . ASP B 1 142 ? 12.352 20.969 10.562 1 93.44 142 ASP B CA 1
ATOM 5683 C C . ASP B 1 142 ? 11.133 20.375 9.852 1 93.44 142 ASP B C 1
ATOM 5685 O O . ASP B 1 142 ? 10.07 21 9.805 1 93.44 142 ASP B O 1
ATOM 5689 N N . HIS B 1 143 ? 11.25 19.094 9.375 1 96.44 143 HIS B N 1
ATOM 5690 C CA . HIS B 1 143 ? 10.203 18.5 8.547 1 96.44 143 HIS B CA 1
ATOM 5691 C C . HIS B 1 143 ? 8.906 18.328 9.328 1 96.44 143 HIS B C 1
ATOM 5693 O O . HIS B 1 143 ? 7.824 18.297 8.742 1 96.44 143 HIS B O 1
ATOM 5699 N N . ARG B 1 144 ? 8.977 18.234 10.656 1 95.19 144 ARG B N 1
ATOM 5700 C CA . ARG B 1 144 ? 7.777 18.078 11.477 1 95.19 144 ARG B CA 1
ATOM 5701 C C . ARG B 1 144 ? 6.941 19.359 11.453 1 95.19 144 ARG B C 1
ATOM 5703 O O . ARG B 1 144 ? 5.711 19.297 11.352 1 95.19 144 ARG B O 1
ATOM 5710 N N . ILE B 1 145 ? 7.539 20.406 11.508 1 92.75 145 ILE B N 1
ATOM 5711 C CA . ILE B 1 145 ? 6.859 21.703 11.484 1 92.75 145 ILE B CA 1
ATOM 5712 C C . ILE B 1 145 ? 6.371 22 10.07 1 92.75 145 ILE B C 1
ATOM 5714 O O . ILE B 1 145 ? 5.238 22.453 9.883 1 92.75 145 ILE B O 1
ATOM 5718 N N . ILE B 1 146 ? 7.25 21.766 9.094 1 95.38 146 ILE B N 1
ATOM 5719 C CA . ILE B 1 146 ? 6.879 21.953 7.695 1 95.38 146 ILE B CA 1
ATOM 5720 C C . ILE B 1 146 ? 5.668 21.078 7.367 1 95.38 146 ILE B C 1
ATOM 5722 O O . ILE B 1 146 ? 4.727 21.531 6.711 1 95.38 146 ILE B O 1
ATOM 5726 N N . GLY B 1 147 ? 5.734 19.812 7.836 1 96.38 147 GLY B N 1
ATOM 5727 C CA . GLY B 1 147 ? 4.641 18.891 7.59 1 96.38 147 GLY B CA 1
ATOM 5728 C C . GLY B 1 147 ? 3.312 19.375 8.141 1 96.38 147 GLY B C 1
ATOM 5729 O O . GLY B 1 147 ? 2.273 19.219 7.5 1 96.38 147 GLY B O 1
ATOM 5730 N N . ASP B 1 148 ? 3.34 19.938 9.297 1 92.06 148 ASP B N 1
ATOM 5731 C CA . ASP B 1 148 ? 2.135 20.484 9.914 1 92.06 148 ASP B CA 1
ATOM 5732 C C . ASP B 1 148 ? 1.625 21.703 9.133 1 92.06 148 ASP B C 1
ATOM 5734 O O . ASP B 1 148 ? 0.439 21.781 8.805 1 92.06 148 ASP B O 1
ATOM 5738 N N . ARG B 1 149 ? 2.506 22.562 8.852 1 91.62 149 ARG B N 1
ATOM 5739 C CA . ARG B 1 149 ? 2.152 23.781 8.148 1 91.62 149 ARG B CA 1
ATOM 5740 C C . ARG B 1 149 ? 1.55 23.484 6.781 1 91.62 149 ARG B C 1
ATOM 5742 O O . ARG B 1 149 ? 0.566 24.094 6.375 1 91.62 149 ARG B O 1
ATOM 5749 N N . LEU B 1 150 ? 2.115 22.469 6.125 1 96 150 LEU B N 1
ATOM 5750 C CA . LEU B 1 150 ? 1.671 22.125 4.781 1 96 150 LEU B CA 1
ATOM 5751 C C . LEU B 1 150 ? 0.602 21.047 4.828 1 96 150 LEU B C 1
ATOM 5753 O O . LEU B 1 150 ? 0.164 20.547 3.783 1 96 150 LEU B O 1
ATOM 5757 N N . ASP B 1 151 ? 0.172 20.594 5.98 1 96.62 151 ASP B N 1
ATOM 5758 C CA . ASP B 1 151 ? -0.86 19.578 6.184 1 96.62 151 ASP B CA 1
ATOM 5759 C C . ASP B 1 151 ? -0.499 18.266 5.473 1 96.62 151 ASP B C 1
ATOM 5761 O O . ASP B 1 151 ? -1.301 17.734 4.707 1 96.62 151 ASP B O 1
ATOM 5765 N N . LEU B 1 152 ? 0.699 17.781 5.699 1 98.38 152 LEU B N 1
ATOM 5766 C CA . LEU B 1 152 ? 1.213 16.641 4.957 1 98.38 152 LEU B CA 1
ATOM 5767 C C . LEU B 1 152 ? 0.921 15.328 5.695 1 98.38 152 LEU B C 1
ATOM 5769 O O . LEU B 1 152 ? 0.579 14.32 5.074 1 98.38 152 LEU B O 1
ATOM 5773 N N . PHE B 1 153 ? 1.096 15.328 7.004 1 98.38 153 PHE B N 1
ATOM 5774 C CA . PHE B 1 153 ? 0.967 14.117 7.805 1 98.38 153 PHE B CA 1
ATOM 5775 C C . PHE B 1 153 ? 0.722 14.461 9.266 1 98.38 153 PHE B C 1
ATOM 5777 O O . PHE B 1 153 ? 0.85 15.617 9.672 1 98.38 153 PHE B O 1
ATOM 5784 N N . SER B 1 154 ? 0.326 13.469 10.086 1 96.44 154 SER B N 1
ATOM 5785 C CA . SER B 1 154 ? 0.12 13.648 11.516 1 96.44 154 SER B CA 1
ATOM 5786 C C . SER B 1 154 ? 0.422 12.367 12.281 1 96.44 154 SER B C 1
ATOM 5788 O O . SER B 1 154 ? 0.504 11.289 11.695 1 96.44 154 SER B O 1
ATOM 5790 N N . PHE B 1 155 ? 0.643 12.469 13.539 1 93.75 155 PHE B N 1
ATOM 5791 C CA . PHE B 1 155 ? 0.834 11.398 14.508 1 93.75 155 PHE B CA 1
ATOM 5792 C C . PHE B 1 155 ? -0.234 11.453 15.594 1 93.75 155 PHE B C 1
ATOM 5794 O O . PHE B 1 155 ? 0.011 11.961 16.688 1 93.75 155 PHE B O 1
ATOM 5801 N N . PRO B 1 156 ? -1.385 10.859 15.273 1 91.81 156 PRO B N 1
ATOM 5802 C CA . PRO B 1 156 ? -2.453 10.938 16.266 1 91.81 156 PRO B CA 1
ATOM 5803 C C . PRO B 1 156 ? -2.164 10.086 17.5 1 91.81 156 PRO B C 1
ATOM 5805 O O . PRO B 1 156 ? -1.44 9.094 17.422 1 91.81 156 PRO B O 1
ATOM 5808 N N . GLU B 1 157 ? -2.801 10.414 18.594 1 88.25 157 GLU B N 1
ATOM 5809 C CA . GLU B 1 157 ? -2.574 9.719 19.859 1 88.25 157 GLU B CA 1
ATOM 5810 C C . GLU B 1 157 ? -3.186 8.32 19.828 1 88.25 157 GLU B C 1
ATOM 5812 O O . GLU B 1 157 ? -2.771 7.441 20.594 1 88.25 157 GLU B O 1
ATOM 5817 N N . GLU B 1 158 ? -4.168 8.156 19 1 92.25 158 GLU B N 1
ATOM 5818 C CA . GLU B 1 158 ? -4.824 6.855 18.875 1 92.25 158 GLU B CA 1
ATOM 5819 C C . GLU B 1 158 ? -3.91 5.836 18.188 1 92.25 158 GLU B C 1
ATOM 5821 O O . GLU B 1 158 ? -4.16 4.633 18.25 1 92.25 158 GLU B O 1
ATOM 5826 N N . ALA B 1 159 ? -2.881 6.332 17.531 1 92.81 159 ALA B N 1
ATOM 5827 C CA . ALA B 1 159 ? -1.815 5.48 17.016 1 92.81 159 ALA B CA 1
ATOM 5828 C C . ALA B 1 159 ? -0.625 5.445 17.969 1 92.81 159 ALA B C 1
ATOM 5830 O O . ALA B 1 159 ? -0.383 6.406 18.703 1 92.81 159 ALA B O 1
ATOM 5831 N N . PRO B 1 160 ? 0.073 4.324 17.984 1 93.31 160 PRO B N 1
ATOM 5832 C CA . PRO B 1 160 ? 1.302 4.348 18.781 1 93.31 160 PRO B CA 1
ATOM 5833 C C . PRO B 1 160 ? 2.346 5.312 18.219 1 93.31 160 PRO B C 1
ATOM 5835 O O . PRO B 1 160 ? 2.307 5.656 17.047 1 93.31 160 PRO B O 1
ATOM 5838 N N . PRO B 1 161 ? 3.236 5.734 19.109 1 91.81 161 PRO B N 1
ATOM 5839 C CA . PRO B 1 161 ? 4.305 6.605 18.625 1 91.81 161 PRO B CA 1
ATOM 5840 C C . PRO B 1 161 ? 5.047 6.012 17.422 1 91.81 161 PRO B C 1
ATOM 5842 O O . PRO B 1 161 ? 5.309 4.805 17.391 1 91.81 161 PRO B O 1
ATOM 5845 N N . GLY B 1 162 ? 5.371 6.832 16.5 1 94.75 162 GLY B N 1
ATOM 5846 C CA . GLY B 1 162 ? 6.141 6.387 15.359 1 94.75 162 GLY B CA 1
ATOM 5847 C C . GLY B 1 162 ? 5.277 5.844 14.234 1 94.75 162 GLY B C 1
ATOM 5848 O O . GLY B 1 162 ? 5.793 5.383 13.211 1 94.75 162 GLY B O 1
ATOM 5849 N N . VAL B 1 163 ? 3.979 5.902 14.375 1 96.81 163 VAL B N 1
ATOM 5850 C CA . VAL B 1 163 ? 3.049 5.48 13.328 1 96.81 163 VAL B CA 1
ATOM 5851 C C . VAL B 1 163 ? 2.375 6.703 12.711 1 96.81 163 VAL B C 1
ATOM 5853 O O . VAL B 1 163 ? 1.645 7.426 13.398 1 96.81 163 VAL B O 1
ATOM 5856 N N . VAL B 1 164 ? 2.562 6.906 11.438 1 97.69 164 VAL B N 1
ATOM 5857 C CA . VAL B 1 164 ? 2.203 8.156 10.766 1 97.69 164 VAL B CA 1
ATOM 5858 C C . VAL B 1 164 ? 0.944 7.945 9.93 1 97.69 164 VAL B C 1
ATOM 5860 O O . VAL B 1 164 ? 0.695 6.844 9.43 1 97.69 164 VAL B O 1
ATOM 5863 N N . LEU B 1 165 ? 0.083 8.945 9.812 1 98.44 165 LEU B N 1
ATOM 5864 C CA . LEU B 1 165 ? -0.989 9.062 8.828 1 98.44 165 LEU B CA 1
ATOM 5865 C C . LEU B 1 165 ? -0.678 10.156 7.812 1 98.44 165 LEU B C 1
ATOM 5867 O O . LEU B 1 165 ? -0.414 11.297 8.188 1 98.44 165 LEU B O 1
ATOM 5871 N N . PHE B 1 166 ? -0.712 9.844 6.586 1 98.81 166 PHE B N 1
ATOM 5872 C CA . PHE B 1 166 ? -0.457 10.836 5.551 1 98.81 166 PHE B CA 1
ATOM 5873 C C . PHE B 1 166 ? -1.762 11.453 5.059 1 98.81 166 PHE B C 1
ATOM 5875 O O . PHE B 1 166 ? -2.697 10.734 4.703 1 98.81 166 PHE B O 1
ATOM 5882 N N . HIS B 1 167 ? -1.791 12.758 5.125 1 98.62 167 HIS B N 1
ATOM 5883 C CA . HIS B 1 167 ? -2.902 13.539 4.59 1 98.62 167 HIS B CA 1
ATOM 5884 C C . HIS B 1 167 ? -2.842 13.617 3.07 1 98.62 167 HIS B C 1
ATOM 5886 O O . HIS B 1 167 ? -1.924 13.07 2.453 1 98.62 167 HIS B O 1
ATOM 5892 N N . PRO B 1 168 ? -3.826 14.219 2.424 1 98.44 168 PRO B N 1
ATOM 5893 C CA . PRO B 1 168 ? -3.865 14.242 0.96 1 98.44 168 PRO B CA 1
ATOM 5894 C C . PRO B 1 168 ? -2.59 14.805 0.342 1 98.44 168 PRO B C 1
ATOM 5896 O O . PRO B 1 168 ? -2.025 14.203 -0.576 1 98.44 168 PRO B O 1
ATOM 5899 N N . ASN B 1 169 ? -2.102 15.945 0.837 1 98.5 169 ASN B N 1
ATOM 5900 C CA . ASN B 1 169 ? -0.9 16.547 0.274 1 98.5 169 ASN B CA 1
ATOM 5901 C C . ASN B 1 169 ? 0.325 15.664 0.48 1 98.5 169 ASN B C 1
ATOM 5903 O O . ASN B 1 169 ? 1.176 15.562 -0.405 1 98.5 169 ASN B O 1
ATOM 5907 N N . GLY B 1 170 ? 0.419 15.086 1.666 1 98.75 170 GLY B N 1
ATOM 5908 C CA . GLY B 1 170 ? 1.51 14.156 1.91 1 98.75 170 GLY B CA 1
ATOM 5909 C C . GLY B 1 170 ? 1.472 12.938 1.005 1 98.75 170 GLY B C 1
ATOM 5910 O O . GLY B 1 170 ? 2.508 12.5 0.508 1 98.75 170 GLY B O 1
ATOM 5911 N N . GLN B 1 171 ? 0.278 12.414 0.806 1 98.81 171 GLN B N 1
ATOM 5912 C CA . GLN B 1 171 ? 0.119 11.242 -0.044 1 98.81 171 GLN B CA 1
ATOM 5913 C C . GLN B 1 171 ? 0.475 11.555 -1.493 1 98.81 171 GLN B C 1
ATOM 5915 O O . GLN B 1 171 ? 0.996 10.703 -2.213 1 98.81 171 GLN B O 1
ATOM 5920 N N . ILE B 1 172 ? 0.218 12.773 -1.956 1 98.56 172 ILE B N 1
ATOM 5921 C CA . ILE B 1 172 ? 0.594 13.18 -3.305 1 98.56 172 ILE B CA 1
ATOM 5922 C C . ILE B 1 172 ? 2.109 13.094 -3.465 1 98.56 172 ILE B C 1
ATOM 5924 O O . ILE B 1 172 ? 2.609 12.562 -4.457 1 98.56 172 ILE B O 1
ATOM 5928 N N . ILE B 1 173 ? 2.842 13.609 -2.494 1 98.75 173 ILE B N 1
ATOM 5929 C CA . ILE B 1 173 ? 4.297 13.555 -2.537 1 98.75 173 ILE B CA 1
ATOM 5930 C C . ILE B 1 173 ? 4.762 12.102 -2.572 1 98.75 173 ILE B C 1
ATOM 5932 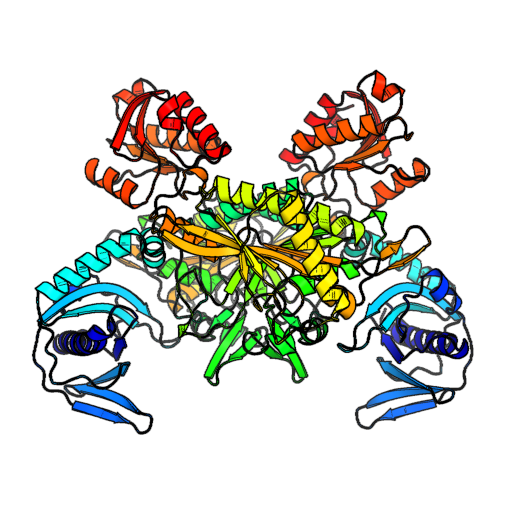O O . ILE B 1 173 ? 5.602 11.727 -3.395 1 98.75 173 ILE B O 1
ATOM 5936 N N . ARG B 1 174 ? 4.191 11.273 -1.701 1 98.62 174 ARG B N 1
ATOM 5937 C CA . ARG B 1 174 ? 4.531 9.859 -1.649 1 98.62 174 ARG B CA 1
ATOM 5938 C C . ARG B 1 174 ? 4.312 9.195 -3.004 1 98.62 174 ARG B C 1
ATOM 5940 O O . ARG B 1 174 ? 5.184 8.477 -3.496 1 98.62 174 ARG B O 1
ATOM 5947 N N . LYS B 1 175 ? 3.188 9.438 -3.543 1 98.19 175 LYS B N 1
ATOM 5948 C CA . LYS B 1 175 ? 2.824 8.797 -4.805 1 98.19 175 LYS B CA 1
ATOM 5949 C C . LYS B 1 175 ? 3.748 9.242 -5.934 1 98.19 175 LYS B C 1
ATOM 5951 O O . LYS B 1 175 ? 4.105 8.445 -6.801 1 98.19 175 LYS B O 1
ATOM 5956 N N . GLU B 1 176 ? 4.094 10.523 -5.957 1 98.25 176 GLU B N 1
ATOM 5957 C CA . GLU B 1 176 ? 5.012 11 -6.988 1 98.25 176 GLU B CA 1
ATOM 5958 C C . GLU B 1 176 ? 6.383 10.344 -6.855 1 98.25 176 GLU B C 1
ATOM 5960 O O . GLU B 1 176 ? 7.004 9.992 -7.859 1 98.25 176 GLU B O 1
ATOM 5965 N N . MET B 1 177 ? 6.844 10.234 -5.637 1 98.44 177 MET B N 1
ATOM 5966 C CA . MET B 1 177 ? 8.102 9.539 -5.395 1 98.44 177 MET B CA 1
ATOM 5967 C C . MET B 1 177 ? 8.016 8.086 -5.852 1 98.44 177 MET B C 1
ATOM 5969 O O . MET B 1 177 ? 8.938 7.574 -6.492 1 98.44 177 MET B O 1
ATOM 5973 N N . MET B 1 178 ? 6.949 7.426 -5.574 1 98.5 178 MET B N 1
ATOM 5974 C CA . MET B 1 178 ? 6.762 6.027 -5.941 1 98.5 178 MET B CA 1
ATOM 5975 C C . MET B 1 178 ? 6.672 5.867 -7.453 1 98.5 178 MET B C 1
ATOM 5977 O O . MET B 1 178 ? 7.242 4.934 -8.023 1 98.5 178 MET B O 1
ATOM 5981 N N . ARG B 1 179 ? 5.918 6.77 -8.094 1 97.5 179 ARG B N 1
ATOM 5982 C CA . ARG B 1 179 ? 5.789 6.711 -9.547 1 97.5 179 ARG B CA 1
ATOM 5983 C C . ARG B 1 179 ? 7.152 6.832 -10.219 1 97.5 179 ARG B C 1
ATOM 5985 O O . ARG B 1 179 ? 7.445 6.113 -11.172 1 97.5 179 ARG B O 1
ATOM 5992 N N . PHE B 1 180 ? 7.906 7.746 -9.75 1 98.06 180 PHE B N 1
ATOM 5993 C CA . PHE B 1 180 ? 9.25 7.906 -10.305 1 98.06 180 PHE B CA 1
ATOM 5994 C C . PHE B 1 180 ? 10.078 6.645 -10.094 1 98.06 180 PHE B C 1
ATOM 5996 O O . PHE B 1 180 ? 10.758 6.188 -11.016 1 98.06 180 PHE B O 1
ATOM 6003 N N . MET B 1 181 ? 10.062 6.078 -8.906 1 98.5 181 MET B N 1
ATOM 6004 C CA . MET B 1 181 ? 10.805 4.855 -8.617 1 98.5 181 MET B CA 1
ATOM 6005 C C . MET B 1 181 ? 10.328 3.705 -9.5 1 98.5 181 MET B C 1
ATOM 6007 O O . MET B 1 181 ? 11.125 2.857 -9.906 1 98.5 181 MET B O 1
ATOM 6011 N N . GLU B 1 182 ? 9.047 3.613 -9.734 1 97.81 182 GLU B N 1
ATOM 6012 C CA . GLU B 1 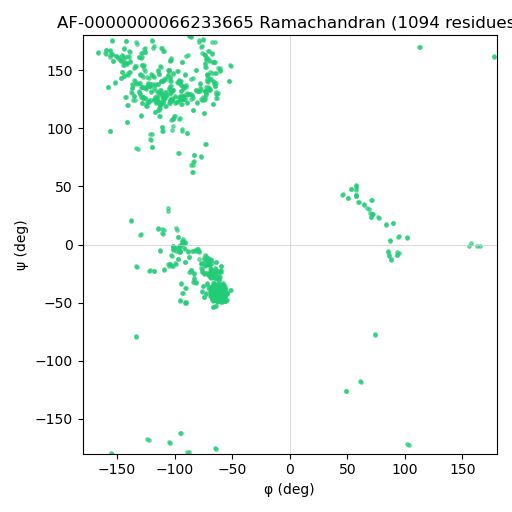182 ? 8.523 2.592 -10.633 1 97.81 182 GLU B CA 1
ATOM 6013 C C . GLU B 1 182 ? 9.172 2.695 -12.016 1 97.81 182 GLU B C 1
ATOM 6015 O O . GLU B 1 182 ? 9.508 1.68 -12.625 1 97.81 182 GLU B O 1
ATOM 6020 N N . GLU B 1 183 ? 9.297 3.938 -12.484 1 96.44 183 GLU B N 1
ATOM 6021 C CA . GLU B 1 183 ? 9.961 4.156 -13.766 1 96.44 183 GLU B CA 1
ATOM 6022 C C . GLU B 1 183 ? 11.406 3.67 -13.734 1 96.44 183 GLU B C 1
ATOM 6024 O O . GLU B 1 183 ? 11.883 3.029 -14.672 1 96.44 183 GLU B O 1
ATOM 6029 N N . ILE B 1 184 ? 12.062 3.982 -12.633 1 97.62 184 ILE B N 1
ATOM 6030 C CA . ILE B 1 184 ? 13.453 3.568 -12.461 1 97.62 184 ILE B CA 1
ATOM 6031 C C . ILE B 1 184 ? 13.539 2.045 -12.43 1 97.62 184 ILE B C 1
ATOM 6033 O O . ILE B 1 184 ? 14.359 1.446 -13.117 1 97.62 184 ILE B O 1
ATOM 6037 N N . ASN B 1 185 ? 12.688 1.411 -11.656 1 98.12 185 ASN B N 1
ATOM 6038 C CA . ASN B 1 185 ? 12.648 -0.043 -11.547 1 98.12 185 ASN B CA 1
ATOM 6039 C C . ASN B 1 185 ? 12.383 -0.698 -12.898 1 98.12 185 ASN B C 1
ATOM 6041 O O . ASN B 1 185 ? 13.023 -1.69 -13.25 1 98.12 185 ASN B O 1
ATOM 6045 N N . ASP B 1 186 ? 11.461 -0.131 -13.633 1 95.31 186 ASP B N 1
ATOM 6046 C CA . ASP B 1 186 ? 11.133 -0.665 -14.953 1 95.31 186 ASP B CA 1
ATOM 6047 C C . ASP B 1 186 ? 12.336 -0.621 -15.883 1 95.31 186 ASP B C 1
ATOM 6049 O O . ASP B 1 186 ? 12.57 -1.56 -16.641 1 95.31 186 ASP B O 1
ATOM 6053 N N . SER B 1 187 ? 13.07 0.431 -15.82 1 95 187 SER B N 1
ATOM 6054 C CA . SER B 1 187 ? 14.234 0.595 -16.688 1 95 187 SER B CA 1
ATOM 6055 C C . SER B 1 187 ? 15.305 -0.446 -16.375 1 95 187 SER B C 1
ATOM 6057 O O . SER B 1 187 ? 16.172 -0.727 -17.219 1 95 187 SER B O 1
ATOM 6059 N N . MET B 1 188 ? 15.219 -1.004 -15.172 1 96.81 188 MET B N 1
ATOM 6060 C CA . MET B 1 188 ? 16.203 -1.999 -14.758 1 96.81 188 MET B CA 1
ATOM 6061 C C . MET B 1 188 ? 15.641 -3.41 -14.891 1 96.81 188 MET B C 1
ATOM 6063 O O . MET B 1 188 ? 16.344 -4.387 -14.609 1 96.81 188 MET B O 1
ATOM 6067 N N . GLY B 1 189 ? 14.398 -3.504 -15.25 1 95.12 189 GLY B N 1
ATOM 6068 C CA . GLY B 1 189 ? 13.805 -4.809 -15.492 1 95.12 189 GLY B CA 1
ATOM 6069 C C . GLY B 1 189 ? 13.195 -5.426 -14.25 1 95.12 189 GLY B C 1
ATOM 6070 O O . GLY B 1 189 ? 12.984 -6.637 -14.188 1 95.12 189 GLY B O 1
ATOM 6071 N N . TYR B 1 190 ? 12.922 -4.641 -13.227 1 98.25 190 TYR B N 1
ATOM 6072 C CA . TYR B 1 190 ? 12.266 -5.148 -12.031 1 98.25 190 TYR B CA 1
ATOM 6073 C C . TYR B 1 190 ? 10.797 -5.465 -12.305 1 98.25 190 TYR B C 1
ATOM 6075 O O . TYR B 1 190 ? 10.148 -4.793 -13.109 1 98.25 190 TYR B O 1
ATOM 6083 N N . LYS B 1 191 ? 10.305 -6.473 -11.648 1 98 191 LYS B N 1
ATOM 6084 C CA . LYS B 1 191 ? 8.883 -6.805 -11.594 1 98 191 LYS B CA 1
ATOM 6085 C C . LYS B 1 191 ? 8.312 -6.559 -10.203 1 98 191 LYS B C 1
ATOM 6087 O O . LYS B 1 191 ? 8.805 -7.105 -9.219 1 98 191 LYS B O 1
ATOM 6092 N N . GLU B 1 192 ? 7.324 -5.762 -10.156 1 98.69 192 GLU B N 1
ATOM 6093 C CA . GLU B 1 192 ? 6.758 -5.395 -8.859 1 98.69 192 GLU B CA 1
ATOM 6094 C C . GLU B 1 192 ? 5.875 -6.512 -8.305 1 98.69 192 GLU B C 1
ATOM 6096 O O . GLU B 1 192 ? 5.113 -7.137 -9.047 1 98.69 192 GLU B O 1
ATOM 6101 N N . VAL B 1 193 ? 6.004 -6.855 -7.059 1 98.81 193 VAL B N 1
ATOM 6102 C CA . VAL B 1 193 ? 5.176 -7.816 -6.332 1 98.81 193 VAL B CA 1
ATOM 6103 C C . VAL B 1 193 ? 4.477 -7.117 -5.168 1 98.81 193 VAL B C 1
ATOM 6105 O O . VAL B 1 193 ? 4.719 -5.934 -4.91 1 98.81 193 VAL B O 1
ATOM 6108 N N . TYR B 1 194 ? 3.535 -7.723 -4.508 1 98.62 194 TYR B N 1
ATOM 6109 C CA . TYR B 1 194 ? 2.893 -7.227 -3.295 1 98.62 194 TYR B CA 1
ATOM 6110 C C . TYR B 1 194 ? 2.77 -8.328 -2.252 1 98.62 194 TYR B C 1
ATOM 6112 O O . TYR B 1 194 ? 2.199 -9.391 -2.525 1 98.62 194 TYR B O 1
ATOM 6120 N N . THR B 1 195 ? 3.287 -8.062 -1.118 1 98.19 195 THR B N 1
ATOM 6121 C CA . THR B 1 195 ? 3.242 -9.055 -0.051 1 98.19 195 THR B CA 1
ATOM 6122 C C . THR B 1 195 ? 2.557 -8.492 1.188 1 98.19 195 THR B C 1
ATOM 6124 O O . THR B 1 195 ? 2.721 -7.312 1.51 1 98.19 195 THR B O 1
ATOM 6127 N N . SER B 1 196 ? 1.725 -9.234 1.836 1 96.69 196 SER B N 1
ATOM 6128 C CA . SER B 1 196 ? 0.988 -8.852 3.037 1 96.69 196 SER B CA 1
ATOM 6129 C C . SER B 1 196 ? 1.933 -8.586 4.203 1 96.69 196 SER B C 1
ATOM 6131 O O . SER B 1 196 ? 3.154 -8.641 4.047 1 96.69 196 SER B O 1
ATOM 6133 N N . HIS B 1 197 ? 1.35 -8.305 5.418 1 97.62 197 HIS B N 1
ATOM 6134 C CA . HIS B 1 197 ? 2.188 -7.797 6.496 1 97.62 197 HIS B CA 1
ATOM 6135 C C . HIS B 1 197 ? 2.371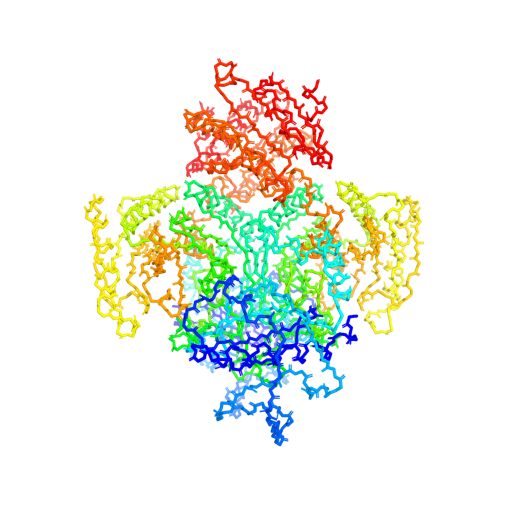 -8.844 7.59 1 97.62 197 HIS B C 1
ATOM 6137 O O . HIS B 1 197 ? 3.352 -8.797 8.336 1 97.62 197 HIS B O 1
ATOM 6143 N N . VAL B 1 198 ? 1.479 -9.812 7.668 1 97.56 198 VAL B N 1
ATOM 6144 C CA . VAL B 1 198 ? 1.467 -10.734 8.805 1 97.56 198 VAL B CA 1
ATOM 6145 C C . VAL B 1 198 ? 1.964 -12.109 8.359 1 97.56 198 VAL B C 1
ATOM 6147 O O . VAL B 1 198 ? 1.478 -12.664 7.367 1 97.56 198 VAL B O 1
ATOM 6150 N N . TYR B 1 199 ? 2.918 -12.68 9.133 1 97.31 199 TYR B N 1
ATOM 6151 C CA . TYR B 1 199 ? 3.461 -14 8.844 1 97.31 199 TYR B CA 1
ATOM 6152 C C . TYR B 1 199 ? 3.645 -14.805 10.125 1 97.31 199 TYR B C 1
ATOM 6154 O O . TYR B 1 199 ? 3.57 -14.258 11.227 1 97.31 199 TYR B O 1
ATOM 6162 N N . ARG B 1 200 ? 3.857 -16.109 9.945 1 96 200 ARG B N 1
ATOM 6163 C CA . ARG B 1 200 ? 4.289 -16.969 11.055 1 96 200 ARG B CA 1
ATOM 6164 C C . ARG B 1 200 ? 5.734 -16.672 11.438 1 96 200 ARG B C 1
ATOM 6166 O O . ARG B 1 200 ? 6.57 -16.406 10.57 1 96 200 ARG B O 1
ATOM 6173 N N . SER B 1 201 ? 6.008 -16.797 12.758 1 95.12 201 SER B N 1
ATOM 6174 C CA . SER B 1 201 ? 7.363 -16.531 13.227 1 95.12 201 SER B CA 1
ATOM 6175 C C . SER B 1 201 ? 8.375 -17.469 12.57 1 95.12 201 SER B C 1
ATOM 6177 O O . SER B 1 201 ? 9.555 -17.125 12.453 1 95.12 201 SER B O 1
ATOM 6179 N N . LEU B 1 202 ? 7.941 -18.594 12.117 1 94.38 202 LEU B N 1
ATOM 6180 C CA . LEU B 1 202 ? 8.766 -19.578 11.43 1 94.38 202 LEU B CA 1
ATOM 6181 C C . LEU B 1 202 ? 9.539 -18.938 10.281 1 94.38 202 LEU B C 1
ATOM 6183 O O . LEU B 1 202 ? 10.703 -19.281 10.047 1 94.38 202 LEU B O 1
ATOM 6187 N N . LEU B 1 203 ? 8.922 -18.047 9.578 1 96 203 LEU B N 1
ATOM 6188 C CA . LEU B 1 203 ? 9.539 -17.375 8.438 1 96 203 LEU B CA 1
ATOM 6189 C C . LEU B 1 203 ? 10.82 -16.656 8.852 1 96 203 LEU B C 1
ATOM 6191 O O . LEU B 1 203 ? 11.852 -16.781 8.188 1 96 203 LEU B O 1
ATOM 6195 N N . TRP B 1 204 ? 10.773 -16.016 9.969 1 96.12 204 TRP B N 1
ATOM 6196 C CA . TRP B 1 204 ? 11.906 -15.203 10.414 1 96.12 204 TRP B CA 1
ATOM 6197 C C . TRP B 1 204 ? 12.922 -16.062 11.172 1 96.12 204 TRP B C 1
ATOM 6199 O O . TRP B 1 204 ? 14.086 -15.672 11.305 1 96.12 204 TRP B O 1
ATOM 6209 N N . LYS B 1 205 ? 12.438 -17.188 11.68 1 95.19 205 LYS B N 1
ATOM 6210 C CA . LYS B 1 205 ? 13.383 -18.156 12.234 1 95.19 205 LYS B CA 1
ATOM 6211 C C . LYS B 1 205 ? 14.242 -18.766 11.133 1 95.19 205 LYS B C 1
ATOM 6213 O O . LYS B 1 205 ? 15.438 -18.984 11.312 1 95.19 205 LYS B O 1
ATOM 6218 N N . ILE B 1 206 ? 13.656 -19.031 10 1 94.19 206 ILE B N 1
ATOM 6219 C CA . ILE B 1 206 ? 14.391 -19.531 8.852 1 94.19 206 ILE B CA 1
ATOM 6220 C C . ILE B 1 206 ? 15.383 -18.484 8.367 1 94.19 206 ILE B C 1
ATOM 6222 O O . ILE B 1 206 ? 16.562 -18.781 8.18 1 94.19 206 ILE B O 1
ATOM 6226 N N . SER B 1 207 ? 14.922 -17.234 8.211 1 94.12 207 SER B N 1
ATOM 6227 C CA . SER B 1 207 ? 15.766 -16.188 7.648 1 94.12 207 SER B CA 1
ATOM 6228 C C . SER B 1 207 ? 16.828 -15.734 8.641 1 94.12 207 SER B C 1
ATOM 6230 O O . SER B 1 207 ? 17.797 -15.07 8.266 1 94.12 207 SER B O 1
ATOM 6232 N N . GLY B 1 208 ? 16.656 -16.016 9.93 1 92.88 208 GLY B N 1
ATOM 6233 C CA . GLY B 1 208 ? 17.609 -15.617 10.953 1 92.88 208 GLY B CA 1
ATOM 6234 C C . GLY B 1 208 ? 17.234 -14.297 11.609 1 92.88 208 GLY B C 1
ATOM 6235 O O . GLY B 1 208 ? 17.812 -13.93 12.641 1 92.88 208 GLY B O 1
ATOM 6236 N N . HIS B 1 209 ? 16.219 -13.625 11.102 1 92.81 209 HIS B N 1
ATOM 6237 C CA . HIS B 1 209 ? 15.828 -12.336 11.641 1 92.81 209 HIS B CA 1
ATOM 6238 C C . HIS B 1 209 ? 15.289 -12.477 13.062 1 92.81 209 HIS B C 1
ATOM 6240 O O . HIS B 1 209 ? 15.445 -11.57 13.883 1 92.81 209 HIS B O 1
ATOM 6246 N N . TYR B 1 210 ? 14.641 -13.57 13.328 1 93.62 210 TYR B N 1
ATOM 6247 C CA . TYR B 1 210 ? 14.094 -13.812 14.656 1 93.62 210 TYR B CA 1
ATOM 6248 C C . TYR B 1 210 ? 15.18 -13.742 15.719 1 93.62 210 TYR B C 1
ATOM 6250 O O . TYR B 1 210 ? 14.961 -13.195 16.797 1 93.62 210 TYR B O 1
ATOM 6258 N N . ASP B 1 211 ? 16.344 -14.188 15.422 1 89.88 211 ASP B N 1
ATOM 6259 C CA . ASP B 1 211 ? 17.438 -14.258 16.375 1 89.88 211 ASP B CA 1
ATOM 6260 C C . ASP B 1 211 ? 18.141 -12.906 16.516 1 89.88 211 ASP B C 1
ATOM 6262 O O . ASP B 1 211 ? 18.547 -12.516 17.609 1 89.88 211 ASP B O 1
ATOM 6266 N N . TYR B 1 212 ? 18.156 -12.203 15.453 1 85.88 212 TYR B N 1
ATOM 6267 C CA . TYR B 1 212 ? 19.016 -11.016 15.43 1 85.88 212 TYR B CA 1
ATOM 6268 C C . TYR B 1 212 ? 18.188 -9.742 15.586 1 85.88 212 TYR B C 1
ATOM 6270 O O . TYR B 1 212 ? 18.734 -8.688 15.914 1 85.88 212 TYR B O 1
ATOM 6278 N N . TYR B 1 213 ? 16.844 -9.812 15.367 1 85.38 213 TYR B N 1
ATOM 6279 C CA . TYR B 1 213 ? 16.016 -8.609 15.305 1 85.38 213 TYR B CA 1
ATOM 6280 C C . TYR B 1 213 ? 14.805 -8.742 16.219 1 85.38 213 TYR B C 1
ATOM 6282 O O . TYR B 1 213 ? 13.93 -7.871 16.219 1 85.38 213 TYR B O 1
ATOM 6290 N N . LYS B 1 214 ? 14.703 -9.719 17.031 1 89.44 214 LYS B N 1
ATOM 6291 C CA . LYS B 1 214 ? 13.484 -10.031 17.766 1 89.44 214 LYS B CA 1
ATOM 6292 C C . LYS B 1 214 ? 13.031 -8.852 18.609 1 89.44 214 LYS B C 1
ATOM 6294 O O . LYS B 1 214 ? 11.836 -8.578 18.734 1 89.44 214 LYS B O 1
ATOM 6299 N N . ASP B 1 215 ? 13.961 -8.109 19.125 1 88.94 215 ASP B N 1
ATOM 6300 C CA . ASP B 1 215 ? 13.656 -7 20.016 1 88.94 215 ASP B CA 1
ATOM 6301 C C . ASP B 1 215 ? 12.977 -5.855 19.281 1 88.94 215 ASP B C 1
ATOM 6303 O O . ASP B 1 215 ? 12.328 -5.004 19.891 1 88.94 215 ASP B O 1
ATOM 6307 N N . LYS B 1 216 ? 13.102 -5.887 17.984 1 92.5 216 LYS B N 1
ATOM 6308 C CA . LYS B 1 216 ? 12.516 -4.812 17.188 1 92.5 216 LYS B CA 1
ATOM 6309 C C . LYS B 1 216 ? 11.312 -5.309 16.391 1 92.5 216 LYS B C 1
ATOM 6311 O O . LYS B 1 216 ? 10.789 -4.594 15.531 1 92.5 216 LYS B O 1
ATOM 6316 N N . MET B 1 217 ? 10.906 -6.555 16.719 1 95.12 217 MET B N 1
ATOM 6317 C CA . MET B 1 217 ? 9.797 -7.125 15.961 1 95.12 217 MET B CA 1
ATOM 6318 C C . MET B 1 217 ? 8.492 -7.039 16.75 1 95.12 217 MET B C 1
ATOM 6320 O O . MET B 1 217 ? 8.516 -7.035 17.984 1 95.12 217 MET B O 1
ATOM 6324 N N . LEU B 1 218 ? 7.391 -6.867 16.047 1 95.19 218 LEU B N 1
ATOM 6325 C CA . LEU B 1 218 ? 6.059 -7.008 16.625 1 95.19 218 LEU B CA 1
ATOM 6326 C C . LEU B 1 218 ? 5.566 -8.445 16.531 1 95.19 218 LEU B C 1
ATOM 6328 O O . LEU B 1 218 ? 4.988 -8.836 15.508 1 95.19 218 LEU B O 1
ATOM 6332 N N . LEU B 1 219 ? 5.754 -9.188 17.594 1 94.81 219 LEU B N 1
ATOM 6333 C CA . LEU B 1 219 ? 5.344 -10.586 17.672 1 94.81 219 LEU B CA 1
ATOM 6334 C C . LEU B 1 219 ? 4.16 -10.758 18.609 1 94.81 219 LEU B C 1
ATOM 6336 O O . LEU B 1 219 ? 4.062 -10.055 19.625 1 94.81 219 LEU B O 1
ATOM 6340 N N . PHE B 1 220 ? 3.213 -11.625 18.266 1 93.56 220 PHE B N 1
ATOM 6341 C CA . PHE B 1 220 ? 2.047 -11.859 19.109 1 93.56 220 PHE B CA 1
ATOM 6342 C C . PHE B 1 220 ? 1.488 -13.258 18.875 1 93.56 220 PHE B C 1
ATOM 6344 O O . PHE B 1 220 ? 1.782 -13.891 17.844 1 93.56 220 PHE B O 1
ATOM 6351 N N . GLU B 1 221 ? 0.765 -13.773 19.828 1 92.25 221 GLU B N 1
ATOM 6352 C CA . GLU B 1 221 ? 0.168 -15.109 19.75 1 92.25 221 GLU B CA 1
ATOM 6353 C C . GLU B 1 221 ? -1.327 -15.023 19.453 1 92.25 221 GLU B C 1
ATOM 6355 O O . GLU B 1 221 ? -2.02 -14.141 19.969 1 92.25 221 GLU B O 1
ATOM 6360 N N . ILE B 1 222 ? -1.746 -15.859 18.578 1 86.31 222 ILE B N 1
ATOM 6361 C CA . ILE B 1 222 ? -3.17 -15.961 18.281 1 86.31 222 ILE B CA 1
ATOM 6362 C C . ILE B 1 222 ? -3.617 -17.422 18.406 1 86.31 222 ILE B C 1
ATOM 6364 O O . ILE B 1 222 ? -2.82 -18.344 18.203 1 86.31 222 ILE B O 1
ATOM 6368 N N . ASP B 1 223 ? -4.988 -17.734 18.719 1 74.31 223 ASP B N 1
ATOM 6369 C CA . ASP B 1 223 ? -5.668 -19.031 18.781 1 74.31 223 ASP B CA 1
ATOM 6370 C C . ASP B 1 223 ? -4.832 -20.047 19.547 1 74.31 223 ASP B C 1
ATOM 6372 O O . ASP B 1 223 ? -4.75 -21.219 19.156 1 74.31 223 ASP B O 1
ATOM 6376 N N . ASN B 1 224 ? -4.238 -19.75 20.625 1 65.44 224 ASN B N 1
ATOM 6377 C CA . ASN B 1 224 ? -3.537 -20.594 21.594 1 65.44 224 ASN B CA 1
ATOM 6378 C C . ASN B 1 224 ? -2.404 -21.375 20.938 1 65.44 224 ASN B C 1
ATOM 6380 O O . ASN B 1 224 ? -2.191 -22.547 21.25 1 65.44 224 ASN B O 1
ATOM 6384 N N . ASP B 1 225 ? -1.627 -20.734 20.062 1 72.75 225 ASP B N 1
ATOM 6385 C CA . ASP B 1 225 ? -0.467 -21.578 19.797 1 72.75 225 ASP B CA 1
ATOM 6386 C C . ASP B 1 225 ? 0.258 -21.141 18.516 1 72.75 225 ASP B C 1
ATOM 6388 O O . ASP B 1 225 ? 1.173 -21.828 18.047 1 72.75 225 ASP B O 1
ATOM 6392 N N . GLU B 1 226 ? -0.24 -20.219 17.938 1 86.38 226 GLU B N 1
ATOM 6393 C CA . GLU B 1 226 ? 0.502 -19.812 16.75 1 86.38 226 GLU B CA 1
ATOM 6394 C C . GLU B 1 226 ? 1.122 -18.438 16.938 1 86.38 226 GLU B C 1
ATOM 6396 O O . GLU B 1 226 ? 0.419 -17.469 17.25 1 86.38 226 GLU B O 1
ATOM 6401 N N . GLU B 1 227 ? 2.457 -18.406 16.891 1 93.94 227 GLU B N 1
ATOM 6402 C CA . GLU B 1 227 ? 3.148 -17.125 16.984 1 93.94 227 GLU B CA 1
ATOM 6403 C C . GLU B 1 227 ? 3.236 -16.438 15.625 1 93.94 227 GLU B C 1
ATOM 6405 O O . GLU B 1 227 ? 3.822 -16.984 14.688 1 93.94 227 GLU B O 1
ATOM 6410 N N . LEU B 1 228 ? 2.598 -15.32 15.555 1 96.12 228 LEU B N 1
ATOM 6411 C CA . LEU B 1 228 ? 2.6 -14.492 14.352 1 96.12 228 LEU B CA 1
ATOM 6412 C C . LEU B 1 228 ? 3.395 -13.211 14.57 1 96.12 228 LEU B C 1
ATOM 6414 O O . LEU B 1 228 ? 3.74 -12.883 15.711 1 96.12 228 LEU B O 1
ATOM 6418 N N . GLY B 1 229 ? 3.699 -12.539 13.523 1 96.62 229 GLY B N 1
ATOM 6419 C CA . GLY B 1 229 ? 4.336 -11.234 13.586 1 96.62 229 GLY B CA 1
ATOM 6420 C C . GLY B 1 229 ? 4.082 -10.391 12.352 1 96.62 229 GLY B C 1
ATOM 6421 O O . GLY B 1 229 ? 3.6 -10.898 11.336 1 96.62 229 GLY B O 1
ATOM 6422 N N . ILE B 1 230 ? 4.301 -9.102 12.539 1 97.62 230 ILE B N 1
ATOM 6423 C CA . ILE B 1 230 ? 4.27 -8.172 11.414 1 97.62 230 ILE B CA 1
ATOM 6424 C C . ILE B 1 230 ? 5.668 -8.047 10.805 1 97.62 230 ILE B C 1
ATOM 6426 O O . ILE B 1 230 ? 6.656 -7.922 11.539 1 97.62 230 ILE B O 1
ATOM 6430 N N . LYS B 1 231 ? 5.75 -8.078 9.492 1 97.94 231 LYS B N 1
ATOM 6431 C CA . LYS B 1 231 ? 7.047 -8.188 8.836 1 97.94 231 LYS B CA 1
ATOM 6432 C C . LYS B 1 231 ? 7.918 -6.969 9.125 1 97.94 231 LYS B C 1
ATOM 6434 O O . LYS B 1 231 ? 7.488 -5.832 8.938 1 97.94 231 LYS B O 1
ATOM 6439 N N . PRO B 1 232 ? 9.18 -7.141 9.57 1 97.25 232 PRO B N 1
ATOM 6440 C CA . PRO B 1 232 ? 10.141 -6.055 9.742 1 97.25 232 PRO B CA 1
ATOM 6441 C C . PRO B 1 232 ? 10.938 -5.754 8.469 1 97.25 232 PRO B C 1
ATOM 6443 O O . PRO B 1 232 ? 11.641 -4.75 8.406 1 97.25 232 PRO B O 1
ATOM 6446 N N . MET B 1 233 ? 10.82 -6.637 7.473 1 96.88 233 MET B N 1
ATOM 6447 C CA . MET B 1 233 ? 11.484 -6.523 6.176 1 96.88 233 MET B CA 1
ATOM 6448 C C . MET B 1 233 ? 10.734 -7.312 5.109 1 96.88 233 MET B C 1
ATOM 6450 O O . MET B 1 233 ? 9.906 -8.172 5.43 1 96.88 233 MET B O 1
ATOM 6454 N N . ASN B 1 234 ? 11.031 -7.117 3.922 1 98.06 234 ASN B N 1
ATOM 6455 C CA . ASN B 1 234 ? 10.258 -7.703 2.836 1 98.06 234 ASN B CA 1
ATOM 6456 C C . ASN B 1 234 ? 10.953 -8.922 2.24 1 98.06 234 ASN B C 1
ATOM 6458 O O . ASN B 1 234 ? 10.328 -9.727 1.556 1 98.06 234 ASN B O 1
ATOM 6462 N N . CYS B 1 235 ? 12.203 -9.117 2.432 1 98.06 235 CYS B N 1
ATOM 6463 C CA . CYS B 1 235 ? 13.031 -10.055 1.685 1 98.06 235 CYS B CA 1
ATOM 6464 C C . CYS B 1 235 ? 12.516 -11.484 1.836 1 98.06 235 CYS B C 1
ATOM 6466 O O . CYS B 1 235 ? 12.453 -12.234 0.86 1 98.06 235 CYS B O 1
ATOM 6468 N N . PRO B 1 236 ? 12.094 -11.938 3.076 1 97.69 236 PRO B N 1
ATOM 6469 C CA . PRO B 1 236 ? 11.641 -13.32 3.168 1 97.69 236 PRO B CA 1
ATOM 6470 C C . PRO B 1 236 ? 10.422 -13.602 2.291 1 97.69 236 PRO B C 1
ATOM 6472 O O . PRO B 1 236 ? 10.305 -14.688 1.713 1 97.69 236 PRO B O 1
ATOM 6475 N N . ALA B 1 237 ? 9.523 -12.648 2.229 1 98.19 237 ALA B N 1
ATOM 6476 C CA . ALA B 1 237 ? 8.336 -12.852 1.405 1 98.19 237 ALA B CA 1
ATOM 6477 C C . ALA B 1 237 ? 8.703 -12.93 -0.075 1 98.19 237 ALA B C 1
ATOM 6479 O O . ALA B 1 237 ? 8.094 -13.695 -0.829 1 98.19 237 ALA B O 1
ATOM 6480 N N . HIS B 1 238 ? 9.633 -12.07 -0.542 1 98.62 238 HIS B N 1
ATOM 6481 C CA . HIS B 1 238 ? 10.109 -12.156 -1.92 1 98.62 238 HIS B CA 1
ATOM 6482 C C . HIS B 1 238 ? 10.727 -13.523 -2.205 1 98.62 238 HIS B C 1
ATOM 6484 O O . HIS B 1 238 ? 10.586 -14.055 -3.309 1 98.62 238 HIS B O 1
ATOM 6490 N N . ILE B 1 239 ? 11.414 -14.07 -1.207 1 98.06 239 ILE B N 1
ATOM 6491 C CA . ILE B 1 239 ? 12.031 -15.383 -1.335 1 98.06 239 ILE B CA 1
ATOM 6492 C C . ILE B 1 239 ? 10.945 -16.438 -1.525 1 98.06 239 ILE B C 1
ATOM 6494 O O . ILE B 1 239 ? 11.094 -17.344 -2.348 1 98.06 239 ILE B O 1
ATOM 6498 N N . LEU B 1 240 ? 9.859 -16.312 -0.769 1 97.19 240 LEU B N 1
ATOM 6499 C CA . LEU B 1 240 ? 8.758 -17.25 -0.924 1 97.19 240 LEU B CA 1
ATOM 6500 C C . LEU B 1 240 ? 8.195 -17.203 -2.342 1 97.19 240 LEU B C 1
ATOM 6502 O O . LEU B 1 240 ? 7.809 -18.234 -2.896 1 97.19 240 LEU B O 1
ATOM 6506 N N . ILE B 1 241 ? 8.117 -16.047 -2.939 1 97.88 241 ILE B N 1
ATOM 6507 C CA . ILE B 1 241 ? 7.637 -15.906 -4.312 1 97.88 241 ILE B CA 1
ATOM 6508 C C . ILE B 1 241 ? 8.625 -16.562 -5.27 1 97.88 241 ILE B C 1
ATOM 6510 O O . ILE B 1 241 ? 8.219 -17.281 -6.191 1 97.88 241 ILE B O 1
ATOM 6514 N N . TYR B 1 242 ? 9.93 -16.344 -5.094 1 97.5 242 TYR B N 1
ATOM 6515 C CA . TYR B 1 242 ? 10.938 -17.031 -5.91 1 97.5 242 TYR B CA 1
ATOM 6516 C C . TYR B 1 242 ? 10.758 -18.531 -5.852 1 97.5 242 TYR B C 1
ATOM 6518 O O . TYR B 1 242 ? 10.859 -19.219 -6.875 1 97.5 242 TYR B O 1
ATOM 6526 N N . LYS B 1 243 ? 10.484 -19.062 -4.676 1 93.38 243 LYS B N 1
ATOM 6527 C CA . LYS B 1 243 ? 10.414 -20.5 -4.41 1 93.38 243 LYS B CA 1
ATOM 6528 C C . LYS B 1 243 ? 9.133 -21.094 -4.98 1 93.38 243 LYS B C 1
ATOM 6530 O O . LYS B 1 243 ? 9.008 -22.312 -5.09 1 93.38 243 LYS B O 1
ATOM 6535 N N . SER B 1 244 ? 8.273 -20.312 -5.355 1 90.62 244 SER B N 1
ATOM 6536 C CA . SER B 1 244 ? 6.949 -20.781 -5.754 1 90.62 244 SER B CA 1
ATOM 6537 C C . SER B 1 244 ? 7.004 -21.516 -7.09 1 90.62 244 SER B C 1
ATOM 6539 O O . SER B 1 244 ? 6.043 -22.188 -7.473 1 90.62 244 SER B O 1
ATOM 6541 N N . LYS B 1 245 ? 8.117 -21.422 -7.789 1 88.44 245 LYS B N 1
ATOM 6542 C CA . LYS B 1 245 ? 8.273 -22.125 -9.055 1 88.44 245 LYS B CA 1
ATOM 6543 C C . LYS B 1 245 ? 9.719 -22.578 -9.25 1 88.44 245 LYS B C 1
ATOM 6545 O O . LYS B 1 245 ? 10.633 -22.047 -8.633 1 88.44 245 LYS B O 1
ATOM 6550 N N . VAL B 1 246 ? 9.797 -23.547 -10.07 1 88.12 246 VAL B N 1
ATOM 6551 C CA . VAL B 1 246 ? 11.133 -23.984 -10.461 1 88.12 246 VAL B CA 1
ATOM 6552 C C . VAL B 1 246 ? 11.789 -22.922 -11.344 1 88.12 246 VAL B C 1
ATOM 6554 O O . VAL B 1 246 ? 11.141 -22.359 -12.234 1 88.12 246 VAL B O 1
ATOM 6557 N N . ARG B 1 247 ? 13 -22.625 -11.023 1 94.19 247 ARG B N 1
ATOM 6558 C CA . ARG B 1 247 ? 13.727 -21.578 -11.75 1 94.19 247 ARG B CA 1
ATOM 6559 C C . ARG B 1 247 ? 14.844 -22.188 -12.594 1 94.19 247 ARG B C 1
ATOM 6561 O O . ARG B 1 247 ? 15.516 -23.125 -12.172 1 94.19 247 ARG B O 1
ATOM 6568 N N . SER B 1 248 ? 15.016 -21.656 -13.758 1 94.44 248 SER B N 1
ATOM 6569 C CA . SER B 1 248 ? 16.109 -22.031 -14.648 1 94.44 248 SER B CA 1
ATOM 6570 C C . SER B 1 248 ? 17.20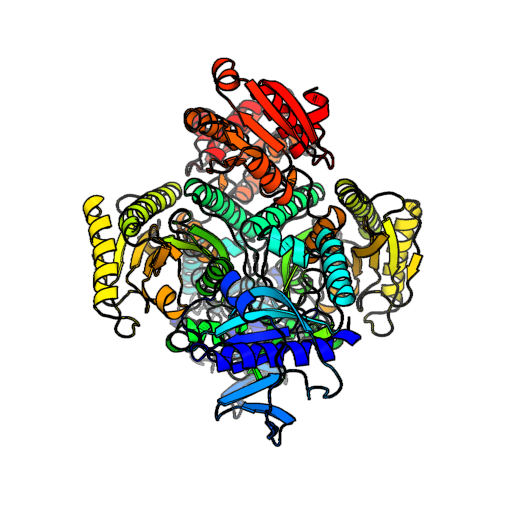3 -20.969 -14.656 1 94.44 248 SER B C 1
ATOM 6572 O O . SER B 1 248 ? 16.938 -19.797 -14.367 1 94.44 248 SER B O 1
ATOM 6574 N N . TYR B 1 249 ? 18.438 -21.391 -15.078 1 95.25 249 TYR B N 1
ATOM 6575 C CA . TYR B 1 249 ? 19.547 -20.438 -15.203 1 95.25 249 TYR B CA 1
ATOM 6576 C C . TYR B 1 249 ? 19.203 -19.359 -16.219 1 95.25 249 TYR B C 1
ATOM 6578 O O . TYR B 1 249 ? 19.703 -18.234 -16.125 1 95.25 249 TYR B O 1
ATOM 6586 N N . LYS B 1 250 ? 18.312 -19.625 -17.094 1 91.94 250 LYS B N 1
ATOM 6587 C CA . LYS B 1 250 ? 17.922 -18.688 -18.141 1 91.94 250 LYS B CA 1
ATOM 6588 C C . LYS B 1 250 ? 17.031 -17.578 -17.578 1 91.94 250 LYS B C 1
ATOM 6590 O O . LYS B 1 250 ? 16.922 -16.5 -18.156 1 91.94 250 LYS B O 1
ATOM 6595 N N . ASP B 1 251 ? 16.406 -17.891 -16.484 1 93.62 251 ASP B N 1
ATOM 6596 C CA . ASP B 1 251 ? 15.492 -16.938 -15.859 1 93.62 251 ASP B CA 1
ATOM 6597 C C . ASP B 1 251 ? 16.266 -15.859 -15.109 1 93.62 251 ASP B C 1
ATOM 6599 O O . ASP B 1 251 ? 15.734 -14.781 -14.844 1 93.62 251 ASP B O 1
ATOM 6603 N N . LEU B 1 252 ? 17.531 -16.141 -14.773 1 97.31 252 LEU B N 1
ATOM 6604 C CA . LEU B 1 252 ? 18.297 -15.258 -13.898 1 97.31 252 LEU B CA 1
ATOM 6605 C C . LEU B 1 252 ? 19.078 -14.227 -14.719 1 97.31 252 LEU B C 1
ATOM 6607 O O . LEU B 1 252 ? 19.594 -14.539 -15.789 1 97.31 252 LEU B O 1
ATOM 6611 N N . PRO B 1 253 ? 19.047 -13.039 -14.266 1 98 253 PRO B N 1
ATOM 6612 C CA . PRO B 1 253 ? 18.594 -12.562 -12.961 1 98 253 PRO B CA 1
ATOM 6613 C C . PRO B 1 253 ? 17.094 -12.312 -12.906 1 98 253 PRO B C 1
ATOM 6615 O O . PRO B 1 253 ? 16.5 -11.891 -13.906 1 98 253 PRO B O 1
ATOM 6618 N N . ILE B 1 254 ? 16.469 -12.617 -11.789 1 98.31 254 ILE B N 1
ATOM 6619 C CA . ILE B 1 254 ? 15.094 -12.25 -11.461 1 98.31 254 ILE B CA 1
ATOM 6620 C C . ILE B 1 254 ? 15.094 -11.086 -10.469 1 98.31 254 ILE B C 1
ATOM 6622 O O . ILE B 1 254 ? 15.734 -11.156 -9.422 1 98.31 254 ILE B O 1
ATOM 6626 N N . ARG B 1 255 ? 14.43 -9.984 -10.82 1 98.69 255 ARG B N 1
ATOM 6627 C CA . ARG B 1 255 ? 14.414 -8.781 -9.992 1 98.69 255 ARG B CA 1
ATOM 6628 C C . ARG B 1 255 ? 13 -8.461 -9.523 1 98.69 255 ARG B C 1
ATOM 6630 O O . ARG B 1 255 ? 12.133 -8.125 -10.328 1 98.69 255 ARG B O 1
ATOM 6637 N N . PHE B 1 256 ? 12.758 -8.547 -8.211 1 98.81 256 PHE B N 1
ATOM 6638 C CA . PHE B 1 256 ? 11.477 -8.172 -7.621 1 98.81 256 PHE B CA 1
ATOM 6639 C C . PHE B 1 256 ? 11.578 -6.82 -6.93 1 98.81 256 PHE B C 1
ATOM 6641 O O . PHE B 1 256 ? 12.602 -6.504 -6.316 1 98.81 256 PHE B O 1
ATOM 6648 N N . SER B 1 257 ? 10.602 -6.008 -7.031 1 98.75 257 SER B N 1
ATOM 6649 C CA . SER B 1 257 ? 10.5 -4.762 -6.285 1 98.75 257 SER B CA 1
ATOM 6650 C C . SER B 1 257 ? 9.156 -4.656 -5.566 1 98.75 257 SER B C 1
ATOM 6652 O O . SER B 1 257 ? 8.18 -5.289 -5.969 1 98.75 257 SER B O 1
ATOM 6654 N N . GLU B 1 258 ? 9.117 -3.92 -4.531 1 98.75 258 GLU B N 1
ATOM 6655 C CA . GLU B 1 258 ? 7.898 -3.67 -3.764 1 98.75 258 GLU B CA 1
ATOM 6656 C C . GLU B 1 258 ? 8.008 -2.379 -2.957 1 98.75 258 GLU B C 1
ATOM 6658 O O . GLU B 1 258 ? 9.062 -2.088 -2.381 1 98.75 258 GLU B O 1
ATOM 6663 N N . PHE B 1 259 ? 6.934 -1.621 -3.008 1 98.62 259 PHE B N 1
ATOM 6664 C CA . PHE B 1 259 ? 6.785 -0.609 -1.969 1 98.62 259 PHE B CA 1
ATOM 6665 C C . PHE B 1 259 ? 6.18 -1.213 -0.708 1 98.62 259 PHE B C 1
ATOM 6667 O O . PHE B 1 259 ? 4.992 -1.024 -0.432 1 98.62 259 PHE B O 1
ATOM 6674 N N . GLY B 1 260 ? 7.074 -1.913 0.002 1 98.31 260 GLY B N 1
ATOM 6675 C CA . GLY B 1 260 ? 6.617 -2.73 1.115 1 98.31 260 GLY B CA 1
ATOM 6676 C C . GLY B 1 260 ? 6.582 -1.978 2.432 1 98.31 260 GLY B C 1
ATOM 6677 O O . GLY B 1 260 ? 7.582 -1.383 2.84 1 98.31 260 GLY B O 1
ATOM 6678 N N . HIS B 1 261 ? 5.43 -1.913 3.066 1 98.12 261 HIS B N 1
ATOM 6679 C CA . HIS B 1 261 ? 5.281 -1.313 4.387 1 98.12 261 HIS B CA 1
ATOM 6680 C C . HIS B 1 261 ? 5.707 -2.285 5.484 1 98.12 261 HIS B C 1
ATOM 6682 O O . HIS B 1 261 ? 5.195 -3.404 5.562 1 98.12 261 HIS B O 1
ATOM 6688 N N . VAL B 1 262 ? 6.668 -1.914 6.305 1 98.25 262 VAL B N 1
ATOM 6689 C CA . VAL B 1 262 ? 7.223 -2.781 7.34 1 98.25 262 VAL B CA 1
ATOM 6690 C C . VAL B 1 262 ? 7.137 -2.084 8.695 1 98.25 262 VAL B C 1
ATOM 6692 O O . VAL B 1 262 ? 6.855 -0.886 8.766 1 98.25 262 VAL B O 1
ATOM 6695 N N . TYR B 1 263 ? 7.316 -2.828 9.766 1 97.69 263 TYR B N 1
ATOM 6696 C CA . TYR B 1 263 ? 7.297 -2.301 11.125 1 97.69 263 TYR B CA 1
ATOM 6697 C C . TYR B 1 263 ? 8.555 -2.707 11.891 1 97.69 263 TYR B C 1
ATOM 6699 O O . TYR B 1 263 ? 8.938 -3.879 11.883 1 97.69 263 TYR B O 1
ATOM 6707 N N . ARG B 1 264 ? 9.242 -1.822 12.422 1 96.56 264 ARG B N 1
ATOM 6708 C CA . ARG B 1 264 ? 10.344 -2.002 13.367 1 96.56 264 ARG B CA 1
ATOM 6709 C C . ARG B 1 264 ? 10.086 -1.229 14.656 1 96.56 264 ARG B C 1
ATOM 6711 O O . ARG B 1 264 ? 9.992 -0 14.641 1 96.56 264 ARG B O 1
ATOM 6718 N N . TRP B 1 265 ? 10.023 -1.956 15.734 1 94 265 TRP B N 1
ATOM 6719 C CA . TRP B 1 265 ? 9.555 -1.373 16.984 1 94 265 TRP B CA 1
ATOM 6720 C C . TRP B 1 265 ? 10.688 -0.658 17.719 1 94 265 TRP B C 1
ATOM 6722 O O . TRP B 1 265 ? 11.07 -1.05 18.812 1 94 265 TRP B O 1
ATOM 6732 N N . GLU B 1 266 ? 11.07 0.452 17.141 1 92.25 266 GLU B N 1
ATOM 6733 C CA . GLU B 1 266 ? 12.117 1.309 17.688 1 92.25 266 GLU B CA 1
ATOM 6734 C C . GLU B 1 266 ? 11.734 1.829 19.078 1 92.25 266 GLU B C 1
ATOM 6736 O O . GLU B 1 266 ? 10.547 1.966 19.391 1 92.25 266 GLU B O 1
ATOM 6741 N N . LYS B 1 267 ? 12.781 2.09 19.859 1 89 267 LYS B N 1
ATOM 6742 C CA . LYS B 1 267 ? 12.516 2.699 21.156 1 89 267 LYS B CA 1
ATOM 6743 C C . LYS B 1 267 ? 11.922 4.094 21 1 89 267 LYS B C 1
ATOM 6745 O O . LYS B 1 267 ? 12.242 4.812 20.047 1 89 267 LYS B O 1
ATOM 6750 N N . LYS B 1 268 ? 11.094 4.418 21.922 1 85.88 268 LYS B N 1
ATOM 6751 C CA . LYS B 1 268 ? 10.383 5.691 21.891 1 85.88 268 LYS B CA 1
ATOM 6752 C C . LYS B 1 268 ? 11.352 6.863 21.766 1 85.88 268 LYS B C 1
ATOM 6754 O O . LYS B 1 268 ? 11.102 7.82 21.047 1 85.88 268 LYS B O 1
ATOM 6759 N N . GLY B 1 269 ? 12.414 6.82 22.453 1 82.81 269 GLY B N 1
ATOM 6760 C CA . GLY B 1 269 ? 13.383 7.902 22.484 1 82.81 269 GLY B CA 1
ATOM 6761 C C . GLY B 1 269 ? 14.133 8.062 21.172 1 82.81 269 GLY B C 1
ATOM 6762 O O . GLY B 1 269 ? 14.734 9.109 20.922 1 82.81 269 GLY B O 1
ATOM 6763 N N . GLU B 1 270 ? 14.094 7.016 20.281 1 87.94 270 GLU B N 1
ATOM 6764 C CA . GLU B 1 270 ? 14.82 7.039 19.016 1 87.94 270 GLU B CA 1
ATOM 6765 C C . GLU B 1 270 ? 13.961 7.613 17.891 1 87.94 270 GLU B C 1
ATOM 6767 O O . GLU B 1 270 ? 14.477 7.996 16.844 1 87.94 270 GLU B O 1
ATOM 6772 N N . LEU B 1 271 ? 12.703 7.691 18.141 1 92.12 271 LEU B N 1
ATOM 6773 C CA . LEU B 1 271 ? 11.758 8.133 17.109 1 92.12 271 LEU B CA 1
ATOM 6774 C C . LEU B 1 271 ? 11.914 9.633 16.844 1 92.12 271 LEU B C 1
ATOM 6776 O O . LEU B 1 271 ? 12.164 10.406 17.766 1 92.12 271 LEU B O 1
ATOM 6780 N N . TYR B 1 272 ? 11.781 10.039 15.555 1 91.69 272 TYR B N 1
ATOM 6781 C CA . TYR B 1 272 ? 11.898 11.445 15.188 1 91.69 272 TYR B CA 1
ATOM 6782 C C . TYR B 1 272 ? 11.156 11.727 13.883 1 91.69 272 TYR B C 1
ATOM 6784 O O . TYR B 1 272 ? 11.734 11.641 12.797 1 91.69 272 TYR B O 1
ATOM 6792 N N . GLY B 1 273 ? 9.984 12.203 14.062 1 94.94 273 GLY B N 1
ATOM 6793 C CA . GLY B 1 273 ? 9.18 12.516 12.891 1 94.94 273 GLY B CA 1
ATOM 6794 C C . GLY B 1 273 ? 9.141 11.383 11.883 1 94.94 273 GLY B C 1
ATOM 6795 O O . GLY B 1 273 ? 8.836 10.242 12.227 1 94.94 273 GLY B O 1
ATOM 6796 N N . LEU B 1 274 ? 9.492 11.75 10.656 1 97.75 274 LEU B N 1
ATOM 6797 C CA . LEU B 1 274 ? 9.516 10.766 9.578 1 97.75 274 LEU B CA 1
ATOM 6798 C C . LEU B 1 274 ? 10.914 10.195 9.391 1 97.75 274 LEU B C 1
ATOM 6800 O O . LEU B 1 274 ? 11.102 9.234 8.633 1 97.75 274 LEU B O 1
ATOM 6804 N N . LEU B 1 275 ? 11.875 10.703 10.086 1 96.25 275 LEU B N 1
ATOM 6805 C CA . LEU B 1 275 ? 13.258 10.266 9.914 1 96.25 275 LEU B CA 1
ATOM 6806 C C . LEU B 1 275 ? 13.484 8.906 10.562 1 96.25 275 LEU B C 1
ATOM 6808 O O . LEU B 1 275 ? 14.312 8.125 10.102 1 96.25 275 LEU B O 1
ATOM 6812 N N . ARG B 1 276 ? 12.82 8.703 11.648 1 94.81 276 ARG B N 1
ATOM 6813 C CA . ARG B 1 276 ? 12.852 7.426 12.352 1 94.81 276 ARG B CA 1
ATOM 6814 C C . ARG B 1 276 ? 11.477 7.082 12.914 1 94.81 276 ARG B C 1
ATOM 6816 O O . ARG B 1 276 ? 11.047 7.664 13.914 1 94.81 276 ARG B O 1
ATOM 6823 N N . VAL B 1 277 ? 10.797 6.125 12.258 1 97.12 277 VAL B N 1
ATOM 6824 C CA . VAL B 1 277 ? 9.422 5.762 12.57 1 97.12 277 VAL B CA 1
ATOM 6825 C C . VAL B 1 277 ? 9.328 4.258 12.812 1 97.12 277 VAL B C 1
ATOM 6827 O O . VAL B 1 277 ? 10.289 3.523 12.578 1 97.12 277 VAL B O 1
ATOM 6830 N N . ARG B 1 278 ? 8.211 3.801 13.328 1 97.38 278 ARG B N 1
ATOM 6831 C CA . ARG B 1 278 ? 7.984 2.383 13.594 1 97.38 278 ARG B CA 1
ATOM 6832 C C . ARG B 1 278 ? 7.363 1.691 12.383 1 97.38 278 ARG B C 1
ATOM 6834 O O . ARG B 1 278 ? 7.609 0.506 12.148 1 97.38 278 ARG B O 1
ATOM 6841 N N . GLY B 1 279 ? 6.504 2.336 11.688 1 97.62 279 GLY B N 1
ATOM 6842 C CA . GLY B 1 279 ? 5.938 1.862 10.438 1 97.62 279 GLY B CA 1
ATOM 6843 C C . GLY B 1 279 ? 6.316 2.725 9.242 1 97.62 279 GLY B C 1
ATOM 6844 O O . GLY B 1 279 ? 6.105 3.938 9.258 1 97.62 279 GLY B O 1
ATOM 6845 N N . PHE B 1 280 ? 6.949 2.125 8.219 1 98.06 280 PHE B N 1
ATOM 6846 C CA . PHE B 1 280 ? 7.395 2.908 7.07 1 98.06 280 PHE B CA 1
ATOM 6847 C C . PHE B 1 280 ? 7.406 2.061 5.805 1 98.06 280 PHE B C 1
ATOM 6849 O O . PHE B 1 280 ? 7.344 0.831 5.875 1 98.06 280 PHE B O 1
ATOM 6856 N N . THR B 1 281 ? 7.426 2.688 4.656 1 98.5 281 THR B N 1
ATOM 6857 C CA . THR B 1 281 ? 7.398 2.018 3.359 1 98.5 281 THR B CA 1
ATOM 6858 C C . THR B 1 281 ? 8.781 2.031 2.715 1 98.5 281 THR B C 1
ATOM 6860 O O . THR B 1 281 ? 9.336 3.1 2.439 1 98.5 281 THR B O 1
ATOM 6863 N N . GLN B 1 282 ? 9.266 0.884 2.436 1 98.31 282 GLN B N 1
ATOM 6864 C CA . GLN B 1 282 ? 10.562 0.76 1.769 1 98.31 282 GLN B CA 1
ATOM 6865 C C . GLN B 1 282 ? 10.383 0.592 0.262 1 98.31 282 GLN B C 1
ATOM 6867 O O . GLN B 1 282 ? 9.445 -0.061 -0.191 1 98.31 282 GLN B O 1
ATOM 6872 N N . ASP B 1 283 ? 11.242 1.215 -0.536 1 98.25 283 ASP B N 1
ATOM 6873 C CA . ASP B 1 283 ? 11.32 0.917 -1.963 1 98.25 283 ASP B CA 1
ATOM 6874 C C . ASP B 1 283 ? 12.219 -0.286 -2.225 1 98.25 283 ASP B C 1
ATOM 6876 O O . ASP B 1 283 ? 13.156 -0.204 -3.023 1 98.25 283 ASP B O 1
ATOM 6880 N N . ASP B 1 284 ? 11.883 -1.359 -1.753 1 97.75 284 ASP B N 1
ATOM 6881 C CA . ASP B 1 284 ? 12.727 -2.545 -1.642 1 97.75 284 ASP B CA 1
ATOM 6882 C C . ASP B 1 284 ? 12.836 -3.268 -2.982 1 97.75 284 ASP B C 1
ATOM 6884 O O . ASP B 1 284 ? 11.859 -3.348 -3.734 1 97.75 284 ASP B O 1
ATOM 6888 N N . GLY B 1 285 ? 14.031 -3.713 -3.256 1 98.5 285 GLY B N 1
ATOM 6889 C CA . GLY B 1 285 ? 14.305 -4.582 -4.391 1 98.5 285 GLY B CA 1
ATOM 6890 C C . GLY B 1 285 ? 15.172 -5.773 -4.031 1 98.5 285 GLY B C 1
ATOM 6891 O O . GLY B 1 285 ? 16.094 -5.652 -3.23 1 98.5 285 GLY B O 1
ATOM 6892 N N . HIS B 1 286 ? 14.852 -6.879 -4.543 1 98.81 286 HIS B N 1
ATOM 6893 C CA . HIS B 1 286 ? 15.633 -8.094 -4.359 1 98.81 286 HIS B CA 1
ATOM 6894 C C . HIS B 1 286 ? 15.914 -8.773 -5.695 1 98.81 286 HIS B C 1
ATOM 6896 O O . HIS B 1 286 ? 14.992 -9.047 -6.469 1 98.81 286 HIS B O 1
ATOM 6902 N N . ILE B 1 287 ? 17.156 -9.07 -5.902 1 98.81 287 ILE B N 1
ATOM 6903 C CA . ILE B 1 287 ? 17.609 -9.688 -7.145 1 98.81 287 ILE B CA 1
ATOM 6904 C C . ILE B 1 287 ? 18.172 -11.078 -6.852 1 98.81 287 ILE B C 1
ATOM 6906 O O . ILE B 1 287 ? 19.016 -11.234 -5.965 1 98.81 287 ILE B O 1
ATOM 6910 N N . PHE B 1 288 ? 17.688 -12.055 -7.52 1 98.75 288 PHE B N 1
ATOM 6911 C CA . PHE B 1 288 ? 18.234 -13.406 -7.504 1 98.75 288 PHE B CA 1
ATOM 6912 C C . PHE B 1 288 ? 19.094 -13.656 -8.734 1 98.75 288 PHE B C 1
ATOM 6914 O O . PHE B 1 288 ? 18.641 -13.508 -9.867 1 98.75 288 PHE B O 1
ATOM 6921 N N . LEU B 1 289 ? 20.281 -13.977 -8.531 1 97.88 289 LEU B N 1
ATOM 6922 C CA . LEU B 1 289 ? 21.172 -14.039 -9.68 1 97.88 289 LEU B CA 1
ATOM 6923 C C . LEU B 1 289 ? 22.203 -15.156 -9.516 1 97.88 289 LEU B C 1
ATOM 6925 O O . LEU B 1 289 ? 22.359 -15.711 -8.422 1 97.88 289 LEU B O 1
ATOM 6929 N N . ARG B 1 290 ? 22.812 -15.508 -10.656 1 97.62 290 ARG B N 1
ATOM 6930 C CA . ARG B 1 290 ? 23.984 -16.391 -10.625 1 97.62 290 ARG B CA 1
ATOM 6931 C C . ARG B 1 290 ? 25.219 -15.664 -10.102 1 97.62 290 ARG B C 1
ATOM 6933 O O . ARG B 1 290 ? 25.297 -14.438 -10.18 1 97.62 290 ARG B O 1
ATOM 6940 N N . GLU B 1 291 ? 26.156 -16.422 -9.656 1 95.5 291 GLU B N 1
ATOM 6941 C CA . GLU B 1 291 ? 27.359 -15.828 -9.086 1 95.5 291 GLU B CA 1
ATOM 6942 C C . GLU B 1 291 ? 28.094 -14.977 -10.125 1 95.5 291 GLU B C 1
ATOM 6944 O O . GLU B 1 291 ? 28.656 -13.938 -9.789 1 95.5 291 GLU B O 1
ATOM 6949 N N . ASP B 1 292 ? 28.078 -15.414 -11.359 1 95.81 292 ASP B N 1
ATOM 6950 C CA . ASP B 1 292 ? 28.828 -14.734 -12.422 1 95.81 292 ASP B CA 1
ATOM 6951 C C . ASP B 1 292 ? 28.156 -13.414 -12.797 1 95.81 292 ASP B C 1
ATOM 6953 O O . ASP B 1 292 ? 28.734 -12.594 -13.508 1 95.81 292 ASP B O 1
ATOM 6957 N N . GLN B 1 293 ? 27 -13.141 -12.336 1 97.25 293 GLN B N 1
ATOM 6958 C CA . GLN B 1 293 ? 26.234 -11.953 -12.688 1 97.25 293 GLN B CA 1
ATOM 6959 C C . GLN B 1 293 ? 26.359 -10.875 -11.617 1 97.25 293 GLN B C 1
ATOM 6961 O O . GLN B 1 293 ? 25.922 -9.734 -11.812 1 97.25 293 GLN B O 1
ATOM 6966 N N . ILE B 1 294 ? 27.031 -11.125 -10.5 1 97.06 294 ILE B N 1
ATOM 6967 C CA . ILE B 1 294 ? 27.016 -10.281 -9.305 1 97.06 294 ILE B CA 1
ATOM 6968 C C . ILE B 1 294 ? 27.656 -8.93 -9.625 1 97.06 294 ILE B C 1
ATOM 6970 O O . ILE B 1 294 ? 27.062 -7.879 -9.367 1 97.06 294 ILE B O 1
ATOM 6974 N N . LYS B 1 295 ? 28.812 -8.961 -10.156 1 95.69 295 LYS B N 1
ATOM 6975 C CA . LYS B 1 295 ? 29.578 -7.742 -10.383 1 95.69 295 LYS B CA 1
ATOM 6976 C C . LYS B 1 295 ? 28.828 -6.777 -11.289 1 95.69 295 LYS B C 1
ATOM 6978 O O . LYS B 1 295 ? 28.719 -5.586 -10.992 1 95.69 295 LYS B O 1
ATOM 6983 N N . ASP B 1 296 ? 28.297 -7.273 -12.391 1 96.56 296 ASP B N 1
ATOM 6984 C CA . ASP B 1 296 ? 27.562 -6.438 -13.336 1 96.56 296 ASP B CA 1
ATOM 6985 C C . ASP B 1 296 ? 26.297 -5.855 -12.688 1 96.56 296 ASP B C 1
ATOM 6987 O O . ASP B 1 296 ? 25.938 -4.707 -12.961 1 96.56 296 ASP B O 1
ATOM 6991 N N . GLU B 1 297 ? 25.641 -6.66 -11.906 1 98 297 GLU B N 1
ATOM 6992 C CA . GLU B 1 297 ? 24.453 -6.188 -11.211 1 98 297 GLU B CA 1
ATOM 6993 C C . GLU B 1 297 ? 24.797 -5.051 -10.25 1 98 297 GLU B C 1
ATOM 6995 O O . GLU B 1 297 ? 24.078 -4.047 -10.188 1 98 297 GLU B O 1
ATOM 7000 N N . ILE B 1 298 ? 25.875 -5.191 -9.492 1 97.88 298 ILE B N 1
ATOM 7001 C CA . ILE B 1 298 ? 26.281 -4.176 -8.523 1 97.88 298 ILE B CA 1
ATOM 7002 C C . ILE B 1 298 ? 26.625 -2.881 -9.258 1 97.88 298 ILE B C 1
ATOM 7004 O O . ILE B 1 298 ? 26.25 -1.792 -8.812 1 97.88 298 ILE B O 1
ATOM 7008 N N . LYS B 1 299 ? 27.344 -2.99 -10.367 1 97.75 299 LYS B N 1
ATOM 7009 C CA . LYS B 1 299 ? 27.688 -1.811 -11.156 1 97.75 299 LYS B CA 1
ATOM 7010 C C . LYS B 1 299 ? 26.453 -1.075 -11.641 1 97.75 299 LYS B C 1
ATOM 7012 O O . LYS B 1 299 ? 26.391 0.155 -11.578 1 97.75 299 LYS B O 1
ATOM 7017 N N . LEU B 1 300 ? 25.5 -1.867 -12.125 1 97.75 300 LEU B N 1
ATOM 7018 C CA . LEU B 1 300 ? 24.25 -1.293 -12.578 1 97.75 300 LEU B CA 1
ATOM 7019 C C . LEU B 1 300 ? 23.547 -0.542 -11.453 1 97.75 300 LEU B C 1
ATOM 7021 O O . LEU B 1 300 ? 23.078 0.583 -11.641 1 97.75 300 LEU B O 1
ATOM 7025 N N . LEU B 1 301 ? 23.484 -1.141 -10.312 1 98.31 301 LEU B N 1
ATOM 7026 C CA . LEU B 1 301 ? 22.812 -0.556 -9.156 1 98.31 301 LEU B CA 1
ATOM 7027 C C . LEU B 1 301 ? 23.531 0.696 -8.68 1 98.31 301 LEU B C 1
ATOM 7029 O O . LEU B 1 301 ? 22.891 1.678 -8.289 1 98.31 301 LEU B O 1
ATOM 7033 N N . MET B 1 302 ? 24.875 0.665 -8.695 1 97.5 302 MET B N 1
ATOM 7034 C CA . MET B 1 302 ? 25.656 1.828 -8.305 1 97.5 302 MET B CA 1
ATOM 7035 C C . MET B 1 302 ? 25.344 3.021 -9.203 1 97.5 302 MET B C 1
ATOM 7037 O O . MET B 1 302 ? 25.062 4.113 -8.711 1 97.5 302 MET B O 1
ATOM 7041 N N . LYS B 1 303 ? 25.375 2.785 -10.453 1 97.12 303 LYS B N 1
ATOM 7042 C CA . LYS B 1 303 ? 25.141 3.85 -11.422 1 97.12 303 LYS B CA 1
ATOM 7043 C C . LYS B 1 303 ? 23.734 4.418 -11.281 1 97.12 303 LYS B C 1
ATOM 7045 O O . LYS B 1 303 ? 23.547 5.637 -11.25 1 97.12 303 LYS B O 1
ATOM 7050 N N . LYS B 1 304 ? 22.75 3.521 -11.234 1 97.88 304 LYS B N 1
ATOM 7051 C CA . LYS B 1 304 ? 21.359 3.957 -11.148 1 97.88 304 LYS B CA 1
ATOM 7052 C C . LYS B 1 304 ? 21.094 4.711 -9.852 1 97.88 304 LYS B C 1
ATOM 7054 O O . LYS B 1 304 ? 20.328 5.684 -9.836 1 97.88 304 LYS B O 1
ATOM 7059 N N . THR B 1 305 ? 21.656 4.238 -8.719 1 98.06 305 THR B N 1
ATOM 7060 C CA . THR B 1 305 ? 21.484 4.902 -7.434 1 98.06 305 THR B CA 1
ATOM 7061 C C . THR B 1 305 ? 22.031 6.328 -7.48 1 98.06 305 THR B C 1
ATOM 7063 O O . THR B 1 305 ? 21.344 7.27 -7.059 1 98.06 305 THR B O 1
ATOM 7066 N N . LEU B 1 306 ? 23.219 6.469 -8 1 97.31 306 LEU B N 1
ATOM 7067 C CA . LEU B 1 306 ? 23.844 7.789 -8.102 1 97.31 306 LEU B CA 1
ATOM 7068 C C . LEU B 1 306 ? 23.031 8.695 -9.023 1 97.31 306 LEU B C 1
ATOM 7070 O O . LEU B 1 306 ? 22.891 9.891 -8.75 1 97.31 306 LEU B O 1
ATOM 7074 N N . ASP B 1 307 ? 22.5 8.125 -10.102 1 97.06 307 ASP B N 1
ATOM 7075 C CA . ASP B 1 307 ? 21.672 8.891 -11.023 1 97.06 307 ASP B CA 1
ATOM 7076 C C . ASP B 1 307 ? 20.422 9.422 -10.328 1 97.06 307 ASP B C 1
ATOM 7078 O O . ASP B 1 307 ? 20.062 10.586 -10.5 1 97.06 307 ASP B O 1
ATOM 7082 N N . VAL B 1 308 ? 19.797 8.586 -9.586 1 97.69 308 VAL B N 1
ATOM 7083 C CA . VAL B 1 308 ? 18.562 8.969 -8.906 1 97.69 308 VAL B CA 1
ATOM 7084 C C . VAL B 1 308 ? 18.859 10.047 -7.867 1 97.69 308 VAL B C 1
ATOM 7086 O O . VAL B 1 308 ? 18.125 11.039 -7.766 1 97.69 308 VAL B O 1
ATOM 7089 N N . LEU B 1 309 ? 19.891 9.836 -7.051 1 97.62 309 LEU B N 1
ATOM 7090 C CA . LEU B 1 309 ? 20.266 10.828 -6.047 1 97.62 309 LEU B CA 1
ATOM 7091 C C . LEU B 1 309 ? 20.547 12.18 -6.695 1 97.62 309 LEU B C 1
ATOM 7093 O O . LEU B 1 309 ? 20.172 13.227 -6.164 1 97.62 309 LEU B O 1
ATOM 7097 N N . ALA B 1 310 ? 21.172 12.156 -7.867 1 96.88 310 ALA B N 1
ATOM 7098 C CA . ALA B 1 310 ? 21.5 13.375 -8.594 1 96.88 310 ALA B CA 1
ATOM 7099 C C . ALA B 1 310 ? 20.25 14.117 -9.031 1 96.88 310 ALA B C 1
ATOM 7101 O O . ALA B 1 310 ? 20.219 15.352 -9.039 1 96.88 310 ALA B O 1
ATOM 7102 N N . ILE B 1 311 ? 19.25 13.43 -9.406 1 96.75 311 ILE B N 1
ATOM 7103 C CA . ILE B 1 311 ? 17.984 14.016 -9.844 1 96.75 311 ILE B CA 1
ATOM 7104 C C . ILE B 1 311 ? 17.359 14.805 -8.695 1 96.75 311 ILE B C 1
ATOM 7106 O O . ILE B 1 311 ? 16.703 15.828 -8.93 1 96.75 311 ILE B O 1
ATOM 7110 N N . PHE B 1 312 ? 17.609 14.375 -7.465 1 96.88 312 PHE B N 1
ATOM 7111 C CA . PHE B 1 312 ? 17.062 15.062 -6.297 1 96.88 312 PHE B CA 1
ATOM 7112 C C . PHE B 1 312 ? 18.031 16.125 -5.793 1 96.88 312 PHE B C 1
ATOM 7114 O O . PHE B 1 312 ? 17.797 16.75 -4.762 1 96.88 312 PHE B O 1
ATOM 7121 N N . GLY B 1 313 ? 19.188 16.266 -6.5 1 94.94 313 GLY B N 1
ATOM 7122 C CA . GLY B 1 313 ? 20.094 17.359 -6.191 1 94.94 313 GLY B CA 1
ATOM 7123 C C . GLY B 1 313 ? 21.281 16.922 -5.367 1 94.94 313 GLY B C 1
ATOM 7124 O O . GLY B 1 313 ? 22.078 17.75 -4.914 1 94.94 313 GLY B O 1
ATOM 7125 N N . PHE B 1 314 ? 21.422 15.656 -5.148 1 96.31 314 PHE B N 1
ATOM 7126 C CA . PHE B 1 314 ? 22.547 15.125 -4.402 1 96.31 314 PHE B CA 1
ATOM 7127 C C . PHE B 1 314 ? 23.594 14.539 -5.344 1 96.31 314 PHE B C 1
ATOM 7129 O O . PHE B 1 314 ? 23.406 13.453 -5.887 1 96.31 314 PHE B O 1
ATOM 7136 N N . LYS B 1 315 ? 24.734 15.195 -5.5 1 93.25 315 LYS B N 1
ATOM 7137 C CA . LYS B 1 315 ? 25.781 14.75 -6.426 1 93.25 315 LYS B CA 1
ATOM 7138 C C . LYS B 1 315 ? 27.141 15.25 -5.977 1 93.25 315 LYS B C 1
ATOM 7140 O O . LYS B 1 315 ? 27.25 16.094 -5.09 1 93.25 315 LYS B O 1
ATOM 7145 N N . GLY B 1 316 ? 28.125 14.664 -6.527 1 92.38 316 GLY B N 1
ATOM 7146 C CA . GLY B 1 316 ? 29.484 15.07 -6.23 1 92.38 316 GLY B CA 1
ATOM 7147 C C . GLY B 1 316 ? 29.859 14.891 -4.77 1 92.38 316 GLY B C 1
ATOM 7148 O O . GLY B 1 316 ? 29.688 13.805 -4.207 1 92.38 316 GLY B O 1
ATOM 7149 N N . ASP B 1 317 ? 30.172 16.016 -4.148 1 91.44 317 ASP B N 1
ATOM 7150 C CA . ASP B 1 317 ? 30.672 15.977 -2.775 1 91.44 317 ASP B CA 1
ATOM 7151 C C . ASP B 1 317 ? 29.531 15.781 -1.78 1 91.44 317 ASP B C 1
ATOM 7153 O O . ASP B 1 317 ? 29.766 15.523 -0.599 1 91.44 317 ASP B O 1
ATOM 7157 N N . ASP B 1 318 ? 28.406 15.805 -2.307 1 95.06 318 ASP B N 1
ATOM 7158 C CA . ASP B 1 318 ? 27.25 15.672 -1.418 1 95.06 318 ASP B CA 1
ATOM 7159 C C . ASP B 1 318 ? 26.828 14.211 -1.292 1 95.06 318 ASP B C 1
ATOM 7161 O O . ASP B 1 318 ? 25.797 13.906 -0.683 1 95.06 318 ASP B O 1
ATOM 7165 N N . VAL B 1 319 ? 27.578 13.312 -1.921 1 97.12 319 VAL B N 1
ATOM 7166 C CA . VAL B 1 319 ? 27.312 11.883 -1.811 1 97.12 319 VAL B CA 1
ATOM 7167 C C . VAL B 1 319 ? 28.594 11.148 -1.383 1 97.12 319 VAL B C 1
ATOM 7169 O O . VAL B 1 319 ? 29.656 11.336 -1.982 1 97.12 319 VAL B O 1
ATOM 7172 N N . ARG B 1 320 ? 28.484 10.406 -0.372 1 96.5 320 ARG B N 1
ATOM 7173 C CA . ARG B 1 320 ? 29.562 9.562 0.103 1 96.5 320 ARG B CA 1
ATOM 7174 C C . ARG B 1 320 ? 29.188 8.086 0.036 1 96.5 320 ARG B C 1
ATOM 7176 O O . ARG B 1 320 ? 28.094 7.703 0.456 1 96.5 320 ARG B O 1
ATOM 7183 N N . VAL B 1 321 ? 30.109 7.301 -0.492 1 97.38 321 VAL B N 1
ATOM 7184 C CA . VAL B 1 321 ? 29.906 5.863 -0.596 1 97.38 321 VAL B CA 1
ATOM 7185 C C . VAL B 1 321 ? 30.703 5.145 0.49 1 97.38 321 VAL B C 1
ATOM 7187 O O . VAL B 1 321 ? 31.891 5.418 0.681 1 97.38 321 VAL B O 1
ATOM 7190 N N . ASN B 1 322 ? 30.047 4.27 1.191 1 97.19 322 ASN B N 1
ATOM 7191 C CA . ASN B 1 322 ? 30.672 3.502 2.262 1 97.19 322 ASN B CA 1
ATOM 7192 C C . ASN B 1 322 ? 30.562 2 2.014 1 97.19 322 ASN B C 1
ATOM 7194 O O . ASN B 1 322 ? 29.531 1.521 1.526 1 97.19 322 ASN B O 1
ATOM 7198 N N . LEU B 1 323 ? 31.625 1.334 2.258 1 97.38 323 LEU B N 1
ATOM 7199 C CA . LEU B 1 323 ? 31.609 -0.125 2.285 1 97.38 323 LEU B CA 1
ATOM 7200 C C . LEU B 1 323 ? 31.562 -0.641 3.719 1 97.38 323 LEU B C 1
ATOM 7202 O O . LEU B 1 323 ? 32.531 -0.48 4.477 1 97.38 323 LEU B O 1
ATOM 7206 N N . SER B 1 324 ? 30.484 -1.192 4.074 1 95.44 324 SER B N 1
ATOM 7207 C CA . SER B 1 324 ? 30.297 -1.745 5.414 1 95.44 324 SER B CA 1
ATOM 7208 C C . SER B 1 324 ? 30.594 -3.242 5.438 1 95.44 324 SER B C 1
ATOM 7210 O O . SER B 1 324 ? 29.938 -4.016 4.73 1 95.44 324 SER B O 1
ATOM 7212 N N . THR B 1 325 ? 31.484 -3.625 6.336 1 94.75 325 THR B N 1
ATOM 7213 C CA . THR B 1 325 ? 31.969 -5 6.32 1 94.75 325 THR B CA 1
ATOM 7214 C C . THR B 1 325 ? 31.328 -5.812 7.441 1 94.75 325 THR B C 1
ATOM 7216 O O . THR B 1 325 ? 30.359 -5.375 8.055 1 94.75 325 THR B O 1
ATOM 7219 N N . ARG B 1 326 ? 31.766 -7 7.695 1 94.69 326 ARG B N 1
ATOM 7220 C CA . ARG B 1 326 ? 31.141 -8.023 8.531 1 94.69 326 ARG B CA 1
ATOM 7221 C C . ARG B 1 326 ? 31.047 -7.562 9.984 1 94.69 326 ARG B C 1
ATOM 7223 O O . ARG B 1 326 ? 32.062 -7.254 10.609 1 94.69 326 ARG B O 1
ATOM 7230 N N . PRO B 1 327 ? 29.859 -7.605 10.523 1 93 327 PRO B N 1
ATOM 7231 C CA . PRO B 1 327 ? 29.703 -7.293 11.953 1 93 327 PRO B CA 1
ATOM 7232 C C . PRO B 1 327 ? 30.094 -8.461 12.852 1 93 327 PRO B C 1
ATOM 7234 O O . PRO B 1 327 ? 30.359 -9.562 12.367 1 93 327 PRO B O 1
ATOM 7237 N N . ASP B 1 328 ? 30.078 -8.188 14.125 1 89.88 328 ASP B N 1
ATOM 7238 C CA . ASP B 1 328 ? 30.406 -9.227 15.086 1 89.88 328 ASP B CA 1
ATOM 7239 C C . ASP B 1 328 ? 29.344 -10.328 15.102 1 89.88 328 ASP B C 1
ATOM 7241 O O . ASP B 1 328 ? 29.672 -11.516 15.109 1 89.88 328 ASP B O 1
ATOM 7245 N N . GLU B 1 329 ? 28.156 -9.859 15.086 1 87.44 329 GLU B N 1
ATOM 7246 C CA . GLU B 1 329 ? 27.047 -10.789 15 1 87.44 329 GLU B CA 1
ATOM 7247 C C . GLU B 1 329 ? 26.609 -11 13.555 1 87.44 329 GLU B C 1
ATOM 7249 O O . GLU B 1 329 ? 25.953 -10.133 12.961 1 87.44 329 GLU B O 1
ATOM 7254 N N . SER B 1 330 ? 27.062 -12.078 13.016 1 90.69 330 SER B N 1
ATOM 7255 C CA . SER B 1 330 ? 26.766 -12.344 11.609 1 90.69 330 SER B CA 1
ATOM 7256 C C . SER B 1 330 ? 26.547 -13.828 11.359 1 90.69 330 SER B C 1
ATOM 7258 O O . SER B 1 330 ? 26.906 -14.664 12.195 1 90.69 330 SER B O 1
ATOM 7260 N N . ILE B 1 331 ? 25.906 -14.117 10.281 1 90.56 331 ILE B N 1
ATOM 7261 C CA . ILE B 1 331 ? 25.688 -15.5 9.859 1 90.56 331 ILE B CA 1
ATOM 7262 C C . ILE B 1 331 ? 26.453 -15.758 8.555 1 90.56 331 ILE B C 1
ATOM 7264 O O . ILE B 1 331 ? 26.688 -14.836 7.77 1 90.56 331 ILE B O 1
ATOM 7268 N N . GLY B 1 332 ? 26.875 -17.031 8.398 1 90.38 332 GLY B N 1
ATOM 7269 C CA . GLY B 1 332 ? 27.531 -17.422 7.16 1 90.38 332 GLY B CA 1
ATOM 7270 C C . GLY B 1 332 ? 29 -17.766 7.348 1 90.38 332 GLY B C 1
ATOM 7271 O O . GLY B 1 332 ? 29.578 -17.484 8.391 1 90.38 332 GLY B O 1
ATOM 7272 N N . THR B 1 333 ? 29.609 -18.328 6.328 1 93.19 333 THR B N 1
ATOM 7273 C CA . THR B 1 333 ? 31 -18.75 6.375 1 93.19 333 THR B CA 1
ATOM 7274 C C . THR B 1 333 ? 31.938 -17.625 5.965 1 93.19 333 THR B C 1
ATOM 7276 O O . THR B 1 333 ? 31.5 -16.641 5.355 1 93.19 333 THR B O 1
ATOM 7279 N N . ASP B 1 334 ? 33.125 -17.812 6.309 1 93.94 334 ASP B N 1
ATOM 7280 C CA . ASP B 1 334 ? 34.156 -16.844 5.895 1 93.94 334 ASP B CA 1
ATOM 7281 C C . ASP B 1 334 ? 34.219 -16.75 4.375 1 93.94 334 ASP B C 1
ATOM 7283 O O . ASP B 1 334 ? 34.406 -15.656 3.826 1 93.94 334 ASP B O 1
ATOM 7287 N N . GLU B 1 335 ? 34.094 -17.859 3.783 1 94 335 GLU B N 1
ATOM 7288 C CA . GLU B 1 335 ? 34.156 -17.891 2.326 1 94 335 GLU B CA 1
ATOM 7289 C C . GLU B 1 335 ? 33.062 -17.062 1.693 1 94 335 GLU B C 1
ATOM 7291 O O . GLU B 1 335 ? 33.281 -16.312 0.752 1 94 335 GLU B O 1
ATOM 7296 N N . GLN B 1 336 ? 31.922 -17.25 2.209 1 92 336 GLN B N 1
ATOM 7297 C CA . GLN B 1 336 ? 30.781 -16.5 1.702 1 92 336 GLN B CA 1
ATOM 7298 C C . GLN B 1 336 ? 30.984 -15 1.885 1 92 336 GLN B C 1
ATOM 7300 O O . GLN B 1 336 ? 30.703 -14.211 0.979 1 92 336 GLN B O 1
ATOM 7305 N N . TRP B 1 337 ? 31.469 -14.586 2.992 1 95 337 TRP B N 1
ATOM 7306 C CA . TRP B 1 337 ? 31.688 -13.18 3.291 1 95 337 TRP B CA 1
ATOM 7307 C C . TRP B 1 337 ? 32.812 -12.609 2.408 1 95 337 TRP B C 1
ATOM 7309 O O . TRP B 1 337 ? 32.688 -11.477 1.922 1 95 337 TRP B O 1
ATOM 7319 N N . ASN B 1 338 ? 33.812 -13.383 2.268 1 94.56 338 ASN B N 1
ATOM 7320 C CA . ASN B 1 338 ? 34.906 -12.938 1.4 1 94.56 338 ASN B CA 1
ATOM 7321 C C . ASN B 1 338 ? 34.406 -12.734 -0.035 1 94.56 338 ASN B C 1
ATOM 7323 O O . ASN B 1 338 ? 34.75 -11.734 -0.671 1 94.56 338 ASN B O 1
ATOM 7327 N N . LYS B 1 339 ? 33.656 -13.664 -0.509 1 93.31 339 LYS B N 1
ATOM 7328 C CA . LYS B 1 339 ? 33.094 -13.562 -1.862 1 93.31 339 LYS B CA 1
ATOM 7329 C C . LYS B 1 339 ? 32.219 -12.328 -2.016 1 93.31 339 LYS B C 1
ATOM 7331 O O . LYS B 1 339 ? 32.344 -11.594 -3 1 93.31 339 LYS B O 1
ATOM 7336 N N . ALA B 1 340 ? 31.359 -12.172 -1.078 1 94.5 340 ALA B N 1
ATOM 7337 C CA . ALA B 1 340 ? 30.422 -11.047 -1.119 1 94.5 340 ALA B CA 1
ATOM 7338 C C . ALA B 1 340 ? 31.172 -9.719 -1.051 1 94.5 340 ALA B C 1
ATOM 7340 O O . ALA B 1 340 ? 30.891 -8.805 -1.83 1 94.5 340 ALA B O 1
ATOM 7341 N N . THR B 1 341 ? 32.125 -9.594 -0.161 1 96 341 THR B N 1
ATOM 7342 C CA . THR B 1 341 ? 32.875 -8.359 0.026 1 96 341 THR B CA 1
ATOM 7343 C C . THR B 1 341 ? 33.719 -8.047 -1.204 1 96 341 THR B C 1
ATOM 7345 O O . THR B 1 341 ? 33.781 -6.902 -1.652 1 96 341 THR B O 1
ATOM 7348 N N . ASP B 1 342 ? 34.344 -9.062 -1.728 1 95.25 342 ASP B N 1
ATOM 7349 C CA . ASP B 1 342 ? 35.156 -8.898 -2.908 1 95.25 342 ASP B CA 1
ATOM 7350 C C . ASP B 1 342 ? 34.344 -8.43 -4.109 1 95.25 342 ASP B C 1
ATOM 7352 O O . ASP B 1 342 ? 34.844 -7.668 -4.945 1 95.25 342 ASP B O 1
ATOM 7356 N N . ALA B 1 343 ? 33.188 -8.953 -4.203 1 94.12 343 ALA B N 1
ATOM 7357 C CA . ALA B 1 343 ? 32.312 -8.539 -5.297 1 94.12 343 ALA B CA 1
ATOM 7358 C C . ALA B 1 343 ? 32.031 -7.043 -5.227 1 94.12 343 ALA B C 1
ATOM 7360 O O . ALA B 1 343 ? 32.031 -6.355 -6.25 1 94.12 343 ALA B O 1
ATOM 7361 N N . LEU B 1 344 ? 31.75 -6.535 -4.031 1 96.62 344 LEU B N 1
ATOM 7362 C CA . LEU B 1 344 ? 31.484 -5.117 -3.836 1 96.62 344 LEU B CA 1
ATOM 7363 C C . LEU B 1 344 ? 32.719 -4.281 -4.148 1 96.62 344 LEU B C 1
ATOM 7365 O O . LEU B 1 344 ? 32.625 -3.27 -4.852 1 96.62 344 LEU B O 1
ATOM 7369 N N . ILE B 1 345 ? 33.844 -4.73 -3.676 1 96.56 345 ILE B N 1
ATOM 7370 C CA . ILE B 1 345 ? 35.125 -4.008 -3.871 1 96.56 345 ILE B CA 1
ATOM 7371 C C . ILE B 1 345 ? 35.469 -3.967 -5.359 1 96.56 345 ILE B C 1
ATOM 7373 O O . ILE B 1 345 ? 35.844 -2.922 -5.883 1 96.56 345 ILE B O 1
ATOM 7377 N N . SER B 1 346 ? 35.312 -5.066 -5.984 1 95.88 346 SER B N 1
ATOM 7378 C CA . SER B 1 346 ? 35.625 -5.164 -7.406 1 95.88 346 SER B CA 1
ATOM 7379 C C . SER B 1 346 ? 34.781 -4.203 -8.227 1 95.88 346 SER B C 1
ATOM 7381 O O . SER B 1 346 ? 35.25 -3.576 -9.164 1 95.88 346 SER B O 1
ATOM 7383 N N . ALA B 1 347 ? 33.469 -4.191 -7.93 1 95.62 347 ALA B N 1
ATOM 7384 C CA . ALA B 1 347 ? 32.562 -3.283 -8.625 1 95.62 347 ALA B CA 1
ATOM 7385 C C . ALA B 1 347 ? 32.969 -1.827 -8.391 1 95.62 347 ALA B C 1
ATOM 7387 O O . ALA B 1 347 ? 33 -1.025 -9.328 1 95.62 347 ALA B O 1
ATOM 7388 N N . LEU B 1 348 ? 33.25 -1.455 -7.164 1 96.62 348 LEU B N 1
ATOM 7389 C CA . LEU B 1 348 ? 33.656 -0.096 -6.809 1 96.62 348 LEU B CA 1
ATOM 7390 C C . LEU B 1 348 ? 34.938 0.309 -7.531 1 96.62 348 LEU B C 1
ATOM 7392 O O . LEU B 1 348 ? 35.031 1.421 -8.055 1 96.62 348 LEU B O 1
ATOM 7396 N N . ASN B 1 349 ? 35.875 -0.605 -7.613 1 96.19 349 ASN B N 1
ATOM 7397 C CA . ASN B 1 349 ? 37.156 -0.34 -8.273 1 96.19 349 ASN B CA 1
ATOM 7398 C C . ASN B 1 349 ? 36.969 -0.156 -9.781 1 96.19 349 ASN B C 1
ATOM 7400 O O . ASN B 1 349 ? 37.562 0.756 -10.367 1 96.19 349 ASN B O 1
ATOM 7404 N N . GLU B 1 350 ? 36.25 -1 -10.344 1 96.19 350 GLU B N 1
ATOM 7405 C CA . GLU B 1 350 ? 36 -0.912 -11.781 1 96.19 350 GLU B CA 1
ATOM 7406 C C . GLU B 1 350 ? 35.312 0.395 -12.156 1 96.19 350 GLU B C 1
ATOM 7408 O O . GLU B 1 350 ? 35.562 0.952 -13.227 1 96.19 350 GLU B O 1
ATOM 7413 N N . LEU B 1 351 ? 34.438 0.837 -11.289 1 95.5 351 LEU B N 1
ATOM 7414 C CA . LEU B 1 351 ? 33.719 2.078 -11.539 1 95.5 351 LEU B CA 1
ATOM 7415 C C . LEU B 1 351 ? 34.531 3.285 -11.102 1 95.5 351 LEU B C 1
ATOM 7417 O O . LEU B 1 351 ? 34.125 4.43 -11.305 1 95.5 351 LEU B O 1
ATOM 7421 N N . ASN B 1 352 ? 35.656 3.045 -10.484 1 95.38 352 ASN B N 1
ATOM 7422 C CA . ASN B 1 352 ? 36.531 4.094 -9.969 1 95.38 352 ASN B CA 1
ATOM 7423 C C . ASN B 1 352 ? 35.812 4.996 -8.977 1 95.38 352 ASN B C 1
ATOM 7425 O O . ASN B 1 352 ? 35.875 6.223 -9.078 1 95.38 352 ASN B O 1
ATOM 7429 N N . ILE B 1 353 ? 35.062 4.379 -8.164 1 94.94 353 ILE B N 1
ATOM 7430 C CA . ILE B 1 353 ? 34.344 5.117 -7.137 1 94.94 353 ILE B CA 1
ATOM 7431 C C . ILE B 1 353 ? 35.125 5.109 -5.832 1 94.94 353 ILE B C 1
ATOM 7433 O O . ILE B 1 353 ? 35.5 4.047 -5.336 1 94.94 353 ILE B O 1
ATOM 7437 N N . LYS B 1 354 ? 35.406 6.27 -5.309 1 94.12 354 LYS B N 1
ATOM 7438 C CA . LYS B 1 354 ? 36.031 6.383 -3.992 1 94.12 354 LYS B CA 1
ATOM 7439 C C . LYS B 1 354 ? 35.031 5.996 -2.887 1 94.12 354 LYS B C 1
ATOM 7441 O O . LYS B 1 354 ? 33.844 6.344 -2.949 1 94.12 354 LYS B O 1
ATOM 7446 N N . TYR B 1 355 ? 35.469 5.238 -1.972 1 96.06 355 TYR B N 1
ATOM 7447 C CA . TYR B 1 355 ? 34.625 4.816 -0.879 1 96.06 355 TYR B CA 1
ATOM 7448 C C . TYR B 1 355 ? 35.375 4.75 0.435 1 96.06 355 TYR B C 1
ATOM 7450 O O . TYR B 1 355 ? 36.625 4.707 0.438 1 96.06 355 TYR B O 1
ATOM 7458 N N . GLU B 1 356 ? 34.688 4.852 1.525 1 95.19 356 GLU B N 1
ATOM 7459 C CA . GLU B 1 356 ? 35.219 4.652 2.871 1 95.19 356 GLU B CA 1
ATOM 7460 C C . GLU B 1 356 ? 34.781 3.303 3.438 1 95.19 356 GLU B C 1
ATOM 7462 O O . GLU B 1 356 ? 33.656 2.863 3.213 1 95.19 356 GLU B O 1
ATOM 7467 N N . VAL B 1 357 ? 35.688 2.689 4.191 1 95.56 357 VAL B N 1
ATOM 7468 C CA . VAL B 1 357 ? 35.344 1.404 4.797 1 95.56 357 VAL B CA 1
ATOM 7469 C C . VAL B 1 357 ? 34.812 1.623 6.211 1 95.56 357 VAL B C 1
ATOM 7471 O O . VAL B 1 357 ? 35.438 2.289 7.027 1 95.56 357 VAL B O 1
ATOM 7474 N N . LYS B 1 358 ? 33.625 1.189 6.391 1 94.31 358 LYS B N 1
ATOM 7475 C CA . LYS B 1 358 ? 33.031 1.146 7.727 1 94.31 358 LYS B CA 1
ATOM 7476 C C . LYS B 1 358 ? 33.062 -0.269 8.297 1 94.31 358 LYS B C 1
ATOM 7478 O O . LYS B 1 358 ? 32.188 -1.086 7.996 1 94.31 358 LYS B O 1
ATOM 7483 N N . GLU B 1 359 ? 33.906 -0.427 9.234 1 92.25 359 GLU B N 1
ATOM 7484 C CA . GLU B 1 359 ? 34.125 -1.769 9.773 1 92.25 359 GLU B CA 1
ATOM 7485 C C . GLU B 1 359 ? 32.969 -2.211 10.633 1 92.25 359 GLU B C 1
ATOM 7487 O O . GLU B 1 359 ? 32.438 -1.425 11.422 1 92.25 359 GLU B O 1
ATOM 7492 N N . LYS B 1 360 ? 32.469 -3.361 10.453 1 91.38 360 LYS B N 1
ATOM 7493 C CA . LYS B 1 360 ? 31.5 -4.062 11.297 1 91.38 360 LYS B CA 1
ATOM 7494 C C . LYS B 1 360 ? 30.109 -3.426 11.203 1 91.38 360 LYS B C 1
ATOM 7496 O O . LYS B 1 360 ? 29.312 -3.529 12.133 1 91.38 360 LYS B O 1
ATOM 7501 N N . GLU B 1 361 ? 29.844 -2.771 10.07 1 88.62 361 GLU B N 1
ATOM 7502 C CA . GLU B 1 361 ? 28.547 -2.092 9.938 1 88.62 361 GLU B CA 1
ATOM 7503 C C . GLU B 1 361 ? 27.703 -2.73 8.844 1 88.62 361 GLU B C 1
ATOM 7505 O O . GLU B 1 361 ? 26.703 -2.156 8.422 1 88.62 361 GLU B O 1
ATOM 7510 N N . GLY B 1 362 ? 28.109 -3.826 8.477 1 88.75 362 GLY B N 1
ATOM 7511 C CA . GLY B 1 362 ? 27.312 -4.555 7.508 1 88.75 362 GLY B CA 1
ATOM 7512 C C . GLY B 1 362 ? 26.094 -5.203 8.117 1 88.75 362 GLY B C 1
ATOM 7513 O O . GLY B 1 362 ? 25.844 -5.086 9.32 1 88.75 362 GLY B O 1
ATOM 7514 N N . ALA B 1 363 ? 25.234 -5.699 7.293 1 86.81 363 ALA B N 1
ATOM 7515 C CA . ALA B 1 363 ? 24.109 -6.508 7.773 1 86.81 363 ALA B CA 1
ATOM 7516 C C . ALA B 1 363 ? 24.594 -7.84 8.344 1 86.81 363 ALA B C 1
ATOM 7518 O O . ALA B 1 363 ? 25.719 -8.266 8.055 1 86.81 363 ALA B O 1
ATOM 7519 N N . PHE B 1 364 ? 23.766 -8.484 9.078 1 89.75 364 PHE B N 1
ATOM 7520 C CA . PHE B 1 364 ? 24.188 -9.719 9.719 1 89.75 364 PHE B CA 1
ATOM 7521 C C . PHE B 1 364 ? 24.344 -10.844 8.695 1 89.75 364 PHE B C 1
ATOM 7523 O O . PHE B 1 364 ? 24.953 -11.867 8.984 1 89.75 364 PHE B O 1
ATOM 7530 N N . TYR B 1 365 ? 23.812 -10.625 7.5 1 88.94 365 TYR B N 1
ATOM 7531 C CA . TYR B 1 365 ? 23.828 -11.688 6.508 1 88.94 365 TYR B CA 1
ATOM 7532 C C . TYR B 1 365 ? 24.734 -11.344 5.344 1 88.94 365 TYR B C 1
ATOM 7534 O O . TYR B 1 365 ? 24.922 -12.141 4.426 1 88.94 365 TYR B O 1
ATOM 7542 N N . GLY B 1 366 ? 25.344 -10.055 5.293 1 91.62 366 GLY B N 1
ATOM 7543 C CA . GLY B 1 366 ? 26.219 -9.703 4.191 1 91.62 366 GLY B CA 1
ATOM 7544 C C . GLY B 1 366 ? 26.734 -8.273 4.266 1 91.62 366 GLY B C 1
ATOM 7545 O O . GLY B 1 366 ? 26.172 -7.445 4.98 1 91.62 366 GLY B O 1
ATOM 7546 N N . PRO B 1 367 ? 27.828 -8.062 3.502 1 95.81 367 PRO B N 1
ATOM 7547 C CA . PRO B 1 367 ? 28.359 -6.691 3.412 1 95.81 367 PRO B CA 1
ATOM 7548 C C . PRO B 1 367 ? 27.453 -5.773 2.582 1 95.81 367 PRO B C 1
ATOM 7550 O O . PRO B 1 367 ? 26.609 -6.254 1.833 1 95.81 367 PRO B O 1
ATOM 7553 N N . LYS B 1 368 ? 27.625 -4.496 2.766 1 96.69 368 LYS B N 1
ATOM 7554 C CA . LYS B 1 368 ? 26.734 -3.586 2.041 1 96.69 368 LYS B CA 1
ATOM 7555 C C . LYS B 1 368 ? 27.469 -2.307 1.649 1 96.69 368 LYS B C 1
ATOM 7557 O O . LYS B 1 368 ? 28.484 -1.961 2.252 1 96.69 368 LYS B O 1
ATOM 7562 N N . ILE B 1 369 ? 27.094 -1.761 0.581 1 97.62 369 ILE B N 1
ATOM 7563 C CA . ILE B 1 369 ? 27.422 -0.392 0.196 1 97.62 369 ILE B CA 1
ATOM 7564 C C . ILE B 1 369 ? 26.312 0.552 0.65 1 97.62 369 ILE B C 1
ATOM 7566 O O . ILE B 1 369 ? 25.141 0.321 0.358 1 97.62 369 ILE B O 1
ATOM 7570 N N . ASP B 1 370 ? 26.672 1.556 1.372 1 96.62 370 ASP B N 1
ATOM 7571 C CA . ASP B 1 370 ? 25.734 2.588 1.815 1 96.62 370 ASP B CA 1
ATOM 7572 C C . ASP B 1 370 ? 26.047 3.932 1.165 1 96.62 370 ASP B C 1
ATOM 7574 O O . ASP B 1 370 ? 27.219 4.242 0.91 1 96.62 370 ASP B O 1
ATOM 7578 N N . PHE B 1 371 ? 25.078 4.656 0.924 1 97.38 371 PHE B N 1
ATOM 7579 C CA . PHE B 1 371 ? 25.203 6.004 0.376 1 97.38 371 PHE B CA 1
ATOM 7580 C C . PHE B 1 371 ? 24.766 7.047 1.396 1 97.38 371 PHE B C 1
ATOM 7582 O O . PHE B 1 371 ? 23.641 7.004 1.887 1 97.38 371 PHE B O 1
ATOM 7589 N N . ASP B 1 372 ? 25.641 7.914 1.749 1 95.69 372 ASP B N 1
ATOM 7590 C CA . ASP B 1 372 ? 25.297 9.086 2.553 1 95.69 372 ASP B CA 1
ATOM 7591 C C . ASP B 1 372 ? 25.094 10.312 1.674 1 95.69 372 ASP B C 1
ATOM 7593 O O . ASP B 1 372 ? 25.828 10.516 0.703 1 95.69 372 ASP B O 1
ATOM 7597 N N . ILE B 1 373 ? 24.156 11.062 1.981 1 96.81 373 ILE B N 1
ATOM 7598 C CA . ILE B 1 373 ? 23.938 12.312 1.266 1 96.81 373 ILE B CA 1
ATOM 7599 C C . ILE B 1 373 ? 24.016 13.484 2.24 1 96.81 373 ILE B C 1
ATOM 7601 O O . ILE B 1 373 ? 23.609 13.359 3.4 1 96.81 373 ILE B O 1
ATOM 7605 N N . ARG B 1 374 ? 24.484 14.539 1.789 1 94.38 374 ARG B N 1
ATOM 7606 C CA . ARG B 1 374 ? 24.562 15.773 2.566 1 94.38 374 ARG B CA 1
ATOM 7607 C C . ARG B 1 374 ? 23.453 16.734 2.156 1 94.38 374 ARG B C 1
ATOM 7609 O O . ARG B 1 374 ? 23.328 17.094 0.98 1 94.38 374 ARG B O 1
ATOM 7616 N N . ASP B 1 375 ? 22.656 17.156 3.178 1 91.5 375 ASP B N 1
ATOM 7617 C CA . ASP B 1 375 ? 21.547 18.047 2.852 1 91.5 375 ASP B CA 1
ATOM 7618 C C . ASP B 1 375 ? 22 19.516 2.867 1 91.5 375 ASP B C 1
ATOM 7620 O O . ASP B 1 375 ? 23.188 19.797 3.045 1 91.5 375 ASP B O 1
ATOM 7624 N N . SER B 1 376 ? 21.109 20.422 2.572 1 89.06 376 SER B N 1
ATOM 7625 C CA . SER B 1 376 ? 21.406 21.844 2.436 1 89.06 376 SER B CA 1
ATOM 7626 C C . SER B 1 376 ? 21.875 22.438 3.762 1 89.06 376 SER B C 1
ATOM 7628 O O . SER B 1 376 ? 22.422 23.547 3.793 1 89.06 376 SER B O 1
ATOM 7630 N N . LEU B 1 377 ? 21.641 21.703 4.852 1 85.88 377 LEU B N 1
ATOM 7631 C CA . LEU B 1 377 ? 22.078 22.141 6.172 1 85.88 377 LEU B CA 1
ATOM 7632 C C . LEU B 1 377 ? 23.406 21.484 6.547 1 85.88 377 LEU B C 1
ATOM 7634 O O . LEU B 1 377 ? 23.844 21.562 7.699 1 85.88 377 LEU B O 1
ATOM 7638 N N . SER B 1 378 ? 23.953 20.797 5.645 1 87.25 378 SER B N 1
ATOM 7639 C CA . SER B 1 378 ? 25.266 20.156 5.762 1 87.25 378 SER B CA 1
ATOM 7640 C C . SER B 1 378 ? 25.219 18.969 6.73 1 87.25 378 SER B C 1
ATOM 7642 O O . SER B 1 378 ? 26.203 18.688 7.426 1 87.25 378 SER B O 1
ATOM 7644 N N . ARG B 1 379 ? 24.156 18.469 6.898 1 91.06 379 ARG B N 1
ATOM 7645 C CA . ARG B 1 379 ? 24.016 17.234 7.664 1 91.06 379 ARG B CA 1
ATOM 7646 C C . ARG B 1 379 ? 24.109 16 6.758 1 91.06 379 ARG B C 1
ATOM 7648 O O . ARG B 1 379 ? 23.625 16.031 5.625 1 91.06 379 ARG B O 1
ATOM 7655 N N . TRP B 1 380 ? 24.656 14.977 7.273 1 91.69 380 TRP B N 1
ATOM 7656 C CA . TRP B 1 380 ? 24.797 13.734 6.516 1 91.69 380 TRP B CA 1
ATOM 7657 C C . TRP B 1 380 ? 23.734 12.727 6.914 1 91.69 380 TRP B C 1
ATOM 7659 O O . TRP B 1 380 ? 23.438 12.555 8.102 1 91.69 380 TRP B O 1
ATOM 7669 N N . TRP B 1 381 ? 23.141 12.156 5.941 1 93.44 381 TRP B N 1
ATOM 7670 C CA . TRP B 1 381 ? 22.109 11.141 6.148 1 93.44 381 TRP B CA 1
ATOM 7671 C C . TRP B 1 381 ? 22.453 9.859 5.398 1 93.44 381 TRP B C 1
ATOM 7673 O O . TRP B 1 381 ? 22.719 9.891 4.195 1 93.44 381 TRP B O 1
ATOM 7683 N N . GLN B 1 382 ? 22.484 8.703 6.102 1 93.38 382 GLN B N 1
ATOM 7684 C CA . GLN B 1 382 ? 22.562 7.422 5.414 1 93.38 382 GLN B CA 1
ATOM 7685 C C . GLN B 1 382 ? 21.234 7.074 4.75 1 93.38 382 GLN B C 1
ATOM 7687 O O . GLN B 1 382 ? 20.172 7.145 5.387 1 93.38 382 GLN B O 1
ATOM 7692 N N . LEU B 1 383 ? 21.203 6.727 3.52 1 94.38 383 LEU B N 1
ATOM 7693 C CA . LEU B 1 383 ? 19.953 6.562 2.789 1 94.38 383 LEU B CA 1
ATOM 7694 C C . LEU B 1 383 ? 19.969 5.262 1.989 1 94.38 383 LEU B C 1
ATOM 7696 O O . LEU B 1 383 ? 19.688 4.191 2.535 1 94.38 383 LEU B O 1
ATOM 7700 N N . SER B 1 384 ? 20.609 5.125 0.796 1 96.19 384 SER B N 1
ATOM 7701 C CA . SER B 1 384 ? 20.547 4.008 -0.144 1 96.19 384 SER B CA 1
ATOM 7702 C C . SER B 1 384 ? 21.484 2.879 0.287 1 96.19 384 SER B C 1
ATOM 7704 O O . SER B 1 384 ? 22.484 3.115 0.96 1 96.19 384 SER B O 1
ATOM 7706 N N . THR B 1 385 ? 21.109 1.682 -0.056 1 96.94 385 THR B N 1
ATOM 7707 C CA . THR B 1 385 ? 21.938 0.538 0.308 1 96.94 385 THR B CA 1
ATOM 7708 C C . THR B 1 385 ? 21.922 -0.521 -0.791 1 96.94 385 THR B C 1
ATOM 7710 O O . THR B 1 385 ? 20.938 -0.636 -1.525 1 96.94 385 THR B O 1
ATOM 7713 N N . ILE B 1 386 ? 23.016 -1.166 -0.98 1 98.19 386 ILE B N 1
ATOM 7714 C CA . ILE B 1 386 ? 23.188 -2.357 -1.803 1 98.19 386 ILE B CA 1
ATOM 7715 C C . ILE B 1 386 ? 23.891 -3.447 -0.988 1 98.19 386 ILE B C 1
ATOM 7717 O O . ILE B 1 386 ? 24.984 -3.236 -0.469 1 98.19 386 ILE B O 1
ATOM 7721 N N . GLN B 1 387 ? 23.266 -4.578 -0.854 1 97.5 387 GLN B N 1
ATOM 7722 C CA . GLN B 1 387 ? 23.797 -5.656 -0.031 1 97.5 387 GLN B CA 1
ATOM 7723 C C . GLN B 1 387 ? 23.922 -6.949 -0.83 1 97.5 387 GLN B C 1
ATOM 7725 O O . GLN B 1 387 ? 23.031 -7.297 -1.603 1 97.5 387 GLN B O 1
ATOM 7730 N N . VAL B 1 388 ? 25.016 -7.629 -0.701 1 97.62 388 VAL B N 1
ATOM 7731 C CA . VAL B 1 388 ? 25.188 -8.938 -1.324 1 97.62 388 VAL B CA 1
ATOM 7732 C C . VAL B 1 388 ? 25.031 -10.031 -0.278 1 97.62 388 VAL B C 1
ATOM 7734 O O . VAL B 1 388 ? 25.719 -10.031 0.746 1 97.62 388 VAL B O 1
ATOM 7737 N N . ASP B 1 389 ? 24.125 -10.977 -0.576 1 97 389 ASP B N 1
ATOM 7738 C CA . ASP B 1 389 ? 23.688 -11.953 0.424 1 97 389 ASP B CA 1
ATOM 7739 C C . ASP B 1 389 ? 23.797 -13.375 -0.115 1 97 389 ASP B C 1
ATOM 7741 O O . ASP B 1 389 ? 23.016 -13.781 -0.974 1 97 389 ASP B O 1
ATOM 7745 N N . PHE B 1 390 ? 24.75 -14.164 0.446 1 95.62 390 PHE B N 1
ATOM 7746 C CA . PHE B 1 390 ? 24.875 -15.578 0.13 1 95.62 390 PHE B CA 1
ATOM 7747 C C . PHE B 1 390 ? 24.156 -16.438 1.166 1 95.62 390 PHE B C 1
ATOM 7749 O O . PHE B 1 390 ? 23.938 -17.625 0.949 1 95.62 390 PHE B O 1
ATOM 7756 N N . ASN B 1 391 ? 23.672 -15.836 2.191 1 93.94 391 ASN B N 1
ATOM 7757 C CA . ASN B 1 391 ? 23.219 -16.578 3.363 1 93.94 391 ASN B CA 1
ATOM 7758 C C . ASN B 1 391 ? 21.75 -16.953 3.258 1 93.94 391 ASN B C 1
ATOM 7760 O O . ASN B 1 391 ? 21.375 -18.109 3.459 1 93.94 391 ASN B O 1
ATOM 7764 N N . LEU B 1 392 ? 20.891 -16.016 2.957 1 95.69 392 LEU B N 1
ATOM 7765 C CA . LEU B 1 392 ? 19.469 -16.297 2.936 1 95.69 392 LEU B CA 1
ATOM 7766 C C . LEU B 1 392 ? 19.125 -17.344 1.879 1 95.69 392 LEU B C 1
ATOM 7768 O O . LEU B 1 392 ? 18.281 -18.219 2.107 1 95.69 392 LEU B O 1
ATOM 7772 N N . PRO B 1 393 ? 19.75 -17.25 0.706 1 96.75 393 PRO B N 1
ATOM 7773 C CA . PRO B 1 393 ? 19.484 -18.328 -0.262 1 96.75 393 PRO B CA 1
ATOM 7774 C C . PRO B 1 393 ? 19.844 -19.703 0.278 1 96.75 393 PRO B C 1
ATOM 7776 O O . PRO B 1 393 ? 19.156 -20.688 -0.028 1 96.75 393 PRO B O 1
ATOM 7779 N N . GLU B 1 394 ? 20.891 -19.766 1.032 1 94 394 GLU B N 1
ATOM 7780 C CA . GLU B 1 394 ? 21.281 -21.031 1.645 1 94 394 GLU B CA 1
ATOM 7781 C C . GLU B 1 394 ? 20.266 -21.469 2.701 1 94 394 GLU B C 1
ATOM 7783 O O . GLU B 1 394 ? 19.875 -22.641 2.754 1 94 394 GLU B O 1
ATOM 7788 N N . ARG B 1 395 ? 19.891 -20.578 3.512 1 92.62 395 ARG B N 1
ATOM 7789 C CA . ARG B 1 395 ? 19 -20.891 4.617 1 92.62 395 ARG B CA 1
ATOM 7790 C C . ARG B 1 395 ? 17.625 -21.312 4.105 1 92.62 395 ARG B C 1
ATOM 7792 O O . ARG B 1 395 ? 16.984 -22.188 4.699 1 92.62 395 ARG B O 1
ATOM 7799 N N . PHE B 1 396 ? 17.203 -20.688 2.996 1 94.31 396 PHE B N 1
ATOM 7800 C CA . PHE B 1 396 ? 15.906 -21.031 2.416 1 94.31 396 PHE B CA 1
ATOM 7801 C C . PHE B 1 396 ? 16.047 -22.141 1.374 1 94.31 396 PHE B C 1
ATOM 7803 O O . PHE B 1 396 ? 15.07 -22.531 0.741 1 94.31 396 PHE B O 1
ATOM 7810 N N . LYS B 1 397 ? 17.281 -22.547 1.119 1 92.12 397 LYS B N 1
ATOM 7811 C CA . LYS B 1 397 ? 17.609 -23.625 0.176 1 92.12 397 LYS B CA 1
ATOM 7812 C C . LYS B 1 397 ? 17.062 -23.297 -1.217 1 92.12 397 LYS B C 1
ATOM 7814 O O . LYS B 1 397 ? 16.406 -24.141 -1.836 1 92.12 397 LYS B O 1
ATOM 7819 N N . LEU B 1 398 ? 17.328 -22.125 -1.629 1 95 398 LEU B N 1
ATOM 7820 C CA . LEU B 1 398 ? 16.906 -21.734 -2.971 1 95 398 LEU B CA 1
ATOM 7821 C C . LEU B 1 398 ? 17.719 -22.484 -4.031 1 95 398 LEU B C 1
ATOM 7823 O O . LEU B 1 398 ? 18.875 -22.812 -3.809 1 95 398 LEU B O 1
ATOM 7827 N N . GLU B 1 399 ? 17.047 -22.734 -5.145 1 94.19 399 GLU B N 1
ATOM 7828 C CA . GLU B 1 399 ? 17.734 -23.422 -6.227 1 94.19 399 GLU B CA 1
ATOM 7829 C C . GLU B 1 399 ? 17.281 -22.906 -7.59 1 94.19 399 GLU B C 1
ATOM 7831 O O . GLU B 1 399 ? 16.219 -22.297 -7.707 1 94.19 399 GLU B O 1
ATOM 7836 N N . TYR B 1 400 ? 18.156 -23.062 -8.555 1 95.62 400 TYR B N 1
ATOM 7837 C CA . TYR B 1 400 ? 17.828 -23 -9.977 1 95.62 400 TYR B CA 1
ATOM 7838 C C . TYR B 1 400 ? 18.5 -24.141 -10.734 1 95.62 400 TYR B C 1
ATOM 7840 O O . TYR B 1 400 ? 19.516 -24.688 -10.297 1 95.62 400 TYR B O 1
ATOM 7848 N N . VAL B 1 401 ? 17.891 -24.516 -11.781 1 94.31 401 VAL B N 1
ATOM 7849 C CA . VAL B 1 401 ? 18.453 -25.562 -12.641 1 94.31 401 VAL B CA 1
ATOM 7850 C C . VAL B 1 401 ? 19.453 -24.938 -13.617 1 94.31 401 VAL B C 1
ATOM 7852 O O . VAL B 1 401 ? 19.109 -24.047 -14.391 1 94.31 401 VAL B O 1
ATOM 7855 N N . ASP B 1 402 ? 20.609 -25.469 -13.609 1 95 402 ASP B N 1
ATOM 7856 C CA . ASP B 1 402 ? 21.672 -24.922 -14.461 1 95 402 ASP B CA 1
ATOM 7857 C C . ASP B 1 402 ? 21.656 -25.578 -15.836 1 95 402 ASP B C 1
ATOM 7859 O O . ASP B 1 402 ? 20.797 -26.406 -16.125 1 95 402 ASP B O 1
ATOM 7863 N N . LYS B 1 403 ? 22.547 -25.219 -16.672 1 92 403 LYS B N 1
ATOM 7864 C CA . LYS B 1 403 ? 22.641 -25.672 -18.062 1 92 403 LYS B CA 1
ATOM 7865 C C . LYS B 1 403 ? 22.781 -27.188 -18.141 1 92 403 LYS B C 1
ATOM 7867 O O . LYS B 1 403 ? 22.234 -27.812 -19.047 1 92 403 LYS B O 1
ATOM 7872 N N . ASP B 1 404 ? 23.453 -27.75 -17.219 1 93.12 404 ASP B N 1
ATOM 7873 C CA . ASP B 1 404 ? 23.734 -29.188 -17.234 1 93.12 404 ASP B CA 1
ATOM 7874 C C . ASP B 1 404 ? 22.656 -29.969 -16.484 1 93.12 404 ASP B C 1
ATOM 7876 O O . ASP B 1 404 ? 22.797 -31.172 -16.281 1 93.12 404 ASP B O 1
ATOM 7880 N N . GLY B 1 405 ? 21.688 -29.25 -16.016 1 90.81 405 GLY B N 1
ATOM 7881 C CA . GLY B 1 405 ? 20.609 -29.922 -15.312 1 90.81 405 GLY B CA 1
ATOM 7882 C C . GLY B 1 405 ? 20.828 -29.984 -13.812 1 90.81 405 GLY B C 1
ATOM 7883 O O . GLY B 1 405 ? 19.922 -30.344 -13.055 1 90.81 405 GLY B O 1
ATOM 7884 N N . SER B 1 406 ? 22.016 -29.594 -13.461 1 93.56 406 SER B N 1
ATOM 7885 C CA . SER B 1 406 ? 22.312 -29.609 -12.031 1 93.56 406 SER B CA 1
ATOM 7886 C C . SER B 1 406 ? 21.594 -28.469 -11.305 1 93.56 406 SER B C 1
ATOM 7888 O O . SER B 1 406 ? 21.266 -27.453 -11.906 1 93.56 406 SER B O 1
ATOM 7890 N N . LYS B 1 407 ? 21.375 -28.688 -10.016 1 92.31 407 LYS B N 1
ATOM 7891 C CA . LYS B 1 407 ? 20.766 -27.656 -9.172 1 92.31 407 LYS B CA 1
ATOM 7892 C C . LYS B 1 407 ? 21.844 -26.828 -8.469 1 92.31 407 LYS B C 1
ATOM 7894 O O . LYS B 1 407 ? 22.797 -27.375 -7.918 1 92.31 407 LYS B O 1
ATOM 7899 N N . LYS B 1 408 ? 21.656 -25.531 -8.547 1 95.94 408 LYS B N 1
ATOM 7900 C CA . LYS B 1 408 ? 22.594 -24.609 -7.914 1 95.94 408 LYS B CA 1
ATOM 7901 C C . LYS B 1 408 ? 21.859 -23.578 -7.07 1 95.94 408 LYS B C 1
ATOM 7903 O O . LYS B 1 408 ? 20.656 -23.406 -7.203 1 95.94 408 LYS B O 1
ATOM 7908 N N . ARG B 1 409 ? 22.656 -23 -6.191 1 96.38 409 ARG B N 1
ATOM 7909 C CA . ARG B 1 409 ? 22.109 -21.969 -5.312 1 96.38 409 ARG B CA 1
ATOM 7910 C C . ARG B 1 409 ? 22.312 -20.578 -5.902 1 96.38 409 ARG B C 1
ATOM 7912 O O . ARG B 1 409 ? 23.422 -20.234 -6.32 1 96.38 409 ARG B O 1
ATOM 7919 N N . PRO B 1 410 ? 21.266 -19.797 -6.027 1 98 410 PRO B N 1
ATOM 7920 C CA . PRO B 1 410 ? 21.453 -18.406 -6.445 1 98 410 PRO B CA 1
ATOM 7921 C C . PRO B 1 410 ? 22.016 -17.516 -5.332 1 98 410 PRO B C 1
ATOM 7923 O O . PRO B 1 410 ? 22.094 -17.953 -4.18 1 98 410 PRO B O 1
ATOM 7926 N N . VAL B 1 411 ? 22.5 -16.391 -5.715 1 97.62 411 VAL B N 1
ATOM 7927 C CA . VAL B 1 411 ? 22.891 -15.328 -4.785 1 97.62 411 VAL B CA 1
ATOM 7928 C C . VAL B 1 411 ? 21.844 -14.211 -4.809 1 97.62 411 VAL B C 1
ATOM 7930 O O . VAL B 1 411 ? 21.172 -14.008 -5.812 1 97.62 411 VAL B O 1
ATOM 7933 N N . MET B 1 412 ? 21.703 -13.555 -3.693 1 98.31 412 MET B N 1
ATOM 7934 C CA . MET B 1 412 ? 20.703 -12.492 -3.598 1 98.31 412 MET B CA 1
ATOM 7935 C C . MET B 1 412 ? 21.391 -11.133 -3.406 1 98.31 412 MET B C 1
ATOM 7937 O O . MET B 1 412 ? 22.359 -11.016 -2.658 1 98.31 412 MET B O 1
ATOM 7941 N N . VAL B 1 413 ? 20.922 -10.133 -4.062 1 98.56 413 VAL B N 1
ATOM 7942 C CA . VAL B 1 413 ? 21.297 -8.742 -3.82 1 98.56 413 VAL B CA 1
ATOM 7943 C C . VAL B 1 413 ? 20.094 -7.961 -3.314 1 98.56 413 VAL B C 1
ATOM 7945 O O . VAL B 1 413 ? 19.016 -8.016 -3.912 1 98.56 413 VAL B O 1
ATOM 7948 N N . HIS B 1 414 ? 20.219 -7.352 -2.158 1 98.5 414 HIS B N 1
ATOM 7949 C CA . HIS B 1 414 ? 19.203 -6.457 -1.6 1 98.5 414 HIS B CA 1
ATOM 7950 C C . HIS B 1 414 ? 19.5 -5.004 -1.942 1 98.5 414 HIS B C 1
ATOM 7952 O O . HIS B 1 414 ? 20.656 -4.574 -1.88 1 98.5 414 HIS B O 1
ATOM 7958 N N . ARG B 1 415 ? 18.484 -4.262 -2.318 1 98.44 415 ARG B N 1
ATOM 7959 C CA . ARG B 1 415 ? 18.75 -2.854 -2.596 1 98.44 415 ARG B CA 1
ATOM 7960 C C . ARG B 1 415 ? 17.547 -1.99 -2.215 1 98.44 415 ARG B C 1
ATOM 7962 O O . ARG B 1 415 ? 16.406 -2.42 -2.342 1 98.44 415 ARG B O 1
ATOM 7969 N N . ALA B 1 416 ? 17.797 -0.836 -1.721 1 98.12 416 ALA B N 1
ATOM 7970 C CA . ALA B 1 416 ? 16.875 0.285 -1.579 1 98.12 416 ALA B CA 1
ATOM 7971 C C . ALA B 1 416 ? 17.531 1.594 -2.012 1 98.12 416 ALA B C 1
ATOM 7973 O O . ALA B 1 416 ? 18.641 1.916 -1.572 1 98.12 416 ALA B O 1
ATOM 7974 N N . ILE B 1 417 ? 16.922 2.314 -2.855 1 97.88 417 ILE B N 1
ATOM 7975 C CA . ILE B 1 417 ? 17.516 3.549 -3.361 1 97.88 417 ILE B CA 1
ATOM 7976 C C . ILE B 1 417 ? 17.094 4.723 -2.48 1 97.88 417 ILE B C 1
ATOM 7978 O O . ILE B 1 417 ? 17.938 5.473 -1.987 1 97.88 417 ILE B O 1
ATOM 7982 N N . TYR B 1 418 ? 15.758 4.848 -2.191 1 97.5 418 TYR B N 1
ATOM 7983 C CA . TYR B 1 418 ? 15.281 5.859 -1.257 1 97.5 418 TYR B CA 1
ATOM 7984 C C . TYR B 1 418 ? 15.547 5.438 0.184 1 97.5 418 TYR B C 1
ATOM 7986 O O . TYR B 1 418 ? 15.547 6.273 1.091 1 97.5 418 TYR B O 1
ATOM 7994 N N . GLY B 1 419 ? 15.828 4.145 0.374 1 96.19 419 GLY B N 1
ATOM 7995 C CA . GLY B 1 419 ? 15.727 3.602 1.72 1 96.19 419 GLY B CA 1
ATOM 7996 C C . GLY B 1 419 ? 14.297 3.402 2.18 1 96.19 419 GLY B C 1
ATOM 7997 O O . GLY B 1 419 ? 13.758 2.299 2.082 1 96.19 419 GLY B O 1
ATOM 7998 N N . SER B 1 420 ? 13.648 4.418 2.541 1 97.38 420 SER B N 1
ATOM 7999 C CA . SER B 1 420 ? 12.211 4.465 2.783 1 97.38 420 SER B CA 1
ATOM 8000 C C . SER B 1 420 ? 11.594 5.75 2.242 1 97.38 420 SER B C 1
ATOM 8002 O O . SER B 1 420 ? 12.258 6.793 2.213 1 97.38 420 SER B O 1
ATOM 8004 N N . ILE B 1 421 ? 10.367 5.656 1.822 1 98.31 421 ILE B N 1
ATOM 8005 C CA . ILE B 1 421 ? 9.633 6.812 1.314 1 98.31 421 ILE B CA 1
ATOM 8006 C C . ILE B 1 421 ? 9.508 7.867 2.412 1 98.31 421 ILE B C 1
ATOM 8008 O O . ILE B 1 421 ? 9.68 9.062 2.158 1 98.31 421 ILE B O 1
ATOM 8012 N N . ASP B 1 422 ? 9.289 7.461 3.625 1 98.19 422 ASP B N 1
ATOM 8013 C CA . ASP B 1 422 ? 9.055 8.336 4.773 1 98.19 422 ASP B CA 1
ATOM 8014 C C . ASP B 1 422 ? 10.312 9.141 5.109 1 98.19 422 ASP B C 1
ATOM 8016 O O . ASP B 1 422 ? 10.266 10.367 5.172 1 98.19 422 ASP B O 1
ATOM 8020 N N . ARG B 1 423 ? 11.398 8.43 5.285 1 97.44 423 ARG B N 1
ATOM 8021 C CA . ARG B 1 423 ? 12.648 9.086 5.645 1 97.44 423 ARG B CA 1
ATOM 8022 C C . ARG B 1 423 ? 13.109 10.031 4.539 1 97.44 423 ARG B C 1
ATOM 8024 O O . ARG B 1 423 ? 13.547 11.148 4.816 1 97.44 423 ARG B O 1
ATOM 8031 N N . PHE B 1 424 ? 13.07 9.602 3.303 1 98.5 424 PHE B N 1
ATOM 8032 C CA . PHE B 1 424 ? 13.539 10.43 2.197 1 98.5 424 PHE B CA 1
ATOM 8033 C C . PHE B 1 424 ? 12.664 11.68 2.047 1 98.5 424 PHE B C 1
ATOM 8035 O O . PHE B 1 424 ? 13.164 12.75 1.715 1 98.5 424 PHE B O 1
ATOM 8042 N N . MET B 1 425 ? 11.336 11.555 2.25 1 98.5 425 MET B N 1
ATOM 8043 C CA . MET B 1 425 ? 10.453 12.719 2.24 1 98.5 425 MET B CA 1
ATOM 8044 C C . MET B 1 425 ? 10.883 13.734 3.289 1 98.5 425 MET B C 1
ATOM 8046 O O . MET B 1 425 ? 10.906 14.938 3.021 1 98.5 425 MET B O 1
ATOM 8050 N N . ALA B 1 426 ? 11.156 13.234 4.492 1 98.19 426 ALA B N 1
ATOM 8051 C CA . ALA B 1 426 ? 11.617 14.125 5.555 1 98.19 426 ALA B CA 1
ATOM 8052 C C . ALA B 1 426 ? 12.883 14.875 5.137 1 98.19 426 ALA B C 1
ATOM 8054 O O . ALA B 1 426 ? 12.984 16.094 5.332 1 98.19 426 ALA B O 1
ATOM 8055 N N . ILE B 1 427 ? 13.812 14.148 4.574 1 97.56 427 ILE B N 1
ATOM 8056 C CA . ILE B 1 427 ? 15.078 14.734 4.148 1 97.56 427 ILE B CA 1
ATOM 8057 C C . ILE B 1 427 ? 14.82 15.789 3.07 1 97.56 427 ILE B C 1
ATOM 8059 O O . ILE B 1 427 ? 15.383 16.875 3.115 1 97.56 427 ILE B O 1
ATOM 8063 N N . LEU B 1 428 ? 13.977 15.508 2.129 1 98.06 428 LEU B N 1
ATOM 8064 C CA . LEU B 1 428 ? 13.68 16.438 1.052 1 98.06 428 LEU B CA 1
ATOM 8065 C C . LEU B 1 428 ? 13 17.688 1.595 1 98.06 428 LEU B C 1
ATOM 8067 O O . LEU B 1 428 ? 13.297 18.812 1.159 1 98.06 428 LEU B O 1
ATOM 8071 N N . LEU B 1 429 ? 12.023 17.484 2.482 1 97.88 429 LEU B N 1
ATOM 8072 C CA . LEU B 1 429 ? 11.336 18.625 3.078 1 97.88 429 LEU B CA 1
ATOM 8073 C C . LEU B 1 429 ? 12.328 19.562 3.76 1 97.88 429 LEU B C 1
ATOM 8075 O O . LEU B 1 429 ? 12.219 20.781 3.629 1 97.88 429 LEU B O 1
ATOM 8079 N N . GLU B 1 430 ? 13.25 18.984 4.484 1 96.56 430 GLU B N 1
ATOM 8080 C CA . GLU B 1 430 ? 14.234 19.812 5.18 1 96.56 430 GLU B CA 1
ATOM 8081 C C . GLU B 1 430 ? 15.242 20.406 4.203 1 96.56 430 GLU B C 1
ATOM 8083 O O . GLU B 1 430 ? 15.602 21.578 4.316 1 96.56 430 GLU B O 1
ATOM 8088 N N . HIS B 1 431 ? 15.68 19.609 3.254 1 96 431 HIS B N 1
ATOM 8089 C CA . HIS B 1 431 ? 16.641 20.031 2.248 1 96 431 HIS B CA 1
ATOM 8090 C C . HIS B 1 431 ? 16.125 21.234 1.463 1 96 431 HIS B C 1
ATOM 8092 O O . HIS B 1 431 ? 16.875 22.172 1.176 1 96 431 HIS B O 1
ATOM 8098 N N . PHE B 1 432 ? 14.852 21.219 1.135 1 96.06 432 PHE B N 1
ATOM 8099 C CA . PHE B 1 432 ? 14.258 22.266 0.313 1 96.06 432 PHE B CA 1
ATOM 8100 C C . PHE B 1 432 ? 13.5 23.266 1.177 1 96.06 432 PHE B C 1
ATOM 8102 O O . PHE B 1 432 ? 12.852 24.188 0.657 1 96.06 432 PHE B O 1
ATOM 8109 N N . ARG B 1 433 ? 13.445 23.062 2.459 1 94.38 433 ARG B N 1
ATOM 8110 C CA . ARG B 1 433 ? 12.766 23.938 3.41 1 94.38 433 ARG B CA 1
ATOM 8111 C C . ARG B 1 433 ? 11.281 24.062 3.07 1 94.38 433 ARG B C 1
ATOM 8113 O O . ARG B 1 433 ? 10.742 25.172 3.059 1 94.38 433 ARG B O 1
ATOM 8120 N N . GLY B 1 434 ? 10.75 22.984 2.631 1 95.25 434 GLY B N 1
ATOM 8121 C CA . GLY B 1 434 ? 9.328 22.938 2.34 1 95.25 434 GLY B CA 1
ATOM 8122 C C . GLY B 1 434 ? 8.992 23.406 0.934 1 95.25 434 GLY B C 1
ATOM 8123 O O . GLY B 1 434 ? 7.859 23.234 0.474 1 95.25 434 GLY B O 1
ATOM 8124 N N . LYS B 1 435 ? 9.938 23.953 0.232 1 96 435 LYS B N 1
ATOM 8125 C CA . LYS B 1 435 ? 9.75 24.406 -1.146 1 96 435 LYS B CA 1
ATOM 8126 C C . LYS B 1 435 ? 10.242 23.344 -2.135 1 96 435 LYS B C 1
ATOM 8128 O O . LYS B 1 435 ? 11.234 23.547 -2.826 1 96 435 LYS B O 1
ATOM 8133 N N . LEU B 1 436 ? 9.445 22.344 -2.338 1 97.75 436 LEU B N 1
ATOM 8134 C CA . LEU B 1 436 ? 9.805 21.188 -3.139 1 97.75 436 LEU B CA 1
ATOM 8135 C C . LEU B 1 436 ? 9.82 21.531 -4.625 1 97.75 436 LEU B C 1
ATOM 8137 O O . LEU B 1 436 ? 9.125 22.453 -5.059 1 97.75 436 LEU B O 1
ATOM 8141 N N . PRO B 1 437 ? 10.641 20.781 -5.395 1 97.94 437 PRO B N 1
ATOM 8142 C CA . PRO B 1 437 ? 10.547 20.938 -6.848 1 97.94 437 PRO B CA 1
ATOM 8143 C C . PRO B 1 437 ? 9.125 20.797 -7.371 1 97.94 437 PRO B C 1
ATOM 8145 O O . PRO B 1 437 ? 8.32 20.078 -6.785 1 97.94 437 PRO B O 1
ATOM 8148 N N . THR B 1 438 ? 8.836 21.406 -8.5 1 98.44 438 THR B N 1
ATOM 8149 C CA . THR B 1 438 ? 7.484 21.516 -9.039 1 98.44 438 THR B CA 1
ATOM 8150 C C . THR B 1 438 ? 6.859 20.125 -9.195 1 98.44 438 THR B C 1
ATOM 8152 O O . THR B 1 438 ? 5.695 19.922 -8.852 1 98.44 438 THR B O 1
ATOM 8155 N N . TRP B 1 439 ? 7.598 19.156 -9.664 1 98.25 439 TRP B N 1
ATOM 8156 C CA . TRP B 1 439 ? 7.027 17.844 -9.953 1 98.25 439 TRP B CA 1
ATOM 8157 C C . TRP B 1 439 ? 6.629 17.141 -8.664 1 98.25 439 TRP B C 1
ATOM 8159 O O . TRP B 1 439 ? 5.75 16.266 -8.68 1 98.25 439 TRP B O 1
ATOM 8169 N N . LEU B 1 440 ? 7.164 17.5 -7.492 1 98.19 440 LEU B N 1
ATOM 8170 C CA . LEU B 1 440 ? 6.887 16.859 -6.215 1 98.19 440 LEU B CA 1
ATOM 8171 C C . LEU B 1 440 ? 5.855 17.641 -5.418 1 98.19 440 LEU B C 1
ATOM 8173 O O . LEU B 1 440 ? 5.305 17.141 -4.434 1 98.19 440 LEU B O 1
ATOM 8177 N N . SER B 1 441 ? 5.633 18.875 -5.789 1 98.5 441 SER B N 1
ATOM 8178 C CA . SER B 1 441 ? 4.754 19.75 -5.012 1 98.5 441 SER B CA 1
ATOM 8179 C C . SER B 1 441 ? 3.299 19.312 -5.125 1 98.5 441 SER B C 1
ATOM 8181 O O . SER B 1 441 ? 2.811 19.031 -6.223 1 98.5 441 SER B O 1
ATOM 8183 N N . PRO B 1 442 ? 2.582 19.234 -4.035 1 98 442 PRO B N 1
ATOM 8184 C CA . PRO B 1 442 ? 1.179 18.828 -4.066 1 98 442 PRO B CA 1
ATOM 8185 C C . PRO B 1 442 ? 0.311 19.734 -4.93 1 98 442 PRO B C 1
ATOM 8187 O O . PRO B 1 442 ? -0.556 19.25 -5.664 1 98 442 PRO B O 1
ATOM 8190 N N . ILE B 1 443 ? 0.545 21.031 -4.777 1 98.12 443 ILE B N 1
ATOM 8191 C CA . ILE B 1 443 ? -0.042 22.031 -5.656 1 98.12 443 ILE B CA 1
ATOM 8192 C C . ILE B 1 443 ? 1.055 22.688 -6.488 1 98.12 443 ILE B C 1
ATOM 8194 O O . ILE B 1 443 ? 1.992 23.281 -5.941 1 98.12 443 ILE B O 1
ATOM 8198 N N . GLN B 1 444 ? 0.88 22.562 -7.719 1 98.56 444 GLN B N 1
ATOM 8199 C CA . GLN B 1 444 ? 1.937 23.047 -8.602 1 98.56 444 GLN B CA 1
ATOM 8200 C C . GLN B 1 444 ? 1.659 24.469 -9.062 1 98.56 444 GLN B C 1
ATOM 8202 O O . GLN B 1 444 ? 2.59 25.25 -9.289 1 98.56 444 GLN B O 1
ATOM 8207 N N . VAL B 1 445 ? 0.361 24.766 -9.227 1 98.5 445 VAL B N 1
ATOM 8208 C CA . VAL B 1 445 ? -0.067 26.094 -9.648 1 98.5 445 VAL B CA 1
ATOM 8209 C C . VAL B 1 445 ? -1.278 26.531 -8.828 1 98.5 445 VAL B C 1
ATOM 8211 O O . VAL B 1 445 ? -2.182 25.734 -8.57 1 98.5 445 VAL B O 1
ATOM 8214 N N . ARG B 1 446 ? -1.27 27.734 -8.367 1 98.12 446 ARG B N 1
ATOM 8215 C CA . ARG B 1 446 ? -2.443 28.344 -7.754 1 98.12 446 ARG B CA 1
ATOM 8216 C C . ARG B 1 446 ? -2.902 29.578 -8.539 1 98.12 446 ARG B C 1
ATOM 8218 O O . ARG B 1 446 ? -2.115 30.484 -8.789 1 98.12 446 ARG B O 1
ATOM 8225 N N . VAL B 1 447 ? -4.156 29.562 -8.938 1 97.38 447 VAL B N 1
ATOM 8226 C CA . VAL B 1 447 ? -4.738 30.672 -9.68 1 97.38 447 VAL B CA 1
ATOM 8227 C C . VAL B 1 447 ? -5.32 31.703 -8.711 1 97.38 447 VAL B C 1
ATOM 8229 O O . VAL B 1 447 ? -6.074 31.344 -7.805 1 97.38 447 VAL B O 1
ATOM 8232 N N . LEU B 1 448 ? -4.953 32.938 -8.906 1 96.38 448 LEU B N 1
ATOM 8233 C CA . LEU B 1 448 ? -5.414 34.062 -8.078 1 96.38 448 LEU B CA 1
ATOM 8234 C C . LEU B 1 448 ? -6.156 35.094 -8.914 1 96.38 448 LEU B C 1
ATOM 8236 O O . LEU B 1 448 ? -5.551 36.031 -9.43 1 96.38 448 LEU B O 1
ATOM 8240 N N . PRO B 1 449 ? -7.449 35 -8.961 1 94.56 449 PRO B N 1
ATOM 8241 C CA . PRO B 1 449 ? -8.227 36.031 -9.641 1 94.56 449 PRO B CA 1
ATOM 8242 C C . PRO B 1 449 ? -8.242 37.344 -8.875 1 94.56 449 PRO B C 1
ATOM 8244 O O . PRO B 1 449 ? -8.406 37.344 -7.652 1 94.56 449 PRO B O 1
ATOM 8247 N N . ILE B 1 450 ? -8.148 38.406 -9.531 1 90.81 450 ILE B N 1
ATOM 8248 C CA . ILE B 1 450 ? -8.094 39.719 -8.883 1 90.81 450 ILE B CA 1
ATOM 8249 C C . ILE B 1 450 ? -9.492 40.125 -8.414 1 90.81 450 ILE B C 1
ATOM 8251 O O . ILE B 1 450 ? -9.656 40.75 -7.367 1 90.81 450 ILE B O 1
ATOM 8255 N N . THR B 1 451 ? -10.492 39.812 -9.32 1 86.38 451 THR B N 1
ATOM 8256 C CA . THR B 1 451 ? -11.875 40.094 -8.961 1 86.38 451 THR B CA 1
ATOM 8257 C C . THR B 1 451 ? -12.766 38.875 -9.141 1 86.38 451 THR B C 1
ATOM 8259 O O . THR B 1 451 ? -12.398 37.938 -9.859 1 86.38 451 THR B O 1
ATOM 8262 N N . ASP B 1 452 ? -13.891 38.875 -8.523 1 83.12 452 ASP B N 1
ATOM 8263 C CA . ASP B 1 452 ? -14.844 37.781 -8.57 1 83.12 452 ASP B CA 1
ATOM 8264 C C . ASP B 1 452 ? -15.414 37.594 -9.969 1 83.12 452 ASP B C 1
ATOM 8266 O O . ASP B 1 452 ? -15.789 36.5 -10.359 1 83.12 452 ASP B O 1
ATOM 8270 N N . GLU B 1 453 ? -15.383 38.688 -10.672 1 81 453 GLU B N 1
ATOM 8271 C CA . GLU B 1 453 ? -15.984 38.688 -12.008 1 81 453 GLU B CA 1
ATOM 8272 C C . GLU B 1 453 ? -15.18 37.812 -12.969 1 81 453 GLU B C 1
ATOM 8274 O O . GLU B 1 453 ? -15.703 37.344 -13.992 1 81 453 GLU B O 1
ATOM 8279 N N . ILE B 1 454 ? -14.047 37.5 -12.516 1 86.88 454 ILE B N 1
ATOM 8280 C CA . ILE B 1 454 ? -13.172 36.812 -13.445 1 86.88 454 ILE B CA 1
ATOM 8281 C C . ILE B 1 454 ? -12.984 35.344 -12.992 1 86.88 454 ILE B C 1
ATOM 8283 O O . ILE B 1 454 ? -12.148 34.625 -13.531 1 86.88 454 ILE B O 1
ATOM 8287 N N . GLU B 1 455 ? -13.766 34.938 -12.117 1 87.5 455 GLU B N 1
ATOM 8288 C CA . GLU B 1 455 ? -13.672 33.594 -11.594 1 87.5 455 GLU B CA 1
ATOM 8289 C C . GLU B 1 455 ? -13.898 32.531 -12.688 1 87.5 455 GLU B C 1
ATOM 8291 O O . GLU B 1 455 ? -13.32 31.453 -12.648 1 87.5 455 GLU B O 1
ATOM 8296 N N . ASP B 1 456 ? -14.664 32.906 -13.602 1 90 456 ASP B N 1
ATOM 8297 C CA . ASP B 1 456 ? -14.93 32 -14.719 1 90 456 ASP B CA 1
ATOM 8298 C C . ASP B 1 456 ? -13.672 31.75 -15.531 1 90 456 ASP B C 1
ATOM 8300 O O . ASP B 1 456 ? -13.43 30.625 -15.984 1 90 456 ASP B O 1
ATOM 8304 N N . TYR B 1 457 ? -12.984 32.875 -15.734 1 91.69 457 TYR B N 1
ATOM 8305 C CA . TYR B 1 457 ? -11.711 32.719 -16.438 1 91.69 457 TYR B CA 1
ATOM 8306 C C . TYR B 1 457 ? -10.75 31.859 -15.641 1 91.69 457 TYR B C 1
ATOM 8308 O O . TYR B 1 457 ? -10.047 31.016 -16.203 1 91.69 457 TYR B O 1
ATOM 8316 N N . GLY B 1 458 ? -10.703 32.031 -14.344 1 93.56 458 GLY B N 1
ATOM 8317 C CA . GLY B 1 458 ? -9.898 31.188 -13.477 1 93.56 458 GLY B CA 1
ATOM 8318 C C . GLY B 1 458 ? -10.242 29.703 -13.586 1 93.56 458 GLY B C 1
ATOM 8319 O O . GLY B 1 458 ? -9.352 28.859 -13.641 1 93.56 458 GLY B O 1
ATOM 8320 N N . ASN B 1 459 ? -11.469 29.438 -13.672 1 93.81 459 ASN B N 1
ATOM 8321 C CA . ASN B 1 459 ? -11.945 28.062 -13.805 1 93.81 459 ASN B CA 1
ATOM 8322 C C . ASN B 1 459 ? -11.531 27.453 -15.141 1 93.81 459 ASN B C 1
ATOM 8324 O O . ASN B 1 459 ? -11.188 26.266 -15.203 1 93.81 459 ASN B O 1
ATOM 8328 N N . SER B 1 460 ? -11.633 28.266 -16.109 1 93.94 460 SER B N 1
ATOM 8329 C CA . SER B 1 460 ? -11.211 27.781 -17.422 1 93.94 460 SER B CA 1
ATOM 8330 C C . SER B 1 460 ? -9.727 27.453 -17.438 1 93.94 460 SER B C 1
ATOM 8332 O O . SER B 1 460 ? -9.305 26.469 -18.062 1 93.94 460 SER B O 1
ATOM 8334 N N . LEU B 1 461 ? -8.969 28.281 -16.812 1 95 461 LEU B N 1
ATOM 8335 C CA . LEU B 1 461 ? -7.535 28.047 -16.703 1 95 461 LEU B CA 1
ATOM 8336 C C . LEU B 1 461 ? -7.254 26.75 -15.938 1 95 461 LEU B C 1
ATOM 8338 O O . LEU B 1 461 ? -6.395 25.969 -16.328 1 95 461 LEU B O 1
ATOM 8342 N N . MET B 1 462 ? -7.934 26.562 -14.852 1 95.81 462 MET B N 1
ATOM 8343 C CA . MET B 1 462 ? -7.777 25.344 -14.062 1 95.81 462 MET B CA 1
ATOM 8344 C C . MET B 1 462 ? -8.07 24.109 -14.906 1 95.81 462 MET B C 1
ATOM 8346 O O . MET B 1 462 ? -7.344 23.109 -14.828 1 95.81 462 MET B O 1
ATOM 8350 N N . ALA B 1 463 ? -9.102 24.172 -15.672 1 94.88 463 ALA B N 1
ATOM 8351 C CA . ALA B 1 463 ? -9.469 23.047 -16.531 1 94.88 463 ALA B CA 1
ATOM 8352 C C . ALA B 1 463 ? -8.359 22.734 -17.531 1 94.88 463 ALA B C 1
ATOM 8354 O O . ALA B 1 463 ? -8.031 21.562 -17.75 1 94.88 463 ALA B O 1
ATOM 8355 N N . LYS B 1 464 ? -7.844 23.766 -18.094 1 94.94 464 LYS B N 1
ATOM 8356 C CA . LYS B 1 464 ? -6.766 23.594 -19.062 1 94.94 464 LYS B CA 1
ATOM 8357 C C . LYS B 1 464 ? -5.535 22.969 -18.406 1 94.94 464 LYS B C 1
ATOM 8359 O O . LYS B 1 464 ? -4.906 22.094 -18.984 1 94.94 464 LYS B O 1
ATOM 8364 N N . LEU B 1 465 ? -5.188 23.469 -17.266 1 97.38 465 LEU B N 1
ATOM 8365 C CA . LEU B 1 465 ? -4.039 22.938 -16.547 1 97.38 465 LEU B CA 1
ATOM 8366 C C . LEU B 1 465 ? -4.273 21.484 -16.141 1 97.38 465 LEU B C 1
ATOM 8368 O O . LEU B 1 465 ? -3.381 20.656 -16.281 1 97.38 465 LEU B O 1
ATOM 8372 N N . ARG B 1 466 ? -5.473 21.141 -15.695 1 95.44 466 ARG B N 1
ATOM 8373 C CA . ARG B 1 466 ? -5.816 19.781 -15.281 1 95.44 466 ARG B CA 1
ATOM 8374 C C . ARG B 1 466 ? -5.777 18.828 -16.469 1 95.44 466 ARG B C 1
ATOM 8376 O O . ARG B 1 466 ? -5.402 17.656 -16.328 1 95.44 466 ARG B O 1
ATOM 8383 N N . GLU B 1 467 ? -6.16 19.328 -17.594 1 94.31 467 GLU B N 1
ATOM 8384 C CA . GLU B 1 467 ? -6.102 18.516 -18.797 1 94.31 467 GLU B CA 1
ATOM 8385 C C . GLU B 1 467 ? -4.672 18.094 -19.125 1 94.31 467 GLU B C 1
ATOM 8387 O O . GLU B 1 467 ? -4.449 17.047 -19.75 1 94.31 467 GLU B O 1
ATOM 8392 N N . ASN B 1 468 ? -3.803 18.891 -18.688 1 95.81 468 ASN B N 1
ATOM 8393 C CA . ASN B 1 468 ? -2.393 18.594 -18.891 1 95.81 468 ASN B CA 1
ATOM 8394 C C . ASN B 1 468 ? -1.762 17.938 -17.672 1 95.81 468 ASN B C 1
ATOM 8396 O O . ASN B 1 468 ? -0.538 17.922 -17.531 1 95.81 468 ASN B O 1
ATOM 8400 N N . LYS B 1 469 ? -2.553 17.484 -16.719 1 94.62 469 LYS B N 1
ATOM 8401 C CA . LYS B 1 469 ? -2.17 16.703 -15.547 1 94.62 469 LYS B CA 1
ATOM 8402 C C . LYS B 1 469 ? -1.346 17.547 -14.578 1 94.62 469 LYS B C 1
ATOM 8404 O O . LYS B 1 469 ? -0.412 17.047 -13.953 1 94.62 469 LYS B O 1
ATOM 8409 N N . ILE B 1 470 ? -1.652 18.875 -14.586 1 98.06 470 ILE B N 1
ATOM 8410 C CA . ILE B 1 470 ? -1.024 19.781 -13.625 1 98.06 470 ILE B CA 1
ATOM 8411 C C . ILE B 1 470 ? -1.921 19.938 -12.406 1 98.06 470 ILE B C 1
ATOM 8413 O O . ILE B 1 470 ? -3.123 20.188 -12.531 1 98.06 470 ILE B O 1
ATOM 8417 N N . ARG B 1 471 ? -1.345 19.719 -11.219 1 98 471 ARG B N 1
ATOM 8418 C CA . ARG B 1 471 ? -2.102 19.891 -9.984 1 98 471 ARG B CA 1
ATOM 8419 C C . ARG B 1 471 ? -2.303 21.375 -9.68 1 98 471 ARG B C 1
ATOM 8421 O O . ARG B 1 471 ? -1.339 22.094 -9.406 1 98 471 ARG B O 1
ATOM 8428 N N . VAL B 1 472 ? -3.578 21.828 -9.742 1 97.81 472 VAL B N 1
ATOM 8429 C CA . VAL B 1 472 ? -3.879 23.25 -9.68 1 97.81 472 VAL B CA 1
ATOM 8430 C C . VAL B 1 472 ? -5.047 23.484 -8.727 1 97.81 472 VAL B C 1
ATOM 8432 O O . VAL B 1 472 ? -5.93 22.641 -8.586 1 97.81 472 VAL B O 1
ATOM 8435 N N . ASP B 1 473 ? -4.949 24.547 -8 1 96.19 473 ASP B N 1
ATOM 8436 C CA . ASP B 1 473 ? -6.105 25.031 -7.25 1 96.19 473 ASP B CA 1
ATOM 8437 C C . ASP B 1 473 ? -6.285 26.531 -7.434 1 96.19 473 ASP B C 1
ATOM 8439 O O . ASP B 1 473 ? -5.586 27.156 -8.234 1 96.19 473 ASP B O 1
ATOM 8443 N N . MET B 1 474 ? -7.383 27.094 -6.898 1 95.31 474 MET B N 1
ATOM 8444 C CA . MET B 1 474 ? -7.699 28.5 -7.012 1 95.31 474 MET B CA 1
ATOM 8445 C C . MET B 1 474 ? -8.023 29.109 -5.645 1 95.31 474 MET B C 1
ATOM 8447 O O . MET B 1 474 ? -8.672 28.453 -4.816 1 95.31 474 MET B O 1
ATOM 8451 N N . ASP B 1 475 ? -7.484 30.25 -5.391 1 94.19 475 ASP B N 1
ATOM 8452 C CA . ASP B 1 475 ? -7.809 31.016 -4.195 1 94.19 475 ASP B CA 1
ATOM 8453 C C . ASP B 1 475 ? -8.578 32.281 -4.551 1 94.19 475 ASP B C 1
ATOM 8455 O O . ASP B 1 475 ? -7.984 33.281 -4.949 1 94.19 475 ASP B O 1
ATOM 8459 N N . SER B 1 476 ? -9.852 32.188 -4.344 1 87.81 476 SER B N 1
ATOM 8460 C CA . SER B 1 476 ? -10.727 33.312 -4.625 1 87.81 476 SER B CA 1
ATOM 8461 C C . SER B 1 476 ? -11.195 34 -3.336 1 87.81 476 SER B C 1
ATOM 8463 O O . SER B 1 476 ? -12.297 34.531 -3.281 1 87.81 476 SER B O 1
ATOM 8465 N N . GLY B 1 477 ? -10.422 33.938 -2.352 1 83.06 477 GLY B N 1
ATOM 8466 C CA . GLY B 1 477 ? -10.805 34.5 -1.057 1 83.06 477 GLY B CA 1
ATOM 8467 C C . GLY B 1 477 ? -10.969 36 -1.064 1 83.06 477 GLY B C 1
ATOM 8468 O O . GLY B 1 477 ? -10.656 36.656 -2.059 1 83.06 477 GLY B O 1
ATOM 8469 N N . GLU B 1 478 ? -11.438 36.531 0.08 1 84.88 478 GLU B N 1
ATOM 8470 C CA . GLU B 1 478 ? -11.773 37.969 0.191 1 84.88 478 GLU B CA 1
ATOM 8471 C C . GLU B 1 478 ? -10.555 38.781 0.606 1 84.88 478 GLU B C 1
ATOM 8473 O O . GLU B 1 478 ? -10.57 40 0.52 1 84.88 478 GLU B O 1
ATOM 8478 N N . GLU B 1 479 ? -9.539 38.125 0.878 1 90.06 479 GLU B N 1
ATOM 8479 C CA . GLU B 1 479 ? -8.328 38.844 1.3 1 90.06 479 GLU B CA 1
ATOM 8480 C C . GLU B 1 479 ? -7.699 39.594 0.136 1 90.06 479 GLU B C 1
ATOM 8482 O O . GLU B 1 479 ? -8.062 39.375 -1.022 1 90.06 479 GLU B O 1
ATOM 8487 N N . THR B 1 480 ? -6.777 40.469 0.519 1 92.94 480 THR B N 1
ATOM 8488 C CA . THR B 1 480 ? -6.062 41.25 -0.505 1 92.94 480 THR B CA 1
ATOM 8489 C C . THR B 1 480 ? -5.18 40.312 -1.342 1 92.94 480 THR B C 1
ATOM 8491 O O . THR B 1 480 ? -4.816 39.219 -0.897 1 92.94 480 THR B O 1
ATOM 8494 N N . LEU B 1 481 ? -4.859 40.719 -2.518 1 92.94 481 LEU B N 1
ATOM 8495 C CA . LEU B 1 481 ? -4.004 39.938 -3.402 1 92.94 481 LEU B CA 1
ATOM 8496 C C . LEU B 1 481 ? -2.654 39.656 -2.752 1 92.94 481 LEU B C 1
ATOM 8498 O O . LEU B 1 481 ? -2.117 38.562 -2.869 1 92.94 481 LEU B O 1
ATOM 8502 N N . SER B 1 482 ? -2.129 40.625 -2.111 1 94.06 482 SER B N 1
ATOM 8503 C CA . SER B 1 482 ? -0.827 40.5 -1.465 1 94.06 482 SER B CA 1
ATOM 8504 C C . SER B 1 482 ? -0.851 39.406 -0.396 1 94.06 482 SER B C 1
ATOM 8506 O O . SER B 1 482 ? 0.099 38.625 -0.271 1 94.06 482 SER B O 1
ATOM 8508 N N . LYS B 1 483 ? -1.895 39.375 0.351 1 95.12 483 LYS B N 1
ATOM 8509 C CA . LYS B 1 483 ? -2.035 38.375 1.39 1 95.12 483 LYS B CA 1
ATOM 8510 C C . LYS B 1 483 ? -2.193 36.969 0.781 1 95.12 483 LYS B C 1
ATOM 8512 O O . LYS B 1 483 ? -1.67 36 1.314 1 95.12 483 LYS B O 1
ATOM 8517 N N . ARG B 1 484 ? -2.902 36.938 -0.292 1 95.44 484 ARG B N 1
ATOM 8518 C CA . ARG B 1 484 ? -3.111 35.656 -0.962 1 95.44 484 ARG B CA 1
ATOM 8519 C C . ARG B 1 484 ? -1.817 35.156 -1.596 1 95.44 484 ARG B C 1
ATOM 8521 O O . ARG B 1 484 ? -1.556 33.938 -1.611 1 95.44 484 ARG B O 1
ATOM 8528 N N . ILE B 1 485 ? -1.055 36.031 -2.105 1 95.25 485 ILE B N 1
ATOM 8529 C CA . ILE B 1 485 ? 0.249 35.688 -2.66 1 95.25 485 ILE B CA 1
ATOM 8530 C C . ILE B 1 485 ? 1.153 35.156 -1.555 1 95.25 485 ILE B C 1
ATOM 8532 O O . ILE B 1 485 ? 1.816 34.125 -1.731 1 95.25 485 ILE B O 1
ATOM 8536 N N . LYS B 1 486 ? 1.193 35.781 -0.469 1 94.38 486 LYS B N 1
ATOM 8537 C CA . LYS B 1 486 ? 2.012 35.375 0.662 1 94.38 486 LYS B CA 1
ATOM 8538 C C . LYS B 1 486 ? 1.599 33.969 1.144 1 94.38 486 LYS B C 1
ATOM 8540 O O . LYS B 1 486 ? 2.451 33.125 1.414 1 94.38 486 LYS B O 1
ATOM 8545 N N . LYS B 1 487 ? 0.294 33.781 1.244 1 94.44 487 LYS B N 1
ATOM 8546 C CA . LYS B 1 487 ? -0.216 32.469 1.659 1 94.44 487 LYS B CA 1
ATOM 8547 C C . LYS B 1 487 ? 0.236 31.375 0.7 1 94.44 487 LYS B C 1
ATOM 8549 O O . LYS B 1 487 ? 0.619 30.297 1.132 1 94.44 487 LYS B O 1
ATOM 8554 N N . ALA B 1 488 ? 0.146 31.656 -0.545 1 95.69 488 ALA B N 1
ATOM 8555 C CA . ALA B 1 488 ? 0.567 30.688 -1.554 1 95.69 488 ALA B CA 1
ATOM 8556 C C . ALA B 1 488 ? 2.051 30.359 -1.413 1 95.69 488 ALA B C 1
ATOM 8558 O O . ALA B 1 488 ? 2.457 29.203 -1.574 1 95.69 488 ALA B O 1
ATOM 8559 N N . TYR B 1 489 ? 2.807 31.375 -1.14 1 92.75 489 TYR B N 1
ATOM 8560 C CA . TYR B 1 489 ? 4.234 31.172 -0.918 1 92.75 489 TYR B CA 1
ATOM 8561 C C . TYR B 1 489 ? 4.484 30.328 0.321 1 92.75 489 TYR B C 1
ATOM 8563 O O . TYR B 1 489 ? 5.344 29.438 0.311 1 92.75 489 TYR B O 1
ATOM 8571 N N . ASP B 1 490 ? 3.756 30.609 1.333 1 91.69 490 ASP B N 1
ATOM 8572 C CA . ASP B 1 490 ? 3.891 29.859 2.576 1 91.69 490 ASP B CA 1
ATOM 8573 C C . ASP B 1 490 ? 3.479 28.391 2.385 1 91.69 490 ASP B C 1
ATOM 8575 O O . ASP B 1 490 ? 4.031 27.5 3.027 1 91.69 490 ASP B O 1
ATOM 8579 N N . ASP B 1 491 ? 2.576 28.219 1.454 1 94.94 491 ASP B N 1
ATOM 8580 C CA . ASP B 1 491 ? 2.102 26.859 1.154 1 94.94 491 ASP B CA 1
ATOM 8581 C C . ASP B 1 491 ? 3.086 26.125 0.254 1 94.94 491 ASP B C 1
ATOM 8583 O O . ASP B 1 491 ? 2.896 24.938 -0.04 1 94.94 491 ASP B O 1
ATOM 8587 N N . GLY B 1 492 ? 4.102 26.781 -0.155 1 94.81 492 GLY B N 1
ATOM 8588 C CA . GLY B 1 492 ? 5.148 26.156 -0.953 1 94.81 492 GLY B CA 1
ATOM 8589 C C . GLY B 1 492 ? 4.754 25.969 -2.404 1 94.81 492 GLY B C 1
ATOM 8590 O O . GLY B 1 492 ? 5.332 25.125 -3.102 1 94.81 492 GLY B O 1
ATOM 8591 N N . VAL B 1 493 ? 3.789 26.734 -2.951 1 98 493 VAL B N 1
ATOM 8592 C CA . VAL B 1 493 ? 3.33 26.594 -4.328 1 98 493 VAL B CA 1
ATOM 8593 C C . VAL B 1 493 ? 4.375 27.156 -5.285 1 98 493 VAL B C 1
ATOM 8595 O O . VAL B 1 493 ? 4.762 28.328 -5.172 1 98 493 VAL B O 1
ATOM 8598 N N . PRO B 1 494 ? 4.773 26.391 -6.227 1 98.12 494 PRO B N 1
ATOM 8599 C CA . PRO B 1 494 ? 5.863 26.828 -7.105 1 98.12 494 PRO B CA 1
ATOM 8600 C C . PRO B 1 494 ? 5.461 28 -8.008 1 98.12 494 PRO B C 1
ATOM 8602 O O . PRO B 1 494 ? 6.246 28.938 -8.195 1 98.12 494 PRO B O 1
ATOM 8605 N N . TYR B 1 495 ? 4.234 27.938 -8.531 1 98.38 495 TYR B N 1
ATOM 8606 C CA . TYR B 1 495 ? 3.818 28.953 -9.492 1 98.38 495 TYR B CA 1
ATOM 8607 C C . TYR B 1 495 ? 2.463 29.531 -9.117 1 98.38 495 TYR B C 1
ATOM 8609 O O . TYR B 1 495 ? 1.563 28.812 -8.688 1 98.38 495 TYR B O 1
ATOM 8617 N N . LEU B 1 496 ? 2.371 30.828 -9.273 1 98 496 LEU B N 1
ATOM 8618 C CA . LEU B 1 496 ? 1.11 31.531 -9.125 1 98 496 LEU B CA 1
ATOM 8619 C C . LEU B 1 496 ? 0.7 32.188 -10.438 1 98 496 LEU B C 1
ATOM 8621 O O . LEU B 1 496 ? 1.546 32.719 -11.164 1 98 496 LEU B O 1
ATOM 8625 N N . ILE B 1 497 ? -0.549 32.094 -10.734 1 97.12 497 ILE B N 1
ATOM 8626 C CA . ILE B 1 497 ? -1.099 32.75 -11.906 1 97.12 497 ILE B CA 1
ATOM 8627 C C . ILE B 1 497 ? -2.088 33.844 -11.469 1 97.12 497 ILE B C 1
ATOM 8629 O O . ILE B 1 497 ? -3.125 33.531 -10.875 1 97.12 497 ILE B O 1
ATOM 8633 N N . ILE B 1 498 ? -1.763 35 -11.766 1 95.62 498 ILE B N 1
ATOM 8634 C CA . ILE B 1 498 ? -2.627 36.125 -11.453 1 95.62 498 ILE B CA 1
ATOM 8635 C C . ILE B 1 498 ? -3.4 36.531 -12.695 1 95.62 498 ILE B C 1
ATOM 8637 O O . ILE B 1 498 ? -2.805 36.812 -13.75 1 95.62 498 ILE B O 1
ATOM 8641 N N . VAL B 1 499 ? -4.715 36.625 -12.547 1 94.25 499 VAL B N 1
ATOM 8642 C CA . VAL B 1 499 ? -5.512 36.969 -13.727 1 94.25 499 VAL B CA 1
ATOM 8643 C C . VAL B 1 499 ? -6.48 38.094 -13.391 1 94.25 499 VAL B C 1
ATOM 8645 O O . VAL B 1 499 ? -7.109 38.094 -12.328 1 94.25 499 VAL B O 1
ATOM 8648 N N . GLY B 1 500 ? -6.496 39.094 -14.258 1 91.12 500 GLY B N 1
ATOM 8649 C CA . GLY B 1 500 ? -7.445 40.188 -14.227 1 91.12 500 GLY B CA 1
ATOM 8650 C C . GLY B 1 500 ? -8.227 40.312 -15.523 1 91.12 500 GLY B C 1
ATOM 8651 O O . GLY B 1 500 ? -8.258 39.406 -16.344 1 91.12 500 GLY B O 1
ATOM 8652 N N . ARG B 1 501 ? -8.898 41.406 -15.617 1 89.31 501 ARG B N 1
ATOM 8653 C CA . ARG B 1 501 ? -9.734 41.688 -16.781 1 89.31 501 ARG B CA 1
ATOM 8654 C C . ARG B 1 501 ? -8.891 41.75 -18.062 1 89.31 501 ARG B C 1
ATOM 8656 O O . ARG B 1 501 ? -9.281 41.188 -19.094 1 89.31 501 ARG B O 1
ATOM 8663 N N . LYS B 1 502 ? -7.859 42.406 -18 1 88.5 502 LYS B N 1
ATOM 8664 C CA . LYS B 1 502 ? -6.98 42.531 -19.141 1 88.5 502 LYS B CA 1
ATOM 8665 C C . LYS B 1 502 ? -6.484 41.188 -19.625 1 88.5 502 LYS B C 1
ATOM 8667 O O . LYS B 1 502 ? -6.48 40.906 -20.812 1 88.5 502 LYS B O 1
ATOM 8672 N N . GLU B 1 503 ? -6.051 40.344 -18.688 1 88.81 503 GLU B N 1
ATOM 8673 C CA . GLU B 1 503 ? -5.555 39 -19 1 88.81 503 GLU B CA 1
ATOM 8674 C C . GLU B 1 503 ? -6.645 38.156 -19.641 1 88.81 503 GLU B C 1
ATOM 8676 O O . GLU B 1 503 ? -6.383 37.406 -20.578 1 88.81 503 GLU B O 1
ATOM 8681 N N . LYS B 1 504 ? -7.828 38.25 -19.109 1 89.38 504 LYS B N 1
ATOM 8682 C CA . LYS B 1 504 ? -8.961 37.5 -19.641 1 89.38 504 LYS B CA 1
ATOM 8683 C C . LYS B 1 504 ? -9.219 37.844 -21.094 1 89.38 504 LYS B C 1
ATOM 8685 O O . LYS B 1 504 ? -9.375 36.969 -21.953 1 89.38 504 LYS B O 1
ATOM 8690 N N . ASP B 1 505 ? -9.195 39.125 -21.406 1 89.25 505 ASP B N 1
ATOM 8691 C CA . ASP B 1 505 ? -9.516 39.594 -22.734 1 89.25 505 ASP B CA 1
ATOM 8692 C C . ASP B 1 505 ? -8.453 39.188 -23.75 1 89.25 505 ASP B C 1
ATOM 8694 O O . ASP B 1 505 ? -8.758 38.938 -24.922 1 89.25 505 ASP B O 1
ATOM 8698 N N . GLU B 1 506 ? -7.297 39.031 -23.297 1 91.12 506 GLU B N 1
ATOM 8699 C CA . GLU B 1 506 ? -6.188 38.75 -24.188 1 91.12 506 GLU B CA 1
ATOM 8700 C C . GLU B 1 506 ? -5.809 37.281 -24.156 1 91.12 506 GLU B C 1
ATOM 8702 O O . GLU B 1 506 ? -4.984 36.812 -24.938 1 91.12 506 GLU B O 1
ATOM 8707 N N . GLY B 1 507 ? -6.348 36.5 -23.234 1 88.81 507 GLY B N 1
ATOM 8708 C CA . GLY B 1 507 ? -5.98 35.094 -23.062 1 88.81 507 GLY B CA 1
ATOM 8709 C C . GLY B 1 507 ? -4.578 34.906 -22.516 1 88.81 507 GLY B C 1
ATOM 8710 O O . GLY B 1 507 ? -3.871 34 -22.891 1 88.81 507 GLY B O 1
ATOM 8711 N N . LYS B 1 508 ? -4.184 35.906 -21.797 1 92.88 508 LYS B N 1
ATOM 8712 C CA . LYS B 1 508 ? -2.844 35.906 -21.203 1 92.88 508 LYS B CA 1
ATOM 8713 C C . LYS B 1 508 ? -2.906 35.781 -19.688 1 92.88 508 LYS B C 1
ATOM 8715 O O . LYS B 1 508 ? -3.994 35.75 -19.109 1 92.88 508 LYS B O 1
ATOM 8720 N N . VAL B 1 509 ? -1.803 35.562 -19.078 1 95.31 509 VAL B N 1
ATOM 8721 C CA . VAL B 1 509 ? -1.734 35.469 -17.625 1 95.31 509 VAL B CA 1
ATOM 8722 C C . VAL B 1 509 ? -0.451 36.125 -17.109 1 95.31 509 VAL B C 1
ATOM 8724 O O . VAL B 1 509 ? 0.502 36.312 -17.875 1 95.31 509 VAL B O 1
ATOM 8727 N N . THR B 1 510 ? -0.475 36.531 -15.914 1 96.06 510 THR B N 1
ATOM 8728 C CA . THR B 1 510 ? 0.728 36.906 -15.18 1 96.06 510 THR B CA 1
ATOM 8729 C C . THR B 1 510 ? 1.202 35.781 -14.297 1 96.06 510 THR B C 1
ATOM 8731 O O . THR B 1 510 ? 0.438 35.25 -13.477 1 96.06 510 THR B O 1
ATOM 8734 N N . VAL B 1 511 ? 2.459 35.375 -14.516 1 97.31 511 VAL B N 1
ATOM 8735 C CA . VAL B 1 511 ? 3.006 34.25 -13.797 1 97.31 511 VAL B CA 1
ATOM 8736 C C . VAL B 1 511 ? 4.004 34.719 -12.742 1 97.31 511 VAL B C 1
ATOM 8738 O O . VAL B 1 511 ? 4.895 35.5 -13.047 1 97.31 511 VAL B O 1
ATOM 8741 N N . ARG B 1 512 ? 3.797 34.25 -11.555 1 97.19 512 ARG B N 1
ATOM 8742 C CA . ARG B 1 512 ? 4.762 34.5 -10.484 1 97.19 512 ARG B CA 1
ATOM 8743 C C . ARG B 1 512 ? 5.438 33.188 -10.062 1 97.19 512 ARG B C 1
ATOM 8745 O O . ARG B 1 512 ? 4.785 32.156 -9.93 1 97.19 512 ARG B O 1
ATOM 8752 N N . ALA B 1 513 ? 6.73 33.25 -9.953 1 96.75 513 ALA B N 1
ATOM 8753 C CA . ALA B 1 513 ? 7.523 32.094 -9.516 1 96.75 513 ALA B CA 1
ATOM 8754 C C . ALA B 1 513 ? 8.289 32.406 -8.234 1 96.75 513 ALA B C 1
ATOM 8756 O O . ALA B 1 513 ? 8.203 33.531 -7.719 1 96.75 513 ALA B O 1
ATOM 8757 N N . ARG B 1 514 ? 8.969 31.406 -7.695 1 94.62 514 ARG B N 1
ATOM 8758 C CA . ARG B 1 514 ? 9.766 31.594 -6.484 1 94.62 514 ARG B CA 1
ATOM 8759 C C . ARG B 1 514 ? 10.859 32.625 -6.707 1 94.62 514 ARG B C 1
ATOM 8761 O O . ARG B 1 514 ? 11.336 32.812 -7.832 1 94.62 514 ARG B O 1
ATOM 8768 N N . GLY B 1 515 ? 11.234 33.344 -5.641 1 89.88 515 GLY B N 1
ATOM 8769 C CA . GLY B 1 515 ? 12.234 34.375 -5.746 1 89.88 515 GLY B CA 1
ATOM 8770 C C . GLY B 1 515 ? 11.664 35.688 -6.219 1 89.88 515 GLY B C 1
ATOM 8771 O O . GLY B 1 515 ? 12.383 36.5 -6.816 1 89.88 515 GLY B O 1
ATOM 8772 N N . ASN B 1 516 ? 10.438 35.812 -6.121 1 89.81 516 ASN B N 1
ATOM 8773 C CA . ASN B 1 516 ? 9.734 37.031 -6.469 1 89.81 516 ASN B CA 1
ATOM 8774 C C . ASN B 1 516 ? 9.859 37.344 -7.957 1 89.81 516 ASN B C 1
ATOM 8776 O O . ASN B 1 516 ? 10 38.531 -8.336 1 89.81 516 ASN B O 1
ATOM 8780 N N . ILE B 1 517 ? 9.891 36.375 -8.719 1 93.94 517 ILE B N 1
ATOM 8781 C CA . ILE B 1 517 ? 9.906 36.531 -10.172 1 93.94 517 ILE B CA 1
ATOM 8782 C C . ILE B 1 517 ? 8.477 36.688 -10.688 1 93.94 517 ILE B C 1
ATOM 8784 O O . ILE B 1 517 ? 7.59 35.938 -10.328 1 93.94 517 ILE B O 1
ATOM 8788 N N . GLU B 1 518 ? 8.289 37.719 -11.438 1 95.75 518 GLU B N 1
ATOM 8789 C CA . GLU B 1 518 ? 6.984 37.969 -12.047 1 95.75 518 GLU B CA 1
ATOM 8790 C C . GLU B 1 518 ? 7.109 38.219 -13.547 1 95.75 518 GLU B C 1
ATOM 8792 O O . GLU B 1 518 ? 7.922 39.031 -13.984 1 95.75 518 GLU B O 1
ATOM 8797 N N . ILE B 1 519 ? 6.387 37.5 -14.328 1 95.81 519 ILE B N 1
ATOM 8798 C CA . ILE B 1 519 ? 6.367 37.625 -15.781 1 95.81 519 ILE B CA 1
ATOM 8799 C C . ILE B 1 519 ? 4.949 37.969 -16.25 1 95.81 519 ILE B C 1
ATOM 8801 O O . ILE B 1 519 ? 4.035 37.156 -16.062 1 95.81 519 ILE B O 1
ATOM 8805 N N . ARG B 1 520 ? 4.805 39.031 -16.969 1 93.69 520 ARG B N 1
ATOM 8806 C CA . ARG B 1 520 ? 3.48 39.531 -17.344 1 93.69 520 ARG B CA 1
ATOM 8807 C C . ARG B 1 520 ? 3.191 39.219 -18.812 1 93.69 520 ARG B C 1
ATOM 8809 O O . ARG B 1 520 ? 4.113 39.094 -19.625 1 93.69 520 ARG B O 1
ATOM 8816 N N . GLY B 1 521 ? 1.91 39.031 -19.078 1 92.75 521 GLY B N 1
ATOM 8817 C CA . GLY B 1 521 ? 1.448 38.969 -20.453 1 92.75 521 GLY B CA 1
ATOM 8818 C C . GLY B 1 521 ? 1.872 37.688 -21.141 1 92.75 521 GLY B C 1
ATOM 8819 O O . GLY B 1 521 ? 2.236 37.688 -22.328 1 92.75 521 GLY B O 1
ATOM 8820 N N . ILE B 1 522 ? 1.862 36.594 -20.469 1 94.5 522 ILE B N 1
ATOM 8821 C CA . ILE B 1 522 ? 2.277 35.312 -21.031 1 94.5 522 ILE B CA 1
ATOM 8822 C C . ILE B 1 522 ? 1.062 34.562 -21.594 1 94.5 522 ILE B C 1
ATOM 8824 O O . ILE B 1 522 ? 0.002 34.531 -20.969 1 94.5 522 ILE B O 1
ATOM 8828 N N . ASN B 1 523 ? 1.286 34.062 -22.766 1 94.5 523 ASN B N 1
ATOM 8829 C CA . ASN B 1 523 ? 0.263 33.188 -23.312 1 94.5 523 ASN B CA 1
ATOM 8830 C C . ASN B 1 523 ? 0.108 31.906 -22.469 1 94.5 523 ASN B C 1
ATOM 8832 O O . ASN B 1 523 ? 1.101 31.281 -22.109 1 94.5 523 ASN B O 1
ATOM 8836 N N . VAL B 1 524 ? -1.122 31.531 -22.234 1 94.75 524 VAL B N 1
ATOM 8837 C CA . VAL B 1 524 ? -1.412 30.391 -21.359 1 94.75 524 VAL B CA 1
ATOM 8838 C C . VAL B 1 524 ? -0.801 29.125 -21.938 1 94.75 524 VAL B C 1
ATOM 8840 O O . VAL B 1 524 ? -0.243 28.312 -21.203 1 94.75 524 VAL B O 1
ATOM 8843 N N . GLU B 1 525 ? -0.874 28.922 -23.172 1 95.31 525 GLU B N 1
ATOM 8844 C CA . GLU B 1 525 ? -0.355 27.734 -23.828 1 95.31 525 GLU B CA 1
ATOM 8845 C C . GLU B 1 525 ? 1.157 27.625 -23.656 1 95.31 525 GLU B C 1
ATOM 8847 O O . GLU B 1 525 ? 1.685 26.531 -23.438 1 95.31 525 GLU B O 1
ATOM 8852 N N . LYS B 1 526 ? 1.804 28.734 -23.828 1 96.06 526 LYS B N 1
ATOM 8853 C CA . LYS B 1 526 ? 3.254 28.75 -23.656 1 96.06 526 LYS B CA 1
ATOM 8854 C C . LYS B 1 526 ? 3.645 28.375 -22.219 1 96.06 526 LYS B C 1
ATOM 8856 O O . LYS B 1 526 ? 4.609 27.641 -22 1 96.06 526 LYS B O 1
ATOM 8861 N N . PHE B 1 527 ? 2.928 28.906 -21.297 1 96.62 527 PHE B N 1
ATOM 8862 C CA . PHE B 1 527 ? 3.188 28.609 -19.906 1 96.62 527 PHE B CA 1
ATOM 8863 C C . PHE B 1 527 ? 2.99 27.125 -19.625 1 96.62 527 PHE B C 1
ATOM 8865 O O . PHE B 1 527 ? 3.84 26.484 -19 1 96.62 527 PHE B O 1
ATOM 8872 N N . VAL B 1 528 ? 1.855 26.547 -20.094 1 97.5 528 VAL B N 1
ATOM 8873 C CA . VAL B 1 528 ? 1.521 25.141 -19.875 1 97.5 528 VAL B CA 1
ATOM 8874 C C . VAL B 1 528 ? 2.609 24.25 -20.469 1 97.5 528 VAL B C 1
ATOM 8876 O O . VAL B 1 528 ? 3.061 23.312 -19.812 1 97.5 528 VAL B O 1
ATOM 8879 N N . GLN B 1 529 ? 3.057 24.562 -21.625 1 97.5 529 GLN B N 1
ATOM 8880 C CA . GLN B 1 529 ? 4.082 23.766 -22.281 1 97.5 529 GLN B CA 1
ATOM 8881 C C . GLN B 1 529 ? 5.391 23.781 -21.5 1 97.5 529 GLN B C 1
ATOM 8883 O O . GLN B 1 529 ? 6.027 22.75 -21.312 1 97.5 529 GLN B O 1
ATOM 8888 N N . ALA B 1 530 ? 5.773 25 -21.078 1 97.75 530 ALA B N 1
ATOM 8889 C CA . ALA B 1 530 ? 7.012 25.141 -20.328 1 97.75 530 ALA B CA 1
ATOM 8890 C C . ALA B 1 530 ? 6.938 24.375 -19 1 97.75 530 ALA B C 1
ATOM 8892 O O . ALA B 1 530 ? 7.91 23.75 -18.578 1 97.75 530 ALA B O 1
ATOM 8893 N N . LEU B 1 531 ? 5.805 24.484 -18.375 1 98.25 531 LEU B N 1
ATOM 8894 C CA . LEU B 1 531 ? 5.625 23.844 -17.078 1 98.25 531 LEU B CA 1
ATOM 8895 C C . LEU B 1 531 ? 5.609 22.328 -17.219 1 98.25 531 LEU B C 1
ATOM 8897 O O . LEU B 1 531 ? 6.191 21.609 -16.391 1 98.25 531 LEU B O 1
ATOM 8901 N N . VAL B 1 532 ? 4.926 21.812 -18.219 1 98.19 532 VAL B N 1
ATOM 8902 C CA . VAL B 1 532 ? 4.859 20.375 -18.453 1 98.19 532 VAL B CA 1
ATOM 8903 C C . VAL B 1 532 ? 6.266 19.828 -18.688 1 98.19 532 VAL B C 1
ATOM 8905 O O . VAL B 1 532 ? 6.598 18.734 -18.203 1 98.19 532 VAL B O 1
ATOM 8908 N N . GLU B 1 533 ? 7.055 20.516 -19.406 1 97.81 533 GLU B N 1
ATOM 8909 C CA . GLU B 1 533 ? 8.438 20.109 -19.641 1 97.81 533 GLU B CA 1
ATOM 8910 C C . GLU B 1 533 ? 9.242 20.094 -18.344 1 97.81 533 GLU B C 1
ATOM 8912 O O . GLU B 1 533 ? 10.016 19.172 -18.109 1 97.81 533 GLU B O 1
ATOM 8917 N N . GLU B 1 534 ? 9.078 21.141 -17.547 1 98.12 534 GLU B N 1
ATOM 8918 C CA . GLU B 1 534 ? 9.75 21.219 -16.25 1 98.12 534 GLU B CA 1
ATOM 8919 C C . GLU B 1 534 ? 9.406 20.016 -15.383 1 98.12 534 GLU B C 1
ATOM 8921 O O . GLU B 1 534 ? 10.281 19.422 -14.75 1 98.12 534 GLU B O 1
ATOM 8926 N N . ILE B 1 535 ? 8.141 19.656 -15.367 1 98.19 535 ILE B N 1
ATOM 8927 C CA . ILE B 1 535 ? 7.645 18.547 -14.555 1 98.19 535 ILE B CA 1
ATOM 8928 C C . ILE B 1 535 ? 8.18 17.234 -15.094 1 98.19 535 ILE B C 1
ATOM 8930 O O . ILE B 1 535 ? 8.672 16.391 -14.336 1 98.19 535 ILE B O 1
ATOM 8934 N N . ARG B 1 536 ? 8.133 17.078 -16.422 1 96.38 536 ARG B N 1
ATOM 8935 C CA . ARG B 1 536 ? 8.578 15.852 -17.078 1 96.38 536 ARG B CA 1
ATOM 8936 C C . ARG B 1 536 ? 10.07 15.617 -16.828 1 96.38 536 ARG B C 1
ATOM 8938 O O . ARG B 1 536 ? 10.492 14.477 -16.594 1 96.38 536 ARG B O 1
ATOM 8945 N N . ASN B 1 537 ? 10.812 16.688 -16.859 1 96.5 537 ASN B N 1
ATOM 8946 C CA . ASN B 1 537 ? 12.266 16.578 -16.703 1 96.5 537 ASN B CA 1
ATOM 8947 C C . ASN B 1 537 ? 12.664 16.484 -15.234 1 96.5 537 ASN B C 1
ATOM 8949 O O . ASN B 1 537 ? 13.844 16.266 -14.922 1 96.5 537 ASN B O 1
ATOM 8953 N N . LYS B 1 538 ? 11.695 16.609 -14.391 1 97.31 538 LYS B N 1
ATOM 8954 C CA . LYS B 1 538 ? 11.938 16.594 -12.953 1 97.31 538 LYS B CA 1
ATOM 8955 C C . LYS B 1 538 ? 13 17.609 -12.562 1 97.31 538 LYS B C 1
ATOM 8957 O O . LYS B 1 538 ? 13.922 17.297 -11.805 1 97.31 538 LYS B O 1
ATOM 8962 N N . ASP B 1 539 ? 12.805 18.781 -13.078 1 96.69 539 ASP B N 1
ATOM 8963 C CA . ASP B 1 539 ? 13.758 19.859 -12.797 1 96.69 539 ASP B CA 1
ATOM 8964 C C . ASP B 1 539 ? 13.688 20.281 -11.336 1 96.69 539 ASP B C 1
ATOM 8966 O O . ASP B 1 539 ? 12.602 20.359 -10.75 1 96.69 539 ASP B O 1
ATOM 8970 N N . LEU B 1 540 ? 14.852 20.578 -10.797 1 94.81 540 LEU B N 1
ATOM 8971 C CA . LEU B 1 540 ? 14.906 21.047 -9.422 1 94.81 540 LEU B CA 1
ATOM 8972 C C . LEU B 1 540 ? 14.633 22.547 -9.344 1 94.81 540 LEU B C 1
ATOM 8974 O O . LEU B 1 540 ? 14.141 23.047 -8.328 1 94.81 540 LEU B O 1
ATOM 8978 N N . ASN B 1 541 ? 15.008 23.156 -10.422 1 91.69 541 ASN B N 1
ATOM 8979 C CA . ASN B 1 541 ? 14.781 24.594 -10.508 1 91.69 541 ASN B CA 1
ATOM 8980 C C . ASN B 1 541 ? 13.578 24.922 -11.398 1 91.69 541 ASN B C 1
ATOM 8982 O O . ASN B 1 541 ? 13.133 24.078 -12.172 1 91.69 541 ASN B O 1
ATOM 8986 N N . GLN B 1 542 ? 13.055 26.031 -11.234 1 95.06 542 GLN B N 1
ATOM 8987 C CA . GLN B 1 542 ? 11.906 26.453 -12.031 1 95.06 542 GLN B CA 1
ATOM 8988 C C . GLN B 1 542 ? 12.328 26.875 -13.438 1 95.06 542 GLN B C 1
ATOM 8990 O O . GLN B 1 542 ? 12.25 28.062 -13.781 1 95.06 542 GLN B O 1
ATOM 8995 N N . SER B 1 543 ? 12.617 25.906 -14.258 1 95.31 543 SER B N 1
ATOM 8996 C CA . SER B 1 543 ? 13.172 26.109 -15.594 1 95.31 543 SER B CA 1
ATOM 8997 C C . SER B 1 543 ? 12.141 26.734 -16.531 1 95.31 543 SER B C 1
ATOM 8999 O O . SER B 1 543 ? 12.5 27.328 -17.547 1 95.31 543 SER B O 1
ATOM 9001 N N . ALA B 1 544 ? 10.898 26.578 -16.219 1 95.75 544 ALA B N 1
ATOM 9002 C CA . ALA B 1 544 ? 9.852 27.188 -17.031 1 95.75 544 ALA B CA 1
ATOM 9003 C C . ALA B 1 544 ? 10 28.703 -17.062 1 95.75 544 ALA B C 1
ATOM 9005 O O . ALA B 1 544 ? 9.695 29.344 -18.078 1 95.75 544 ALA B O 1
ATOM 9006 N N . VAL B 1 545 ? 10.445 29.297 -16 1 94.75 545 VAL B N 1
ATOM 9007 C CA . VAL B 1 545 ? 10.625 30.734 -15.891 1 94.75 545 VAL B CA 1
ATOM 9008 C C . VAL B 1 545 ? 11.578 31.219 -16.969 1 94.75 545 VAL B C 1
ATOM 9010 O O . VAL B 1 545 ? 11.32 32.25 -17.625 1 94.75 545 VAL B O 1
ATOM 9013 N N . SER B 1 546 ? 12.656 30.516 -17.172 1 93.38 546 SER B N 1
ATOM 9014 C CA . SER B 1 546 ? 13.656 30.891 -18.156 1 93.38 546 SER B CA 1
ATOM 9015 C C . SER B 1 546 ? 13.086 30.812 -19.578 1 93.38 546 SER B C 1
ATOM 9017 O O . SER B 1 546 ? 13.492 31.578 -20.453 1 93.38 546 SER B O 1
ATOM 9019 N N . LYS B 1 547 ? 12.148 29.969 -19.766 1 92.56 547 LYS B N 1
ATOM 9020 C CA . LYS B 1 547 ? 11.555 29.812 -21.078 1 92.56 547 LYS B CA 1
ATOM 9021 C C . LYS B 1 547 ? 10.484 30.859 -21.344 1 92.56 547 LYS B C 1
ATOM 9023 O O . LYS B 1 547 ? 10.156 31.156 -22.5 1 92.56 547 LYS B O 1
ATOM 9028 N N . LEU B 1 548 ? 9.922 31.359 -20.328 1 92.31 548 LEU B N 1
ATOM 9029 C CA . LEU B 1 548 ? 8.836 32.312 -20.453 1 92.31 548 LEU B CA 1
ATOM 9030 C C . LEU B 1 548 ? 9.375 33.75 -20.578 1 92.31 548 LEU B C 1
ATOM 9032 O O . LEU B 1 548 ? 8.688 34.625 -21.078 1 92.31 548 LEU B O 1
ATOM 9036 N N . LYS B 1 549 ? 10.555 33.969 -20.109 1 84.62 549 LYS B N 1
ATOM 9037 C CA . LYS B 1 549 ? 11.195 35.281 -20.266 1 84.62 549 LYS B CA 1
ATOM 9038 C C . LYS B 1 549 ? 11.625 35.5 -21.703 1 84.62 549 LYS B C 1
ATOM 9040 O O . LYS B 1 549 ? 12.016 34.562 -22.406 1 84.62 549 LYS B O 1
#

Organism: Sulfolobus acidocaldarius (strain ATCC 33909 / DSM 639 / JCM 8929 / NBRC 15157 / NCIMB 11770) (NCBI:txid330779)

pLDDT: mean 93.36, std 5.58, range [59.19, 98.88]

Radius of gyration: 32.13 Å; Cα contacts (8 Å, |Δi|>4): 2241; chains: 2; bounding box: 74×97×93 Å